Protein 8GXK (pdb70)

B-factor: mean 24.28, std 9.9, range [8.52, 76.62]

Solvent-accessible surface area: 32774 Å² total; per-residue (Å²): 160,79,51,73,17,113,98,68,61,4,66,0,36,42,2,78,94,80,7,0,74,90,0,18,125,21,1,66,85,21,183,149,33,4,97,61,37,58,14,5,79,118,63,55,42,0,97,115,0,19,40,41,41,180,106,57,70,4,15,1,2,0,0,43,51,54,114,121,8,0,0,0,0,21,0,48,60,58,49,120,77,12,38,1,2,8,3,10,23,39,9,13,11,83,76,22,42,77,125,41,15,40,32,17,0,12,15,2,0,0,86,23,0,8,69,69,48,128,12,15,1,0,11,5,59,9,1,35,37,25,117,132,32,11,144,30,13,63,167,8,46,10,52,128,15,11,45,8,45,25,13,46,76,16,35,83,36,139,47,14,40,0,2,4,0,0,0,10,47,47,31,4,14,55,3,60,10,37,11,63,41,48,65,108,94,64,160,32,83,66,37,60,16,107,76,75,68,4,103,0,23,40,3,72,99,91,13,1,72,90,0,28,116,32,0,70,85,17,152,129,43,4,81,54,30,53,24,1,66,149,61,95,49,0,109,94,3,17,53,31,45,221,80,21,101,5,3,1,3,0,0,36,46,60,120,120,10,0,0,0,0,15,0,51,73,26,52,97,75,6,24,0,3,6,4,9,20,40,9,13,17,115,75,24,48,67,131,48,16,40,35,8,0,12,19,0,0,0,87,27,0,14,75,66,12,130,3,13,1,0,18,4,60,12,1,7,2,16,41,152,36,3,120,28,15,65,180,10,41,10,59,120,17,11,46,9,43,10,15,38,72,23,34,84,32,102,29,0,8,0,2,4,0,0,0,11,43,151,44,13,68,117,7,58,56,63,16,69,92,69,38,111,128,203,24,108,87,52,58,15,91,92,66,65,3,94,0,31,40,3,81,66,91,11,0,77,90,0,18,125,24,2,70,84,20,188,149,50,6,96,54,32,52,22,6,82,126,58,60,42,0,103,111,0,10,32,34,36,170,100,17,77,3,5,0,2,0,0,53,56,53,141,120,8,0,0,0,0,24,0,50,70,36,52,109,81,9,38,1,4,12,3,10,23,37,8,14,11,88,80,21,44,64,126,44,16,42,33,5,0,12,22,2,0,0,92,24,0,11,68,67,40,121,12,16,1,0,17,5,48,9,1,32,52,22,110,164,31,10,148,29,14,79,128,7,44,10,53,125,15,12,47,6,45,23,16,43,73,25,42,74,33,176,55,19,40,0,3,4,0,0,0,8,44,46,31,3,15,49,5,59,9,35,10,60,42,54,64,101,102,64,170,33,90,66,37,53,17,100,78,82,67,4,89,0,36,40,4,82,84,87,10,0,82,100,0,22,108,36,0,41,79,16,146,136,43,5,91,52,32,51,23,0,49,133,66,75,48,0,87,101,2,26,28,24,43,191,109,25,121,4,3,1,3,0,0,37,47,57,120,119,12,0,0,0,0,19,0,50,66,26,48,97,79,8,25,0,2,5,4,8,21,38,8,14,15,107,76,26,55,72,136,45,15,41,34,11,0,12,17,1,0,0,89,28,0,13,75,71,14,139,2,14,1,0,17,5,64,11,1,5,2,21,41,153,33,3,121,30,14,60,178,10,43,10,60,121,18,12,43,10,43,11,12,40,69,22,46,85,31,107,29,0,8,0,3,6,0,0,0,10,44,153,48,13,69,120,10,56,57,64,16,73,90,67,42,164

Radius of gyration: 29.86 Å; Cα contacts (8 Å, |Δi|>4): 1466; chains: 4; bounding box: 45×84×91 Å

Secondary structure (DSSP, 8-state):
----EEETTEEEEE--GGGHHHHHHHHHHTTGGGTTSS-TT-HHHHHHHHHHHHTTSEEEEEEEETTEEEEEEEEEEEETTTTEEEEEEEEE-GGGTTTTHHHHHHHHHHHIIIIIS--SEEEEEEETT-HHHHHHHHHHT-EEEEEEEEEEE-TTS-EEEEEEEEEEGGGHHHHHHHHHHHHT-/-------EEETTEEEEE--GGGHHHHHHHHHHTGGGGTTSSSTT-HHHHHHHHHHHHTTSEEEEEEEESS-EEEEEEEEEEETTTTEEEEEEEEE-GGGTTTTHHHHHHHHHHHIIIIIS--SEEEEEEETT-HHHHHHHHHHT-EEEEEEEEEEE-TTS-EEEEEEEEEETTTHHHHHHHHHHTS--/------EEETTEEEEE--GGGHHHHHHHHHHTTGGGTTSS-TT-HHHHHHHHHHHHTTSEEEEEEEETTEEEEEEEEEEEETTTTEEEEEEEEE-GGGTTTTHHHHHHHHHHHIIIIIS--SEEEEEEETT-HHHHHHHHHHTPEEEEEEEEEEE-TTS-EEEEEEEEEEGGGHHHHHHHHHHHTT-/-------EEETTEEEEE--GGGHHHHHHHHHHTTTTTTTSSSTT-HHHHHHHHHHHHTTSEEEEEEEETTEEEEEEEEEEEETTTTEEEEEEEEE-GGGTTTTHHHHHHHHHHHIIIIIS--SEEEEEEETT-HHHHHHHHHHT-EEEEEEEEEEE-TTS-EEEEEEEEEETTTHHHHHHHHHHT--

Sequence (747 aa):
LPITLQRGALRLEPMVEADVPELVELADANREVLQYMSAPQRPDWYRQAIADQREGRALPLVVRLGNRIVGTTRFLDFMPALPACEIGGTWLEQSQHGMGLNASMKYLMLRHAFDSWQMVRVQLKTAASNLRSQRAIEKLGAVREGVLRNHRRLAGGRLDDSVLYSITDHEWPQVKAALEAGFSGFRPLPITLQRGALRLEPMVEADVPELVELADANREVLQYMSAPQRPDWYRQAIADQREGRALPLVVRLGNRIVGTTRFLDFMPALPACEIGGTWLEQSQHGMGLNASMKYLMLRHAFDSWQMVRVQLKTAASNLRSQRAIEKLGAVREGVLRNHRRLAGGRLDDSVLYSITDHEWPQVKAALEAGFSGRPLPITLQRGALRLEPMVEADVPELVELADANREVLQYMSAPQRPDWYRQAIADQREGRALPLVVRLGNRIVGTTRFLDFMPALPACEIGGTWLEQSQHGMGLNASMKYLMLRHAFDSWQMVRVQLKTAASNLRSQRAIEKLGAVREGVLRNHRRLAGGRLDDSVLYSITDHEWPQVKAALEAGFSGFRPLPITLQRGALRLEPMVEADVPELVELADANREVLQYMSAPQRPDWYRQAIADQREGRALPLVVRLGNRIVGTTRFLDFMPALPACEIGGTWLEQSQHGMGLNASMKYLMLRHAFDSWQMVRVQLKTAASNLRSQRAIEKLGAVREGVLRNHRRLAGGRLDDSVLYSITDHEWPQVKAALEAGFS

Structure (mmCIF, N/CA/C/O backbone):
data_8GXK
#
_entry.id   8GXK
#
_cell.length_a   42.876
_cell.length_b   100.687
_cell.length_c   94.618
_cell.angle_alpha   90.000
_cell.angle_beta   96.199
_cell.angle_gamma   90.000
#
_symmetry.space_group_name_H-M   'P 1 21 1'
#
loop_
_entity.id
_entity.type
_entity.pdbx_description
1 polymer 'Protein N-acetyltransferase, RimJ/RimL family'
2 non-polymer 'COENZYME A'
3 water water
#
loop_
_atom_site.group_PDB
_atom_site.id
_atom_site.type_symbol
_atom_site.label_atom_id
_atom_site.label_alt_id
_atom_site.label_comp_id
_atom_site.label_asym_id
_atom_site.label_entity_id
_atom_site.label_seq_id
_atom_site.pdbx_PDB_ins_code
_atom_site.Cartn_x
_atom_site.Cartn_y
_atom_site.Cartn_z
_atom_site.occupancy
_atom_site.B_iso_or_equiv
_atom_site.auth_seq_id
_atom_site.auth_comp_id
_atom_site.auth_asym_id
_atom_site.auth_atom_id
_atom_site.pdbx_PDB_model_num
ATOM 1 N N . LEU A 1 5 ? 20.65409 -9.42144 19.50764 1.000 35.53863 5 LEU A N 1
ATOM 2 C CA . LEU A 1 5 ? 21.12053 -10.79835 19.70755 1.000 39.17460 5 LEU A CA 1
ATOM 3 C C . LEU A 1 5 ? 20.23593 -11.61739 20.64088 1.000 40.06573 5 LEU A C 1
ATOM 4 O O . LEU A 1 5 ? 19.56966 -11.06451 21.52637 1.000 41.29601 5 LEU A O 1
ATOM 19 N N . PRO A 1 6 ? 20.23299 -12.93655 20.45300 1.000 47.36482 6 PRO A N 1
ATOM 20 C CA . PRO A 1 6 ? 19.25371 -13.76876 21.17520 1.000 46.87768 6 PRO A CA 1
ATOM 21 C C . PRO A 1 6 ? 19.36839 -13.64348 22.68927 1.000 41.87384 6 PRO A C 1
ATOM 22 O O . PRO A 1 6 ? 20.44059 -13.37421 23.23571 1.000 42.81113 6 PRO A O 1
ATOM 33 N N . ILE A 1 7 ? 18.24628 -13.88668 23.37574 1.000 31.52190 7 ILE A N 1
ATOM 34 C CA . ILE A 1 7 ? 18.19705 -13.76043 24.83056 1.000 37.80684 7 ILE A CA 1
ATOM 35 C C . ILE A 1 7 ? 17.17099 -14.74076 25.39581 1.000 32.89922 7 ILE A C 1
ATOM 36 O O . ILE A 1 7 ? 16.24098 -15.16618 24.70673 1.000 35.66000 7 ILE A O 1
ATOM 52 N N . THR A 1 8 ? 17.38597 -15.12372 26.65448 1.000 26.19759 8 THR A N 1
ATOM 53 C CA . THR A 1 8 ? 16.46760 -15.92187 27.44574 1.000 26.23157 8 THR A CA 1
ATOM 54 C C . THR A 1 8 ? 16.09678 -15.15372 28.70951 1.000 33.34034 8 THR A C 1
ATOM 55 O O . THR A 1 8 ? 16.97174 -14.66826 29.43445 1.000 36.44800 8 THR A O 1
ATOM 66 N N . LEU A 1 9 ? 14.79641 -15.03927 28.95939 1.000 22.13420 9 LEU A N 1
ATOM 67 C CA . LEU A 1 9 ? 14.24990 -14.22025 30.02784 1.000 23.74519 9 LEU A CA 1
ATOM 68 C C . LEU A 1 9 ? 13.48228 -15.13431 30.96444 1.000 25.26190 9 LEU A C 1
ATOM 69 O O . LEU A 1 9 ? 12.89176 -16.12957 30.53738 1.000 30.01310 9 LEU A O 1
ATOM 85 N N . GLN A 1 10 ? 13.48036 -14.81621 32.24217 1.000 24.45641 10 GLN A N 1
ATOM 86 C CA . GLN A 1 10 ? 12.76179 -15.69431 33.14781 1.000 26.34424 10 GLN A CA 1
ATOM 87 C C . GLN A 1 10 ? 12.23208 -14.93219 34.33933 1.000 25.26065 10 GLN A C 1
ATOM 88 O O . GLN A 1 10 ? 12.81555 -13.94490 34.79839 1.000 25.96122 10 GLN A O 1
ATOM 102 N N . ARG A 1 11 ? 11.15214 -15.47452 34.88413 1.000 29.50141 11 ARG A N 1
ATOM 103 C CA . ARG A 1 11 ? 10.55137 -14.92638 36.08873 1.000 27.29999 11 ARG A CA 1
ATOM 104 C C . ARG A 1 11 ? 9.74716 -16.05768 36.73545 1.000 28.31061 11 ARG A C 1
ATOM 105 O O . ARG A 1 11 ? 8.58267 -16.28477 36.38084 1.000 23.21260 11 ARG A O 1
ATOM 126 N N . GLY A 1 12 ? 10.38657 -16.73299 37.68102 1.000 32.35861 12 GLY A N 1
ATOM 127 C CA . GLY A 1 12 ? 9.73726 -17.81025 38.40194 1.000 32.89441 12 GLY A CA 1
ATOM 128 C C . GLY A 1 12 ? 9.51248 -18.97400 37.47659 1.000 23.48198 12 GLY A C 1
ATOM 129 O O . GLY A 1 12 ? 10.43940 -19.47673 36.82845 1.000 35.72723 12 GLY A O 1
ATOM 133 N N . ALA A 1 13 ? 8.25950 -19.40983 37.41202 1.000 24.96767 13 ALA A N 1
ATOM 134 C CA . ALA A 1 13 ? 7.87358 -20.53947 36.58239 1.000 25.36921 13 ALA A CA 1
ATOM 135 C C . ALA A 1 13 ? 7.88494 -20.21374 35.10112 1.000 25.94494 13 ALA A C 1
ATOM 136 O O . ALA A 1 13 ? 7.86603 -21.13844 34.28589 1.000 23.85375 13 ALA A O 1
ATOM 143 N N . LEU A 1 14 ? 7.91474 -18.93106 34.73207 1.000 22.18127 14 LEU A N 1
ATOM 144 C CA . LEU A 1 14 ? 7.81097 -18.51723 33.34255 1.000 19.51795 14 LEU A CA 1
ATOM 145 C C . LEU A 1 14 ? 9.22084 -18.36595 32.80461 1.000 21.79434 14 LEU A C 1
ATOM 146 O O . LEU A 1 14 ? 10.07095 -17.75355 33.45040 1.000 25.59484 14 LEU A O 1
ATOM 162 N N . ARG A 1 15 ? 9.45659 -18.91302 31.61244 1.000 17.60673 15 ARG A N 1
ATOM 163 C CA . ARG A 1 15 ? 10.72371 -18.75386 30.90527 1.000 22.47929 15 ARG A CA 1
ATOM 164 C C . ARG A 1 15 ? 10.44004 -18.47606 29.43759 1.000 25.15513 15 ARG A C 1
ATOM 165 O O . ARG A 1 15 ? 9.63788 -19.17845 28.80994 1.000 19.82134 15 ARG A O 1
ATOM 186 N N . LEU A 1 16 ? 11.06304 -17.41562 28.91664 1.000 20.05136 16 LEU A N 1
ATOM 187 C CA . LEU A 1 16 ? 11.02130 -17.08283 27.50029 1.000 18.43891 16 LEU A CA 1
ATOM 188 C C . LEU A 1 16 ? 12.35018 -17.49860 26.88271 1.000 20.48910 16 LEU A C 1
ATOM 189 O O . LEU A 1 16 ? 13.39772 -16.95649 27.23987 1.000 23.90999 16 LEU A O 1
ATOM 205 N N . GLU A 1 17 ? 12.31143 -18.46138 25.96447 1.000 21.54120 17 GLU A N 1
ATOM 206 C CA . GLU A 1 17 ? 13.52922 -18.99510 25.38981 1.000 22.64939 17 GLU A CA 1
ATOM 207 C C . GLU A 1 17 ? 13.49158 -18.91339 23.87768 1.000 18.32908 17 GLU A C 1
ATOM 208 O O . GLU A 1 17 ? 12.41351 -18.95571 23.27205 1.000 21.30656 17 GLU A O 1
ATOM 220 N N . PRO A 1 18 ? 14.64959 -18.79914 23.24038 1.000 18.23997 18 PRO A N 1
ATOM 221 C CA . PRO A 1 18 ? 14.67586 -18.77140 21.77739 1.000 19.09530 18 PRO A CA 1
ATOM 222 C C . PRO A 1 18 ? 13.93953 -19.96675 21.20928 1.000 23.71730 18 PRO A C 1
ATOM 223 O O . PRO A 1 18 ? 14.14464 -21.10542 21.64657 1.000 21.04255 18 PRO A O 1
ATOM 234 N N . MET A 1 19 ? 13.15118 -19.71450 20.17084 1.000 21.16984 19 MET A N 1
ATOM 235 C CA . MET A 1 19 ? 12.43707 -20.77597 19.47564 1.000 16.98434 19 MET A CA 1
ATOM 236 C C . MET A 1 19 ? 13.38638 -21.51794 18.54474 1.000 24.23556 19 MET A C 1
ATOM 237 O O . MET A 1 19 ? 14.16462 -20.88670 17.81941 1.000 21.08382 19 MET A O 1
ATOM 251 N N . VAL A 1 20 ? 13.29613 -22.85092 18.54875 1.000 19.17383 20 VAL A N 1
ATOM 252 C CA . VAL A 1 20 ? 14.10029 -23.71180 17.69773 1.000 22.46528 20 VAL A CA 1
ATOM 253 C C . VAL A 1 20 ? 13.17032 -24.64029 16.92508 1.000 28.56573 20 VAL A C 1
ATOM 254 O O . VAL A 1 20 ? 12.00773 -24.84277 17.28146 1.000 24.23941 20 VAL A O 1
ATOM 267 N N . GLU A 1 21 ? 13.72885 -25.23630 15.86746 1.000 24.29729 21 GLU A N 1
ATOM 268 C CA . GLU A 1 21 ? 12.94998 -26.14287 15.03203 1.000 25.87715 21 GLU A CA 1
ATOM 269 C C . GLU A 1 21 ? 12.24753 -27.22705 15.83887 1.000 24.94894 21 GLU A C 1
ATOM 270 O O . GLU A 1 21 ? 11.12299 -27.61414 15.49846 1.000 28.80127 21 GLU A O 1
ATOM 282 N N . ALA A 1 22 ? 12.90583 -27.75028 16.87434 1.000 25.49702 22 ALA A N 1
ATOM 283 C CA . ALA A 1 22 ? 12.32932 -28.77545 17.72733 1.000 24.84122 22 ALA A CA 1
ATOM 284 C C . ALA A 1 22 ? 11.04033 -28.33962 18.41596 1.000 30.97339 22 ALA A C 1
ATOM 285 O O . ALA A 1 22 ? 10.24555 -29.19713 18.81946 1.000 24.92854 22 ALA A O 1
ATOM 292 N N . ASP A 1 23 ? 10.81431 -27.03844 18.58049 1.000 20.36851 23 ASP A N 1
ATOM 293 C CA . ASP A 1 23 ? 9.59637 -26.58165 19.24321 1.000 21.52902 23 ASP A CA 1
ATOM 294 C C . ASP A 1 23 ? 8.39181 -26.58122 18.31234 1.000 23.72242 23 ASP A C 1
ATOM 295 O O . ASP A 1 23 ? 7.24809 -26.51261 18.78251 1.000 22.91569 23 ASP A O 1
ATOM 304 N N . VAL A 1 24 ? 8.60285 -26.57639 16.99866 1.000 25.01981 24 VAL A N 1
ATOM 305 C CA . VAL A 1 24 ? 7.51133 -26.26898 16.07471 1.000 25.80470 24 VAL A CA 1
ATOM 306 C C . VAL A 1 24 ? 6.38593 -27.29866 16.21384 1.000 27.56509 24 VAL A C 1
ATOM 307 O O . VAL A 1 24 ? 5.21892 -26.89440 16.26769 1.000 19.34779 24 VAL A O 1
ATOM 320 N N . PRO A 1 25 ? 6.65262 -28.60066 16.26237 1.000 22.41489 25 PRO A N 1
ATOM 321 C CA . PRO A 1 25 ? 5.51342 -29.53744 16.27941 1.000 28.78193 25 PRO A CA 1
ATOM 322 C C . PRO A 1 25 ? 4.63555 -29.36923 17.50691 1.000 21.52726 25 PRO A C 1
ATOM 323 O O . PRO A 1 25 ? 3.40769 -29.44009 17.40407 1.000 27.12161 25 PRO A O 1
ATOM 334 N N . GLU A 1 26 ? 5.23380 -29.08534 18.66459 1.000 20.56982 26 GLU A N 1
ATOM 335 C CA . GLU A 1 26 ? 4.44994 -28.93315 19.88625 1.000 23.19592 26 GLU A CA 1
ATOM 336 C C . GLU A 1 26 ? 3.63921 -27.63902 19.86388 1.000 23.89776 26 GLU A C 1
ATOM 337 O O . GLU A 1 26 ? 2.49549 -27.59942 20.32808 1.000 21.11656 26 GLU A O 1
ATOM 349 N N . LEU A 1 27 ? 4.21428 -26.57262 19.29486 1.000 20.08368 27 LEU A N 1
ATOM 350 C CA . LEU A 1 27 ? 3.48476 -25.31362 19.13365 1.000 16.70953 27 LEU A CA 1
ATOM 351 C C . LEU A 1 27 ? 2.28315 -25.46618 18.21892 1.000 18.15989 27 LEU A C 1
ATOM 352 O O . LEU A 1 27 ? 1.20582 -24.93576 18.48979 1.000 18.22032 27 LEU A O 1
ATOM 368 N N . VAL A 1 28 ? 2.44170 -26.20715 17.12880 1.000 17.33472 28 VAL A N 1
ATOM 369 C CA . VAL A 1 28 ? 1.33813 -26.36975 16.18822 1.000 17.29651 28 VAL A CA 1
ATOM 370 C C . VAL A 1 28 ? 0.25003 -27.23103 16.79928 1.000 18.09166 28 VAL A C 1
ATOM 371 O O . VAL A 1 28 ? -0.94369 -26.93794 16.64717 1.000 20.91179 28 VAL A O 1
ATOM 384 N N . GLU A 1 29 ? 0.63081 -28.33754 17.45682 1.000 19.21153 29 GLU A N 1
ATOM 385 C CA . GLU A 1 29 ? -0.34946 -29.14674 18.17799 1.000 20.28978 29 GLU A CA 1
ATOM 386 C C . GLU A 1 29 ? -1.09496 -28.33269 19.24014 1.000 21.39316 29 GLU A C 1
ATOM 387 O O . GLU A 1 29 ? -2.31624 -28.47233 19.40237 1.000 20.74285 29 GLU A O 1
ATOM 399 N N . LEU A 1 30 ? -0.38494 -27.47219 19.97450 1.000 21.49865 30 LEU A N 1
ATOM 400 C CA . LEU A 1 30 ? -1.05635 -26.65021 20.98176 1.000 18.02016 30 LEU A CA 1
ATOM 401 C C . LEU A 1 30 ? -1.95315 -25.61260 20.32748 1.000 14.58141 30 LEU A C 1
ATOM 402 O O . LEU A 1 30 ? -3.09278 -25.41203 20.75454 1.000 16.17051 30 LEU A O 1
ATOM 418 N N . ALA A 1 31 ? -1.48738 -24.97260 19.26265 1.000 14.90813 31 ALA A N 1
ATOM 419 C CA . ALA A 1 31 ? -2.36416 -24.02702 18.58048 1.000 16.27001 31 ALA A CA 1
ATOM 420 C C . ALA A 1 31 ? -3.63352 -24.70521 18.08909 1.000 18.18144 31 ALA A C 1
ATOM 421 O O . ALA A 1 31 ? -4.71652 -24.11996 18.15491 1.000 18.74752 31 ALA A O 1
ATOM 428 N N . ASP A 1 32 ? -3.51582 -25.89674 17.49630 1.000 20.54977 32 ASP A N 1
ATOM 429 C CA . ASP A 1 32 ? -4.71112 -26.55097 16.97200 1.000 26.17162 32 ASP A CA 1
ATOM 430 C C . ASP A 1 32 ? -5.65993 -26.97084 18.08689 1.000 24.00934 32 ASP A C 1
ATOM 431 O O . ASP A 1 32 ? -6.88162 -26.98279 17.88601 1.000 24.45489 32 ASP A O 1
ATOM 440 N N . ALA A 1 33 ? -5.12381 -27.31294 19.26102 1.000 21.60205 33 ALA A N 1
ATOM 441 C CA . ALA A 1 33 ? -5.97464 -27.62080 20.40097 1.000 23.44327 33 ALA A CA 1
ATOM 442 C C . ALA A 1 33 ? -6.69217 -26.37525 20.89279 1.000 23.69238 33 ALA A C 1
ATOM 443 O O . ALA A 1 33 ? -7.75415 -26.47753 21.51123 1.000 24.93000 33 ALA A O 1
ATOM 450 N N . ASN A 1 34 ? -6.13153 -25.19859 20.61465 1.000 20.68291 34 ASN A N 1
ATOM 451 C CA . ASN A 1 34 ? -6.68300 -23.93310 21.06671 1.000 17.95145 34 ASN A CA 1
ATOM 452 C C . ASN A 1 34 ? -7.25306 -23.11998 19.91413 1.000 23.89071 34 ASN A C 1
ATOM 453 O O . ASN A 1 34 ? -7.18886 -21.89498 19.92817 1.000 20.30884 34 ASN A O 1
ATOM 464 N N . ARG A 1 35 ? -7.76057 -23.76478 18.87189 1.000 22.83156 35 ARG A N 1
ATOM 465 C CA . ARG A 1 35 ? -7.97354 -22.98779 17.65389 1.000 23.45962 35 ARG A CA 1
ATOM 466 C C . ARG A 1 35 ? -9.03864 -21.91643 17.84532 1.000 21.79973 35 ARG A C 1
ATOM 467 O O . ARG A 1 35 ? -8.96746 -20.85899 17.20953 1.000 19.37053 35 ARG A O 1
ATOM 488 N N . GLU A 1 36 ? -10.02502 -22.15851 18.70400 1.000 22.73675 36 GLU A N 1
ATOM 489 C CA . GLU A 1 36 ? -11.07215 -21.16415 18.90753 1.000 32.23290 36 GLU A CA 1
ATOM 490 C C . GLU A 1 36 ? -10.48463 -19.83985 19.37330 1.000 26.95739 36 GLU A C 1
ATOM 491 O O . GLU A 1 36 ? -10.82362 -18.77924 18.84587 1.000 34.05918 36 GLU A O 1
ATOM 503 N N . VAL A 1 37 ? -9.55713 -19.89720 20.33379 1.000 21.54323 37 VAL A N 1
ATOM 504 C CA . VAL A 1 37 ? -8.95080 -18.70482 20.90771 1.000 24.48093 37 VAL A CA 1
ATOM 505 C C . VAL A 1 37 ? -8.03618 -17.97081 19.94850 1.000 22.11828 37 VAL A C 1
ATOM 506 O O . VAL A 1 37 ? -7.74832 -16.78567 20.17593 1.000 18.73012 37 VAL A O 1
ATOM 519 N N . LEU A 1 38 ? -7.59963 -18.62181 18.86973 1.000 22.74265 38 LEU A N 1
ATOM 520 C CA . LEU A 1 38 ? -6.56818 -18.07575 17.99986 1.000 20.57309 38 LEU A CA 1
ATOM 521 C C . LEU A 1 38 ? -7.15305 -17.56576 16.68951 1.000 19.28174 38 LEU A C 1
ATOM 522 O O . LEU A 1 38 ? -6.44148 -17.46575 15.68553 1.000 18.92191 38 LEU A O 1
ATOM 538 N N . GLN A 1 39 ? -8.44397 -17.26355 16.66625 1.000 14.71247 39 GLN A N 1
ATOM 539 C CA . GLN A 1 39 ? -9.08296 -16.89850 15.41495 1.000 17.95406 39 GLN A CA 1
ATOM 540 C C . GLN A 1 39 ? -8.59989 -15.55704 14.88555 1.000 21.51920 39 GLN A C 1
ATOM 541 O O . GLN A 1 39 ? -8.68497 -15.32907 13.66922 1.000 17.99379 39 GLN A O 1
ATOM 555 N N . TYR A 1 40 ? -8.07308 -14.67240 15.75461 1.000 17.68806 40 TYR A N 1
ATOM 556 C CA . TYR A 1 40 ? -7.62218 -13.33884 15.32816 1.000 14.78186 40 TYR A CA 1
ATOM 557 C C . TYR A 1 40 ? -6.19735 -13.35156 14.79538 1.000 19.26863 40 TYR A C 1
ATOM 558 O O . TYR A 1 40 ? -5.69846 -12.31004 14.34526 1.000 25.54022 40 TYR A O 1
ATOM 576 N N . MET A 1 41 ? -5.50365 -14.48364 14.85643 1.000 21.80510 41 MET A N 1
ATOM 577 C CA . MET A 1 41 ? -4.14386 -14.52733 14.34257 1.000 17.65526 41 MET A CA 1
ATOM 578 C C . MET A 1 41 ? -4.18578 -15.08652 12.93698 1.000 20.05494 41 MET A C 1
ATOM 579 O O . MET A 1 41 ? -5.10628 -15.77570 12.53315 1.000 23.15447 41 MET A O 1
ATOM 593 N N . SER A 1 42 ? -3.07166 -14.86532 12.24252 1.000 19.60358 42 SER A N 1
ATOM 594 C CA . SER A 1 42 ? -2.90850 -15.12258 10.81399 1.000 24.58688 42 SER A CA 1
ATOM 595 C C . SER A 1 42 ? -2.96822 -16.59887 10.46116 1.000 37.53388 42 SER A C 1
ATOM 596 O O . SER A 1 42 ? -3.88419 -17.02531 9.74711 1.000 48.74722 42 SER A O 1
ATOM 604 N N . ALA A 1 43 ? -2.07824 -17.37954 11.03121 1.000 32.61989 43 ALA A N 1
ATOM 605 C CA . ALA A 1 43 ? -1.89590 -18.76490 10.64868 1.000 28.13408 43 ALA A CA 1
ATOM 606 C C . ALA A 1 43 ? -1.14779 -19.45107 11.78543 1.000 27.64872 43 ALA A C 1
ATOM 607 O O . ALA A 1 43 ? -0.04560 -20.00243 11.59861 1.000 21.54419 43 ALA A O 1
ATOM 614 N N . PRO A 1 44 ? -1.72265 -19.44593 12.98454 1.000 23.40294 44 PRO A N 1
ATOM 615 C CA . PRO A 1 44 ? -1.06052 -20.11809 14.11414 1.000 28.88131 44 PRO A CA 1
ATOM 616 C C . PRO A 1 44 ? -1.02854 -21.61123 13.95547 1.000 25.27502 44 PRO A C 1
ATOM 617 O O . PRO A 1 44 ? -0.25576 -22.27577 14.66224 1.000 19.72896 44 PRO A O 1
ATOM 628 N N . GLN A 1 45 ? -1.84623 -22.15686 13.04467 1.000 20.61151 45 GLN A N 1
ATOM 629 C CA . GLN A 1 45 ? -1.91007 -23.58808 12.77280 1.000 26.38528 45 GLN A CA 1
ATOM 630 C C . GLN A 1 45 ? -0.86961 -24.07413 11.77183 1.000 24.77513 45 GLN A C 1
ATOM 631 O O . GLN A 1 45 ? -0.80341 -25.28138 11.50096 1.000 22.27604 45 GLN A O 1
ATOM 645 N N . ARG A 1 46 ? -0.10949 -23.16880 11.15923 1.000 22.37998 46 ARG A N 1
ATOM 646 C CA . ARG A 1 46 ? 0.77912 -23.53889 10.07692 1.000 21.62383 46 ARG A CA 1
ATOM 647 C C . ARG A 1 46 ? 2.20028 -23.70470 10.59927 1.000 21.81745 46 ARG A C 1
ATOM 648 O O . ARG A 1 46 ? 2.76261 -22.74533 11.14832 1.000 20.53446 46 ARG A O 1
ATOM 669 N N . PRO A 1 47 ? 2.84041 -24.84900 10.38224 1.000 23.67687 47 PRO A N 1
ATOM 670 C CA . PRO A 1 47 ? 4.26383 -24.94595 10.74653 1.000 20.34571 47 PRO A CA 1
ATOM 671 C C . PRO A 1 47 ? 5.11798 -23.86264 10.12992 1.000 23.72131 47 PRO A C 1
ATOM 672 O O . PRO A 1 47 ? 6.07005 -23.41925 10.78502 1.000 24.65935 47 PRO A O 1
ATOM 683 N N . ASP A 1 48 ? 4.81896 -23.39663 8.90906 1.000 23.29532 48 ASP A N 1
ATOM 684 C CA . ASP A 1 48 ? 5.74509 -22.46033 8.28869 1.000 24.82419 48 ASP A CA 1
ATOM 685 C C . ASP A 1 48 ? 5.64640 -21.07078 8.90135 1.000 22.15908 48 ASP A C 1
ATOM 686 O O . ASP A 1 48 ? 6.58973 -20.29006 8.78114 1.000 26.19953 48 ASP A O 1
ATOM 695 N N . TRP A 1 49 ? 4.58231 -20.76896 9.63744 1.000 21.47274 49 TRP A N 1
ATOM 696 C CA . TRP A 1 49 ? 4.60131 -19.53129 10.42541 1.000 22.59957 49 TRP A CA 1
ATOM 697 C C . TRP A 1 49 ? 5.73674 -19.52762 11.44217 1.000 23.47756 49 TRP A C 1
ATOM 698 O O . TRP A 1 49 ? 6.41765 -18.51059 11.62035 1.000 26.19426 49 TRP A O 1
ATOM 719 N N . TYR A 1 50 ? 5.95948 -20.66608 12.11949 1.000 21.52805 50 TYR A N 1
ATOM 720 C CA . TYR A 1 50 ? 7.02191 -20.78042 13.12224 1.000 24.95541 50 TYR A CA 1
ATOM 721 C C . TYR A 1 50 ? 8.39192 -20.88824 12.45545 1.000 22.51214 50 TYR A C 1
ATOM 722 O O . TYR A 1 50 ? 9.36429 -20.30001 12.93346 1.000 24.96478 50 TYR A O 1
ATOM 740 N N . ARG A 1 51 ? 8.48757 -21.57024 11.31618 1.000 27.79855 51 ARG A N 1
ATOM 741 C CA . ARG A 1 51 ? 9.78955 -21.69503 10.67131 1.000 23.44751 51 ARG A CA 1
ATOM 742 C C . ARG A 1 51 ? 10.23676 -20.38464 10.04488 1.000 25.00548 51 ARG A C 1
ATOM 743 O O . ARG A 1 51 ? 11.44487 -20.08990 10.00650 1.000 26.01555 51 ARG A O 1
ATOM 764 N N . GLN A 1 52 ? 9.29073 -19.60193 9.50574 1.000 21.99093 52 GLN A N 1
ATOM 765 C CA . GLN A 1 52 ? 9.68384 -18.31149 8.94524 1.000 24.94782 52 GLN A CA 1
ATOM 766 C C . GLN A 1 52 ? 10.20827 -17.42563 10.06030 1.000 24.56137 52 GLN A C 1
ATOM 767 O O . GLN A 1 52 ? 11.14574 -16.64498 9.85108 1.000 22.14040 52 GLN A O 1
ATOM 781 N N . ALA A 1 53 ? 9.67136 -17.58749 11.27460 1.000 24.53935 53 ALA A N 1
ATOM 782 C CA . ALA A 1 53 ? 10.18676 -16.81562 12.39674 1.000 25.08939 53 ALA A CA 1
ATOM 783 C C . ALA A 1 53 ? 11.60216 -17.24959 12.73331 1.000 18.82228 53 ALA A C 1
ATOM 784 O O . ALA A 1 53 ? 12.45585 -16.41149 13.03192 1.000 19.83753 53 ALA A O 1
ATOM 791 N N . ILE A 1 54 ? 11.86499 -18.55968 12.68884 1.000 21.99410 54 ILE A N 1
ATOM 792 C CA . ILE A 1 54 ? 13.21149 -19.06270 12.95036 1.000 27.68173 54 ILE A CA 1
ATOM 793 C C . ILE A 1 54 ? 14.16628 -18.60381 11.85544 1.000 23.03916 54 ILE A C 1
ATOM 794 O O . ILE A 1 54 ? 15.29291 -18.18177 12.13983 1.000 22.98405 54 ILE A O 1
ATOM 810 N N . ALA A 1 55 ? 13.71323 -18.62281 10.59476 1.000 23.21886 55 ALA A N 1
ATOM 811 C CA . ALA A 1 55 ? 14.51904 -18.11191 9.48457 1.000 28.70620 55 ALA A CA 1
ATOM 812 C C . ALA A 1 55 ? 14.74813 -16.60585 9.60563 1.000 28.83117 55 ALA A C 1
ATOM 813 O O . ALA A 1 55 ? 15.84965 -16.10828 9.32991 1.000 28.18649 55 ALA A O 1
ATOM 820 N N . ASP A 1 56 ? 13.71363 -15.86131 10.01539 1.000 26.77565 56 ASP A N 1
ATOM 821 C CA . ASP A 1 56 ? 13.87559 -14.42417 10.21041 1.000 24.55951 56 ASP A CA 1
ATOM 822 C C . ASP A 1 56 ? 14.97607 -14.14950 11.22088 1.000 21.56413 56 ASP A C 1
ATOM 823 O O . ASP A 1 56 ? 15.74048 -13.19277 11.07225 1.000 29.05644 56 ASP A O 1
ATOM 832 N N . GLN A 1 57 ? 15.05229 -14.95561 12.27469 1.000 21.06294 57 GLN A N 1
ATOM 833 C CA . GLN A 1 57 ? 16.10981 -14.76397 13.25417 1.000 24.52257 57 GLN A CA 1
ATOM 834 C C . GLN A 1 57 ? 17.47879 -14.88677 12.60639 1.000 25.10076 57 GLN A C 1
ATOM 835 O O . GLN A 1 57 ? 18.40341 -14.14066 12.94019 1.000 26.88946 57 GLN A O 1
ATOM 849 N N . ARG A 1 58 ? 17.63901 -15.85357 11.70647 1.000 31.39659 58 ARG A N 1
ATOM 850 C CA . ARG A 1 58 ? 18.91705 -16.01140 11.01759 1.000 27.92573 58 ARG A CA 1
ATOM 851 C C . ARG A 1 58 ? 19.32337 -14.71907 10.32211 1.000 30.63427 58 ARG A C 1
ATOM 852 O O . ARG A 1 58 ? 20.50647 -14.35531 10.29963 1.000 37.89518 58 ARG A O 1
ATOM 873 N N . GLU A 1 59 ? 18.35037 -14.01038 9.75699 1.000 36.11527 59 GLU A N 1
ATOM 874 C CA . GLU A 1 59 ? 18.58577 -12.79307 8.99931 1.000 35.08153 59 GLU A CA 1
ATOM 875 C C . GLU A 1 59 ? 18.51568 -11.52933 9.84812 1.000 38.15984 59 GLU A C 1
ATOM 876 O O . GLU A 1 59 ? 18.44475 -10.42679 9.28706 1.000 44.39724 59 GLU A O 1
ATOM 888 N N . GLY A 1 60 ? 18.52060 -11.66419 11.17224 1.000 29.69237 60 GLY A N 1
ATOM 889 C CA . GLY A 1 60 ? 18.50447 -10.51444 12.04124 1.000 28.24611 60 GLY A CA 1
ATOM 890 C C . GLY A 1 60 ? 17.19854 -9.77317 12.08158 1.000 24.80684 60 GLY A C 1
ATOM 891 O O . GLY A 1 60 ? 17.17902 -8.62976 12.55157 1.000 34.97772 60 GLY A O 1
ATOM 895 N N . ARG A 1 61 ? 16.10212 -10.39636 11.63141 1.000 21.87681 61 ARG A N 1
ATOM 896 C CA . ARG A 1 61 ? 14.84746 -9.68324 11.49685 1.000 19.61833 61 ARG A CA 1
ATOM 897 C C . ARG A 1 61 ? 13.88862 -9.90207 12.65556 1.000 22.91756 61 ARG A C 1
ATOM 898 O O . ARG A 1 61 ? 12.95953 -9.09577 12.80442 1.000 22.53125 61 ARG A O 1
ATOM 919 N N . ALA A 1 62 ? 14.08616 -10.94041 13.47575 1.000 20.17444 62 ALA A N 1
ATOM 920 C CA . ALA A 1 62 ? 13.15045 -11.29133 14.53261 1.000 16.27016 62 ALA A CA 1
ATOM 921 C C . ALA A 1 62 ? 13.87964 -12.08254 15.60942 1.000 21.74744 62 ALA A C 1
ATOM 922 O O . ALA A 1 62 ? 14.91591 -12.70294 15.36255 1.000 21.62021 62 ALA A O 1
ATOM 929 N N . LEU A 1 63 ? 13.33376 -12.02040 16.82852 1.000 18.50293 63 LEU A N 1
ATOM 930 C CA . LEU A 1 63 ? 13.75889 -12.87753 17.93391 1.000 18.32666 63 LEU A CA 1
ATOM 931 C C . LEU A 1 63 ? 12.51601 -13.61689 18.41362 1.000 21.53414 63 LEU A C 1
ATOM 932 O O . LEU A 1 63 ? 11.82068 -13.13697 19.33313 1.000 18.76845 63 LEU A O 1
ATOM 948 N N . PRO A 1 64 ? 12.19374 -14.77935 17.80812 1.000 18.72486 64 PRO A N 1
ATOM 949 C CA . PRO A 1 64 ? 10.99996 -15.54777 18.22293 1.000 14.85775 64 PRO A CA 1
ATOM 950 C C . PRO A 1 64 ? 11.29885 -16.31974 19.49205 1.000 20.76860 64 PRO A C 1
ATOM 951 O O . PRO A 1 64 ? 12.37650 -16.89580 19.64922 1.000 16.07041 64 PRO A O 1
ATOM 962 N N . LEU A 1 65 ? 10.34142 -16.30878 20.41156 1.000 17.23621 65 LEU A N 1
ATOM 963 C CA . LEU A 1 65 ? 10.46628 -16.93168 21.72329 1.000 16.99407 65 LEU A CA 1
ATOM 964 C C . LEU A 1 65 ? 9.35176 -17.94829 21.93844 1.000 19.89360 65 LEU A C 1
ATOM 965 O O . LEU A 1 65 ? 8.22152 -17.76549 21.46653 1.000 18.09613 65 LEU A O 1
ATOM 981 N N . VAL A 1 66 ? 9.68141 -19.00271 22.68585 1.000 17.97746 66 VAL A N 1
ATOM 982 C CA . VAL A 1 66 ? 8.69642 -19.94108 23.21513 1.000 14.20512 66 VAL A CA 1
ATOM 983 C C . VAL A 1 66 ? 8.46921 -19.60178 24.67949 1.000 19.37899 66 VAL A C 1
ATOM 984 O O . VAL A 1 66 ? 9.41812 -19.30632 25.41571 1.000 16.08712 66 VAL A O 1
ATOM 997 N N . VAL A 1 67 ? 7.20358 -19.61120 25.08154 1.000 18.40191 67 VAL A N 1
ATOM 998 C CA . VAL A 1 67 ? 6.78549 -19.37194 26.45968 1.000 13.68069 67 VAL A CA 1
ATOM 999 C C . VAL A 1 67 ? 6.68416 -20.71233 27.15768 1.000 19.49022 67 VAL A C 1
ATOM 1000 O O . VAL A 1 67 ? 5.85961 -21.54451 26.76811 1.000 17.56664 67 VAL A O 1
ATOM 1013 N N . ARG A 1 68 ? 7.47651 -20.92258 28.20109 1.000 21.20725 68 ARG A N 1
ATOM 1014 C CA . ARG A 1 68 ? 7.33899 -22.09683 29.04288 1.000 17.19565 68 ARG A CA 1
ATOM 1015 C C . ARG A 1 68 ? 6.87589 -21.70355 30.43883 1.000 21.49773 68 ARG A C 1
ATOM 1016 O O . ARG A 1 68 ? 7.32320 -20.69615 31.00766 1.000 19.43553 68 ARG A O 1
ATOM 1037 N N . LEU A 1 69 ? 5.91598 -22.49795 30.93402 1.000 18.03768 69 LEU A N 1
ATOM 1038 C CA . LEU A 1 69 ? 5.34794 -22.40171 32.26406 1.000 17.43946 69 LEU A CA 1
ATOM 1039 C C . LEU A 1 69 ? 5.65464 -23.72818 32.94568 1.000 24.39132 69 LEU A C 1
ATOM 1040 O O . LEU A 1 69 ? 5.23520 -24.78852 32.45893 1.000 20.54619 69 LEU A O 1
ATOM 1056 N N . GLY A 1 70 ? 6.47702 -23.68443 33.99392 1.000 22.78597 70 GLY A N 1
ATOM 1057 C CA . GLY A 1 70 ? 6.92086 -24.92300 34.59767 1.000 23.25380 70 GLY A CA 1
ATOM 1058 C C . GLY A 1 70 ? 7.36625 -25.95395 33.58024 1.000 27.66895 70 GLY A C 1
ATOM 1059 O O . GLY A 1 70 ? 6.95492 -27.11381 33.65660 1.000 25.73193 70 GLY A O 1
ATOM 1063 N N . ASN A 1 71 ? 8.20880 -25.53692 32.63119 1.000 24.17643 71 ASN A N 1
ATOM 1064 C CA . ASN A 1 71 ? 8.85825 -26.35092 31.60189 1.000 27.84440 71 ASN A CA 1
ATOM 1065 C C . ASN A 1 71 ? 7.92589 -26.80770 30.49083 1.000 24.88821 71 ASN A C 1
ATOM 1066 O O . ASN A 1 71 ? 8.38221 -27.49459 29.55413 1.000 28.81060 71 ASN A O 1
ATOM 1077 N N . ARG A 1 72 ? 6.65690 -26.42844 30.52254 1.000 20.84556 72 ARG A N 1
ATOM 1078 C CA . ARG A 1 72 ? 5.69140 -26.83513 29.51139 1.000 17.47132 72 ARG A CA 1
ATOM 1079 C C . ARG A 1 72 ? 5.44110 -25.68791 28.54702 1.000 19.03006 72 ARG A C 1
ATOM 1080 O O . ARG A 1 72 ? 5.16861 -24.57048 28.99264 1.000 15.59303 72 ARG A O 1
ATOM 1101 N N . ILE A 1 73 ? 5.45808 -25.96504 27.23928 1.000 18.16417 73 ILE A N 1
ATOM 1102 C CA . ILE A 1 73 ? 5.15680 -24.94183 26.24693 1.000 16.37605 73 ILE A CA 1
ATOM 1103 C C . ILE A 1 73 ? 3.69667 -24.55845 26.37634 1.000 16.77126 73 ILE A C 1
ATOM 1104 O O . ILE A 1 73 ? 2.81173 -25.40941 26.23570 1.000 18.05430 73 ILE A O 1
ATOM 1120 N N . VAL A 1 74 ? 3.43962 -23.26125 26.55783 1.000 13.71768 74 VAL A N 1
ATOM 1121 C CA . VAL A 1 74 ? 2.07859 -22.74993 26.63728 1.000 11.96385 74 VAL A CA 1
ATOM 1122 C C . VAL A 1 74 ? 1.77839 -21.67776 25.60290 1.000 12.96988 74 VAL A C 1
ATOM 1123 O O . VAL A 1 74 ? 0.65649 -21.14756 25.59970 1.000 14.49353 74 VAL A O 1
ATOM 1136 N N . GLY A 1 75 ? 2.72979 -21.32967 24.74407 1.000 14.09112 75 GLY A N 1
ATOM 1137 C CA . GLY A 1 75 ? 2.50651 -20.28548 23.75283 1.000 15.65491 75 GLY A CA 1
ATOM 1138 C C . GLY A 1 75 ? 3.81749 -19.73821 23.18739 1.000 14.83161 75 GLY A C 1
ATOM 1139 O O . GLY A 1 75 ? 4.87221 -20.37031 23.29257 1.000 16.80645 75 GLY A O 1
ATOM 1143 N N . THR A 1 76 ? 3.70968 -18.57073 22.55722 1.000 16.80053 76 THR A N 1
ATOM 1144 C CA . THR A 1 76 ? 4.83589 -17.98254 21.84846 1.000 11.66735 76 THR A CA 1
ATOM 1145 C C . THR A 1 76 ? 4.66215 -16.46950 21.85490 1.000 12.26608 76 THR A C 1
ATOM 1146 O O . THR A 1 76 ? 3.54995 -15.96314 22.04074 1.000 13.66787 76 THR A O 1
ATOM 1157 N N . THR A 1 77 ? 5.77763 -15.76090 21.62702 1.000 16.89065 77 THR A N 1
ATOM 1158 C CA . THR A 1 77 ? 5.82721 -14.30608 21.42885 1.000 15.90430 77 THR A CA 1
ATOM 1159 C C . THR A 1 77 ? 7.15036 -13.99993 20.72264 1.000 20.67390 77 THR A C 1
ATOM 1160 O O . THR A 1 77 ? 8.00744 -14.89122 20.56873 1.000 16.01212 77 THR A O 1
ATOM 1171 N N . ARG A 1 78 ? 7.29231 -12.74835 20.25478 1.000 15.10818 78 ARG A N 1
ATOM 1172 C CA . ARG A 1 78 ? 8.49356 -12.41423 19.48836 1.000 15.43934 78 ARG A CA 1
ATOM 1173 C C . ARG A 1 78 ? 8.73891 -10.90031 19.44344 1.000 14.95521 78 ARG A C 1
ATOM 1174 O O . ARG A 1 78 ? 7.82178 -10.09099 19.62132 1.000 12.96602 78 ARG A O 1
ATOM 1195 N N . PHE A 1 79 ? 10.02605 -10.55059 19.39213 1.000 15.33078 79 PHE A N 1
ATOM 1196 C CA . PHE A 1 79 ? 10.48491 -9.22902 18.99271 1.000 15.93501 79 PHE A CA 1
ATOM 1197 C C . PHE A 1 79 ? 10.59227 -9.25034 17.47089 1.000 14.16405 79 PHE A C 1
ATOM 1198 O O . PHE A 1 79 ? 11.04698 -10.24792 16.89445 1.000 14.54266 79 PHE A O 1
ATOM 1215 N N . LEU A 1 80 ? 10.19550 -8.18284 16.79936 1.000 13.52753 80 LEU A N 1
ATOM 1216 C CA . LEU A 1 80 ? 10.40075 -8.12212 15.35463 1.000 16.38743 80 LEU A CA 1
ATOM 1217 C C . LEU A 1 80 ? 10.47869 -6.66350 14.92250 1.000 14.76699 80 LEU A C 1
ATOM 1218 O O . LEU A 1 80 ? 10.47856 -5.76479 15.75873 1.000 14.13020 80 LEU A O 1
ATOM 1234 N N . ASP A 1 81 ? 10.61475 -6.42064 13.62150 1.000 16.06588 81 ASP A N 1
ATOM 1235 C CA . ASP A 1 81 ? 10.54485 -5.05810 13.07122 1.000 14.71331 81 ASP A CA 1
ATOM 1236 C C . ASP A 1 81 ? 11.51895 -4.10368 13.76591 1.000 15.95812 81 ASP A C 1
ATOM 1237 O O . ASP A 1 81 ? 11.14738 -3.03219 14.25942 1.000 15.25661 81 ASP A O 1
ATOM 1246 N N . PHE A 1 82 ? 12.79085 -4.51690 13.78124 1.000 18.06212 82 PHE A N 1
ATOM 1247 C CA . PHE A 1 82 ? 13.84903 -3.74256 14.40522 1.000 17.63401 82 PHE A CA 1
ATOM 1248 C C . PHE A 1 82 ? 14.17963 -2.56939 13.50772 1.000 21.10143 82 PHE A C 1
ATOM 1249 O O . PHE A 1 82 ? 14.32148 -2.72246 12.29507 1.000 17.68458 82 PHE A O 1
ATOM 1266 N N . MET A 1 83 ? 14.28888 -1.39088 14.12988 1.000 16.26442 83 MET A N 1
ATOM 1267 C CA . MET A 1 83 ? 14.65810 -0.12549 13.49237 1.000 14.53942 83 MET A CA 1
ATOM 1268 C C . MET A 1 83 ? 15.95617 0.33983 14.14498 1.000 19.31569 83 MET A C 1
ATOM 1269 O O . MET A 1 83 ? 15.95076 1.08969 15.14333 1.000 17.83260 83 MET A O 1
ATOM 1283 N N . PRO A 1 84 ? 17.10485 -0.13280 13.65217 1.000 18.79726 84 PRO A N 1
ATOM 1284 C CA . PRO A 1 84 ? 18.35369 0.03163 14.42096 1.000 17.85137 84 PRO A CA 1
ATOM 1285 C C . PRO A 1 84 ? 18.81167 1.47070 14.60444 1.000 19.15725 84 PRO A C 1
ATOM 1286 O O . PRO A 1 84 ? 19.56526 1.74237 15.54638 1.000 24.31907 84 PRO A O 1
ATOM 1297 N N . ALA A 1 85 ? 18.45123 2.38200 13.70810 1.000 18.31670 85 ALA A N 1
ATOM 1298 C CA . ALA A 1 85 ? 18.90931 3.76101 13.81663 1.000 20.85923 85 ALA A CA 1
ATOM 1299 C C . ALA A 1 85 ? 18.25964 4.48512 14.97800 1.000 22.39463 85 ALA A C 1
ATOM 1300 O O . ALA A 1 85 ? 18.69932 5.59033 15.31674 1.000 19.86411 85 ALA A O 1
ATOM 1307 N N . LEU A 1 86 ? 17.21758 3.90984 15.59088 1.000 18.92342 86 LEU A N 1
ATOM 1308 C CA . LEU A 1 86 ? 16.46422 4.69981 16.56004 1.000 16.54605 86 LEU A CA 1
ATOM 1309 C C . LEU A 1 86 ? 17.00999 4.49292 17.98006 1.000 18.00324 86 LEU A C 1
ATOM 1310 O O . LEU A 1 86 ? 17.42116 5.46741 18.62887 1.000 16.46370 86 LEU A O 1
ATOM 1326 N N . PRO A 1 87 ? 17.04894 3.26137 18.51018 1.000 17.60120 87 PRO A N 1
ATOM 1327 C CA . PRO A 1 87 ? 16.56651 1.97302 17.99354 1.000 17.05917 87 PRO A CA 1
ATOM 1328 C C . PRO A 1 87 ? 15.14772 1.74769 18.47053 1.000 20.06512 87 PRO A C 1
ATOM 1329 O O . PRO A 1 87 ? 14.75716 2.27568 19.54347 1.000 14.94382 87 PRO A O 1
ATOM 1340 N N . ALA A 1 88 ? 14.40276 0.95417 17.71005 1.000 16.93542 88 ALA A N 1
ATOM 1341 C CA . ALA A 1 88 ? 13.00124 0.70768 18.01109 1.000 15.45337 88 ALA A CA 1
ATOM 1342 C C . ALA A 1 88 ? 12.71758 -0.72460 17.62388 1.000 14.94506 88 ALA A C 1
ATOM 1343 O O . ALA A 1 88 ? 13.45370 -1.32741 16.83154 1.000 17.16346 88 ALA A O 1
ATOM 1350 N N . CYS A 1 89 ? 11.64761 -1.28192 18.18770 1.000 13.92701 89 CYS A N 1
ATOM 1351 C CA . CYS A 1 89 ? 11.21606 -2.59822 17.73916 1.000 11.75061 89 CYS A CA 1
ATOM 1352 C C . CYS A 1 89 ? 9.72958 -2.78770 18.02902 1.000 16.19355 89 CYS A C 1
ATOM 1353 O O . CYS A 1 89 ? 9.03513 -1.84923 18.42814 1.000 13.31309 89 CYS A O 1
ATOM 1361 N N . GLU A 1 90 ? 9.24080 -4.00486 17.74430 1.000 14.86092 90 GLU A N 1
ATOM 1362 C CA . GLU A 1 90 ? 7.86935 -4.44641 17.97656 1.000 11.76374 90 GLU A CA 1
ATOM 1363 C C . GLU A 1 90 ? 7.86579 -5.70267 18.83663 1.000 14.89095 90 GLU A C 1
ATOM 1364 O O . GLU A 1 90 ? 8.77680 -6.52192 18.73774 1.000 14.38638 90 GLU A O 1
ATOM 1376 N N . ILE A 1 91 ? 6.88939 -5.81873 19.72522 1.000 16.54510 91 ILE A N 1
ATOM 1377 C CA . ILE A 1 91 ? 6.56216 -7.08712 20.37280 1.000 12.92589 91 ILE A CA 1
ATOM 1378 C C . ILE A 1 91 ? 5.32316 -7.59849 19.66631 1.000 10.77566 91 ILE A C 1
ATOM 1379 O O . ILE A 1 91 ? 4.32548 -6.87842 19.54515 1.000 13.70048 91 ILE A O 1
ATOM 1395 N N . GLY A 1 92 ? 5.37875 -8.80395 19.14343 1.000 18.09273 92 GLY A N 1
ATOM 1396 C CA . GLY A 1 92 ? 4.25291 -9.24743 18.34307 1.000 17.81153 92 GLY A CA 1
ATOM 1397 C C . GLY A 1 92 ? 4.14473 -10.75347 18.28019 1.000 14.10057 92 GLY A C 1
ATOM 1398 O O . GLY A 1 92 ? 4.91256 -11.43003 18.95896 1.000 15.60600 92 GLY A O 1
ATOM 1402 N N . GLY A 1 93 ? 3.20382 -11.30696 17.51020 1.000 17.84644 93 GLY A N 1
ATOM 1403 C CA . GLY A 1 93 ? 3.17279 -12.76208 17.36140 1.000 14.31702 93 GLY A CA 1
ATOM 1404 C C . GLY A 1 93 ? 2.89165 -13.49992 18.65560 1.000 15.57133 93 GLY A C 1
ATOM 1405 O O . GLY A 1 93 ? 3.35615 -14.63584 18.84430 1.000 15.14580 93 GLY A O 1
ATOM 1409 N N . THR A 1 94 ? 2.16035 -12.86900 19.56593 1.000 16.73007 94 THR A N 1
ATOM 1410 C CA . THR A 1 94 ? 1.94821 -13.42483 20.88408 1.000 13.26825 94 THR A CA 1
ATOM 1411 C C . THR A 1 94 ? 0.70900 -14.29258 20.91290 1.000 15.15828 94 THR A C 1
ATOM 1412 O O . THR A 1 94 ? -0.36635 -13.83170 20.54584 1.000 15.19670 94 THR A O 1
ATOM 1423 N N . TRP A 1 95 ? 0.82200 -15.51517 21.41913 1.000 11.82857 95 TRP A N 1
ATOM 1424 C CA . TRP A 1 95 ? -0.42269 -16.20163 21.77879 1.000 12.74020 95 TRP A CA 1
ATOM 1425 C C . TRP A 1 95 ? -0.13759 -17.19674 22.88608 1.000 17.66349 95 TRP A C 1
ATOM 1426 O O . TRP A 1 95 ? 0.99110 -17.67982 23.03425 1.000 14.56569 95 TRP A O 1
ATOM 1447 N N . LEU A 1 96 ? -1.15394 -17.38882 23.73767 1.000 15.38868 96 LEU A N 1
ATOM 1448 C CA . LEU A 1 96 ? -1.14685 -18.32286 24.85949 1.000 15.85579 96 LEU A CA 1
ATOM 1449 C C . LEU A 1 96 ? -2.33987 -19.27073 24.76045 1.000 15.23168 96 LEU A C 1
ATOM 1450 O O . LEU A 1 96 ? -3.42610 -18.89892 24.30745 1.000 16.63991 96 LEU A O 1
ATOM 1466 N N . GLU A 1 97 ? -2.16284 -20.49335 25.24377 1.000 14.22734 97 GLU A N 1
ATOM 1467 C CA . GLU A 1 97 ? -3.32317 -21.37604 25.35273 1.000 14.02873 97 GLU A CA 1
ATOM 1468 C C . GLU A 1 97 ? -4.38346 -20.74107 26.25754 1.000 16.83787 97 GLU A C 1
ATOM 1469 O O . GLU A 1 97 ? -4.07667 -19.92638 27.13432 1.000 16.26062 97 GLU A O 1
ATOM 1481 N N . GLN A 1 98 ? -5.64717 -21.09904 26.02589 1.000 15.69074 98 GLN A N 1
ATOM 1482 C CA . GLN A 1 98 ? -6.75216 -20.45522 26.74063 1.000 17.41650 98 GLN A CA 1
ATOM 1483 C C . GLN A 1 98 ? -6.55752 -20.50696 28.25298 1.000 18.00080 98 GLN A C 1
ATOM 1484 O O . GLN A 1 98 ? -6.82744 -19.53331 28.96072 1.000 18.02469 98 GLN A O 1
ATOM 1498 N N . SER A 1 99 ? -6.15054 -21.65559 28.78159 1.000 17.94670 99 SER A N 1
ATOM 1499 C CA . SER A 1 99 ? -6.10482 -21.79435 30.23579 1.000 17.00036 99 SER A CA 1
ATOM 1500 C C . SER A 1 99 ? -5.09968 -20.84297 30.89753 1.000 20.46894 99 SER A C 1
ATOM 1501 O O . SER A 1 99 ? -5.17952 -20.64391 32.11324 1.000 18.26550 99 SER A O 1
ATOM 1509 N N . GLN A 1 100 ? -4.24036 -20.17578 30.12929 1.000 17.20668 100 GLN A N 1
ATOM 1510 C CA . GLN A 1 100 ? -3.35708 -19.18045 30.70880 1.000 15.35620 100 GLN A CA 1
ATOM 1511 C C . GLN A 1 100 ? -3.92563 -17.76845 30.58471 1.000 21.77768 100 GLN A C 1
ATOM 1512 O O . GLN A 1 100 ? -3.32428 -16.84010 31.11585 1.000 20.00681 100 GLN A O 1
ATOM 1526 N N . HIS A 1 101 ? -5.05855 -17.58382 29.90780 1.000 19.03146 101 HIS A N 1
ATOM 1527 C CA . HIS A 1 101 ? -5.65111 -16.25682 29.77774 1.000 17.32276 101 HIS A CA 1
ATOM 1528 C C . HIS A 1 101 ? -6.17211 -15.79157 31.12254 1.000 21.96772 101 HIS A C 1
ATOM 1529 O O . HIS A 1 101 ? -6.84835 -16.54084 31.83913 1.000 19.63562 101 HIS A O 1
ATOM 1543 N N . GLY A 1 102 ? -5.82946 -14.56832 31.49102 1.000 15.02960 102 GLY A N 1
ATOM 1544 C CA . GLY A 1 102 ? -6.25035 -14.04715 32.77092 1.000 22.21936 102 GLY A CA 1
ATOM 1545 C C . GLY A 1 102 ? -5.35521 -14.38531 33.93760 1.000 20.20665 102 GLY A C 1
ATOM 1546 O O . GLY A 1 102 ? -5.61986 -13.93431 35.05281 1.000 27.09636 102 GLY A O 1
ATOM 1550 N N . MET A 1 103 ? -4.29902 -15.13869 33.72388 1.000 20.56881 103 MET A N 1
ATOM 1551 C CA . MET A 1 103 ? -3.49181 -15.65690 34.81958 1.000 23.78947 103 MET A CA 1
ATOM 1552 C C . MET A 1 103 ? -2.30418 -14.77082 35.16566 1.000 25.82626 103 MET A C 1
ATOM 1553 O O . MET A 1 103 ? -1.42848 -15.18330 35.95238 1.000 25.39482 103 MET A O 1
ATOM 1567 N N . GLY A 1 104 ? -2.18096 -13.62740 34.50687 1.000 26.68372 104 GLY A N 1
ATOM 1568 C CA . GLY A 1 104 ? -1.05309 -12.75645 34.69688 1.000 23.05323 104 GLY A CA 1
ATOM 1569 C C . GLY A 1 104 ? 0.17904 -13.13133 33.92611 1.000 21.06195 104 GLY A C 1
ATOM 1570 O O . GLY A 1 104 ? 1.19790 -12.46138 34.09211 1.000 21.95555 104 GLY A O 1
ATOM 1574 N N . LEU A 1 105 ? 0.11720 -14.14206 33.05987 1.000 22.76963 105 LEU A N 1
ATOM 1575 C CA . LEU A 1 105 ? 1.31023 -14.56890 32.34609 1.000 18.95300 105 LEU A CA 1
ATOM 1576 C C . LEU A 1 105 ? 1.70706 -13.55688 31.28283 1.000 20.85225 105 LEU A C 1
ATOM 1577 O O . LEU A 1 105 ? 2.89642 -13.28227 31.08544 1.000 19.67969 105 LEU A O 1
ATOM 1593 N N . ASN A 1 106 ? 0.71829 -13.03133 30.54985 1.000 17.75248 106 ASN A N 1
ATOM 1594 C CA . ASN A 1 106 ? 0.99204 -12.01824 29.54340 1.000 17.54875 106 ASN A CA 1
ATOM 1595 C C . ASN A 1 106 ? 1.70530 -10.82884 30.16149 1.000 19.21937 106 ASN A C 1
ATOM 1596 O O . ASN A 1 106 ? 2.65030 -10.27751 29.58148 1.000 17.26961 106 ASN A O 1
ATOM 1607 N N . ALA A 1 107 ? 1.19459 -10.36275 31.31730 1.000 16.37052 107 ALA A N 1
ATOM 1608 C CA . ALA A 1 107 ? 1.80374 -9.22628 31.99827 1.000 20.30805 107 ALA A CA 1
ATOM 1609 C C . ALA A 1 107 ? 3.25915 -9.51925 32.34278 1.000 18.33642 107 ALA A C 1
ATOM 1610 O O . ALA A 1 107 ? 4.12663 -8.66759 32.13440 1.000 16.78257 107 ALA A O 1
ATOM 1617 N N . SER A 1 108 ? 3.55008 -10.70383 32.89925 1.000 22.32456 108 SER A N 1
ATOM 1618 C CA . SER A 1 108 ? 4.94656 -11.05884 33.18972 1.000 16.77747 108 SER A CA 1
ATOM 1619 C C . SER A 1 108 ? 5.80952 -11.05608 31.92805 1.000 19.42055 108 SER A C 1
ATOM 1620 O O . SER A 1 108 ? 6.97656 -10.61627 31.95348 1.000 18.03062 108 SER A O 1
ATOM 1628 N N . MET A 1 109 ? 5.26111 -11.60091 30.83767 1.000 17.82461 109 MET A N 1
ATOM 1629 C CA . MET A 1 109 ? 5.95609 -11.65514 29.55479 1.000 18.43065 109 MET A CA 1
ATOM 1630 C C . MET A 1 109 ? 6.27014 -10.26263 29.04408 1.000 16.08509 109 MET A C 1
ATOM 1631 O O . MET A 1 109 ? 7.38787 -9.99222 28.60058 1.000 15.82501 109 MET A O 1
ATOM 1645 N N . LYS A 1 110 ? 5.25636 -9.40048 28.99877 1.000 17.12555 110 LYS A N 1
ATOM 1646 C CA . LYS A 1 110 ? 5.44631 -8.02890 28.55089 1.000 15.87859 110 LYS A CA 1
ATOM 1647 C C . LYS A 1 110 ? 6.43106 -7.26332 29.44276 1.000 13.47374 110 LYS A C 1
ATOM 1648 O O . LYS A 1 110 ? 7.19697 -6.43287 28.95823 1.000 16.80381 110 LYS A O 1
ATOM 1667 N N . TYR A 1 111 ? 6.37399 -7.46418 30.75585 1.000 20.59571 111 TYR A N 1
ATOM 1668 C CA . TYR A 1 111 ? 7.35175 -6.81961 31.63581 1.000 18.91755 111 TYR A CA 1
ATOM 1669 C C . TYR A 1 111 ? 8.77916 -7.25414 31.31639 1.000 18.92321 111 TYR A C 1
ATOM 1670 O O . TYR A 1 111 ? 9.68247 -6.41939 31.21708 1.000 18.95139 111 TYR A O 1
ATOM 1688 N N . LEU A 1 112 ? 9.00015 -8.56531 31.16986 1.000 13.64585 112 LEU A N 1
ATOM 1689 C CA . LEU A 1 112 ? 10.34450 -9.06780 30.89038 1.000 15.55629 112 LEU A CA 1
ATOM 1690 C C . LEU A 1 112 ? 10.85965 -8.53103 29.56171 1.000 13.09916 112 LEU A C 1
ATOM 1691 O O . LEU A 1 112 ? 12.04193 -8.18936 29.42625 1.000 15.39768 112 LEU A O 1
ATOM 1707 N N . MET A 1 113 ? 10.00723 -8.53074 28.54439 1.000 13.24675 113 MET A N 1
ATOM 1708 C CA . MET A 1 113 ? 10.44438 -8.14797 27.20574 1.000 14.06814 113 MET A CA 1
ATOM 1709 C C . MET A 1 113 ? 10.61185 -6.64211 27.07470 1.000 13.42917 113 MET A C 1
ATOM 1710 O O . MET A 1 113 ? 11.57090 -6.16982 26.45678 1.000 14.88576 113 MET A O 1
ATOM 1724 N N . LEU A 1 114 ? 9.69307 -5.88843 27.67063 1.000 15.93856 114 LEU A N 1
ATOM 1725 C CA . LEU A 1 114 ? 9.78030 -4.43143 27.69152 1.000 14.16884 114 LEU A CA 1
ATOM 1726 C C . LEU A 1 114 ? 10.95308 -3.93292 28.53391 1.000 13.52142 114 LEU A C 1
ATOM 1727 O O . LEU A 1 114 ? 11.64686 -2.99139 28.14318 1.000 16.19936 114 LEU A O 1
ATOM 1743 N N . ARG A 1 115 ? 11.19219 -4.53698 29.68680 1.000 13.45216 115 ARG A N 1
ATOM 1744 C CA . ARG A 1 115 ? 12.38707 -4.19755 30.44837 1.000 17.76096 115 ARG A CA 1
ATOM 1745 C C . ARG A 1 115 ? 13.64328 -4.48347 29.63756 1.000 18.00463 115 ARG A C 1
ATOM 1746 O O . ARG A 1 115 ? 14.57947 -3.67067 29.61031 1.000 17.83475 115 ARG A O 1
ATOM 1767 N N . HIS A 1 116 ? 13.69611 -5.62506 28.96362 1.000 15.88192 116 HIS A N 1
ATOM 1768 C CA . HIS A 1 116 ? 14.88730 -5.89196 28.16769 1.000 16.61500 116 HIS A CA 1
ATOM 1769 C C . HIS A 1 116 ? 15.07715 -4.81391 27.09906 1.000 16.67181 116 HIS A C 1
ATOM 1770 O O . HIS A 1 116 ? 16.16248 -4.24223 26.95425 1.000 18.18996 116 HIS A O 1
ATOM 1784 N N . ALA A 1 117 ? 14.01134 -4.49534 26.36813 1.000 17.45218 117 ALA A N 1
ATOM 1785 C CA . ALA A 1 117 ? 14.09324 -3.55531 25.25545 1.000 17.89695 117 ALA A CA 1
ATOM 1786 C C . ALA A 1 117 ? 14.51177 -2.16299 25.71991 1.000 15.26812 117 ALA A C 1
ATOM 1787 O O . ALA A 1 117 ? 15.33689 -1.50269 25.07962 1.000 18.90840 117 ALA A O 1
ATOM 1794 N N . PHE A 1 118 ? 13.94815 -1.69294 26.82363 1.000 14.62759 118 PHE A N 1
ATOM 1795 C CA . PHE A 1 118 ? 14.32365 -0.36860 27.29708 1.000 16.06366 118 PHE A CA 1
ATOM 1796 C C . PHE A 1 118 ? 15.63645 -0.38317 28.07513 1.000 16.68692 118 PHE A C 1
ATOM 1797 O O . PHE A 1 118 ? 16.48496 0.47948 27.84870 1.000 20.62152 118 PHE A O 1
ATOM 1814 N N . ASP A 1 119 ? 15.78977 -1.27237 29.04913 1.000 17.24609 119 ASP A N 1
ATOM 1815 C CA . ASP A 1 119 ? 16.95442 -1.19483 29.93087 1.000 20.57977 119 ASP A CA 1
ATOM 1816 C C . ASP A 1 119 ? 18.22037 -1.69663 29.25926 1.000 22.63532 119 ASP A C 1
ATOM 1817 O O . ASP A 1 119 ? 19.30513 -1.15064 29.48148 1.000 32.54705 119 ASP A O 1
ATOM 1826 N N . SER A 1 120 ? 18.11441 -2.76129 28.46701 1.000 18.92005 120 SER A N 1
ATOM 1827 C CA . SER A 1 120 ? 19.26620 -3.42301 27.88036 1.000 23.47091 120 SER A CA 1
ATOM 1828 C C . SER A 1 120 ? 19.52752 -3.02130 26.43042 1.000 22.76807 120 SER A C 1
ATOM 1829 O O . SER A 1 120 ? 20.68216 -2.79684 26.04502 1.000 21.86867 120 SER A O 1
ATOM 1837 N N . TRP A 1 121 ? 18.48379 -2.87579 25.62768 1.000 17.39044 121 TRP A N 1
ATOM 1838 C CA . TRP A 1 121 ? 18.66899 -2.41300 24.26056 1.000 15.78939 121 TRP A CA 1
ATOM 1839 C C . TRP A 1 121 ? 18.56254 -0.90813 24.08811 1.000 16.21032 121 TRP A C 1
ATOM 1840 O O . TRP A 1 121 ? 18.76736 -0.41812 22.97100 1.000 16.89683 121 TRP A O 1
ATOM 1861 N N . GLN A 1 122 ? 18.16705 -0.18416 25.12788 1.000 16.99480 122 GLN A N 1
ATOM 1862 C CA . GLN A 1 122 ? 18.02139 1.26283 25.08341 1.000 18.09318 122 GLN A CA 1
ATOM 1863 C C . GLN A 1 122 ? 17.14024 1.71401 23.93966 1.000 14.77125 122 GLN A C 1
ATOM 1864 O O . GLN A 1 122 ? 17.41944 2.72139 23.28222 1.000 16.76960 122 GLN A O 1
ATOM 1878 N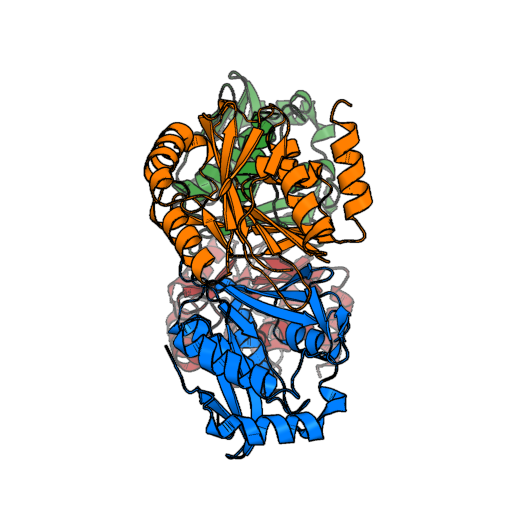 N . MET A 1 123 ? 16.03740 0.98505 23.75057 1.000 17.08193 123 MET A N 1
ATOM 1879 C CA . MET A 1 123 ? 15.04301 1.34938 22.75572 1.000 17.55462 123 MET A CA 1
ATOM 1880 C C . MET A 1 123 ? 14.36870 2.68280 23.10953 1.000 13.41945 123 MET A C 1
ATOM 1881 O O . MET A 1 123 ? 14.11395 3.00985 24.27685 1.000 14.03437 123 MET A O 1
ATOM 1895 N N . VAL A 1 124 ? 14.04347 3.42296 22.05439 1.000 15.27454 124 VAL A N 1
ATOM 1896 C CA . VAL A 1 124 ? 13.29059 4.66416 22.12216 1.000 13.67194 124 VAL A CA 1
ATOM 1897 C C . VAL A 1 124 ? 11.79194 4.42221 21.87004 1.000 14.10161 124 VAL A C 1
ATOM 1898 O O . VAL A 1 124 ? 10.96347 5.26271 22.26804 1.000 12.12825 124 VAL A O 1
ATOM 1911 N N . ARG A 1 125 ? 11.42654 3.25383 21.34447 1.000 13.02153 125 ARG A N 1
ATOM 1912 C CA . ARG A 1 125 ? 10.04605 2.96577 20.97958 1.000 11.39496 125 ARG A CA 1
ATOM 1913 C C . ARG A 1 125 ? 9.90592 1.44972 20.88766 1.000 13.46997 125 ARG A C 1
ATOM 1914 O O . ARG A 1 125 ? 10.74077 0.79002 20.25652 1.000 14.14056 125 ARG A O 1
ATOM 1935 N N . VAL A 1 126 ? 8.87580 0.91547 21.54153 1.000 14.31233 126 VAL A N 1
ATOM 1936 C CA . VAL A 1 126 ? 8.41388 -0.44863 21.33198 1.000 12.12821 126 VAL A CA 1
ATOM 1937 C C . VAL A 1 126 ? 6.95357 -0.35974 20.89364 1.000 13.62791 126 VAL A C 1
ATOM 1938 O O . VAL A 1 126 ? 6.12159 0.23402 21.59984 1.000 12.34962 126 VAL A O 1
ATOM 1951 N N . GLN A 1 127 ? 6.63727 -0.92467 19.73463 1.000 12.17922 127 GLN A N 1
ATOM 1952 C CA . GLN A 1 127 ? 5.26701 -0.92584 19.25251 1.000 11.27341 127 GLN A CA 1
ATOM 1953 C C . GLN A 1 127 ? 4.60755 -2.29960 19.38966 1.000 14.40891 127 GLN A C 1
ATOM 1954 O O . GLN A 1 127 ? 5.26625 -3.33666 19.46157 1.000 12.91760 127 GLN A O 1
ATOM 1968 N N . LEU A 1 128 ? 3.27245 -2.27230 19.45357 1.000 12.14985 128 LEU A N 1
ATOM 1969 C CA . LEU A 1 128 ? 2.43116 -3.46011 19.50028 1.000 13.93487 128 LEU A CA 1
ATOM 1970 C C . LEU A 1 128 ? 1.18850 -3.19259 18.66913 1.000 15.90234 128 LEU A C 1
ATOM 1971 O O . LEU A 1 128 ? 0.66368 -2.07748 18.68636 1.000 16.09330 128 LEU A O 1
ATOM 1987 N N . LYS A 1 129 ? 0.75852 -4.19317 17.89632 1.000 11.90587 129 LYS A N 1
ATOM 1988 C CA . LYS A 1 129 ? -0.47226 -4.06061 17.12329 1.000 14.70015 129 LYS A CA 1
ATOM 1989 C C . LYS A 1 129 ? -1.32674 -5.31332 17.28004 1.000 19.77483 129 LYS A C 1
ATOM 1990 O O . LYS A 1 129 ? -0.82740 -6.39315 17.58374 1.000 21.46092 129 LYS A O 1
ATOM 2009 N N . THR A 1 130 ? -2.62740 -5.14625 17.08288 1.000 12.17555 130 THR A N 1
ATOM 2010 C CA . THR A 1 130 ? -3.55381 -6.24796 17.21939 1.000 14.35012 130 THR A CA 1
ATOM 2011 C C . THR A 1 130 ? -4.73836 -5.96353 16.31131 1.000 18.72151 130 THR A C 1
ATOM 2012 O O . THR A 1 130 ? -4.90236 -4.84793 15.80210 1.000 16.13209 130 THR A O 1
ATOM 2023 N N . ALA A 1 131 ? -5.49109 -7.01064 16.01704 1.000 16.01208 131 ALA A N 1
ATOM 2024 C CA . ALA A 1 131 ? -6.65973 -6.87117 15.15411 1.000 14.56100 131 ALA A CA 1
ATOM 2025 C C . ALA A 1 131 ? -7.71549 -5.93746 15.75567 1.000 20.70396 131 ALA A C 1
ATOM 2026 O O . ALA A 1 131 ? -8.01236 -5.98937 16.95526 1.000 16.09850 131 ALA A O 1
ATOM 2033 N N . ALA A 1 132 ? -8.29104 -5.06707 14.91803 1.000 15.85474 132 ALA A N 1
ATOM 2034 C CA . ALA A 1 132 ? -9.35766 -4.19344 15.42263 1.000 20.11152 132 ALA A CA 1
ATOM 2035 C C . ALA A 1 132 ? -10.55566 -4.97875 15.97545 1.000 21.27462 132 ALA A C 1
ATOM 2036 O O . ALA A 1 132 ? -11.28991 -4.46487 16.83887 1.000 19.56199 132 ALA A O 1
ATOM 2043 N N . SER A 1 133 ? -10.76518 -6.21410 15.52018 1.000 18.68699 133 SER A N 1
ATOM 2044 C CA . SER A 1 133 ? -11.87311 -7.02146 16.02516 1.000 17.10493 133 SER A CA 1
ATOM 2045 C C . SER A 1 133 ? -11.48420 -7.79746 17.27943 1.000 23.47027 133 SER A C 1
ATOM 2046 O O . SER A 1 133 ? -12.34321 -8.46781 17.85267 1.000 18.95442 133 SER A O 1
ATOM 2054 N N . ASN A 1 134 ? -10.22388 -7.70130 17.73430 1.000 18.23451 134 ASN A N 1
ATOM 2055 C CA . ASN A 1 134 ? -9.71576 -8.51244 18.85178 1.000 15.80216 134 ASN A CA 1
ATOM 2056 C C . ASN A 1 134 ? -9.74359 -7.68034 20.12703 1.000 20.34152 134 ASN A C 1
ATOM 2057 O O . ASN A 1 134 ? -8.72219 -7.15414 20.57916 1.000 15.91386 134 ASN A O 1
ATOM 2068 N N . LEU A 1 135 ? -10.92651 -7.59961 20.72813 1.000 16.48844 135 LEU A N 1
ATOM 2069 C CA . LEU A 1 135 ? -11.14808 -6.69461 21.84701 1.000 18.76579 135 LEU A CA 1
ATOM 2070 C C . LEU A 1 135 ? -10.37708 -7.11868 23.08957 1.000 18.31794 135 LEU A C 1
ATOM 2071 O O . LEU A 1 135 ? -9.91508 -6.25713 23.83355 1.000 16.84609 135 LEU A O 1
ATOM 2087 N N . ARG A 1 136 ? -10.26374 -8.42547 23.36387 1.000 18.27594 136 ARG A N 1
ATOM 2088 C CA . ARG A 1 136 ? -9.51466 -8.87360 24.54541 1.000 17.34278 136 ARG A CA 1
ATOM 2089 C C . ARG A 1 136 ? -8.03544 -8.50195 24.44939 1.000 20.27966 136 ARG A C 1
ATOM 2090 O O . ARG A 1 136 ? -7.41490 -8.09621 25.44200 1.000 18.73939 136 ARG A O 1
ATOM 2111 N N . SER A 1 137 ? -7.46360 -8.59008 23.25535 1.000 15.24234 137 SER A N 1
ATOM 2112 C CA . SER A 1 137 ? -6.05827 -8.22648 23.08521 1.000 13.45176 137 SER A CA 1
ATOM 2113 C C . SER A 1 137 ? -5.86920 -6.72140 23.21922 1.000 15.68023 137 SER A C 1
ATOM 2114 O O . SER A 1 137 ? -4.89505 -6.25406 23.82133 1.000 16.07193 137 SER A O 1
ATOM 2122 N N . GLN A 1 138 ? -6.78718 -5.93972 22.65212 1.000 17.12075 138 GLN A N 1
ATOM 2123 C CA . GLN A 1 138 ? -6.74224 -4.49855 22.85696 1.000 13.98935 138 GLN A CA 1
ATOM 2124 C C . GLN A 1 138 ? -6.75447 -4.14328 24.33464 1.000 15.01261 138 GLN A C 1
ATOM 2125 O O . GLN A 1 138 ? -6.03199 -3.25303 24.77999 1.000 20.62101 138 GLN A O 1
ATOM 2139 N N . ARG A 1 139 ? -7.62478 -4.77846 25.10483 1.000 19.94156 139 ARG A N 1
ATOM 2140 C CA . ARG A 1 139 ? -7.69891 -4.44523 26.52044 1.000 18.97623 139 ARG A CA 1
ATOM 2141 C C . ARG A 1 139 ? -6.40411 -4.80184 27.25175 1.000 18.02940 139 ARG A C 1
ATOM 2142 O O . ARG A 1 139 ? -5.93127 -4.02921 28.09382 1.000 18.75762 139 ARG A O 1
ATOM 2163 N N . ALA A 1 140 ? -5.85890 -5.99218 26.98161 1.000 21.09914 140 ALA A N 1
ATOM 2164 C CA . ALA A 1 140 ? -4.55982 -6.39095 27.52697 1.000 16.24440 140 ALA A CA 1
ATOM 2165 C C . ALA A 1 140 ? -3.50013 -5.34142 27.20471 1.000 17.90199 140 ALA A C 1
ATOM 2166 O O . ALA A 1 140 ? -2.66437 -4.99385 28.04671 1.000 23.45628 140 ALA A O 1
ATOM 2173 N N . ILE A 1 141 ? -3.50514 -4.82046 25.98226 1.000 15.62608 141 ILE A N 1
ATOM 2174 C CA . ILE A 1 141 ? -2.50243 -3.81493 25.64595 1.000 17.47089 141 ILE A CA 1
ATOM 2175 C C . ILE A 1 141 ? -2.78831 -2.49027 26.36337 1.000 19.54586 141 ILE A C 1
ATOM 2176 O O . ILE A 1 141 ? -1.86792 -1.80803 26.83821 1.000 19.22614 141 ILE A O 1
ATOM 2192 N N . GLU A 1 142 ? -4.04522 -2.05504 26.36105 1.000 15.16706 142 GLU A N 1
ATOM 2193 C CA . GLU A 1 142 ? -4.41410 -0.83737 27.06744 1.000 20.85795 142 GLU A CA 1
ATOM 2194 C C . GLU A 1 142 ? -4.05640 -0.93017 28.54007 1.000 24.49595 142 GLU A C 1
ATOM 2195 O O . GLU A 1 142 ? -3.61513 0.06726 29.12890 1.000 19.47025 142 GLU A O 1
ATOM 2207 N N . LYS A 1 143 ? -4.20954 -2.11563 29.13785 1.000 21.04301 143 LYS A N 1
ATOM 2208 C CA . LYS A 1 143 ? -3.83274 -2.28750 30.53559 1.000 22.17567 143 LYS A CA 1
ATOM 2209 C C . LYS A 1 143 ? -2.35604 -1.99057 30.76662 1.000 25.85362 143 LYS A C 1
ATOM 2210 O O . LYS A 1 143 ? -1.99466 -1.54770 31.86480 1.000 21.98275 143 LYS A O 1
ATOM 2229 N N . LEU A 1 144 ? -1.48953 -2.23659 29.76717 1.000 19.10624 144 LEU A N 1
ATOM 2230 C CA . LEU A 1 144 ? -0.07269 -1.89473 29.90708 1.000 18.14403 144 LEU A CA 1
ATOM 2231 C C . LEU A 1 144 ? 0.13840 -0.39867 30.02312 1.000 19.31788 144 LEU A C 1
ATOM 2232 O O . LEU A 1 144 ? 1.18972 0.03056 30.51338 1.000 24.99112 144 LEU A O 1
ATOM 2248 N N . GLY A 1 145 ? -0.81571 0.39610 29.54496 1.000 19.91921 145 GLY A N 1
ATOM 2249 C CA . GLY A 1 145 ? -0.62018 1.82392 29.37204 1.000 18.47755 145 GLY A CA 1
ATOM 2250 C C . GLY A 1 145 ? -0.02804 2.23367 28.04060 1.000 19.62247 145 GLY A C 1
ATOM 2251 O O . GLY A 1 145 ? 0.34243 3.41246 27.87417 1.000 21.54311 145 GLY A O 1
ATOM 2255 N N . ALA A 1 146 ? 0.11524 1.28784 27.10363 1.000 14.79640 146 ALA A N 1
ATOM 2256 C CA . ALA A 1 146 ? 0.56438 1.63960 25.76103 1.000 16.75369 146 ALA A CA 1
ATOM 2257 C C . ALA A 1 146 ? -0.39448 2.65525 25.14467 1.000 16.07519 146 ALA A C 1
ATOM 2258 O O . ALA A 1 146 ? -1.60683 2.61567 25.36882 1.000 19.37977 146 ALA A O 1
ATOM 2265 N N . VAL A 1 147 ? 0.17788 3.58149 24.37676 1.000 12.36873 147 VAL A N 1
ATOM 2266 C CA . VAL A 1 147 ? -0.55696 4.68409 23.75768 1.000 15.82372 147 VAL A CA 1
ATOM 2267 C C . VAL A 1 147 ? -1.10596 4.24305 22.41920 1.000 16.86349 147 VAL A C 1
ATOM 2268 O O . VAL A 1 147 ? -0.35773 3.76618 21.56777 1.000 13.46565 147 VAL A O 1
ATOM 2281 N N . ARG A 1 148 ? -2.41366 4.38513 22.24005 1.000 13.28243 148 ARG A N 1
ATOM 2282 C CA . ARG A 1 148 ? -3.07977 4.07218 20.98229 1.000 14.23289 148 ARG A CA 1
ATOM 2283 C C . ARG A 1 148 ? -2.73498 5.13723 19.95591 1.000 18.29882 148 ARG A C 1
ATOM 2284 O O . ARG A 1 148 ? -3.11001 6.30343 20.10732 1.000 16.69335 148 ARG A O 1
ATOM 2305 N N . GLU A 1 149 ? -2.04642 4.73220 18.90032 1.000 15.51869 149 GLU A N 1
ATOM 2306 C CA . GLU A 1 149 ? -1.61466 5.67625 17.87818 1.000 12.27025 149 GLU A CA 1
ATOM 2307 C C . GLU A 1 149 ? -2.58482 5.75541 16.69460 1.000 17.18852 149 GLU A C 1
ATOM 2308 O O . GLU A 1 149 ? -2.74672 6.83294 16.11143 1.000 14.76548 149 GLU A O 1
ATOM 2320 N N . GLY A 1 150 ? -3.28147 4.68924 16.34844 1.000 15.01459 150 GLY A N 1
ATOM 2321 C CA . GLY A 1 150 ? -4.27684 4.83654 15.31177 1.000 16.36446 150 GLY A CA 1
ATOM 2322 C C . GLY A 1 150 ? -4.72030 3.49218 14.80623 1.000 16.45595 150 GLY A C 1
ATOM 2323 O O . GLY A 1 150 ? -4.27721 2.44250 15.26982 1.000 18.46285 150 GLY A O 1
ATOM 2327 N N . VAL A 1 151 ? -5.65685 3.55656 13.87772 1.000 12.98863 151 VAL A N 1
ATOM 2328 C CA . VAL A 1 151 ? -6.24514 2.37415 13.27882 1.000 15.13142 151 VAL A CA 1
ATOM 2329 C C . VAL A 1 151 ? -5.67000 2.26785 11.88380 1.000 13.69650 151 VAL A C 1
ATOM 2330 O O . VAL A 1 151 ? -5.73762 3.23220 11.11187 1.000 16.25076 151 VAL A O 1
ATOM 2343 N N . LEU A 1 152 ? -5.01974 1.14148 11.58978 1.000 13.37130 152 LEU A N 1
ATOM 2344 C CA . LEU A 1 152 ? -4.45973 0.88624 10.26086 1.000 14.59925 152 LEU A CA 1
ATOM 2345 C C . LEU A 1 152 ? -5.43269 0.00775 9.48510 1.000 14.07194 152 LEU A C 1
ATOM 2346 O O . LEU A 1 152 ? -5.65146 -1.15290 9.84876 1.000 15.79868 152 LEU A O 1
ATOM 2362 N N . ARG A 1 153 ? -5.98991 0.55893 8.40477 1.000 13.85483 153 ARG A N 1
ATOM 2363 C CA . ARG A 1 153 ? -7.03187 -0.11152 7.65272 1.000 14.14638 153 ARG A CA 1
ATOM 2364 C C . ARG A 1 153 ? -6.42962 -1.14643 6.72654 1.000 12.52022 153 ARG A C 1
ATOM 2365 O O . ARG A 1 153 ? -5.35072 -0.95110 6.16905 1.000 16.97562 153 ARG A O 1
ATOM 2386 N N . ASN A 1 154 ? -7.13462 -2.26141 6.59541 1.000 17.02117 154 ASN A N 1
ATOM 2387 C CA . ASN A 1 154 ? -6.78447 -3.38023 5.71991 1.000 14.38198 154 ASN A CA 1
ATOM 2388 C C . ASN A 1 154 ? -5.35184 -3.85033 5.90353 1.000 13.55862 154 ASN A C 1
ATOM 2389 O O . ASN A 1 154 ? -4.58637 -3.94329 4.94480 1.000 14.32113 154 ASN A O 1
ATOM 2400 N N . HIS A 1 155 ? -5.03181 -4.23734 7.13236 1.000 15.69851 155 HIS A N 1
ATOM 2401 C CA . HIS A 1 155 ? -3.65251 -4.34422 7.56959 1.000 15.97998 155 HIS A CA 1
ATOM 2402 C C . HIS A 1 155 ? -3.33851 -5.74486 8.05428 1.000 14.88713 155 HIS A C 1
ATOM 2403 O O . HIS A 1 155 ? -2.19715 -6.02774 8.43329 1.000 14.99739 155 HIS A O 1
ATOM 2417 N N . ARG A 1 156 ? -4.30460 -6.65072 8.00556 1.000 15.97251 156 ARG A N 1
ATOM 2418 C CA . ARG A 1 156 ? -4.07660 -8.00335 8.49307 1.000 14.53571 156 ARG A CA 1
ATOM 2419 C C . ARG A 1 156 ? -5.16697 -8.92759 7.97317 1.000 19.06518 156 ARG A C 1
ATOM 2420 O O . ARG A 1 156 ? -6.28946 -8.50063 7.69407 1.000 19.58176 156 ARG A O 1
ATOM 2441 N N . ARG A 1 157 ? -4.87116 -10.21467 7.94674 1.000 16.91758 157 ARG A N 1
ATOM 2442 C CA . ARG A 1 157 ? -5.92803 -11.19265 7.74594 1.000 21.73558 157 ARG A CA 1
ATOM 2443 C C . ARG A 1 157 ? -6.05712 -12.03956 8.99246 1.000 18.59071 157 ARG A C 1
ATOM 2444 O O . ARG A 1 157 ? -5.05717 -12.36819 9.63430 1.000 20.87772 157 ARG A O 1
ATOM 2465 N N . LEU A 1 158 ? -7.28968 -12.41506 9.30988 1.000 17.79494 158 LEU A N 1
ATOM 2466 C CA . LEU A 1 158 ? -7.57662 -13.25302 10.46215 1.000 21.11548 158 LEU A CA 1
ATOM 2467 C C . LEU A 1 158 ? -7.34029 -14.70539 10.07876 1.000 21.51470 158 LEU A C 1
ATOM 2468 O O . LEU A 1 158 ? -7.01156 -15.01344 8.93153 1.000 20.89297 158 LEU A O 1
ATOM 2484 N N . ALA A 1 159 ? -7.50893 -15.62055 11.02929 1.000 19.10100 159 ALA A N 1
ATOM 2485 C CA . ALA A 1 159 ? -7.12880 -17.01483 10.78207 1.000 22.64258 159 ALA A CA 1
ATOM 2486 C C . ALA A 1 159 ? -7.87908 -17.63670 9.60444 1.000 23.54200 159 ALA A C 1
ATOM 2487 O O . ALA A 1 159 ? -7.31308 -18.44544 8.86001 1.000 23.23696 159 ALA A O 1
ATOM 2494 N N . GLY A 1 160 ? -9.15178 -17.31460 9.44719 1.000 20.46356 160 GLY A N 1
ATOM 2495 C CA . GLY A 1 160 ? -9.91716 -17.83742 8.33745 1.000 25.48132 160 GLY A CA 1
ATOM 2496 C C . GLY A 1 160 ? -9.87206 -16.99850 7.08480 1.000 27.57508 160 GLY A C 1
ATOM 2497 O O . GLY A 1 160 ? -10.67769 -17.20613 6.17573 1.000 29.07092 160 GLY A O 1
ATOM 2501 N N . GLY A 1 161 ? -8.92876 -16.05975 6.99646 1.000 23.86280 161 GLY A N 1
ATOM 2502 C CA . GLY A 1 161 ? -8.67472 -15.32384 5.77022 1.000 22.83361 161 GLY A CA 1
ATOM 2503 C C . GLY A 1 161 ? -9.31832 -13.95281 5.67404 1.000 23.85189 161 GLY A C 1
ATOM 2504 O O . GLY A 1 161 ? -9.00473 -13.19967 4.73288 1.000 22.79849 161 GLY A O 1
ATOM 2508 N N . ARG A 1 162 ? -10.20670 -13.61485 6.60338 1.000 19.92821 162 ARG A N 1
ATOM 2509 C CA . ARG A 1 162 ? -10.91337 -12.34677 6.53819 1.000 26.52516 162 ARG A CA 1
ATOM 2510 C C . ARG A 1 162 ? -9.95951 -11.17875 6.76567 1.000 20.21423 162 ARG A C 1
ATOM 2511 O O . ARG A 1 162 ? -9.06784 -11.23319 7.61410 1.000 20.59850 162 ARG A O 1
ATOM 2532 N N . LEU A 1 163 ? -10.16513 -10.11337 5.99744 1.000 16.10238 163 LEU A N 1
ATOM 2533 C CA . LEU A 1 163 ? -9.43015 -8.87237 6.16151 1.000 16.51774 163 LEU A CA 1
ATOM 2534 C C . LEU A 1 163 ? -9.93492 -8.11022 7.39008 1.000 21.21426 163 LEU A C 1
ATOM 2535 O O . LEU A 1 163 ? -11.13535 -8.06376 7.66818 1.000 20.95139 163 LEU A O 1
ATOM 2551 N N . ASP A 1 164 ? -8.99898 -7.52975 8.14004 1.000 15.43533 164 ASP A N 1
ATOM 2552 C CA . ASP A 1 164 ? -9.32362 -6.70770 9.29583 1.000 17.35802 164 ASP A CA 1
ATOM 2553 C C . ASP A 1 164 ? -8.35247 -5.53384 9.33833 1.000 17.74917 164 ASP A C 1
ATOM 2554 O O . ASP A 1 164 ? -7.29148 -5.55258 8.69899 1.000 18.10460 164 ASP A O 1
ATOM 2563 N N . ASP A 1 165 ? -8.76138 -4.49316 10.04580 1.000 15.61615 165 ASP A N 1
ATOM 2564 C CA . ASP A 1 165 ? -7.88082 -3.41797 10.45725 1.000 15.52774 165 ASP A CA 1
ATOM 2565 C C . ASP A 1 165 ? -6.99571 -3.85913 11.62700 1.000 18.00564 165 ASP A C 1
ATOM 2566 O O . ASP A 1 165 ? -7.25393 -4.86451 12.29146 1.000 15.89120 165 ASP A O 1
ATOM 2575 N N . SER A 1 166 ? -5.92393 -3.09812 11.85801 1.000 15.15558 166 SER A N 1
ATOM 2576 C CA . SER A 1 166 ? -5.09080 -3.26026 13.04444 1.000 14.56865 166 SER A CA 1
ATOM 2577 C C . SER A 1 166 ? -5.18886 -1.99753 13.87821 1.000 15.64039 166 SER A C 1
ATOM 2578 O O . SER A 1 166 ? -5.24783 -0.88497 13.34516 1.000 16.78116 166 SER A O 1
ATOM 2586 N N . VAL A 1 167 ? -5.10193 -2.16442 15.18949 1.000 12.77123 167 VAL A N 1
ATOM 2587 C CA . VAL A 1 167 ? -4.88412 -1.03769 16.08986 1.000 13.34568 167 VAL A CA 1
ATOM 2588 C C . VAL A 1 167 ? -3.41274 -1.03461 16.49414 1.000 12.61854 167 VAL A C 1
ATOM 2589 O O . VAL A 1 167 ? -2.88563 -2.05332 16.94883 1.000 11.41476 167 VAL A O 1
ATOM 2602 N N . LEU A 1 168 ? -2.75833 0.11516 16.36517 1.000 12.31696 168 LEU A N 1
ATOM 2603 C CA . LEU A 1 168 ? -1.32570 0.25612 16.62027 1.000 13.06870 168 LEU A CA 1
ATOM 2604 C C . LEU A 1 168 ? -1.13454 1.05018 17.90089 1.000 11.94843 168 LEU A C 1
ATOM 2605 O O . LEU A 1 168 ? -1.75563 2.10745 18.08002 1.000 14.69000 168 LEU A O 1
ATOM 2621 N N . TYR A 1 169 ? -0.29500 0.52978 18.78464 1.000 15.74285 169 TYR A N 1
ATOM 2622 C CA . TYR A 1 169 ? 0.07618 1.16978 20.03266 1.000 14.04656 169 TYR A CA 1
ATOM 2623 C C . TYR A 1 169 ? 1.58504 1.29060 20.13990 1.000 17.48224 169 TYR A C 1
ATOM 2624 O O . TYR A 1 169 ? 2.32779 0.49096 19.55774 1.000 11.94435 169 TYR A O 1
ATOM 2642 N N . SER A 1 170 ? 2.04986 2.18525 21.00285 1.000 12.92989 170 SER A N 1
ATOM 2643 C CA . SER A 1 170 ? 3.46432 2.13529 21.34609 1.000 9.72372 170 SER A CA 1
ATOM 2644 C C . SER A 1 170 ? 3.72721 2.62346 22.76408 1.000 12.86587 170 SER A C 1
ATOM 2645 O O . SER A 1 170 ? 2.85526 3.17620 23.44326 1.000 12.93974 170 SER A O 1
ATOM 2653 N N . ILE A 1 171 ? 4.97253 2.39658 23.17921 1.000 10.69603 171 ILE A N 1
ATOM 2654 C CA . ILE A 1 171 ? 5.51267 2.88256 24.43463 1.000 9.19922 171 ILE A CA 1
ATOM 2655 C C . ILE A 1 171 ? 6.86029 3.49003 24.10520 1.000 15.57923 171 ILE A C 1
ATOM 2656 O O . ILE A 1 171 ? 7.71909 2.82137 23.51210 1.000 13.71937 171 ILE A O 1
ATOM 2672 N N . THR A 1 172 ? 7.07282 4.72338 24.55547 1.000 12.40317 172 THR A N 1
ATOM 2673 C CA . THR A 1 172 ? 8.36324 5.35698 24.35893 1.000 17.17829 172 THR A CA 1
ATOM 2674 C C . THR A 1 172 ? 9.27134 5.13284 25.55853 1.000 14.67760 172 THR A C 1
ATOM 2675 O O . THR A 1 172 ? 8.81657 4.80887 26.66210 1.000 15.28059 172 THR A O 1
ATOM 2686 N N . ASP A 1 173 ? 10.55569 5.45044 25.37025 1.000 11.62982 173 ASP A N 1
ATOM 2687 C CA . ASP A 1 173 ? 11.45192 5.24124 26.49182 1.000 12.28052 173 ASP A CA 1
ATOM 2688 C C . ASP A 1 173 ? 11.07433 6.16228 27.62245 1.000 16.71567 173 ASP A C 1
ATOM 2689 O O . ASP A 1 173 ? 11.23946 5.80425 28.79101 1.000 15.92451 173 ASP A O 1
ATOM 2698 N N . HIS A 1 174 ? 10.57006 7.35509 27.29164 1.000 14.74303 174 HIS A N 1
ATOM 2699 C CA . HIS A 1 174 ? 10.13761 8.27606 28.33318 1.000 15.60850 174 HIS A CA 1
ATOM 2700 C C . HIS A 1 174 ? 9.00120 7.70399 29.17891 1.000 12.92407 174 HIS A C 1
ATOM 2701 O O . HIS A 1 174 ? 8.92236 7.95005 30.39458 1.000 19.87215 174 HIS A O 1
ATOM 2715 N N . GLU A 1 175 ? 8.12604 6.94160 28.54221 1.000 10.79199 175 GLU A N 1
ATOM 2716 C CA . GLU A 1 175 ? 6.93501 6.38334 29.14384 1.000 11.16874 175 GLU A CA 1
ATOM 2717 C C . GLU A 1 175 ? 7.22162 5.10593 29.89138 1.000 15.44993 175 GLU A C 1
ATOM 2718 O O . GLU A 1 175 ? 6.36534 4.68575 30.66742 1.000 13.38202 175 GLU A O 1
ATOM 2730 N N . TRP A 1 176 ? 8.40679 4.51655 29.71172 1.000 13.68598 176 TRP A N 1
ATOM 2731 C CA . TRP A 1 176 ? 8.68561 3.22503 30.32426 1.000 15.34119 176 TRP A CA 1
ATOM 2732 C C . TRP A 1 176 ? 8.49426 3.26036 31.83994 1.000 13.73881 176 TRP A C 1
ATOM 2733 O O . TRP A 1 176 ? 7.90326 2.30693 32.37684 1.000 15.37487 176 TRP A O 1
ATOM 2754 N N . PRO A 1 177 ? 8.94230 4.28091 32.57976 1.000 16.34956 177 PRO A N 1
ATOM 2755 C CA . PRO A 1 177 ? 8.77301 4.20520 34.04757 1.000 11.89973 177 PRO A CA 1
ATOM 2756 C C . PRO A 1 177 ? 7.32237 3.99880 34.43549 1.000 17.14986 177 PRO A C 1
ATOM 2757 O O . PRO A 1 177 ? 6.99981 3.23065 35.35165 1.000 17.46927 177 PRO A O 1
ATOM 2768 N N . GLN A 1 178 ? 6.45155 4.74538 33.76250 1.000 14.75902 178 GLN A N 1
ATOM 2769 C CA . GLN A 1 178 ? 4.99931 4.68577 33.90730 1.000 17.07441 178 GLN A CA 1
ATOM 2770 C C . GLN A 1 178 ? 4.45535 3.26671 33.71368 1.000 18.36261 178 GLN A C 1
ATOM 2771 O O . GLN A 1 178 ? 3.67401 2.76154 34.52090 1.000 19.53353 178 GLN A O 1
ATOM 2785 N N . VAL A 1 179 ? 4.84893 2.62870 32.62083 1.000 16.50546 179 VAL A N 1
ATOM 2786 C CA . VAL A 1 179 ? 4.42821 1.27449 32.28534 1.000 16.49494 179 VAL A CA 1
ATOM 2787 C C . VAL A 1 179 ? 5.00152 0.25421 33.25710 1.000 17.36989 179 VAL A C 1
ATOM 2788 O O . VAL A 1 179 ? 4.30266 -0.65927 33.70381 1.000 16.94259 179 VAL A O 1
ATOM 2801 N N . LYS A 1 180 ? 6.29106 0.37225 33.56800 1.000 16.31611 180 LYS A N 1
ATOM 2802 C CA . LYS A 1 180 ? 6.90439 -0.51903 34.54072 1.000 18.08117 180 LYS A CA 1
ATOM 2803 C C . LYS A 1 180 ? 6.13335 -0.49377 35.85650 1.000 18.53878 180 LYS A C 1
ATOM 2804 O O . LYS A 1 180 ? 5.87021 -1.53919 36.46899 1.000 17.20301 180 LYS A O 1
ATOM 2823 N N . ALA A 1 181 ? 5.79285 0.71369 36.31894 1.000 18.98726 181 ALA A N 1
ATOM 2824 C CA . ALA A 1 181 ? 5.05894 0.85790 37.56968 1.000 17.36018 181 ALA A CA 1
ATOM 2825 C C . ALA A 1 181 ? 3.70892 0.15209 37.50120 1.000 23.32625 181 ALA A C 1
ATOM 2826 O O . ALA A 1 181 ? 3.30031 -0.52702 38.45715 1.000 22.49421 181 ALA A O 1
ATOM 2833 N N . ALA A 1 182 ? 3.03171 0.25823 36.35605 1.000 18.37196 182 ALA A N 1
ATOM 2834 C CA . ALA A 1 182 ? 1.67975 -0.27460 36.26341 1.000 24.49500 182 ALA A CA 1
ATOM 2835 C C . ALA A 1 182 ? 1.71352 -1.79063 36.23777 1.000 26.46713 182 ALA A C 1
ATOM 2836 O O . ALA A 1 182 ? 0.81057 -2.45001 36.76893 1.000 23.70986 182 ALA A O 1
ATOM 2843 N N . LEU A 1 183 ? 2.74539 -2.36035 35.61185 1.000 22.58841 183 LEU A N 1
ATOM 2844 C CA . LEU A 1 183 ? 2.89211 -3.81037 35.62332 1.000 20.03331 183 LEU A CA 1
ATOM 2845 C C . LEU A 1 183 ? 3.24685 -4.31024 37.01930 1.000 23.86952 183 LEU A C 1
ATOM 2846 O O . LEU A 1 183 ? 2.63892 -5.26671 37.50918 1.000 24.82801 183 LEU A O 1
ATOM 2862 N N . GLU A 1 184 ? 4.27198 -3.70888 37.65538 1.000 20.22976 184 GLU A N 1
ATOM 2863 C CA . GLU A 1 184 ? 4.62879 -4.07278 39.02525 1.000 25.20229 184 GLU A CA 1
ATOM 2864 C C . GLU A 1 184 ? 3.44632 -3.90273 39.99027 1.000 28.16171 184 GLU A C 1
ATOM 2865 O O . GLU A 1 184 ? 3.30369 -4.67989 40.94671 1.000 28.94412 184 GLU A O 1
ATOM 2877 N N . ALA A 1 185 ? 2.57787 -2.91378 39.75007 1.000 25.08492 185 ALA A N 1
ATOM 2878 C CA . ALA A 1 185 ? 1.36863 -2.77386 40.56508 1.000 25.43310 185 ALA A CA 1
ATOM 2879 C C . ALA A 1 185 ? 0.47062 -4.00081 40.42774 1.000 27.06049 185 ALA A C 1
ATOM 2880 O O . ALA A 1 185 ? -0.20594 -4.40587 41.38304 1.000 32.22729 185 ALA A O 1
ATOM 2887 N N . GLY A 1 186 ? 0.40337 -4.56682 39.23212 1.000 30.07102 186 GLY A N 1
ATOM 2888 C CA . GLY A 1 186 ? -0.38356 -5.77484 39.04493 1.000 26.12107 186 GLY A CA 1
ATOM 2889 C C . GLY A 1 186 ? 0.22917 -6.98037 39.72592 1.000 23.22074 186 GLY A C 1
ATOM 2890 O O . GLY A 1 186 ? -0.47788 -7.80475 40.30353 1.000 29.14416 186 GLY A O 1
ATOM 2894 N N . PHE A 1 187 ? 1.54926 -7.11868 39.65108 1.000 23.87522 187 PHE A N 1
ATOM 2895 C CA . PHE A 1 187 ? 2.16714 -8.29829 40.23405 1.000 27.81556 187 PHE A CA 1
ATOM 2896 C C . PHE A 1 187 ? 1.65990 -8.53598 41.65147 1.000 37.88014 187 PHE A C 1
ATOM 2897 O O . PHE A 1 187 ? 0.91034 -9.47763 41.90112 1.000 43.45541 187 PHE A O 1
ATOM 2914 N N . SER A 1 188 ? 1.69986 -7.43531 42.44759 1.000 41.85323 188 SER A N 1
ATOM 2915 C CA . SER A 1 188 ? 1.28670 -7.30402 43.85684 1.000 31.28942 188 SER A CA 1
ATOM 2916 C C . SER A 1 188 ? -0.17854 -6.91958 44.05924 1.000 29.01454 188 SER A C 1
ATOM 2917 O O . SER A 1 188 ? -0.53920 -6.50256 45.17533 1.000 38.13974 188 SER A O 1
ATOM 2924 N N . GLY A 1 189 ? 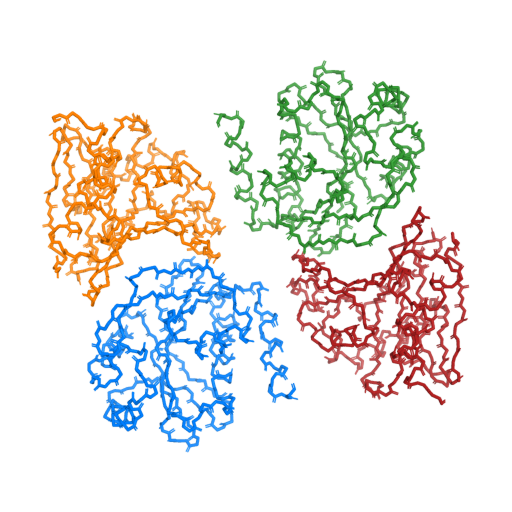-1.03503 -7.10128 43.06307 1.000 29.69129 189 GLY A N 1
ATOM 2925 C CA . GLY A 1 189 ? -2.40607 -6.59996 43.14651 1.000 33.37001 189 GLY A CA 1
ATOM 2926 C C . GLY A 1 189 ? -2.54105 -5.08479 43.30901 1.000 34.52026 189 GLY A C 1
ATOM 2927 O O . GLY A 1 189 ? -3.00252 -4.36848 42.40867 1.000 39.33886 189 GLY A O 1
ATOM 2931 N N . PHE B 1 2 ? 0.12214 -10.23028 -6.50635 1.000 23.95358 2 PHE B N 1
ATOM 2932 C CA . PHE B 1 2 ? 1.33503 -9.47098 -6.27276 1.000 24.58155 2 PHE B CA 1
ATOM 2933 C C . PHE B 1 2 ? 2.62422 -10.28868 -6.29905 1.000 28.58052 2 PHE B C 1
ATOM 2934 O O . PHE B 1 2 ? 2.75364 -11.29558 -5.62199 1.000 28.05849 2 PHE B O 1
ATOM 2950 N N . ARG B 1 3 ? 3.56087 -9.81553 -7.11835 1.000 27.40893 3 ARG B N 1
ATOM 2951 C CA . ARG B 1 3 ? 4.93397 -10.29022 -7.17270 1.000 26.42956 3 ARG B CA 1
ATOM 2952 C C . ARG B 1 3 ? 5.80668 -9.04201 -7.18006 1.000 26.70336 3 ARG B C 1
ATOM 2953 O O . ARG B 1 3 ? 5.55423 -8.12615 -7.98508 1.000 26.86463 3 ARG B O 1
ATOM 2974 N N . PRO B 1 4 ? 6.82489 -8.95070 -6.35035 1.000 27.48610 4 PRO B N 1
ATOM 2975 C CA . PRO B 1 4 ? 7.54959 -7.64853 -6.32868 1.000 26.37430 4 PRO B CA 1
ATOM 2976 C C . PRO B 1 4 ? 8.52524 -7.56841 -7.49496 1.000 24.25694 4 PRO B C 1
ATOM 2977 O O . PRO B 1 4 ? 9.76429 -7.61010 -7.34731 1.000 22.46274 4 PRO B O 1
ATOM 2988 N N . LEU B 1 5 ? 7.97689 -7.49365 -8.70082 1.000 20.75771 5 LEU B N 1
ATOM 2989 C CA . LEU B 1 5 ? 8.90157 -7.48654 -9.83308 1.000 18.15318 5 LEU B CA 1
ATOM 2990 C C . LEU B 1 5 ? 9.18009 -6.06952 -10.35429 1.000 16.47975 5 LEU B C 1
ATOM 2991 O O . LEU B 1 5 ? 8.25486 -5.23375 -10.44711 1.000 17.67238 5 LEU B O 1
ATOM 3007 N N . PRO B 1 6 ? 10.42590 -5.79227 -10.77567 1.000 15.10175 6 PRO B N 1
ATOM 3008 C CA . PRO B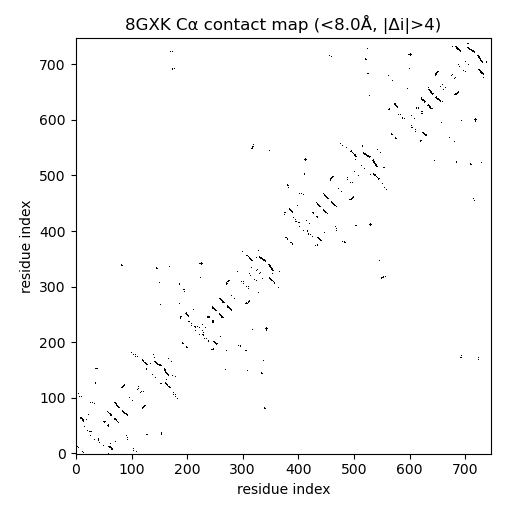 1 6 ? 10.75145 -4.43424 -11.24189 1.000 20.08536 6 PRO B CA 1
ATOM 3009 C C . PRO B 1 6 ? 9.97902 -4.07554 -12.49770 1.000 19.17780 6 PRO B C 1
ATOM 3010 O O . PRO B 1 6 ? 9.78796 -4.91067 -13.38357 1.000 19.93981 6 PRO B O 1
ATOM 3021 N N . ILE B 1 7 ? 9.59069 -2.80164 -12.59271 1.000 17.16883 7 ILE B N 1
ATOM 3022 C CA . ILE B 1 7 ? 8.76826 -2.28393 -13.68153 1.000 18.56352 7 ILE B CA 1
ATOM 3023 C C . ILE B 1 7 ? 9.23584 -0.87286 -14.00580 1.000 22.11725 7 ILE B C 1
ATOM 3024 O O . ILE B 1 7 ? 9.83192 -0.19464 -13.16903 1.000 18.11871 7 ILE B O 1
ATOM 3040 N N . THR B 1 8 ? 8.94739 -0.42804 -15.22876 1.000 17.30511 8 THR B N 1
ATOM 3041 C CA . THR B 1 8 ? 9.06495 0.96595 -15.62992 1.000 16.10724 8 THR B CA 1
ATOM 3042 C C . THR B 1 8 ? 7.65378 1.50261 -15.79058 1.000 21.27429 8 THR B C 1
ATOM 3043 O O . THR B 1 8 ? 6.81376 0.84135 -16.40628 1.000 21.43254 8 THR B O 1
ATOM 3054 N N . LEU B 1 9 ? 7.40366 2.69360 -15.22262 1.000 17.17324 9 LEU B N 1
ATOM 3055 C CA . LEU B 1 9 ? 6.11148 3.37529 -15.30732 1.000 11.96177 9 LEU B CA 1
ATOM 3056 C C . LEU B 1 9 ? 6.31196 4.71927 -16.02850 1.000 19.64599 9 LEU B C 1
ATOM 3057 O O . LEU B 1 9 ? 7.33985 5.39152 -15.87385 1.000 15.53605 9 LEU B O 1
ATOM 3073 N N . GLN B 1 10 ? 5.35764 5.06597 -16.88127 1.000 14.36220 10 GLN B N 1
ATOM 3074 C CA . GLN B 1 10 ? 5.60512 6.14193 -17.82444 1.000 18.54241 10 GLN B CA 1
ATOM 3075 C C . GLN B 1 10 ? 4.37887 7.00063 -18.01917 1.000 18.43010 10 GLN B C 1
ATOM 3076 O O . GLN B 1 10 ? 3.24396 6.51536 -18.09181 1.000 17.05172 10 GLN B O 1
ATOM 3090 N N . ARG B 1 11 ? 4.65352 8.28068 -18.17437 1.000 18.87759 11 ARG B N 1
ATOM 3091 C CA . ARG B 1 11 ? 3.60125 9.26642 -18.31117 1.000 24.42910 11 ARG B CA 1
ATOM 3092 C C . ARG B 1 11 ? 4.20678 10.47350 -19.00945 1.000 27.13785 11 ARG B C 1
ATOM 3093 O O . ARG B 1 11 ? 4.98377 11.21273 -18.39874 1.000 25.34936 11 ARG B O 1
ATOM 3114 N N . GLY B 1 12 ? 3.83537 10.69829 -20.26137 1.000 29.24417 12 GLY B N 1
ATOM 3115 C CA . GLY B 1 12 ? 4.39291 11.83835 -20.95863 1.000 27.43745 12 GLY B CA 1
ATOM 3116 C C . GLY B 1 12 ? 5.90592 11.73270 -21.01205 1.000 27.45081 12 GLY B C 1
ATOM 3117 O O . GLY B 1 12 ? 6.46503 10.72079 -21.44411 1.000 28.29456 12 GLY B O 1
ATOM 3121 N N . ALA B 1 13 ? 6.58379 12.79990 -20.58934 1.000 23.87660 13 ALA B N 1
ATOM 3122 C CA . ALA B 1 13 ? 8.04179 12.82125 -20.54975 1.000 25.90408 13 ALA B CA 1
ATOM 3123 C C . ALA B 1 13 ? 8.59729 12.24750 -19.25086 1.000 23.68810 13 ALA B C 1
ATOM 3124 O O . ALA B 1 13 ? 9.82136 12.20381 -19.06320 1.000 27.19377 13 ALA B O 1
ATOM 3131 N N . LEU B 1 14 ? 7.72665 11.75838 -18.39257 1.000 21.87434 14 LEU B N 1
ATOM 3132 C CA . LEU B 1 14 ? 8.09413 11.29959 -17.06163 1.000 20.83418 14 LEU B CA 1
ATOM 3133 C C . LEU B 1 14 ? 8.22849 9.78662 -17.05752 1.000 18.18572 14 LEU B C 1
ATOM 3134 O O . LEU B 1 14 ? 7.28455 9.07737 -17.41719 1.000 22.00048 14 LEU B O 1
ATOM 3150 N N . ARG B 1 15 ? 9.38872 9.29593 -16.63980 1.000 20.57072 15 ARG B N 1
ATOM 3151 C CA . ARG B 1 15 ? 9.60410 7.86500 -16.46173 1.000 21.12644 15 ARG B CA 1
ATOM 3152 C C . ARG B 1 15 ? 10.07158 7.55224 -15.04483 1.000 22.00540 15 ARG B C 1
ATOM 3153 O O . ARG B 1 15 ? 10.97957 8.20650 -14.52515 1.000 19.28843 15 ARG B O 1
ATOM 3174 N N . LEU B 1 16 ? 9.46699 6.53316 -14.43256 1.000 15.91732 16 LEU B N 1
ATOM 3175 C CA . LEU B 1 16 ? 9.94948 5.91639 -13.20064 1.000 18.04879 16 LEU B CA 1
ATOM 3176 C C . LEU B 1 16 ? 10.62967 4.60951 -13.60471 1.000 19.62188 16 LEU B C 1
ATOM 3177 O O . LEU B 1 16 ? 9.96776 3.68231 -14.07543 1.000 19.03097 16 LEU B O 1
ATOM 3193 N N . GLU B 1 17 ? 11.94174 4.52483 -13.43607 1.000 19.19967 17 GLU B N 1
ATOM 3194 C CA . GLU B 1 17 ? 12.67088 3.36096 -13.91716 1.000 19.61653 17 GLU B CA 1
ATOM 3195 C C . GLU B 1 17 ? 13.32837 2.63622 -12.75028 1.000 17.12516 17 GLU B C 1
ATOM 3196 O O . GLU B 1 17 ? 13.70551 3.26640 -11.75445 1.000 17.43154 17 GLU B O 1
ATOM 3208 N N . PRO B 1 18 ? 13.51165 1.32125 -12.85821 1.000 15.72257 18 PRO B N 1
ATOM 3209 C CA . PRO B 1 18 ? 14.22812 0.60552 -11.79434 1.000 15.78688 18 PRO B CA 1
ATOM 3210 C C . PRO B 1 18 ? 15.58505 1.23787 -11.51278 1.000 22.62788 18 PRO B C 1
ATOM 3211 O O . PRO B 1 18 ? 16.39474 1.46997 -12.42503 1.000 17.80478 18 PRO B O 1
ATOM 3222 N N . MET B 1 19 ? 15.83936 1.48305 -10.22288 1.000 17.65282 19 MET B N 1
ATOM 3223 C CA . MET B 1 19 ? 17.11434 2.03939 -9.80029 1.000 19.45587 19 MET B CA 1
ATOM 3224 C C . MET B 1 19 ? 18.17458 0.94963 -9.85549 1.000 17.57879 19 MET B C 1
ATOM 3225 O O . MET B 1 19 ? 17.94496 -0.20139 -9.47131 1.000 23.05752 19 MET B O 1
ATOM 3239 N N . VAL B 1 20 ? 19.33735 1.31485 -10.37185 1.000 21.54620 20 VAL B N 1
ATOM 3240 C CA . VAL B 1 20 ? 20.45555 0.39111 -10.43307 1.000 21.10100 20 VAL B CA 1
ATOM 3241 C C . VAL B 1 20 ? 21.69258 1.03246 -9.81048 1.000 22.63723 20 VAL B C 1
ATOM 3242 O O . VAL B 1 20 ? 21.78733 2.25349 -9.66363 1.000 16.88080 20 VAL B O 1
ATOM 3255 N N . GLU B 1 21 ? 22.67486 0.18372 -9.50168 1.000 17.69221 21 GLU B N 1
ATOM 3256 C CA . GLU B 1 21 ? 23.91293 0.64207 -8.87507 1.000 21.56065 21 GLU B CA 1
ATOM 3257 C C . GLU B 1 21 ? 24.54045 1.83014 -9.60736 1.000 22.07041 21 GLU B C 1
ATOM 3258 O O . GLU B 1 21 ? 25.01240 2.79031 -8.97858 1.000 27.50746 21 GLU B O 1
ATOM 3270 N N . ALA B 1 22 ? 24.51908 1.80601 -10.93435 1.000 22.18393 22 ALA B N 1
ATOM 3271 C CA . ALA B 1 22 ? 25.13361 2.88809 -11.70663 1.000 20.76841 22 ALA B CA 1
ATOM 3272 C C . ALA B 1 22 ? 24.47936 4.24696 -11.45457 1.000 23.16258 22 ALA B C 1
ATOM 3273 O O . ALA B 1 22 ? 25.06803 5.28506 -11.78584 1.000 25.36052 22 ALA B O 1
ATOM 3280 N N . ASP B 1 23 ? 23.24950 4.26672 -10.94323 1.000 24.49967 23 ASP B N 1
ATOM 3281 C CA . ASP B 1 23 ? 22.54627 5.52357 -10.73215 1.000 22.68479 23 ASP B CA 1
ATOM 3282 C C . ASP B 1 23 ? 22.95547 6.22179 -9.43933 1.000 23.46882 23 ASP B C 1
ATOM 3283 O O . ASP B 1 23 ? 22.68023 7.41974 -9.27137 1.000 18.50990 23 ASP B O 1
ATOM 3292 N N . VAL B 1 24 ? 23.50491 5.48901 -8.48041 1.000 21.46168 24 VAL B N 1
ATOM 3293 C CA . VAL B 1 24 ? 23.60217 6.01816 -7.11949 1.000 24.89202 24 VAL B CA 1
ATOM 3294 C C . VAL B 1 24 ? 24.45889 7.27437 -7.06385 1.000 19.38426 24 VAL B C 1
ATOM 3295 O O . VAL B 1 24 ? 24.09687 8.21635 -6.34184 1.000 15.74895 24 VAL B O 1
ATOM 3308 N N . PRO B 1 25 ? 25.60068 7.35957 -7.74718 1.000 19.78110 25 PRO B N 1
ATOM 3309 C CA . PRO B 1 25 ? 26.42243 8.57477 -7.62453 1.000 21.59751 25 PRO B CA 1
ATOM 3310 C C . PRO B 1 25 ? 25.69901 9.81056 -8.07844 1.000 19.04158 25 PRO B C 1
ATOM 3311 O O . PRO B 1 25 ? 25.74297 10.83164 -7.37855 1.000 18.12642 25 PRO B O 1
ATOM 3322 N N . GLU B 1 26 ? 25.00870 9.75029 -9.21624 1.000 18.80976 26 GLU B N 1
ATOM 3323 C CA . GLU B 1 26 ? 24.26330 10.91307 -9.67114 1.000 18.27673 26 GLU B CA 1
ATOM 3324 C C . GLU B 1 26 ? 23.14849 11.28390 -8.70086 1.000 19.97422 26 GLU B C 1
ATOM 3325 O O . GLU B 1 26 ? 22.87827 12.47286 -8.49090 1.000 15.75426 26 GLU B O 1
ATOM 3337 N N . LEU B 1 27 ? 22.45288 10.29080 -8.13557 1.000 21.50419 27 LEU B N 1
ATOM 3338 C CA . LEU B 1 27 ? 21.42509 10.58965 -7.14031 1.000 22.28212 27 LEU B CA 1
ATOM 3339 C C . LEU B 1 27 ? 22.02027 11.29290 -5.92955 1.000 21.62216 27 LEU B C 1
ATOM 3340 O O . LEU B 1 27 ? 21.46118 12.26882 -5.41848 1.000 19.64076 27 LEU B O 1
ATOM 3356 N N . VAL B 1 28 ? 23.12954 10.77221 -5.41181 1.000 19.97191 28 VAL B N 1
ATOM 3357 C CA . VAL B 1 28 ? 23.72273 11.37346 -4.22203 1.000 16.95231 28 VAL B CA 1
ATOM 3358 C C . VAL B 1 28 ? 24.19231 12.78754 -4.52030 1.000 20.88681 28 VAL B C 1
ATOM 3359 O O . VAL B 1 28 ? 24.04633 13.69459 -3.69634 1.000 19.17851 28 VAL B O 1
ATOM 3372 N N . GLU B 1 29 ? 24.79094 12.98557 -5.70148 1.000 19.06669 29 GLU B N 1
ATOM 3373 C CA . GLU B 1 29 ? 25.21551 14.31263 -6.12173 1.000 17.28601 29 GLU B CA 1
ATOM 3374 C C . GLU B 1 29 ? 24.02927 15.25735 -6.18349 1.000 17.80434 29 GLU B C 1
ATOM 3375 O O . GLU B 1 29 ? 24.13212 16.40841 -5.75162 1.000 19.29250 29 GLU B O 1
ATOM 3387 N N . LEU B 1 30 ? 22.90521 14.81403 -6.74013 1.000 19.51389 30 LEU B N 1
ATOM 3388 C CA . LEU B 1 30 ? 21.74398 15.70075 -6.81788 1.000 18.38351 30 LEU B CA 1
ATOM 3389 C C . LEU B 1 30 ? 21.17931 15.98875 -5.43275 1.000 15.24121 30 LEU B C 1
ATOM 3390 O O . LEU B 1 30 ? 20.77912 17.11769 -5.14975 1.000 17.53383 30 LEU B O 1
ATOM 3406 N N . ALA B 1 31 ? 21.14479 14.98383 -4.55365 1.000 16.69834 31 ALA B N 1
ATOM 3407 C CA . ALA B 1 31 ? 20.66512 15.22584 -3.19753 1.000 19.11741 31 ALA B CA 1
ATOM 3408 C C . ALA B 1 31 ? 21.54708 16.23912 -2.48488 1.000 19.57630 31 ALA B C 1
ATOM 3409 O O . ALA B 1 31 ? 21.05208 17.10707 -1.75082 1.000 21.37589 31 ALA B O 1
ATOM 3416 N N . ASP B 1 32 ? 22.86706 16.11341 -2.64724 1.000 17.54145 32 ASP B N 1
ATOM 3417 C CA . ASP B 1 32 ? 23.77000 17.08968 -2.06859 1.000 20.73445 32 ASP B CA 1
ATOM 3418 C C . ASP B 1 32 ? 23.47252 18.49256 -2.58463 1.000 22.72367 32 ASP B C 1
ATOM 3419 O O . ASP B 1 32 ? 23.52051 19.46264 -1.82774 1.000 22.75650 32 ASP B O 1
ATOM 3428 N N . ALA B 1 33 ? 23.14913 18.62736 -3.87156 1.000 21.56514 33 ALA B N 1
ATOM 3429 C CA . ALA B 1 33 ? 22.78167 19.94423 -4.39558 1.000 23.32673 33 ALA B CA 1
ATOM 3430 C C . ALA B 1 33 ? 21.42971 20.41696 -3.87424 1.000 27.41793 33 ALA B C 1
ATOM 3431 O O . ALA B 1 33 ? 21.11039 21.61287 -3.99626 1.000 21.01551 33 ALA B O 1
ATOM 3438 N N . ASN B 1 34 ? 20.63908 19.52983 -3.28093 1.000 23.50307 34 ASN B N 1
ATOM 3439 C CA . ASN B 1 34 ? 19.34815 19.90358 -2.73261 1.000 23.28272 34 ASN B CA 1
ATOM 3440 C C . ASN B 1 34 ? 19.25963 19.65970 -1.24056 1.000 27.82903 34 ASN B C 1
ATOM 3441 O O . ASN B 1 34 ? 18.17384 19.36549 -0.72522 1.000 25.44269 34 ASN B O 1
ATOM 3452 N N . ARG B 1 35 ? 20.37780 19.79403 -0.53289 1.000 25.37036 35 ARG B N 1
ATOM 3453 C CA . ARG B 1 35 ? 20.35425 19.55916 0.90214 1.000 23.65042 35 ARG B CA 1
ATOM 3454 C C . ARG B 1 35 ? 19.15728 20.23294 1.56342 1.000 25.97812 35 ARG B C 1
ATOM 3455 O O . ARG B 1 35 ? 18.47266 19.62686 2.39667 1.000 28.97553 35 ARG B O 1
ATOM 3476 N N . GLU B 1 36 ? 18.94590 21.52086 1.26935 1.000 28.11655 36 GLU B N 1
ATOM 3477 C CA . GLU B 1 36 ? 18.03194 22.33172 2.07454 1.000 35.98217 36 GLU B CA 1
ATOM 3478 C C . GLU B 1 36 ? 16.62408 21.73240 2.09399 1.000 29.13608 36 GLU B C 1
ATOM 3479 O O . GLU B 1 36 ? 15.98640 21.65735 3.15018 1.000 30.23614 36 GLU B O 1
ATOM 3491 N N . VAL B 1 37 ? 16.14687 21.23818 0.94517 1.000 19.76744 37 VAL B N 1
ATOM 3492 C CA . VAL B 1 37 ? 14.81298 20.64585 0.84260 1.000 20.74722 37 VAL B CA 1
ATOM 3493 C C . VAL B 1 37 ? 14.74047 19.22089 1.37276 1.000 21.07285 37 VAL B C 1
ATOM 3494 O O . VAL B 1 37 ? 13.63966 18.71765 1.64711 1.000 16.62775 37 VAL B O 1
ATOM 3507 N N . LEU B 1 38 ? 15.88169 18.60318 1.64349 1.000 16.70620 38 LEU B N 1
ATOM 3508 C CA . LEU B 1 38 ? 15.85513 17.21121 2.04763 1.000 16.54024 38 LEU B CA 1
ATOM 3509 C C . LEU B 1 38 ? 16.09759 17.02541 3.54858 1.000 17.11805 38 LEU B C 1
ATOM 3510 O O . LEU B 1 38 ? 16.39298 15.91252 4.00560 1.000 18.19625 38 LEU B O 1
ATOM 3526 N N . GLN B 1 39 ? 15.95456 18.08845 4.33152 1.000 16.70413 39 GLN B N 1
ATOM 3527 C CA . GLN B 1 39 ? 16.39597 18.03368 5.71940 1.000 16.16866 39 GLN B CA 1
ATOM 3528 C C . GLN B 1 39 ? 15.49142 17.18556 6.61374 1.000 21.99649 39 GLN B C 1
ATOM 3529 O O . GLN B 1 39 ? 15.91582 16.79976 7.71665 1.000 18.46833 39 GLN B O 1
ATOM 3543 N N . TYR B 1 40 ? 14.27337 16.87223 6.166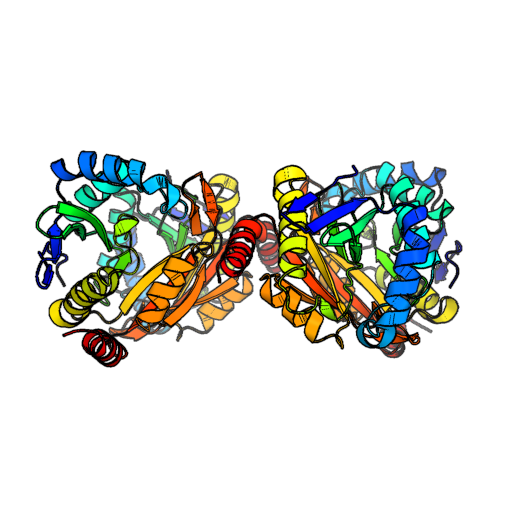11 1.000 16.17094 40 TYR B N 1
ATOM 3544 C CA . TYR B 1 40 ? 13.35778 16.06109 6.95544 1.000 14.57427 40 TYR B CA 1
ATOM 3545 C C . TYR B 1 40 ? 13.49504 14.57409 6.64355 1.000 16.57445 40 TYR B C 1
ATOM 3546 O O . TYR B 1 40 ? 12.76539 13.76898 7.22683 1.000 17.24592 40 TYR B O 1
ATOM 3564 N N . MET B 1 41 ? 14.34086 14.18920 5.69934 1.000 14.07031 41 MET B N 1
ATOM 3565 C CA . MET B 1 41 ? 14.48310 12.77620 5.38044 1.000 15.20463 41 MET B CA 1
ATOM 3566 C C . MET B 1 41 ? 15.69044 12.23356 6.11615 1.000 14.49656 41 MET B C 1
ATOM 3567 O O . MET B 1 41 ? 16.60636 12.97380 6.45682 1.000 26.63266 41 MET B O 1
ATOM 3581 N N . SER B 1 42 ? 15.68781 10.94258 6.37227 1.000 19.93373 42 SER B N 1
ATOM 3582 C CA . SER B 1 42 ? 16.85213 10.25590 6.92401 1.000 23.66811 42 SER B CA 1
ATOM 3583 C C . SER B 1 42 ? 17.59095 9.62097 5.75186 1.000 31.08182 42 SER B C 1
ATOM 3584 O O . SER B 1 42 ? 17.11601 8.64980 5.16009 1.000 43.32225 42 SER B O 1
ATOM 3592 N N . ALA B 1 43 ? 18.69172 10.16919 5.41050 1.000 31.96715 43 ALA B N 1
ATOM 3593 C CA . ALA B 1 43 ? 19.71966 9.51336 4.63627 1.000 21.26343 43 ALA B CA 1
ATOM 3594 C C . ALA B 1 43 ? 19.55221 9.62718 3.13731 1.000 16.77494 43 ALA B C 1
ATOM 3595 O O . ALA B 1 43 ? 20.15721 8.81326 2.44821 1.000 20.01543 43 ALA B O 1
ATOM 3602 N N . PRO B 1 44 ? 18.82582 10.61496 2.58642 1.000 18.27873 44 PRO B N 1
ATOM 3603 C CA . PRO B 1 44 ? 18.84537 10.78082 1.12540 1.000 20.89562 44 PRO B CA 1
ATOM 3604 C C . PRO B 1 44 ? 20.20713 11.16609 0.59098 1.000 22.67631 44 PRO B C 1
ATOM 3605 O O . PRO B 1 44 ? 20.42183 11.02203 -0.61407 1.000 19.40159 44 PRO B O 1
ATOM 3616 N N . GLN B 1 45 ? 21.10824 11.70338 1.42067 1.000 18.02052 45 GLN B N 1
ATOM 3617 C CA . GLN B 1 45 ? 22.47605 12.02666 1.02026 1.000 21.81316 45 GLN B CA 1
ATOM 3618 C C . GLN B 1 45 ? 23.48538 10.89492 1.24308 1.000 23.19887 45 GLN B C 1
ATOM 3619 O O . GLN B 1 45 ? 24.68526 11.07418 0.98073 1.000 25.96797 45 GLN B O 1
ATOM 3633 N N . ARG B 1 46 ? 23.02878 9.72786 1.68732 1.000 16.92777 46 ARG B N 1
ATOM 3634 C CA . ARG B 1 46 ? 23.90612 8.59709 1.95918 1.000 23.92684 46 ARG B CA 1
ATOM 3635 C C . ARG B 1 46 ? 23.80407 7.52396 0.87831 1.000 20.09762 46 ARG B C 1
ATOM 3636 O O . ARG B 1 46 ? 22.71713 6.96669 0.63867 1.000 16.84139 46 ARG B O 1
ATOM 3657 N N . PRO B 1 47 ? 24.89494 7.22415 0.17403 1.000 19.29921 47 PRO B N 1
ATOM 3658 C CA . PRO B 1 47 ? 24.79588 6.20103 -0.87585 1.000 14.79140 47 PRO B CA 1
ATOM 3659 C C . PRO B 1 47 ? 24.21632 4.89594 -0.39156 1.000 23.05754 47 PRO B C 1
ATOM 3660 O O . PRO B 1 47 ? 23.54928 4.18371 -1.15630 1.000 23.12795 47 PRO B O 1
ATOM 3671 N N . ASP B 1 48 ? 24.46976 4.53612 0.85940 1.000 19.02976 48 ASP B N 1
ATOM 3672 C CA . ASP B 1 48 ? 24.00020 3.25205 1.33466 1.000 19.73345 48 ASP B CA 1
ATOM 3673 C C . ASP B 1 48 ? 22.48022 3.17470 1.37409 1.000 20.12786 48 ASP B C 1
ATOM 3674 O O . ASP B 1 48 ? 21.93048 2.07357 1.35435 1.000 22.83453 48 ASP B O 1
ATOM 3683 N N . TRP B 1 49 ? 21.79501 4.30855 1.54818 1.000 20.32159 49 TRP B N 1
ATOM 3684 C CA . TRP B 1 49 ? 20.33502 4.30122 1.57159 1.000 20.73812 49 TRP B CA 1
ATOM 3685 C C . TRP B 1 49 ? 19.75075 3.84195 0.24080 1.000 21.91263 49 TRP B C 1
ATOM 3686 O O . TRP B 1 49 ? 18.71891 3.14971 0.22415 1.000 22.34518 49 TRP B O 1
ATOM 3707 N N . TYR B 1 50 ? 20.39435 4.21400 -0.87142 1.000 20.84855 50 TYR B N 1
ATOM 3708 C CA . TYR B 1 50 ? 20.03411 3.67879 -2.18027 1.000 18.46577 50 TYR B CA 1
ATOM 3709 C C . TYR B 1 50 ? 20.54139 2.25089 -2.35427 1.000 18.62915 50 TYR B C 1
ATOM 3710 O O . TYR B 1 50 ? 19.78748 1.36768 -2.76798 1.000 19.78520 50 TYR B O 1
ATOM 3728 N N . ARG B 1 51 ? 21.82753 2.00822 -2.07761 1.000 17.48958 51 ARG B N 1
ATOM 3729 C CA . ARG B 1 51 ? 22.38680 0.66334 -2.21864 1.000 24.03683 51 ARG B CA 1
ATOM 3730 C C . ARG B 1 51 ? 21.54925 -0.36079 -1.46231 1.000 22.17590 51 ARG B C 1
ATOM 3731 O O . ARG B 1 51 ? 21.27436 -1.44890 -1.97913 1.000 23.29985 51 ARG B O 1
ATOM 3752 N N . GLN B 1 52 ? 21.10751 -0.01278 -0.24922 1.000 22.45319 52 GLN B N 1
ATOM 3753 C CA . GLN B 1 52 ? 20.32496 -0.94888 0.56409 1.000 25.53627 52 GLN B CA 1
ATOM 3754 C C . GLN B 1 52 ? 19.00886 -1.33225 -0.10650 1.000 25.44923 52 GLN B C 1
ATOM 3755 O O . GLN B 1 52 ? 18.58515 -2.49735 -0.04628 1.000 21.97879 52 GLN B O 1
ATOM 3769 N N . ALA B 1 53 ? 18.36245 -0.37547 -0.78141 1.000 21.89644 53 ALA B N 1
ATOM 3770 C CA . ALA B 1 53 ? 17.11533 -0.69683 -1.46503 1.000 22.05150 53 ALA B CA 1
ATOM 3771 C C . ALA B 1 53 ? 17.38420 -1.57688 -2.66502 1.000 18.88808 53 ALA B C 1
ATOM 3772 O O . ALA B 1 53 ? 16.58031 -2.45910 -2.99671 1.000 19.48274 53 ALA B O 1
ATOM 3779 N N . ILE B 1 54 ? 18.48594 -1.31968 -3.36636 1.000 19.23018 54 ILE B N 1
ATOM 3780 C CA . ILE B 1 54 ? 18.84381 -2.14471 -4.52238 1.000 19.54685 54 ILE B CA 1
ATOM 3781 C C . ILE B 1 54 ? 19.06027 -3.58262 -4.07731 1.000 21.72184 54 ILE B C 1
ATOM 3782 O O . ILE B 1 54 ? 18.58032 -4.53979 -4.70508 1.000 20.25942 54 ILE B O 1
ATOM 3798 N N . ALA B 1 55 ? 19.74863 -3.73835 -2.94449 1.000 22.66963 55 ALA B N 1
ATOM 3799 C CA . ALA B 1 55 ? 19.99410 -5.05424 -2.36443 1.000 26.61949 55 ALA B CA 1
ATOM 3800 C C . ALA B 1 55 ? 18.69137 -5.71050 -1.94800 1.000 26.05526 55 ALA B C 1
ATOM 3801 O O . ALA B 1 55 ? 18.44456 -6.88559 -2.25082 1.000 24.05270 55 ALA B O 1
ATOM 3808 N N . ASP B 1 56 ? 17.84039 -4.95764 -1.24383 1.000 23.09336 56 ASP B N 1
ATOM 3809 C CA . ASP B 1 56 ? 16.57065 -5.50789 -0.78042 1.000 22.63997 56 ASP B CA 1
ATOM 3810 C C . ASP B 1 56 ? 15.71943 -5.98520 -1.94514 1.000 22.62133 56 ASP B C 1
ATOM 3811 O O . ASP B 1 56 ? 14.90969 -6.90737 -1.79682 1.000 23.93754 56 ASP B O 1
ATOM 3820 N N . GLN B 1 57 ? 15.86396 -5.35127 -3.10624 1.000 19.02729 57 GLN B N 1
ATOM 3821 C CA . GLN B 1 57 ? 15.07674 -5.77857 -4.25198 1.000 20.31961 57 GLN B CA 1
ATOM 3822 C C . GLN B 1 57 ? 15.45795 -7.18252 -4.66295 1.000 28.49227 57 GLN B C 1
ATOM 3823 O O . GLN B 1 57 ? 14.61997 -7.91776 -5.20965 1.000 22.37382 57 GLN B O 1
ATOM 3837 N N . ARG B 1 58 ? 16.72110 -7.56420 -4.43727 1.000 26.33138 58 ARG B N 1
ATOM 3838 C CA . ARG B 1 58 ? 17.14233 -8.91913 -4.77126 1.000 26.76673 58 ARG B CA 1
ATOM 3839 C C . ARG B 1 58 ? 16.32678 -9.95325 -4.01794 1.000 24.62199 58 ARG B C 1
ATOM 3840 O O . ARG B 1 58 ? 16.03989 -11.03537 -4.54275 1.000 28.02473 58 ARG B O 1
ATOM 3861 N N . GLU B 1 59 ? 15.99307 -9.66121 -2.76187 1.000 26.18194 59 GLU B N 1
ATOM 3862 C CA . GLU B 1 59 ? 15.21751 -10.56331 -1.93357 1.000 28.58861 59 GLU B CA 1
ATOM 3863 C C . GLU B 1 59 ? 13.72842 -10.25467 -1.98217 1.000 31.13103 59 GLU B C 1
ATOM 3864 O O . GLU B 1 59 ? 12.96178 -10.88278 -1.25290 1.000 29.30293 59 GLU B O 1
ATOM 3876 N N . GLY B 1 60 ? 13.28497 -9.35885 -2.86113 1.000 27.01481 60 GLY B N 1
ATOM 3877 C CA . GLY B 1 60 ? 11.86087 -9.11620 -3.00576 1.000 25.31057 60 GLY B CA 1
ATOM 3878 C C . GLY B 1 60 ? 11.26992 -8.14525 -2.00768 1.000 21.49383 60 GLY B C 1
ATOM 3879 O O . GLY B 1 60 ? 10.04695 -8.07452 -1.86334 1.000 23.33555 60 GLY B O 1
ATOM 3883 N N . ARG B 1 61 ? 12.09593 -7.36399 -1.32599 1.000 19.08862 61 ARG B N 1
ATOM 3884 C CA . ARG B 1 61 ? 11.59705 -6.55200 -0.22992 1.000 16.81684 61 ARG B CA 1
ATOM 3885 C C . ARG B 1 61 ? 11.46661 -5.07006 -0.54803 1.000 18.61750 61 ARG B C 1
ATOM 3886 O O . ARG B 1 61 ? 11.00568 -4.31009 0.31603 1.000 16.49728 61 ARG B O 1
ATOM 3907 N N . ALA B 1 62 ? 11.89718 -4.63807 -1.72719 1.000 15.80670 62 ALA B N 1
ATOM 3908 C CA . ALA B 1 62 ? 11.78874 -3.24113 -2.11529 1.000 13.75537 62 ALA B CA 1
ATOM 3909 C C . ALA B 1 62 ? 11.89529 -3.13625 -3.63033 1.000 17.49236 62 ALA B C 1
ATOM 3910 O O . ALA B 1 62 ? 12.44832 -4.01418 -4.28140 1.000 19.04294 62 ALA B O 1
ATOM 3917 N N . LEU B 1 63 ? 11.37588 -2.04043 -4.19329 1.000 13.80006 63 LEU B N 1
ATOM 3918 C CA . LEU B 1 63 ? 11.52641 -1.73153 -5.61236 1.000 14.48808 63 LEU B CA 1
ATOM 3919 C C . LEU B 1 63 ? 11.86904 -0.25945 -5.67360 1.000 12.66728 63 LEU B C 1
ATOM 3920 O O . LEU B 1 63 ? 10.97383 0.58633 -5.71442 1.000 15.76273 63 LEU B O 1
ATOM 3936 N N . PRO B 1 64 ? 13.15698 0.09186 -5.61899 1.000 15.34624 64 PRO B N 1
ATOM 3937 C CA . PRO B 1 64 ? 13.56861 1.49694 -5.74624 1.000 12.52205 64 PRO B CA 1
ATOM 3938 C C . PRO B 1 64 ? 13.54409 1.95680 -7.20128 1.000 14.53587 64 PRO B C 1
ATOM 3939 O O . PRO B 1 64 ? 13.78401 1.18976 -8.13527 1.000 15.82041 64 PRO B O 1
ATOM 3950 N N . LEU B 1 65 ? 13.12975 3.20968 -7.38528 1.000 14.32642 65 LEU B N 1
ATOM 3951 C CA . LEU B 1 65 ? 12.90024 3.80951 -8.68727 1.000 16.69399 65 LEU B CA 1
ATOM 3952 C C . LEU B 1 65 ? 13.60890 5.14466 -8.77660 1.000 15.92217 65 LEU B C 1
ATOM 3953 O O . LEU B 1 65 ? 13.81703 5.82681 -7.76772 1.000 13.65089 65 LEU B O 1
ATOM 3969 N N . VAL B 1 66 ? 14.04249 5.46665 -9.99375 1.000 14.82337 66 VAL B N 1
ATOM 3970 C CA . VAL B 1 66 ? 14.64409 6.74776 -10.33004 1.000 15.46878 66 VAL B CA 1
ATOM 3971 C C . VAL B 1 66 ? 13.60969 7.50344 -11.12482 1.000 16.64020 66 VAL B C 1
ATOM 3972 O O . VAL B 1 66 ? 12.96558 6.91221 -11.99658 1.000 19.84970 66 VAL B O 1
ATOM 3985 N N . VAL B 1 67 ? 13.46247 8.79343 -10.84090 1.000 12.86342 67 VAL B N 1
ATOM 3986 C CA . VAL B 1 67 ? 12.51007 9.64014 -11.54971 1.000 16.40983 67 VAL B CA 1
ATOM 3987 C C . VAL B 1 67 ? 13.29159 10.38823 -12.62100 1.000 20.47577 67 VAL B C 1
ATOM 3988 O O . VAL B 1 67 ? 14.16850 11.19146 -12.29933 1.000 14.94996 67 VAL B O 1
ATOM 4001 N N . ARG B 1 68 ? 13.00130 10.12504 -13.88890 1.000 16.11469 68 ARG B N 1
ATOM 4002 C CA . ARG B 1 68 ? 13.64182 10.84909 -14.98014 1.000 16.81313 68 ARG B CA 1
ATOM 4003 C C . ARG B 1 68 ? 12.58942 11.67977 -15.70393 1.000 23.37657 68 ARG B C 1
ATOM 4004 O O . ARG B 1 68 ? 11.48046 11.19649 -15.96357 1.000 23.88777 68 ARG B O 1
ATOM 4025 N N . LEU B 1 69 ? 12.94904 12.92782 -16.03215 1.000 21.64026 69 LEU B N 1
ATOM 4026 C CA . LEU B 1 69 ? 12.12960 13.83956 -16.83100 1.000 21.61227 69 LEU B CA 1
ATOM 4027 C C . LEU B 1 69 ? 12.96417 14.25964 -18.02528 1.000 26.58446 69 LEU B C 1
ATOM 4028 O O . LEU B 1 69 ? 13.98705 14.93689 -17.85963 1.000 29.36445 69 LEU B O 1
ATOM 4044 N N . GLY B 1 70 ? 12.54592 13.86243 -19.22612 1.000 30.02187 70 GLY B N 1
ATOM 4045 C CA . GLY B 1 70 ? 13.42556 14.01553 -20.37738 1.000 29.40760 70 GLY B CA 1
ATOM 4046 C C . GLY B 1 70 ? 14.71479 13.24484 -20.22367 1.000 28.59772 70 GLY B C 1
ATOM 4047 O O . GLY B 1 70 ? 15.78657 13.76206 -20.56602 1.000 30.30201 70 GLY B O 1
ATOM 4051 N N . ASN B 1 71 ? 14.63522 12.01987 -19.68654 1.000 31.25713 71 ASN B N 1
ATOM 4052 C CA . ASN B 1 71 ? 15.79549 11.15017 -19.45578 1.000 33.93677 71 ASN B CA 1
ATOM 4053 C C . ASN B 1 71 ? 16.83159 11.81150 -18.55013 1.000 26.98425 71 ASN B C 1
ATOM 4054 O O . ASN B 1 71 ? 18.00867 11.45877 -18.56543 1.000 32.57196 71 ASN B O 1
ATOM 4065 N N . ARG B 1 72 ? 16.40459 12.77447 -17.74310 1.000 24.21482 72 ARG B N 1
ATOM 4066 C CA . ARG B 1 72 ? 17.27369 13.47476 -16.80642 1.000 21.89456 72 ARG B CA 1
ATOM 4067 C C . ARG B 1 72 ? 16.85218 13.08580 -15.39926 1.000 22.32280 72 ARG B C 1
ATOM 4068 O O . ARG B 1 72 ? 15.66226 13.14155 -15.08293 1.000 20.52343 72 ARG B O 1
ATOM 4089 N N . ILE B 1 73 ? 17.80151 12.69210 -14.54449 1.000 20.75804 73 ILE B N 1
ATOM 4090 C CA . ILE B 1 73 ? 17.42499 12.31014 -13.18135 1.000 18.02029 73 ILE B CA 1
ATOM 4091 C C . ILE B 1 73 ? 16.94691 13.54510 -12.42733 1.000 19.55694 73 ILE B C 1
ATOM 4092 O O . ILE B 1 73 ? 17.63969 14.56527 -12.36862 1.000 20.69667 73 ILE B O 1
ATOM 4108 N N . VAL B 1 74 ? 15.76811 13.44488 -11.80699 1.000 17.16971 74 VAL B N 1
ATOM 4109 C CA . VAL B 1 74 ? 15.17306 14.54981 -11.07193 1.000 15.14356 74 VAL B CA 1
ATOM 4110 C C . VAL B 1 74 ? 14.75155 14.15885 -9.66077 1.000 14.75489 74 VAL B C 1
ATOM 4111 O O . VAL B 1 74 ? 14.34456 15.01483 -8.88474 1.000 14.62343 74 VAL B O 1
ATOM 4124 N N . GLY B 1 75 ? 14.93194 12.91193 -9.28170 1.000 14.01466 75 GLY B N 1
ATOM 4125 C CA . GLY B 1 75 ? 14.58342 12.49097 -7.94656 1.000 11.16075 75 GLY B CA 1
ATOM 4126 C C . GLY B 1 75 ? 14.41278 10.98793 -7.92437 1.000 11.65331 75 GLY B C 1
ATOM 4127 O O . GLY B 1 75 ? 14.91270 10.26497 -8.79245 1.000 14.48211 75 GLY B O 1
ATOM 4131 N N . THR B 1 76 ? 13.72818 10.52387 -6.88414 1.000 12.26389 76 THR B N 1
ATOM 4132 C CA . THR B 1 76 ? 13.66759 9.10088 -6.59499 1.000 10.43265 76 THR B CA 1
ATOM 4133 C C . THR B 1 76 ? 12.40488 8.84466 -5.80261 1.000 12.90923 76 THR B C 1
ATOM 4134 O O . THR B 1 76 ? 11.83083 9.76558 -5.21553 1.000 12.35315 76 THR B O 1
ATOM 4145 N N . THR B 1 77 ? 12.00318 7.57057 -5.76637 1.000 14.08593 77 THR B N 1
ATOM 4146 C CA . THR B 1 77 ? 10.88653 7.08239 -4.95901 1.000 12.50471 77 THR B CA 1
ATOM 4147 C C . THR B 1 77 ? 10.98689 5.56741 -4.92590 1.000 11.45708 77 THR B C 1
ATOM 4148 O O . THR B 1 77 ? 11.77582 4.97653 -5.66606 1.000 15.15010 77 THR B O 1
ATOM 4159 N N . ARG B 1 78 ? 10.25729 4.94233 -4.00963 1.000 10.74998 78 ARG B N 1
ATOM 4160 C CA . ARG B 1 78 ? 10.37766 3.49337 -3.90753 1.000 12.71893 78 ARG B CA 1
ATOM 4161 C C . ARG B 1 78 ? 9.11097 2.85712 -3.36011 1.000 15.87779 78 ARG B C 1
ATOM 4162 O O . ARG B 1 78 ? 8.35203 3.47401 -2.60896 1.000 13.70406 78 ARG B O 1
ATOM 4183 N N . PHE B 1 79 ? 8.89715 1.60603 -3.75594 1.000 15.41361 79 PHE B N 1
ATOM 4184 C CA . PHE B 1 79 ? 7.96855 0.73288 -3.05259 1.000 15.93810 79 PHE B CA 1
ATOM 4185 C C . PHE B 1 79 ? 8.76902 -0.03983 -2.00774 1.000 18.00161 79 PHE B C 1
ATOM 4186 O O . PHE B 1 79 ? 9.91705 -0.43659 -2.24603 1.000 15.38445 79 PHE B O 1
ATOM 4203 N N . LEU B 1 80 ? 8.18440 -0.22086 -0.82956 1.000 16.37320 80 LEU B N 1
ATOM 4204 C CA . LEU B 1 80 ? 8.86587 -1.00160 0.20132 1.000 19.92108 80 LEU B CA 1
ATOM 4205 C C . LEU B 1 80 ? 7.83527 -1.52575 1.18666 1.000 16.56982 80 LEU B C 1
ATOM 4206 O O . LEU B 1 80 ? 6.63417 -1.32105 1.00298 1.000 16.06912 80 LEU B O 1
ATOM 4222 N N . ASP B 1 81 ? 8.30773 -2.16454 2.26759 1.000 15.00023 81 ASP B N 1
ATOM 4223 C CA . ASP B 1 81 ? 7.43215 -2.72064 3.31889 1.000 16.59310 81 ASP B CA 1
ATOM 4224 C C . ASP B 1 81 ? 6.27818 -3.54797 2.71829 1.000 20.33860 81 ASP B C 1
ATOM 4225 O O . ASP B 1 81 ? 5.09121 -3.33922 2.99360 1.000 16.35928 81 ASP B O 1
ATOM 4234 N N . PHE B 1 82 ? 6.64217 -4.51796 1.88928 1.000 19.20346 82 PHE B N 1
ATOM 4235 C CA . PHE B 1 82 ? 5.63921 -5.39225 1.30564 1.000 16.46301 82 PHE B CA 1
ATOM 4236 C C . PHE B 1 82 ? 5.06873 -6.35029 2.35289 1.000 17.77068 82 PHE B C 1
ATOM 4237 O O . PHE B 1 82 ? 5.80209 -7.03405 3.07675 1.000 16.94735 82 PHE B O 1
ATOM 4254 N N . MET B 1 83 ? 3.74076 -6.47260 2.35028 1.000 16.32030 83 MET B N 1
ATOM 4255 C CA . MET B 1 83 ? 2.99421 -7.40969 3.18658 1.000 20.16204 83 MET B CA 1
ATOM 4256 C C . MET B 1 83 ? 2.28818 -8.38195 2.25087 1.000 18.69887 83 MET B C 1
ATOM 4257 O O . MET B 1 83 ? 1.14100 -8.12426 1.82417 1.000 16.08841 83 MET B O 1
ATOM 4271 N N . PRO B 1 84 ? 2.91535 -9.52083 1.90980 1.000 20.28555 84 PRO B N 1
ATOM 4272 C CA . PRO B 1 84 ? 2.39422 -10.32106 0.78502 1.000 21.17772 84 PRO B CA 1
ATOM 4273 C C . PRO B 1 84 ? 1.05945 -10.99235 1.04046 1.000 21.12142 84 PRO B C 1
ATOM 4274 O O . PRO B 1 84 ? 0.36225 -11.30460 0.07069 1.000 22.34307 84 PRO B O 1
ATOM 4285 N N . ALA B 1 85 ? 0.71287 -11.27331 2.29859 1.000 17.78099 85 ALA B N 1
ATOM 4286 C CA . ALA B 1 85 ? -0.53089 -11.95157 2.61300 1.000 24.36822 85 ALA B CA 1
ATOM 4287 C C . ALA B 1 85 ? -1.75616 -11.10189 2.33226 1.000 23.79962 85 ALA B C 1
ATOM 4288 O O . ALA B 1 85 ? -2.86104 -11.65015 2.31163 1.000 22.71083 85 ALA B O 1
ATOM 4295 N N . LEU B 1 86 ? -1.60352 -9.77387 2.16910 1.000 19.55353 86 LEU B N 1
ATOM 4296 C CA . LEU B 1 86 ? -2.80671 -8.94815 2.18636 1.000 22.61045 86 LEU B CA 1
ATOM 4297 C C . LEU B 1 86 ? -3.40215 -8.72542 0.79950 1.000 15.96541 86 LEU B C 1
ATOM 4298 O O . LEU B 1 86 ? -4.59015 -8.99872 0.58286 1.000 19.65689 86 LEU B O 1
ATOM 4314 N N . PRO B 1 87 ? -2.62754 -8.25333 -0.17676 1.000 16.04058 87 PRO B N 1
ATOM 4315 C CA . PRO B 1 87 ? -1.25365 -7.75601 -0.16719 1.000 13.24295 87 PRO B CA 1
ATOM 4316 C C . PRO B 1 87 ? -1.25896 -6.22799 0.00666 1.000 12.44474 87 PRO B C 1
ATOM 4317 O O . PRO B 1 87 ? -2.25718 -5.57425 -0.24212 1.000 15.43854 87 PRO B O 1
ATOM 4328 N N . ALA B 1 88 ? -0.13897 -5.65969 0.43830 1.000 14.41240 88 ALA B N 1
ATOM 4329 C CA . ALA B 1 88 ? -0.08217 -4.28063 0.88515 1.000 11.29263 88 ALA B CA 1
ATOM 4330 C C . ALA B 1 88 ? 1.36669 -3.84830 0.75870 1.000 16.70350 88 ALA B C 1
ATOM 4331 O O . ALA B 1 88 ? 2.28288 -4.68810 0.70352 1.000 15.50426 88 ALA B O 1
ATOM 4338 N N . CYS B 1 89 ? 1.57038 -2.53726 0.71452 1.000 16.02840 89 CYS B N 1
ATOM 4339 C CA . CYS B 1 89 ? 2.92523 -2.02595 0.60609 1.000 10.32255 89 CYS B CA 1
ATOM 4340 C C . CYS B 1 89 ? 2.93100 -0.56091 1.01295 1.000 13.06154 89 CYS B C 1
ATOM 4341 O O . CYS B 1 89 ? 1.91798 -0.00011 1.42118 1.000 14.55887 89 CYS B O 1
ATOM 4349 N N . GLU B 1 90 ? 4.12187 -0.00163 1.03556 1.000 11.83979 90 GLU B N 1
ATOM 4350 C CA . GLU B 1 90 ? 4.35061 1.40744 1.28336 1.000 10.37399 90 GLU B CA 1
ATOM 4351 C C . GLU B 1 90 ? 4.94411 2.07747 0.04213 1.000 13.98863 90 GLU B C 1
ATOM 4352 O O . GLU B 1 90 ? 5.71304 1.46558 -0.69203 1.000 12.23267 90 GLU B O 1
ATOM 4364 N N . ILE B 1 91 ? 4.56574 3.33736 -0.19188 1.000 11.73240 91 ILE B N 1
ATOM 4365 C CA . ILE B 1 91 ? 5.27128 4.20643 -1.12016 1.000 13.38052 91 ILE B CA 1
ATOM 4366 C C . ILE B 1 91 ? 6.08829 5.15870 -0.27648 1.000 14.95451 91 ILE B C 1
ATOM 4367 O O . ILE B 1 91 ? 5.52838 5.83966 0.59561 1.000 13.82117 91 ILE B O 1
ATOM 4383 N N . GLY B 1 92 ? 7.41526 5.12500 -0.42285 1.000 12.39446 92 GLY B N 1
ATOM 4384 C CA . GLY B 1 92 ? 8.21730 5.97727 0.43984 1.000 18.13182 92 GLY B CA 1
ATOM 4385 C C . GLY B 1 92 ? 9.48300 6.47651 -0.21156 1.000 13.17649 92 GLY B C 1
ATOM 4386 O O . GLY B 1 92 ? 9.69372 6.26344 -1.40460 1.000 12.53097 92 GLY B O 1
ATOM 4390 N N . GLY B 1 93 ? 10.36708 7.07779 0.57013 1.000 17.35728 93 GLY B N 1
ATOM 4391 C CA . GLY B 1 93 ? 11.65785 7.45304 0.04274 1.000 13.12467 93 GLY B CA 1
ATOM 4392 C C . GLY B 1 93 ? 11.58230 8.38491 -1.14233 1.000 16.57461 93 GLY B C 1
ATOM 4393 O O . GLY B 1 93 ? 12.45606 8.34303 -2.01257 1.000 22.07193 93 GLY B O 1
ATOM 4397 N N . THR B 1 94 ? 10.56508 9.23067 -1.18812 1.000 15.81757 94 THR B N 1
ATOM 4398 C CA . THR B 1 94 ? 10.33856 10.10251 -2.31914 1.000 11.64155 94 THR B CA 1
ATOM 4399 C C . THR B 1 94 ? 11.00030 11.45068 -2.11746 1.000 14.15778 94 THR B C 1
ATOM 4400 O O . THR B 1 94 ? 10.70741 12.15870 -1.14444 1.000 14.83876 94 THR B O 1
ATOM 4411 N N . TRP B 1 95 ? 11.82294 11.85278 -3.07573 1.000 17.34373 95 TRP B N 1
ATOM 4412 C CA . TRP B 1 95 ? 12.20360 13.24787 -3.11897 1.000 11.43742 95 TRP B CA 1
ATOM 4413 C C . TRP B 1 95 ? 12.41810 13.64678 -4.56306 1.000 14.15830 95 TRP B C 1
ATOM 4414 O O . TRP B 1 95 ? 12.70705 12.80777 -5.42607 1.000 13.55272 95 TRP B O 1
ATOM 4435 N N . LEU B 1 96 ? 12.18573 14.92370 -4.82712 1.000 13.05458 96 LEU B N 1
ATOM 4436 C CA . LEU B 1 96 ? 12.49022 15.56165 -6.09827 1.000 11.32359 96 LEU B CA 1
ATOM 4437 C C . LEU B 1 96 ? 13.37200 16.78088 -5.85863 1.000 10.19520 96 LEU B C 1
ATOM 4438 O O . LEU B 1 96 ? 13.23813 17.46895 -4.84366 1.000 18.20003 96 LEU B O 1
ATOM 4454 N N . GLU B 1 97 ? 14.22666 17.08999 -6.81590 1.000 18.55016 97 GLU B N 1
ATOM 4455 C CA . GLU B 1 97 ? 14.93937 18.35916 -6.78522 1.000 16.21006 97 GLU B CA 1
ATOM 4456 C C . GLU B 1 97 ? 13.97114 19.52595 -6.63206 1.000 16.11517 97 GLU B C 1
ATOM 4457 O O . GLU B 1 97 ? 12.80804 19.46764 -7.05272 1.000 17.15077 97 GLU B O 1
ATOM 4469 N N . GLN B 1 98 ? 14.47107 20.58613 -5.99130 1.000 19.40376 98 GLN B N 1
ATOM 4470 C CA . GLN B 1 98 ? 13.60593 21.68896 -5.59516 1.000 19.69737 98 GLN B CA 1
ATOM 4471 C C . GLN B 1 98 ? 12.89145 22.28668 -6.79601 1.000 19.13991 98 GLN B C 1
ATOM 4472 O O . GLN B 1 98 ? 11.73038 22.69542 -6.69673 1.000 16.25424 98 GLN B O 1
ATOM 4486 N N . SER B 1 99 ? 13.58611 22.35574 -7.93022 1.000 19.25534 99 SER B N 1
ATOM 4487 C CA . SER B 1 99 ? 13.02863 22.96550 -9.12012 1.000 23.67283 99 SER B CA 1
ATOM 4488 C C . SER B 1 99 ? 11.77166 22.27216 -9.60370 1.000 22.39643 99 SER B C 1
ATOM 4489 O O . SER B 1 99 ? 11.03130 22.86191 -10.39654 1.000 17.86737 99 SER B O 1
ATOM 4497 N N . GLN B 1 100 ? 11.47208 21.07013 -9.11950 1.000 19.20440 100 GLN B N 1
ATOM 4498 C CA . GLN B 1 100 ? 10.28712 20.35181 -9.57810 1.000 19.71148 100 GLN B CA 1
ATOM 4499 C C . GLN B 1 100 ? 9.14739 20.39964 -8.56678 1.000 16.76182 100 GLN B C 1
ATOM 4500 O O . GLN B 1 100 ? 8.06244 19.86436 -8.83743 1.000 19.19530 100 GLN B O 1
ATOM 4514 N N . HIS B 1 101 ? 9.37258 21.00780 -7.39890 1.000 19.05405 101 HIS B N 1
ATOM 4515 C CA . HIS B 1 101 ? 8.30782 21.14264 -6.41461 1.000 14.82831 101 HIS B CA 1
ATOM 4516 C C . HIS B 1 101 ? 7.19147 22.03533 -6.93838 1.000 19.72084 101 HIS B C 1
ATOM 4517 O O . HIS B 1 101 ? 7.41807 23.14434 -7.43755 1.000 23.00802 101 HIS B O 1
ATOM 4531 N N . GLY B 1 102 ? 5.98161 21.51306 -6.85100 1.000 18.16852 102 GLY B N 1
ATOM 4532 C CA . GLY B 1 102 ? 4.81532 22.23674 -7.28774 1.000 22.97620 102 GLY B CA 1
ATOM 4533 C C . GLY B 1 102 ? 4.56590 22.22855 -8.78066 1.000 24.51138 102 GLY B C 1
ATOM 4534 O O . GLY B 1 102 ? 3.61962 22.88528 -9.23546 1.000 22.38071 102 GLY B O 1
ATOM 4538 N N . MET B 1 103 ? 5.37885 21.50966 -9.55383 1.000 21.51253 103 MET B N 1
ATOM 4539 C CA . MET B 1 103 ? 5.25146 21.43650 -11.00278 1.000 21.96579 103 MET B CA 1
ATOM 4540 C C . MET B 1 103 ? 4.43461 20.22926 -11.47844 1.000 18.37413 103 MET B C 1
ATOM 4541 O O . MET B 1 103 ? 4.44935 19.90715 -12.66941 1.000 16.48550 103 MET B O 1
ATOM 4555 N N . GLY B 1 104 ? 3.72702 19.55318 -10.57818 1.000 20.09742 104 GLY B N 1
ATOM 4556 C CA . GLY B 1 104 ? 2.84018 18.46194 -10.94382 1.000 16.97285 104 GLY B CA 1
ATOM 4557 C C . GLY B 1 104 ? 3.47747 17.07907 -11.06487 1.000 20.30750 104 GLY B C 1
ATOM 4558 O O . GLY B 1 104 ? 2.78960 16.12188 -11.39859 1.000 21.09028 104 GLY B O 1
ATOM 4562 N N . LEU B 1 105 ? 4.77955 16.94940 -10.87523 1.000 17.13041 105 LEU B N 1
ATOM 4563 C CA . LEU B 1 105 ? 5.41779 15.65853 -11.07928 1.000 17.69179 105 LEU B CA 1
ATOM 4564 C C . LEU B 1 105 ? 5.03033 14.67254 -9.98708 1.000 16.12425 105 LEU B C 1
ATOM 4565 O O . LEU B 1 105 ? 4.75154 13.48945 -10.24789 1.000 16.56439 105 LEU B O 1
ATOM 4581 N N . ASN B 1 106 ? 4.92356 15.15663 -8.76710 1.000 16.17771 106 ASN B N 1
ATOM 4582 C CA . ASN B 1 106 ? 4.56308 14.25065 -7.69691 1.000 15.19570 106 ASN B CA 1
ATOM 4583 C C . ASN B 1 106 ? 3.23115 13.58231 -7.98147 1.000 13.63868 106 ASN B C 1
ATOM 4584 O O . ASN B 1 106 ? 3.08549 12.37029 -7.80432 1.000 14.43714 106 ASN B O 1
ATOM 4595 N N . ALA B 1 107 ? 2.22186 14.36703 -8.37726 1.000 13.84993 107 ALA B N 1
ATOM 4596 C CA . ALA B 1 107 ? 0.91093 13.77470 -8.61484 1.000 17.27605 107 ALA B CA 1
ATOM 4597 C C . ALA B 1 107 ? 0.99086 12.72462 -9.72276 1.000 17.78312 107 ALA B C 1
ATOM 4598 O O . ALA B 1 107 ? 0.33012 11.68147 -9.66848 1.000 15.54940 107 ALA B O 1
ATOM 4605 N N . SER B 1 108 ? 1.76950 13.00370 -10.76401 1.000 14.88928 108 SER B N 1
ATOM 4606 C CA . SER B 1 108 ? 1.93844 12.02164 -11.81896 1.000 12.69670 108 SER B CA 1
ATOM 4607 C C . SER B 1 108 ? 2.64588 10.77086 -11.29704 1.000 16.47813 108 SER B C 1
ATOM 4608 O O . SER B 1 108 ? 2.23806 9.64373 -11.59482 1.000 18.75871 108 SER B O 1
ATOM 4616 N N . MET B 1 109 ? 3.69506 10.94418 -10.51435 1.000 14.82754 109 MET B N 1
ATOM 4617 C CA . MET B 1 109 ? 4.39148 9.77739 -9.98444 1.000 16.52418 109 MET B CA 1
ATOM 4618 C C . MET B 1 109 ? 3.47893 8.94026 -9.09710 1.000 13.66797 109 MET B C 1
ATOM 4619 O O . MET B 1 109 ? 3.48119 7.71425 -9.18399 1.000 12.25815 109 MET B O 1
ATOM 4633 N N . LYS B 1 110 ? 2.71602 9.58617 -8.20495 1.000 14.34750 110 LYS B N 1
ATOM 4634 C CA . LYS B 1 110 ? 1.87846 8.83106 -7.28864 1.000 17.71426 110 LYS B CA 1
ATOM 4635 C C . LYS B 1 110 ? 0.75641 8.12972 -8.04826 1.000 15.48157 110 LYS B C 1
ATOM 4636 O O . LYS B 1 110 ? 0.39676 6.98567 -7.74105 1.000 13.92393 110 LYS B O 1
ATOM 4655 N N . TYR B 1 111 ? 0.19797 8.78850 -9.05616 1.000 13.54014 111 TYR B N 1
ATOM 4656 C CA . TYR B 1 111 ? -0.82210 8.13318 -9.86882 1.000 14.58996 111 TYR B CA 1
ATOM 4657 C C . TYR B 1 111 ? -0.26198 6.85925 -10.49585 1.000 15.21477 111 TYR B C 1
ATOM 4658 O O . TYR B 1 111 ? -0.89672 5.79211 -10.47157 1.000 14.39393 111 TYR B O 1
ATOM 4676 N N . LEU B 1 112 ? 0.92783 6.95647 -11.08920 1.000 14.55434 112 LEU B N 1
ATOM 4677 C CA . LEU B 1 112 ? 1.49692 5.77955 -11.73525 1.000 17.54091 112 LEU B CA 1
ATOM 4678 C C . LEU B 1 112 ? 1.72947 4.63569 -10.74420 1.000 16.43557 112 LEU B C 1
ATOM 4679 O O . LEU B 1 112 ? 1.50065 3.45861 -11.07103 1.000 13.51810 112 LEU B O 1
ATOM 4695 N N . MET B 1 113 ? 2.30873 4.94794 -9.56840 1.000 17.58269 113 MET B N 1
ATOM 4696 C CA . MET B 1 113 ? 2.64125 3.93011 -8.56239 1.000 13.38139 113 MET B CA 1
ATOM 4697 C C . MET B 1 113 ? 1.40357 3.32488 -7.93199 1.000 17.10409 113 MET B C 1
ATOM 4698 O O . MET B 1 113 ? 1.32690 2.10688 -7.75585 1.000 12.87666 113 MET B O 1
ATOM 4712 N N . LEU B 1 114 ? 0.43447 4.17069 -7.57480 1.000 14.32661 114 LEU B N 1
ATOM 4713 C CA . LEU B 1 114 ? -0.81626 3.67845 -7.01040 1.000 12.09157 114 LEU B CA 1
ATOM 4714 C C . LEU B 1 114 ? -1.58835 2.84517 -8.02710 1.000 13.46726 114 LEU B C 1
ATOM 4715 O O . LEU B 1 114 ? -2.17200 1.82107 -7.66084 1.000 14.94410 114 LEU B O 1
ATOM 4731 N N . ARG B 1 115 ? -1.57480 3.23306 -9.30514 1.000 13.21619 115 ARG B N 1
ATOM 4732 C CA . ARG B 1 115 ? -2.23689 2.41781 -10.31888 1.000 12.86238 115 ARG B CA 1
ATOM 4733 C C . ARG B 1 115 ? -1.59359 1.03795 -10.38693 1.000 13.39253 115 ARG B C 1
ATOM 4734 O O . ARG B 1 115 ? -2.27837 0.01478 -10.45064 1.000 16.69585 115 ARG B O 1
ATOM 4755 N N . HIS B 1 116 ? -0.26357 0.97126 -10.37430 1.000 14.48107 116 HIS B N 1
ATOM 4756 C CA . HIS B 1 116 ? 0.36674 -0.34659 -10.39035 1.000 12.83371 116 HIS B CA 1
ATOM 4757 C C . HIS B 1 116 ? -0.00173 -1.13856 -9.13917 1.000 13.12593 116 HIS B C 1
ATOM 4758 O O . HIS B 1 116 ? -0.32346 -2.33164 -9.19897 1.000 13.63142 116 HIS B O 1
ATOM 4772 N N . ALA B 1 117 ? 0.05845 -0.48944 -7.98625 1.000 12.54352 117 ALA B N 1
ATOM 4773 C CA . ALA B 1 117 ? -0.17704 -1.18737 -6.73312 1.000 13.81636 117 ALA B CA 1
ATOM 4774 C C . ALA B 1 117 ? -1.59389 -1.74970 -6.66966 1.000 16.93505 117 ALA B C 1
ATOM 4775 O O . ALA B 1 117 ? -1.79351 -2.90071 -6.26950 1.000 12.94089 117 ALA B O 1
ATOM 4782 N N . PHE B 1 118 ? -2.59317 -0.93896 -6.99646 1.000 16.70675 118 PHE B N 1
ATOM 4783 C CA . PHE B 1 118 ? -3.98704 -1.35728 -6.88603 1.000 17.52548 118 PHE B CA 1
ATOM 4784 C C . PHE B 1 118 ? -4.46820 -2.15051 -8.09182 1.000 13.97698 118 PHE B C 1
ATOM 4785 O O . PHE B 1 118 ? -5.14891 -3.15965 -7.93453 1.000 18.45861 118 PHE B O 1
ATOM 4802 N N . ASP B 1 119 ? -4.13063 -1.75454 -9.29595 1.000 14.90484 119 ASP B N 1
ATOM 4803 C CA . ASP B 1 119 ? -4.69579 -2.44778 -10.44473 1.000 15.46676 119 ASP B CA 1
ATOM 4804 C C . ASP B 1 119 ? -3.91361 -3.70164 -10.83883 1.000 14.43587 119 ASP B C 1
ATOM 4805 O O . ASP B 1 119 ? -4.53646 -4.70981 -11.17056 1.000 19.73061 119 ASP B O 1
ATOM 4814 N N . SER B 1 120 ? -2.57859 -3.69332 -10.76520 1.000 13.83951 120 SER B N 1
ATOM 4815 C CA . SER B 1 120 ? -1.83041 -4.89518 -11.13030 1.000 14.15019 120 SER B CA 1
ATOM 4816 C C . SER B 1 120 ? -1.56286 -5.78300 -9.92829 1.000 16.21704 120 SER B C 1
ATOM 4817 O O . SER B 1 120 ? -1.84959 -6.97807 -9.96310 1.000 17.76273 120 SER B O 1
ATOM 4825 N N . TRP B 1 121 ? -0.99269 -5.21777 -8.86651 1.000 13.25768 121 TRP B N 1
ATOM 4826 C CA . TRP B 1 121 ? -0.70317 -6.04159 -7.70251 1.000 17.98655 121 TRP B CA 1
ATOM 4827 C C . TRP B 1 121 ? -1.94987 -6.37780 -6.89013 1.000 18.98502 121 TRP B C 1
ATOM 4828 O O . TRP B 1 121 ? -1.88741 -7.24171 -6.00406 1.000 20.06184 121 TRP B O 1
ATOM 4849 N N . GLN B 1 122 ? -3.07910 -5.72709 -7.16687 1.000 14.37542 122 GLN B N 1
ATOM 4850 C CA . GLN B 1 122 ? -4.34484 -5.98232 -6.46349 1.000 16.79426 122 GLN B CA 1
ATOM 4851 C C . GLN B 1 122 ? -4.21546 -5.80215 -4.95354 1.000 17.18613 122 GLN B C 1
ATOM 4852 O O . GLN B 1 122 ? -4.69004 -6.61819 -4.16333 1.000 17.74924 122 GLN B O 1
ATOM 4866 N N . MET B 1 123 ? -3.56960 -4.72096 -4.55083 1.000 14.52600 123 MET B N 1
ATOM 4867 C CA . MET B 1 123 ? -3.34427 -4.42178 -3.15292 1.000 15.11556 123 MET B CA 1
ATOM 4868 C C . MET B 1 123 ? -4.60921 -3.87701 -2.49161 1.000 12.98789 123 MET B C 1
ATOM 4869 O O . MET B 1 123 ? -5.49753 -3.30428 -3.14842 1.000 14.74860 123 MET B O 1
ATOM 4883 N N . VAL B 1 124 ? -4.70378 -4.15091 -1.18356 1.000 13.99294 124 VAL B N 1
ATOM 4884 C CA . VAL B 1 124 ? -5.81765 -3.72409 -0.35729 1.000 12.41611 124 VAL B CA 1
ATOM 4885 C C . VAL B 1 124 ? -5.44372 -2.49093 0.41449 1.000 11.76683 124 VAL B C 1
ATOM 4886 O O . VAL B 1 124 ? -6.33472 -1.83509 0.95468 1.000 13.78376 124 VAL B O 1
ATOM 4899 N N . ARG B 1 125 ? -4.14976 -2.17962 0.52210 1.000 12.26766 125 ARG B N 1
ATOM 4900 C CA . ARG B 1 125 ? -3.65879 -1.08843 1.34685 1.000 10.67350 125 ARG B CA 1
ATOM 4901 C C . ARG B 1 125 ? -2.34406 -0.60717 0.76344 1.000 13.44555 125 ARG B C 1
ATOM 4902 O O . ARG B 1 125 ? -1.47194 -1.43599 0.49427 1.000 12.94156 125 ARG B O 1
ATOM 4923 N N . VAL B 1 126 ? -2.21043 0.70284 0.54228 1.000 11.39728 126 VAL B N 1
ATOM 4924 C CA . VAL B 1 126 ? -0.91765 1.35012 0.29285 1.000 12.66132 126 VAL B CA 1
ATOM 4925 C C . VAL B 1 126 ? -0.70761 2.44327 1.34569 1.000 14.91662 126 VAL B C 1
ATOM 4926 O O . VAL B 1 126 ? -1.54978 3.34108 1.49684 1.000 12.42369 126 VAL B O 1
ATOM 4939 N N . GLN B 1 127 ? 0.39961 2.38559 2.07538 1.000 11.62941 127 GLN B N 1
ATOM 4940 C CA . GLN B 1 127 ? 0.60067 3.37074 3.13023 1.000 12.58781 127 GLN B CA 1
ATOM 4941 C C . GLN B 1 127 ? 1.69133 4.36396 2.73583 1.000 14.55755 127 GLN B C 1
ATOM 4942 O O . GLN B 1 127 ? 2.52215 4.09907 1.86662 1.000 14.15854 127 GLN B O 1
ATOM 4956 N N . LEU B 1 128 ? 1.65322 5.54701 3.35273 1.000 12.90024 128 LEU B N 1
ATOM 4957 C CA . LEU B 1 128 ? 2.67293 6.55523 3.12635 1.000 14.94548 128 LEU B CA 1
ATOM 4958 C C . LEU B 1 128 ? 2.92715 7.21241 4.45522 1.000 14.32969 128 LEU B C 1
ATOM 4959 O O . LEU B 1 128 ? 1.98533 7.37426 5.23247 1.000 14.17861 128 LEU B O 1
ATOM 4975 N N . LYS B 1 129 ? 4.17815 7.55973 4.75083 1.000 16.12734 129 LYS B N 1
ATOM 4976 C CA . LYS B 1 129 ? 4.44435 8.22291 6.01169 1.000 12.86366 129 LYS B CA 1
ATOM 4977 C C . LYS B 1 129 ? 5.54205 9.25715 5.83029 1.000 15.70627 129 LYS B C 1
ATOM 4978 O O . LYS B 1 129 ? 6.33980 9.20225 4.88507 1.000 13.90031 129 LYS B O 1
ATOM 4997 N N . THR B 1 130 ? 5.54808 10.23624 6.72519 1.000 11.56636 130 THR B N 1
ATOM 4998 C CA . THR B 1 130 ? 6.48278 11.34445 6.59883 1.000 9.63416 130 THR B CA 1
ATOM 4999 C C . THR B 1 130 ? 6.71303 11.93663 7.98470 1.000 12.82346 130 THR B C 1
ATOM 5000 O O . THR B 1 130 ? 6.01538 11.60456 8.94393 1.000 15.23641 130 THR B O 1
ATOM 5011 N N . ALA B 1 131 ? 7.76889 12.71689 8.11533 1.000 11.27249 131 ALA B N 1
ATOM 5012 C CA . ALA B 1 131 ? 8.02811 13.31307 9.41420 1.000 13.46403 131 ALA B CA 1
ATOM 5013 C C . ALA B 1 131 ? 6.92801 14.28586 9.84942 1.000 14.44604 131 ALA B C 1
ATOM 5014 O O . ALA B 1 131 ? 6.36860 15.04465 9.04651 1.000 12.71492 131 ALA B O 1
ATOM 5021 N N . ALA B 1 132 ? 6.66638 14.28892 11.16650 1.000 13.41019 132 ALA B N 1
ATOM 5022 C CA . ALA B 1 132 ? 5.70532 15.23575 11.74068 1.000 14.91262 132 ALA B CA 1
ATOM 5023 C C . ALA B 1 132 ? 6.15092 16.67583 11.52942 1.000 17.39161 132 ALA B C 1
ATOM 5024 O O . ALA B 1 132 ? 5.30869 17.57963 11.44857 1.000 18.80990 132 ALA B O 1
ATOM 5031 N N . SER B 1 133 ? 7.45984 16.90013 11.42903 1.000 16.51214 133 SER B N 1
ATOM 5032 C CA . SER B 1 133 ? 8.06945 18.19925 11.13173 1.000 10.54660 133 SER B CA 1
ATOM 5033 C C . SER B 1 133 ? 7.96194 18.62308 9.66372 1.000 16.22150 133 SER B C 1
ATOM 5034 O O . SER B 1 133 ? 8.31958 19.77014 9.35551 1.000 16.22753 133 SER B O 1
ATOM 5042 N N . ASN B 1 134 ? 7.52489 17.73989 8.75393 1.000 14.55945 134 ASN B N 1
ATOM 5043 C CA . ASN B 1 134 ? 7.64043 17.93378 7.28988 1.000 10.74314 134 ASN B CA 1
ATOM 5044 C C . ASN B 1 134 ? 6.25520 18.26340 6.72824 1.000 13.83614 134 ASN B C 1
ATOM 5045 O O . ASN B 1 134 ? 5.48128 17.39818 6.29454 1.000 16.33116 134 ASN B O 1
ATOM 5056 N N . LEU B 1 135 ? 5.89393 19.53433 6.85022 1.000 12.96786 135 LEU B N 1
ATOM 5057 C CA . LEU B 1 135 ? 4.50078 19.87598 6.58258 1.000 16.20111 135 LEU B CA 1
ATOM 5058 C C . LEU B 1 135 ? 4.20635 19.90377 5.08666 1.000 14.28480 135 LEU B C 1
ATOM 5059 O O . LEU B 1 135 ? 3.05728 19.71546 4.68500 1.000 19.62139 135 LEU B O 1
ATOM 5075 N N . ARG B 1 136 ? 5.20705 20.18293 4.25235 1.000 14.86311 136 ARG B N 1
ATOM 5076 C CA . ARG B 1 136 ? 4.97065 20.17773 2.80842 1.000 15.95741 136 ARG B CA 1
ATOM 5077 C C . ARG B 1 136 ? 4.63784 18.77661 2.31664 1.000 17.65037 136 ARG B C 1
ATOM 5078 O O . ARG B 1 136 ? 3.71865 18.58832 1.50992 1.000 17.00279 136 ARG B O 1
ATOM 5099 N N . SER B 1 137 ? 5.34322 17.77582 2.83354 1.000 15.66711 137 SER B N 1
ATOM 5100 C CA . SER B 1 137 ? 5.02444 16.39472 2.47776 1.000 10.94453 137 SER B CA 1
ATOM 5101 C C . SER B 1 137 ? 3.65168 16.00144 2.99318 1.000 13.69092 137 SER B C 1
ATOM 5102 O O . SER B 1 137 ? 2.87263 15.35919 2.28146 1.000 15.09674 137 SER B O 1
ATOM 5110 N N . GLN B 1 138 ? 3.34994 16.34449 4.23423 1.000 12.88509 138 GLN B N 1
ATOM 5111 C CA . GLN B 1 138 ? 2.01114 16.08722 4.72964 1.000 16.63559 138 GLN B CA 1
ATOM 5112 C C . GLN B 1 138 ? 0.94475 16.66789 3.81388 1.000 14.56177 138 GLN B C 1
ATOM 5113 O O . GLN B 1 138 ? -0.05917 16.01062 3.53823 1.000 17.37508 138 GLN B O 1
ATOM 5127 N N . ARG B 1 139 ? 1.10633 17.92088 3.37472 1.000 15.51692 139 ARG B N 1
ATOM 5128 C CA . ARG B 1 139 ? 0.03697 18.52956 2.59296 1.000 16.16638 139 ARG B CA 1
ATOM 5129 C C . ARG B 1 139 ? -0.02826 17.87441 1.21504 1.000 16.94950 139 ARG B C 1
ATOM 5130 O O . ARG B 1 139 ? -1.11536 17.64911 0.66937 1.000 15.17294 139 ARG B O 1
ATOM 5151 N N . ALA B 1 140 ? 1.11868 17.47663 0.67476 1.000 13.51761 140 ALA B N 1
ATOM 5152 C CA . ALA B 1 140 ? 1.11048 16.76551 -0.60717 1.000 16.08900 140 ALA B CA 1
ATOM 5153 C C . ALA B 1 140 ? 0.44484 15.38036 -0.49786 1.000 17.37530 140 ALA B C 1
ATOM 5154 O O . ALA B 1 140 ? -0.25733 14.96611 -1.42762 1.000 18.00043 140 ALA B O 1
ATOM 5161 N N . ILE B 1 141 ? 0.65432 14.63751 0.60615 1.000 16.46303 141 ILE B N 1
ATOM 5162 C CA . ILE B 1 141 ? -0.04733 13.36237 0.78247 1.000 12.46709 141 ILE B CA 1
ATOM 5163 C C . ILE B 1 141 ? -1.53833 13.60904 0.98987 1.000 16.66186 141 ILE B C 1
ATOM 5164 O O . ILE B 1 141 ? -2.37531 12.89079 0.44917 1.000 17.53258 141 ILE B O 1
ATOM 5180 N N . GLU B 1 142 ? -1.89535 14.63803 1.75487 1.000 14.26743 142 GLU B N 1
ATOM 5181 C CA . GLU B 1 142 ? -3.30937 14.96572 1.97424 1.000 15.39389 142 GLU B CA 1
ATOM 5182 C C . GLU B 1 142 ? -4.01782 15.33243 0.67640 1.000 21.29494 142 GLU B C 1
ATOM 5183 O O . GLU B 1 142 ? -5.20380 15.01113 0.49077 1.000 19.78851 142 GLU B O 1
ATOM 5195 N N . LYS B 1 143 ? -3.30123 16.01351 -0.22686 1.000 18.24194 143 LYS B N 1
ATOM 5196 C CA . LYS B 1 143 ? -3.86568 16.33725 -1.52873 1.000 18.92507 143 LYS B CA 1
ATOM 5197 C C . LYS B 1 143 ? -4.21961 15.10010 -2.32552 1.000 21.40752 143 LYS B C 1
ATOM 5198 O O . LYS B 1 143 ? -5.15585 15.14880 -3.13626 1.000 17.80355 143 LYS B O 1
ATOM 5217 N N . LEU B 1 144 ? -3.50329 13.99028 -2.11161 1.000 21.92634 144 LEU B N 1
ATOM 5218 C CA . LEU B 1 144 ? -3.84818 12.72814 -2.76740 1.000 15.02084 144 LEU B CA 1
ATOM 5219 C C . LEU B 1 144 ? -5.18091 12.18488 -2.26597 1.000 23.00822 144 LEU B C 1
ATOM 5220 O O . LEU B 1 144 ? -5.82792 11.39866 -2.96371 1.000 19.37368 144 LEU B O 1
ATOM 5236 N N . GLY B 1 145 ? -5.56464 12.51390 -1.03789 1.000 18.50064 145 GLY B N 1
ATOM 5237 C CA . GLY B 1 145 ? -6.74034 11.90668 -0.45751 1.000 18.80812 145 GLY B CA 1
ATOM 5238 C C . GLY B 1 145 ? -6.43881 10.73884 0.44852 1.000 16.56066 145 GLY B C 1
ATOM 5239 O O . GLY B 1 145 ? -7.37552 10.05866 0.89485 1.000 17.33162 145 GLY B O 1
ATOM 5243 N N . ALA B 1 146 ? -5.16167 10.47916 0.72918 1.000 13.45821 146 ALA B N 1
ATOM 5244 C CA . ALA B 1 146 ? -4.81516 9.45034 1.68518 1.000 11.31534 146 ALA B CA 1
ATOM 5245 C C . ALA B 1 146 ? -5.30387 9.86035 3.06028 1.000 16.95951 146 ALA B C 1
ATOM 5246 O O . ALA B 1 146 ? -5.28304 11.03839 3.42717 1.000 18.60991 146 ALA B O 1
ATOM 5253 N N . VAL B 1 147 ? -5.72342 8.86932 3.82550 1.000 18.30676 147 VAL B N 1
ATOM 5254 C CA . VAL B 1 147 ? -6.36311 9.09330 5.11465 1.000 15.42339 147 VAL B CA 1
ATOM 5255 C C . VAL B 1 147 ? -5.29980 9.06365 6.19736 1.000 14.94078 147 VAL B C 1
ATOM 5256 O O . VAL B 1 147 ? -4.45758 8.16485 6.22121 1.000 15.71767 147 VAL B O 1
ATOM 5269 N N . ARG B 1 148 ? -5.33478 10.04472 7.08327 1.000 12.00566 148 ARG B N 1
ATOM 5270 C CA . ARG B 1 148 ? -4.36850 10.15805 8.16899 1.000 14.65547 148 ARG B CA 1
ATOM 5271 C C . ARG B 1 148 ? -4.73895 9.17607 9.28819 1.000 19.67446 148 ARG B C 1
ATOM 5272 O O . ARG B 1 148 ? -5.73080 9.36991 9.99345 1.000 20.93665 148 ARG B O 1
ATOM 5293 N N . GLU B 1 149 ? -3.93165 8.13928 9.48906 1.000 11.89380 149 GLU B N 1
ATOM 5294 C CA . GLU B 1 149 ? -4.25514 7.13530 10.49225 1.000 13.48916 149 GLU B CA 1
ATOM 5295 C C . GLU B 1 149 ? -3.75183 7.49855 11.89207 1.000 18.41236 149 GLU B C 1
ATOM 5296 O O . GLU B 1 149 ? -4.40947 7.17249 12.89329 1.000 21.13710 149 GLU B O 1
ATOM 5308 N N . GLY B 1 150 ? -2.61595 8.16682 12.00269 1.000 16.98359 150 GLY B N 1
ATOM 5309 C CA . GLY B 1 150 ? -2.21671 8.68904 13.29553 1.000 16.69829 150 GLY B CA 1
ATOM 5310 C C . GLY B 1 150 ? -0.75480 9.06738 13.30208 1.000 16.10334 150 GLY B C 1
ATOM 5311 O O . GLY B 1 150 ? -0.10710 9.12244 12.26289 1.000 15.09310 150 GLY B O 1
ATOM 5315 N N . VAL B 1 151 ? -0.27455 9.42061 14.49291 1.000 14.64071 151 VAL B N 1
ATOM 5316 C CA . VAL B 1 151 ? 1.09440 9.88395 14.69948 1.000 9.99849 151 VAL B CA 1
ATOM 5317 C C . VAL B 1 151 ? 1.84787 8.80720 15.46837 1.000 15.22337 151 VAL B C 1
ATOM 5318 O O . VAL B 1 151 ? 1.41528 8.38620 16.54953 1.000 17.18710 151 VAL B O 1
ATOM 5331 N N . LEU B 1 152 ? 2.97382 8.36741 14.90909 1.000 14.14583 152 LEU B N 1
ATOM 5332 C CA . LEU B 1 152 ? 3.82023 7.35566 15.52195 1.000 14.19408 152 LEU B CA 1
ATOM 5333 C C . LEU B 1 152 ? 4.98626 8.05200 16.21656 1.000 12.78340 152 LEU B C 1
ATOM 5334 O O . LEU B 1 152 ? 5.79192 8.73113 15.57527 1.000 13.65091 152 LEU B O 1
ATOM 5350 N N . ARG B 1 153 ? 5.05866 7.89814 17.52455 1.000 11.67817 153 ARG B N 1
ATOM 5351 C CA . ARG B 1 153 ? 6.03872 8.61445 18.32521 1.000 11.60937 153 ARG B CA 1
ATOM 5352 C C . ARG B 1 153 ? 7.41785 7.96876 18.23688 1.000 12.97867 153 ARG B C 1
ATOM 5353 O O . ARG B 1 153 ? 7.55115 6.73680 18.26996 1.000 15.20868 153 ARG B O 1
ATOM 5374 N N . ASN B 1 154 ? 8.44766 8.82201 18.27751 1.000 11.17919 154 ASN B N 1
ATOM 5375 C CA . ASN B 1 154 ? 9.84979 8.36934 18.35016 1.000 10.92984 154 ASN B CA 1
ATOM 5376 C C . ASN B 1 154 ? 10.14672 7.32931 17.25917 1.000 11.68288 154 ASN B C 1
ATOM 5377 O O . ASN B 1 154 ? 10.68305 6.25046 17.52612 1.000 14.81504 154 ASN B O 1
ATOM 5388 N N . HIS B 1 155 ? 9.80029 7.66511 16.01324 1.000 12.84420 155 HIS B N 1
ATOM 5389 C CA . HIS B 1 155 ? 9.69021 6.70898 14.90836 1.000 12.42511 155 HIS B CA 1
ATOM 5390 C C . HIS B 1 155 ? 10.66382 6.95810 13.74606 1.000 16.44513 155 HIS B C 1
ATOM 5391 O O . HIS B 1 155 ? 10.69474 6.15902 12.79013 1.000 16.30655 155 HIS B O 1
ATOM 5405 N N . ARG B 1 156 ? 11.42558 8.04428 13.77875 1.000 13.95579 156 ARG B N 1
ATOM 5406 C CA . ARG B 1 156 ? 12.32620 8.33739 12.67646 1.000 11.91872 156 ARG B CA 1
ATOM 5407 C C . ARG B 1 156 ? 13.40111 9.29169 13.17407 1.000 17.69736 156 ARG B C 1
ATOM 5408 O O . ARG B 1 156 ? 13.26227 9.91775 14.23105 1.000 15.61882 156 ARG B O 1
ATOM 5429 N N . ARG B 1 157 ? 14.43584 9.46185 12.35876 1.000 16.70465 157 ARG B N 1
ATOM 5430 C CA . ARG B 1 157 ? 15.40566 10.51710 12.58739 1.000 19.60663 157 ARG B CA 1
ATOM 5431 C C . ARG B 1 157 ? 15.42411 11.40499 11.36830 1.000 19.77033 157 ARG B C 1
ATOM 5432 O O . ARG B 1 157 ? 15.28091 10.92385 10.24139 1.000 20.02610 157 ARG B O 1
ATOM 5453 N N . LEU B 1 158 ? 15.56788 12.70405 11.61714 1.000 14.26107 158 LEU B N 1
ATOM 5454 C CA . LEU B 1 158 ? 15.71135 13.69598 10.57200 1.000 18.60298 158 LEU B CA 1
ATOM 5455 C C . LEU B 1 158 ? 17.12221 13.63226 10.00461 1.000 19.28820 158 LEU B C 1
ATOM 5456 O O . LEU B 1 158 ? 17.97451 12.88250 10.47444 1.000 16.41934 158 LEU B O 1
ATOM 5472 N N . ALA B 1 159 ? 17.38073 14.41922 8.96547 1.000 19.79283 159 ALA B N 1
ATOM 5473 C CA . ALA B 1 159 ? 18.63656 14.27845 8.24113 1.000 28.18723 159 ALA B CA 1
ATOM 5474 C C . ALA B 1 159 ? 19.83978 14.42482 9.16177 1.000 24.39242 159 ALA B C 1
ATOM 5475 O O . ALA B 1 159 ? 20.80793 13.66303 9.04657 1.000 24.67500 159 ALA B O 1
ATOM 5482 N N . GLY B 1 160 ? 19.79581 15.39689 10.07169 1.000 18.73447 160 GLY B N 1
ATOM 5483 C CA . GLY B 1 160 ? 20.87000 15.70323 10.97936 1.000 26.46268 160 GLY B CA 1
ATOM 5484 C C . GLY B 1 160 ? 20.89354 14.87635 12.22943 1.000 23.84985 160 GLY B C 1
ATOM 5485 O O . GLY B 1 160 ? 21.77273 15.07264 13.07017 1.000 24.80545 160 GLY B O 1
ATOM 5489 N N . GLY B 1 161 ? 19.98181 13.92015 12.37378 1.000 22.98516 161 GLY B N 1
ATOM 5490 C CA . GLY B 1 161 ? 20.02334 13.01427 13.50186 1.000 22.58710 161 GLY B CA 1
ATOM 5491 C C . GLY B 1 161 ? 18.90659 13.15010 14.50916 1.000 17.30471 161 GLY B C 1
ATOM 5492 O O . GLY B 1 161 ? 18.80004 12.28716 15.39527 1.000 21.03850 161 GLY B O 1
ATOM 5496 N N . ARG B 1 162 ? 18.09332 14.20590 14.43729 1.000 20.69398 162 ARG B N 1
ATOM 5497 C CA . ARG B 1 162 ? 17.14256 14.46678 15.50553 1.000 17.87524 162 ARG B CA 1
ATOM 5498 C C . ARG B 1 162 ? 15.95375 13.52050 15.41395 1.000 19.87278 162 ARG B C 1
ATOM 5499 O O . ARG B 1 162 ? 15.46352 13.21928 14.32312 1.000 20.11424 162 ARG B O 1
ATOM 5520 N N . LEU B 1 163 ? 15.54120 13.01751 16.56712 1.000 18.78626 163 LEU B N 1
ATOM 5521 C CA . LEU B 1 163 ? 14.39343 12.13025 16.64252 1.000 17.16976 163 LEU B CA 1
ATOM 5522 C C . LEU B 1 163 ? 13.13316 12.92692 16.36080 1.000 15.36066 163 LEU B C 1
ATOM 5523 O O . LEU B 1 163 ? 12.98002 14.06093 16.81774 1.000 19.61655 163 LEU B O 1
ATOM 5539 N N . ASP B 1 164 ? 12.22908 12.34764 15.59411 1.000 14.06890 164 ASP B N 1
ATOM 5540 C CA . ASP B 1 164 ? 10.95386 12.99332 15.33641 1.000 14.60142 164 ASP B CA 1
ATOM 5541 C C . ASP B 1 164 ? 9.88111 11.92407 15.34581 1.000 14.25916 164 ASP B C 1
ATOM 5542 O O . ASP B 1 164 ? 10.18537 10.73813 15.30184 1.000 14.64874 164 ASP B O 1
ATOM 5551 N N . ASP B 1 165 ? 8.62699 12.34877 15.26713 1.000 13.23246 165 ASP B N 1
ATOM 5552 C CA . ASP B 1 165 ? 7.50814 11.43648 15.06453 1.000 13.36393 165 ASP B CA 1
ATOM 5553 C C . ASP B 1 165 ? 7.19476 11.28727 13.58163 1.000 16.09213 165 ASP B C 1
ATOM 5554 O O . ASP B 1 165 ? 7.68334 12.07631 12.75842 1.000 14.43740 165 ASP B O 1
ATOM 5563 N N . SER B 1 166 ? 6.41091 10.24906 13.23395 1.000 16.09788 166 SER B N 1
ATOM 5564 C CA . SER B 1 166 ? 5.93356 10.05481 11.85810 1.000 11.83676 166 SER B CA 1
ATOM 5565 C C . SER B 1 166 ? 4.43650 10.27846 11.82750 1.000 15.57327 166 SER B C 1
ATOM 5566 O O . SER B 1 166 ? 3.73985 9.92639 12.78173 1.000 19.22135 166 SER B O 1
ATOM 5574 N N . VAL B 1 167 ? 3.94006 10.90224 10.75958 1.000 13.41483 167 VAL B N 1
ATOM 5575 C CA . VAL B 1 167 ? 2.51797 10.86688 10.43299 1.000 12.38395 167 VAL B CA 1
ATOM 5576 C C . VAL B 1 167 ? 2.28094 9.77273 9.40816 1.000 15.52530 167 VAL B C 1
ATOM 5577 O O . VAL B 1 167 ? 2.86763 9.78976 8.32399 1.000 13.51809 167 VAL B O 1
ATOM 5590 N N . LEU B 1 168 ? 1.34924 8.87454 9.72750 1.000 13.18582 168 LEU B N 1
ATOM 5591 C CA . LEU B 1 168 ? 1.08230 7.68540 8.94169 1.000 10.58074 168 LEU B CA 1
ATOM 5592 C C . LEU B 1 168 ? -0.25694 7.85502 8.23905 1.000 14.02441 168 LEU B C 1
ATOM 5593 O O . LEU B 1 168 ? -1.26384 8.18585 8.88030 1.000 15.44468 168 LEU B O 1
ATOM 5609 N N . TYR B 1 169 ? -0.24426 7.65090 6.92307 1.000 12.18838 169 TYR B N 1
ATOM 5610 C CA . TYR B 1 169 ? -1.45051 7.70054 6.09940 1.000 16.36495 169 TYR B CA 1
ATOM 5611 C C . TYR B 1 169 ? -1.64842 6.40742 5.33158 1.000 15.45304 169 TYR B C 1
ATOM 5612 O O . TYR B 1 169 ? -0.69432 5.67862 5.08638 1.000 12.98323 169 TYR B O 1
ATOM 5630 N N . SER B 1 170 ? -2.84451 6.16809 4.81394 1.000 13.33196 170 SER B N 1
ATOM 5631 C CA . SER B 1 170 ? -2.96352 5.07297 3.85408 1.000 14.29229 170 SER B CA 1
ATOM 5632 C C . SER B 1 170 ? -4.14984 5.30361 2.92639 1.000 18.65213 170 SER B C 1
ATOM 5633 O O . SER B 1 170 ? -5.02196 6.14043 3.17956 1.000 16.64275 170 SER B O 1
ATOM 5641 N N . ILE B 1 171 ? -4.17495 4.50150 1.85647 1.000 13.63188 171 ILE B N 1
ATOM 5642 C CA . ILE B 1 171 ? -5.24822 4.43916 0.86778 1.000 13.44531 171 ILE B CA 1
ATOM 5643 C C . ILE B 1 171 ? -5.67890 2.98405 0.76904 1.000 16.53119 171 ILE B C 1
ATOM 5644 O O . ILE B 1 171 ? -4.84076 2.10122 0.53589 1.000 15.69323 171 ILE B O 1
ATOM 5660 N N . THR B 1 172 ? -6.96980 2.72876 0.91443 1.000 14.13556 172 THR B N 1
ATOM 5661 C CA . THR B 1 172 ? -7.42252 1.35664 0.76468 1.000 15.58669 172 THR B CA 1
ATOM 5662 C C . THR B 1 172 ? -7.88186 1.08939 -0.67116 1.000 15.84072 172 THR B C 1
ATOM 5663 O O . THR B 1 172 ? -8.00531 2.00129 -1.49121 1.000 16.35540 172 THR B O 1
ATOM 5674 N N . ASP B 1 173 ? -8.14565 -0.19170 -0.97997 1.000 13.76253 173 ASP B N 1
ATOM 5675 C CA . ASP B 1 173 ? -8.62795 -0.53094 -2.31880 1.000 17.06874 173 ASP B CA 1
ATOM 5676 C C . ASP B 1 173 ? -9.99217 0.10272 -2.57248 1.000 18.77888 173 ASP B C 1
ATOM 5677 O O . ASP B 1 173 ? -10.32358 0.49754 -3.70442 1.000 17.66421 173 ASP B O 1
ATOM 5686 N N . HIS B 1 174 ? -10.80091 0.22663 -1.53126 1.000 16.49331 174 HIS B N 1
ATOM 5687 C CA . HIS B 1 174 ? -12.09311 0.86831 -1.74096 1.000 17.40377 174 HIS B CA 1
ATOM 5688 C C . HIS B 1 174 ? -11.99751 2.38732 -1.86513 1.000 18.17453 174 HIS B C 1
ATOM 5689 O O . HIS B 1 174 ? -12.93579 3.03005 -2.34292 1.000 18.83460 174 HIS B O 1
ATOM 5703 N N . GLU B 1 175 ? -10.92751 2.99261 -1.38548 1.000 14.56077 175 GLU B N 1
ATOM 5704 C CA . GLU B 1 175 ? -10.70790 4.41465 -1.59668 1.000 13.51749 175 GLU B CA 1
ATOM 5705 C C . GLU B 1 175 ? -10.01735 4.73768 -2.92291 1.000 16.85670 175 GLU B C 1
ATOM 5706 O O . GLU B 1 175 ? -10.19176 5.84159 -3.45296 1.000 14.23841 175 GLU B O 1
ATOM 5718 N N . TRP B 1 176 ? -9.26329 3.79881 -3.47003 1.000 16.95721 176 TRP B N 1
ATOM 5719 C CA . TRP B 1 176 ? -8.54069 4.05186 -4.70526 1.000 15.82643 176 TRP B CA 1
ATOM 5720 C C . TRP B 1 176 ? -9.40214 4.60355 -5.82207 1.000 13.17382 176 TRP B C 1
ATOM 5721 O O . TRP B 1 176 ? -8.93855 5.51960 -6.51728 1.000 13.91212 176 TRP B O 1
ATOM 5742 N N . PRO B 1 177 ? -10.61210 4.12725 -6.06568 1.000 16.17375 177 PRO B N 1
ATOM 5743 C CA . PRO B 1 177 ? -11.35955 4.68296 -7.20752 1.000 14.40254 177 PRO B CA 1
ATOM 5744 C C . PRO B 1 177 ? -11.54288 6.17993 -7.14561 1.000 13.70118 177 PRO B C 1
ATOM 5745 O O . PRO B 1 177 ? -11.51533 6.83383 -8.18868 1.000 16.75258 177 PRO B O 1
ATOM 5756 N N . GLN B 1 178 ? -11.67767 6.73801 -5.93563 1.000 14.17958 178 GLN B N 1
ATOM 5757 C CA . GLN B 1 178 ? -11.89695 8.16597 -5.75170 1.000 14.53124 178 GLN B CA 1
ATOM 5758 C C . GLN B 1 178 ? -10.59115 8.93428 -5.81214 1.000 11.73769 178 GLN B C 1
ATOM 5759 O O . GLN B 1 178 ? -10.53257 10.03223 -6.38326 1.000 13.26906 178 GLN B O 1
ATOM 5773 N N . VAL B 1 179 ? -9.54485 8.35758 -5.21638 1.000 12.88712 179 VAL B N 1
ATOM 5774 C CA . VAL B 1 179 ? -8.18101 8.85688 -5.36781 1.000 16.12567 179 VAL B CA 1
ATOM 5775 C C . VAL B 1 179 ? -7.78343 8.89884 -6.83993 1.000 14.25831 179 VAL B C 1
ATOM 5776 O O . VAL B 1 179 ? -7.27481 9.91791 -7.33017 1.000 14.46527 179 VAL B O 1
ATOM 5789 N N . LYS B 1 180 ? -8.00737 7.79272 -7.56176 1.000 14.84435 180 LYS B N 1
ATOM 5790 C CA . LYS B 1 180 ? -7.68776 7.72266 -8.98884 1.000 17.35714 180 LYS B CA 1
ATOM 5791 C C . LYS B 1 180 ? -8.44923 8.77540 -9.78173 1.000 16.07092 180 LYS B C 1
ATOM 5792 O O . LYS B 1 180 ? -7.88263 9.45345 -10.64595 1.000 17.68103 180 LYS B O 1
ATOM 5811 N N . ALA B 1 181 ? -9.73719 8.92113 -9.51338 1.000 15.41335 181 ALA B N 1
ATOM 5812 C CA . ALA B 1 181 ? -10.50563 9.88187 -10.28425 1.000 18.03998 181 ALA B CA 1
ATOM 5813 C C . ALA B 1 181 ? -10.10389 11.32900 -9.98450 1.000 15.98395 181 ALA B C 1
ATOM 5814 O O . ALA B 1 181 ? -10.10634 12.15891 -10.90158 1.000 18.02750 181 ALA B O 1
ATOM 5821 N N . ALA B 1 182 ? -9.80460 11.65719 -8.71562 1.000 20.72534 182 ALA B N 1
ATOM 5822 C CA . ALA B 1 182 ? -9.35782 13.00732 -8.37387 1.000 20.49105 182 ALA B CA 1
ATOM 5823 C C . ALA B 1 182 ? -8.03809 13.31257 -9.05327 1.000 19.40228 182 ALA B C 1
ATOM 5824 O O . ALA B 1 182 ? -7.81548 14.43458 -9.52144 1.000 18.21456 182 ALA B O 1
ATOM 5831 N N . LEU B 1 183 ? -7.11886 12.34978 -9.05944 1.000 14.90098 183 LEU B N 1
ATOM 5832 C CA . LEU B 1 183 ? -5.86411 12.56501 -9.75981 1.000 16.78299 183 LEU B CA 1
ATOM 5833 C C . LEU B 1 183 ? -6.11458 12.79381 -11.23777 1.000 17.94077 183 LEU B C 1
ATOM 5834 O O . LEU B 1 183 ? -5.59197 13.74888 -11.81200 1.000 22.26078 183 LEU B O 1
ATOM 5850 N N . GLU B 1 184 ? -6.96156 11.96955 -11.86445 1.000 18.25662 184 GLU B N 1
ATOM 5851 C CA . GLU B 1 184 ? -7.23001 12.16236 -13.28439 1.000 16.61468 184 GLU B CA 1
ATOM 5852 C C . GLU B 1 184 ? -7.92040 13.49917 -13.55932 1.000 22.88750 184 GLU B C 1
ATOM 5853 O O . GLU B 1 184 ? -7.70484 14.09212 -14.62344 1.000 21.81486 184 GLU B O 1
ATOM 5865 N N . ALA B 1 185 ? -8.73025 14.00807 -12.61914 1.000 16.57815 185 ALA B N 1
ATOM 5866 C CA . ALA B 1 185 ? -9.36462 15.32590 -12.81709 1.000 18.98236 185 ALA B CA 1
ATOM 5867 C C . ALA B 1 185 ? -8.34291 16.46013 -12.91649 1.000 27.61734 185 ALA B C 1
ATOM 5868 O O . ALA B 1 185 ? -8.67330 17.55801 -13.38750 1.000 26.09464 185 ALA B O 1
ATOM 5875 N N . GLY B 1 186 ? -7.12573 16.22446 -12.46381 1.000 23.99279 186 GLY B N 1
ATOM 5876 C CA . GLY B 1 186 ? -6.04398 17.17570 -12.56920 1.000 26.13733 186 GLY B CA 1
ATOM 5877 C C . GLY B 1 186 ? -5.20329 16.99578 -13.80342 1.000 23.98000 186 GLY B C 1
ATOM 5878 O O . GLY B 1 186 ? -4.27553 17.77898 -14.02175 1.000 26.19739 186 GLY B O 1
ATOM 5882 N N . PHE B 1 187 ? -5.45527 15.95465 -14.60425 1.000 21.96269 187 PHE B N 1
ATOM 5883 C CA . PHE B 1 187 ? -4.64153 15.65973 -15.78445 1.000 23.78189 187 PHE B CA 1
ATOM 5884 C C . PHE B 1 187 ? -5.42798 16.06343 -17.02927 1.000 27.72222 187 PHE B C 1
ATOM 5885 O O . PHE B 1 187 ? -6.65998 16.06714 -17.02392 1.000 27.66311 187 PHE B O 1
ATOM 5902 N N . SER B 1 188 ? -4.73236 16.39049 -18.10950 1.000 28.83665 188 SER B N 1
ATOM 5903 C CA . SER B 1 188 ? -5.38974 16.43321 -19.41931 1.000 41.85084 188 SER B CA 1
ATOM 5904 C C . SER B 1 188 ? -5.98853 15.08603 -19.79802 1.000 50.50045 188 SER B C 1
ATOM 5905 O O . SER B 1 188 ? -6.55713 14.41298 -18.94879 1.000 53.29305 188 SER B O 1
ATOM 5913 N N . GLY B 1 189 ? -6.11485 14.85288 -21.12496 1.000 59.09419 189 GLY B N 1
ATOM 5914 C CA . GLY B 1 189 ? -6.96379 13.83962 -21.78263 1.000 40.86347 189 GLY B CA 1
ATOM 5915 C C . GLY B 1 189 ? -8.28552 13.44237 -21.15422 1.000 39.24668 189 GLY B C 1
ATOM 5916 O O . GLY B 1 189 ? -8.95151 14.22328 -20.46810 1.000 48.44693 189 GLY B O 1
ATOM 5920 N N . ARG C 1 3 ? 20.50896 28.97269 35.23706 1.000 33.94935 3 ARG C N 1
ATOM 5921 C CA . ARG C 1 3 ? 20.17485 30.36680 35.52840 1.000 37.31900 3 ARG C CA 1
ATOM 5922 C C . ARG C 1 3 ? 19.55945 31.05807 34.30218 1.000 37.71305 3 ARG C C 1
ATOM 5923 O O . ARG C 1 3 ? 20.15318 31.07557 33.22402 1.000 44.14676 3 ARG C O 1
ATOM 5943 N N . PRO C 1 4 ? 18.38741 31.66400 34.47215 1.000 39.66461 4 PRO C N 1
ATOM 5944 C CA . PRO C 1 4 ? 17.79004 32.44534 33.39188 1.000 38.88596 4 PRO C CA 1
ATOM 5945 C C . PRO C 1 4 ? 18.50885 33.78641 33.33098 1.000 31.64636 4 PRO C C 1
ATOM 5946 O O . PRO C 1 4 ? 18.59200 34.51095 34.33357 1.000 42.58180 4 PRO C O 1
ATOM 5957 N N . LEU C 1 5 ? 19.04751 34.11684 32.14167 1.000 38.19262 5 LEU C N 1
ATOM 5958 C CA . LEU C 1 5 ? 19.67732 35.42689 32.08380 1.000 29.94606 5 LEU C CA 1
ATOM 5959 C C . LEU C 1 5 ? 18.90197 36.35529 31.16250 1.000 34.89752 5 LEU C C 1
ATOM 5960 O O . LEU C 1 5 ? 18.35877 35.90368 30.14488 1.000 32.58122 5 LEU C O 1
ATOM 5976 N N . PRO C 1 6 ? 18.87587 37.65945 31.45681 1.000 34.78955 6 PRO C N 1
ATOM 5977 C CA . PRO C 1 6 ? 18.15552 38.59288 30.57348 1.000 36.31768 6 PRO C CA 1
ATOM 5978 C C . PRO C 1 6 ? 18.60718 38.44816 29.12345 1.000 33.71058 6 PRO C C 1
ATOM 5979 O O . PRO C 1 6 ? 19.78314 38.22516 28.83428 1.000 32.62027 6 PRO C O 1
ATOM 5990 N N . ILE C 1 7 ? 17.65693 38.59754 28.20861 1.000 24.21155 7 ILE C N 1
ATOM 5991 C CA . ILE C 1 7 ? 17.91260 38.40882 26.79064 1.000 26.06899 7 ILE C CA 1
ATOM 5992 C C . ILE C 1 7 ? 17.00129 39.33528 26.01237 1.000 23.88859 7 ILE C C 1
ATOM 5993 O O . ILE C 1 7 ? 15.89535 39.66937 26.45347 1.000 24.43670 7 ILE C O 1
ATOM 6009 N N . THR C 1 8 ? 17.51494 39.77973 24.87001 1.000 21.40191 8 THR C N 1
ATOM 6010 C CA . THR C 1 8 ? 16.76160 40.50710 23.86680 1.000 24.35183 8 THR C CA 1
ATOM 6011 C C . THR C 1 8 ? 16.62940 39.64241 22.62030 1.000 25.66805 8 THR C C 1
ATOM 6012 O O . THR C 1 8 ? 17.62434 39.11626 22.10033 1.000 25.59836 8 THR C O 1
ATOM 6023 N N . LEU C 1 9 ? 15.39230 39.49900 22.15369 1.000 19.98016 9 LEU C N 1
ATOM 6024 C CA . LEU C 1 9 ? 15.06512 38.69833 20.99220 1.000 21.23666 9 LEU C CA 1
ATOM 6025 C C . LEU C 1 9 ? 14.51572 39.58466 19.87886 1.000 20.92336 9 LEU C C 1
ATOM 6026 O O . LEU C 1 9 ? 13.89965 40.61872 20.13946 1.000 23.20196 9 LEU C O 1
ATOM 6042 N N . GLN C 1 10 ? 14.80046 39.24502 18.62697 1.000 18.61685 10 GLN C N 1
ATOM 6043 C CA . GLN C 1 10 ? 14.36007 40.11639 17.55461 1.000 18.31816 10 GLN C CA 1
ATOM 6044 C C . GLN C 1 10 ? 14.10086 39.32767 16.28310 1.000 21.95895 10 GLN C C 1
ATOM 6045 O O . GLN C 1 10 ? 14.80391 38.35960 15.97344 1.000 18.95564 10 GLN C O 1
ATOM 6059 N N . ARG C 1 11 ? 13.04364 39.71516 15.58215 1.000 21.04057 11 ARG C N 1
ATOM 6060 C CA . ARG C 1 11 ? 12.71138 39.16441 14.27353 1.000 21.43483 11 ARG C CA 1
ATOM 6061 C C . ARG C 1 11 ? 12.11302 40.29388 13.43808 1.000 24.46907 11 ARG C C 1
ATOM 6062 O O . ARG C 1 11 ? 10.99703 40.74688 13.71111 1.000 23.01154 11 ARG C O 1
ATOM 6083 N N . GLY C 1 12 ? 12.83771 40.72943 12.41266 1.000 24.62260 12 GLY C N 1
ATOM 6084 C CA . GLY C 1 12 ? 12.37836 41.86595 11.63017 1.000 24.56442 12 GLY C CA 1
ATOM 6085 C C . GLY C 1 12 ? 12.21642 43.09040 12.50155 1.000 20.09963 12 GLY C C 1
ATOM 6086 O O . GLY C 1 12 ? 13.11157 43.45093 13.27413 1.000 24.70377 12 GLY C O 1
ATOM 6090 N N . ALA C 1 13 ? 11.05331 43.73119 12.40150 1.000 17.15094 13 ALA C N 1
ATOM 6091 C CA . ALA C 1 13 ? 10.78833 44.97454 13.11689 1.000 20.02080 13 ALA C CA 1
ATOM 6092 C C . ALA C 1 13 ? 10.25271 44.73522 14.51316 1.000 22.04029 13 ALA C C 1
ATOM 6093 O O . ALA C 1 13 ? 9.92775 45.69555 15.21572 1.000 20.60190 13 ALA C O 1
ATOM 6100 N N . LEU C 1 14 ? 10.15398 43.48243 14.93285 1.000 21.04476 14 LEU C N 1
ATOM 6101 C CA . LEU C 1 14 ? 9.69535 43.15209 16.27115 1.000 18.79465 14 LEU C CA 1
ATOM 6102 C C . LEU C 1 14 ? 10.89461 42.91172 17.16298 1.000 20.37632 14 LEU C C 1
ATOM 6103 O O . LEU C 1 14 ? 11.76463 42.10765 16.82119 1.000 24.89105 14 LEU C O 1
ATOM 6119 N N . ARG C 1 15 ? 10.89981 43.55435 18.33163 1.000 17.49489 15 ARG C N 1
ATOM 6120 C CA . ARG C 1 15 ? 11.95708 43.37802 19.32146 1.000 19.93861 15 ARG C CA 1
ATOM 6121 C C . ARG C 1 15 ? 11.30446 43.07866 20.66578 1.000 21.15970 15 ARG C C 1
ATOM 6122 O O . ARG C 1 15 ? 10.37347 43.77776 21.07764 1.000 18.93613 15 ARG C O 1
ATOM 6143 N N . LEU C 1 16 ? 11.77077 42.03008 21.33923 1.000 14.60133 16 LEU C N 1
ATOM 6144 C CA . LEU C 1 16 ? 11.39015 41.73677 22.71048 1.000 13.83084 16 LEU C CA 1
ATOM 6145 C C . LEU C 1 16 ? 12.54933 42.10941 23.62699 1.000 14.80102 16 LEU C C 1
ATOM 6146 O O . LEU C 1 16 ? 13.63237 41.53249 23.50703 1.000 17.28346 16 LEU C O 1
ATOM 6162 N N . GLU C 1 17 ? 12.34741 43.09585 24.50352 1.000 17.10907 17 GLU C N 1
ATOM 6163 C CA . GLU C 1 17 ? 13.43555 43.63443 25.31396 1.000 18.77062 17 GLU C CA 1
ATOM 6164 C C . GLU C 1 17 ? 13.06292 43.54717 26.78110 1.000 17.33082 17 GLU C C 1
ATOM 6165 O O . GLU C 1 17 ? 11.87700 43.58619 27.10337 1.000 20.03490 17 GLU C O 1
ATOM 6177 N N . PRO C 1 18 ? 14.03717 43.36578 27.68295 1.000 14.94181 18 PRO C N 1
ATOM 6178 C CA . PRO C 1 18 ? 13.70654 43.28251 29.11508 1.000 18.78539 18 PRO C CA 1
ATOM 6179 C C . PRO C 1 18 ? 12.93149 44.51364 29.54761 1.000 23.37948 18 PRO C C 1
ATOM 6180 O O . PRO C 1 18 ? 13.24624 45.64047 29.14693 1.000 19.37289 18 PRO C O 1
ATOM 6191 N N . MET C 1 19 ? 11.92673 44.28096 30.38899 1.000 20.01679 19 MET C N 1
ATOM 6192 C CA . MET C 1 19 ? 11.08971 45.35112 30.89062 1.000 19.63107 19 MET C CA 1
ATOM 6193 C C . MET C 1 19 ? 11.85089 46.08280 31.97804 1.000 24.14551 19 MET C C 1
ATOM 6194 O O . MET C 1 19 ? 12.52518 45.45934 32.81220 1.000 20.04800 19 MET C O 1
ATOM 6208 N N . VAL C 1 20 ? 11.76370 47.41277 31.94135 1.000 22.78872 20 VAL C N 1
ATOM 6209 C CA . VAL C 1 20 ? 12.29985 48.25241 32.99776 1.000 27.06741 20 VAL C CA 1
ATOM 6210 C C . VAL C 1 20 ? 11.18587 49.14355 33.53656 1.000 27.87823 20 VAL C C 1
ATOM 6211 O O . VAL C 1 20 ? 10.15568 49.37107 32.89070 1.000 24.32668 20 VAL C O 1
ATOM 6224 N N . GLU C 1 21 ? 11.41910 49.66323 34.74522 1.000 31.57043 21 GLU C N 1
ATOM 6225 C CA . GLU C 1 21 ? 10.40916 50.48245 35.40504 1.000 29.73866 21 GLU C CA 1
ATOM 6226 C C . GLU C 1 21 ? 9.88379 51.59490 34.50357 1.000 27.84641 21 GLU C C 1
ATOM 6227 O O . GLU C 1 21 ? 8.68876 51.91177 34.55470 1.000 28.50893 21 GLU C O 1
ATOM 6239 N N . ALA C 1 22 ? 10.73550 52.18056 33.66004 1.000 29.05450 22 ALA C N 1
ATOM 6240 C CA . ALA C 1 22 ? 10.31314 53.29004 32.80755 1.000 23.03968 22 ALA C CA 1
ATOM 6241 C C . ALA C 1 22 ? 9.33992 52.88433 31.70701 1.000 28.84698 22 ALA C C 1
ATOM 6242 O O . ALA C 1 22 ? 8.74164 53.76891 31.07169 1.000 25.35333 22 ALA C O 1
ATOM 6249 N N . ASP C 1 23 ? 9.19302 51.58816 31.43775 1.000 23.03298 23 ASP C N 1
ATOM 6250 C CA . ASP C 1 23 ? 8.19784 51.14351 30.47423 1.000 22.74770 23 ASP C CA 1
ATOM 6251 C C . ASP C 1 23 ? 6.79199 51.11264 31.05560 1.000 23.39857 23 ASP C C 1
ATOM 6252 O O . ASP C 1 23 ? 5.82881 51.05910 30.29187 1.000 22.75813 23 ASP C O 1
ATOM 6261 N N . VAL C 1 24 ? 6.65733 51.08733 32.38265 1.000 20.92486 24 VAL C N 1
ATOM 6262 C CA . VAL C 1 24 ? 5.36252 50.74248 32.97515 1.000 21.74992 24 VAL C CA 1
ATOM 6263 C C . VAL C 1 24 ? 4.29130 51.75116 32.64888 1.000 21.26654 24 VAL C C 1
ATOM 6264 O O . VAL C 1 24 ? 3.15228 51.34485 32.34338 1.000 18.63528 24 VAL C O 1
ATOM 6277 N N . PRO C 1 25 ? 4.53014 53.05922 32.69112 1.000 24.88359 25 PRO C N 1
ATOM 6278 C CA . PRO C 1 25 ? 3.42796 54.00894 32.45088 1.000 27.30879 25 PRO C CA 1
ATOM 6279 C C . PRO C 1 25 ? 2.86262 53.90512 31.04708 1.000 24.39532 25 PRO C C 1
ATOM 6280 O O . PRO C 1 25 ? 1.64356 53.96885 30.85135 1.000 23.17149 25 PRO C O 1
ATOM 6291 N N . GLU C 1 26 ? 3.72440 53.70570 30.05497 1.000 22.29497 26 GLU C N 1
ATOM 6292 C CA . GLU C 1 26 ? 3.22908 53.53390 28.69919 1.000 23.43866 26 GLU C CA 1
ATOM 6293 C C . GLU C 1 26 ? 2.48122 52.20973 28.56209 1.000 21.08045 26 GLU C C 1
ATOM 6294 O O . GLU C 1 26 ? 1.39408 52.16527 27.97638 1.000 15.38022 26 GLU C O 1
ATOM 6306 N N . LEU C 1 27 ? 2.99751 51.13812 29.15753 1.000 15.71042 27 LEU C N 1
ATOM 6307 C CA . LEU C 1 27 ? 2.24467 49.88800 29.12739 1.000 16.80138 27 LEU C CA 1
ATOM 6308 C C . LEU C 1 27 ? 0.86680 50.04315 29.74165 1.000 17.82926 27 LEU C C 1
ATOM 6309 O O . LEU C 1 27 ? -0.10325 49.46975 29.23720 1.000 18.66896 27 LEU C O 1
ATOM 6325 N N . VAL C 1 28 ? 0.76599 50.75274 30.86830 1.000 17.73236 28 VAL C N 1
ATOM 6326 C CA . VAL C 1 28 ? -0.52286 50.89593 31.53254 1.000 19.31062 28 VAL C CA 1
ATOM 6327 C C . VAL C 1 28 ? -1.46919 51.70133 30.65934 1.000 18.74019 28 VAL C C 1
ATOM 6328 O O . VAL C 1 28 ? -2.66317 51.39413 30.57181 1.000 18.96622 28 VAL C O 1
ATOM 6341 N N . GLU C 1 29 ? -0.97948 52.79008 30.06664 1.000 19.85623 29 GLU C N 1
ATOM 6342 C CA . GLU C 1 29 ? -1.83980 53.60351 29.21142 1.000 20.33217 29 GLU C CA 1
ATOM 6343 C C . GLU C 1 29 ? -2.34200 52.81779 28.00596 1.000 21.20673 29 GLU C C 1
ATOM 6344 O O . GLU C 1 29 ? -3.52510 52.91044 27.63121 1.000 19.52435 29 GLU C O 1
ATOM 6356 N N . LEU C 1 30 ? -1.45805 52.02858 27.38117 1.000 15.47985 30 LEU C N 1
ATOM 6357 C CA . LEU C 1 30 ? -1.87621 51.16992 26.27073 1.000 17.64054 30 LEU C CA 1
ATOM 6358 C C . LEU C 1 30 ? -2.88196 50.13204 26.73754 1.000 14.74483 30 LEU C C 1
ATOM 6359 O O . LEU C 1 30 ? -3.88409 49.87855 26.06892 1.000 17.06007 30 LEU C O 1
ATOM 6375 N N . ALA C 1 31 ? -2.64059 49.52569 27.88980 1.000 17.46093 31 ALA C N 1
ATOM 6376 C CA . ALA C 1 31 ? -3.62034 48.56582 28.37156 1.000 19.87539 31 ALA C CA 1
ATOM 6377 C C . ALA C 1 31 ? -4.97837 49.21876 28.59855 1.000 16.08351 31 ALA C C 1
ATOM 6378 O O . ALA C 1 31 ? -6.00238 48.62645 28.26412 1.000 15.40500 31 ALA C O 1
ATOM 6385 N N . ASP C 1 32 ? -5.01738 50.41707 29.18492 1.000 18.19259 32 ASP C N 1
ATOM 6386 C CA . ASP C 1 32 ? -6.29842 51.08802 29.40888 1.000 23.55430 32 ASP C CA 1
ATOM 6387 C C . ASP C 1 32 ? -6.96780 51.50624 28.10982 1.000 17.79696 32 ASP C C 1
ATOM 6388 O O . ASP C 1 32 ? -8.19682 51.51104 28.03312 1.000 20.98674 32 ASP C O 1
ATOM 6397 N N . ALA C 1 33 ? -6.19809 51.76177 27.05549 1.000 17.75129 33 ALA C N 1
ATOM 6398 C CA . ALA C 1 33 ? -6.79246 52.03899 25.74749 1.000 18.98906 33 ALA C CA 1
ATOM 6399 C C . ALA C 1 33 ? -7.34646 50.78756 25.06930 1.000 19.39951 33 ALA C C 1
ATOM 6400 O O . ALA C 1 33 ? -8.15471 50.87795 24.12845 1.000 21.35747 33 ALA C O 1
ATOM 6407 N N . ASN C 1 34 ? -6.89920 49.61885 25.50882 1.000 18.90432 34 ASN C N 1
ATOM 6408 C CA . ASN C 1 34 ? -7.36716 48.34751 24.97961 1.000 18.05641 34 ASN C CA 1
ATOM 6409 C C . ASN C 1 34 ? -8.13879 47.53997 26.02824 1.000 20.85546 34 ASN C C 1
ATOM 6410 O O . ASN C 1 34 ? -8.10063 46.31097 26.02689 1.000 20.27969 34 ASN C O 1
ATOM 6421 N N . ARG C 1 35 ? -8.85766 48.20335 26.92606 1.000 19.54008 35 ARG C N 1
ATOM 6422 C CA . ARG C 1 35 ? -9.35327 47.46591 28.08758 1.000 18.91563 35 ARG C CA 1
ATOM 6423 C C . ARG C 1 35 ? -10.32022 46.34357 27.69843 1.000 24.24726 35 ARG C C 1
ATOM 6424 O O . ARG C 1 35 ? -10.32192 45.27691 28.33000 1.000 18.51343 35 ARG C O 1
ATOM 6445 N N . GLU C 1 36 ? -11.10051 46.53590 26.64152 1.000 24.75104 36 GLU C N 1
ATOM 6446 C CA . GLU C 1 36 ? -12.09047 45.53157 26.26330 1.000 27.94166 36 GLU C CA 1
ATOM 6447 C C . GLU C 1 36 ? -11.42139 44.21346 25.88684 1.000 26.68668 36 GLU C C 1
ATOM 6448 O O . GLU C 1 36 ? -11.83113 43.13364 26.33353 1.000 31.00694 36 GLU C O 1
ATOM 6460 N N . VAL C 1 37 ? -10.34760 44.29718 25.10053 1.000 17.15936 37 VAL C N 1
ATOM 6461 C CA . VAL C 1 37 ? -9.60456 43.13503 24.64197 1.000 21.58499 37 VAL C CA 1
ATOM 6462 C C . VAL C 1 37 ? -8.86218 42.45273 25.77515 1.000 17.95905 37 VAL C C 1
ATOM 6463 O O . VAL C 1 37 ? -8.49506 41.27772 25.65469 1.000 14.99035 37 VAL C O 1
ATOM 6476 N N . LEU C 1 38 ? -8.68999 43.13236 26.90074 1.000 17.64397 38 LEU C N 1
ATOM 6477 C CA . LEU C 1 38 ? -7.85466 42.60204 27.96282 1.000 18.59940 38 LEU C CA 1
ATOM 6478 C C . LEU C 1 38 ? -8.66930 42.08656 29.13830 1.000 17.25482 38 LEU C C 1
ATOM 6479 O O . LEU C 1 38 ? -8.12700 41.92822 30.23325 1.000 20.64703 38 LEU C O 1
ATOM 6495 N N . GLN C 1 39 ? -9.95431 41.79128 28.91478 1.000 13.99776 39 GLN C N 1
ATOM 6496 C CA . GLN C 1 39 ? -10.86399 41.37272 29.97023 1.000 15.34140 39 GLN C CA 1
ATOM 6497 C C . GLN C 1 39 ? -10.47567 40.03510 30.57485 1.000 19.51280 39 GLN C C 1
ATOM 6498 O O . GLN C 1 39 ? -10.87735 39.76766 31.71510 1.000 17.31736 39 GLN C O 1
ATOM 6512 N N . TYR C 1 40 ? -9.70174 39.19881 29.85711 1.000 14.33363 40 TYR C N 1
ATOM 6513 C CA . TYR C 1 40 ? -9.37044 37.85412 30.34875 1.000 13.20124 40 TYR C CA 1
ATOM 6514 C C . TYR C 1 40 ? -8.12322 37.82375 31.21145 1.000 17.38776 40 TYR C C 1
ATOM 6515 O O . TYR C 1 40 ? -7.77194 36.76608 31.74293 1.000 23.91922 40 TYR C O 1
ATOM 6533 N N . MET C 1 41 ? -7.43632 38.92493 31.38069 1.000 18.92947 41 MET C N 1
ATOM 6534 C CA . MET C 1 41 ? -6.27710 38.86154 32.23244 1.000 20.50666 41 MET C CA 1
ATOM 6535 C C . MET C 1 41 ? -6.51887 39.56421 33.53412 1.000 15.74775 41 MET C C 1
ATOM 6536 O O . MET C 1 41 ? -7.52391 40.23117 33.71501 1.000 19.89309 41 MET C O 1
ATOM 6550 N N . SER C 1 42 ? -5.61761 39.35582 34.46001 1.000 18.98888 42 SER C N 1
ATOM 6551 C CA . SER C 1 42 ? -5.79634 39.88452 35.80277 1.000 22.19462 42 SER C CA 1
ATOM 6552 C C . SER C 1 42 ? -4.93048 41.13170 35.91388 1.000 29.57853 42 SER C C 1
ATOM 6553 O O . SER C 1 42 ? -3.69947 41.04286 35.92362 1.000 47.61761 42 SER C O 1
ATOM 6561 N N . ALA C 1 43 ? -5.55662 42.27463 35.94642 1.000 36.39738 43 ALA C N 1
ATOM 6562 C CA . ALA C 1 43 ? -4.90369 43.51592 36.33160 1.000 26.89186 43 ALA C CA 1
ATOM 6563 C C . ALA C 1 43 ? -3.88401 44.03352 35.32706 1.000 23.97637 43 ALA C C 1
ATOM 6564 O O . ALA C 1 43 ? -2.82398 44.53487 35.72253 1.000 19.89718 43 ALA C O 1
ATOM 6571 N N . PRO C 1 44 ? -4.20433 44.02478 34.03415 1.000 24.85699 44 PRO C N 1
ATOM 6572 C CA . PRO C 1 44 ? -3.31366 44.68838 33.06557 1.000 23.30917 44 PRO C CA 1
ATOM 6573 C C . PRO C 1 44 ? -3.33983 46.20545 33.20176 1.000 18.09075 44 PRO C C 1
ATOM 6574 O O . PRO C 1 44 ? -2.43104 46.86329 32.68018 1.000 17.48223 44 PRO C O 1
ATOM 6585 N N . GLN C 1 45 ? -4.37074 46.76867 33.85772 1.000 19.16812 45 GLN C N 1
ATOM 6586 C CA . GLN C 1 45 ? -4.50385 48.19480 34.14098 1.000 22.66587 45 GLN C CA 1
ATOM 6587 C C . GLN C 1 45 ? -3.69462 48.67456 35.35352 1.000 19.24450 45 GLN C C 1
ATOM 6588 O O . GLN C 1 45 ? -3.65171 49.89271 35.62186 1.000 23.45702 45 GLN C O 1
ATOM 6602 N N . ARG C 1 46 ? -3.09131 47.76904 36.10786 1.000 22.54547 46 ARG C N 1
ATOM 6603 C CA . ARG C 1 46 ? -2.40704 48.13480 37.35349 1.000 17.21813 46 ARG C CA 1
ATOM 6604 C C . ARG C 1 46 ? -0.89511 48.24190 37.16006 1.000 20.81786 46 ARG C C 1
ATOM 6605 O O . ARG C 1 46 ? -0.25708 47.26676 36.73842 1.000 19.38233 46 ARG C O 1
ATOM 6626 N N . PRO C 1 47 ? -0.27516 49.35518 37.53831 1.000 20.61176 47 PRO C N 1
ATOM 6627 C CA . PRO C 1 47 ? 1.20082 49.40635 37.48491 1.000 21.94926 47 PRO C CA 1
ATOM 6628 C C . PRO C 1 47 ? 1.87216 48.29286 38.26734 1.000 24.36226 47 PRO C C 1
ATOM 6629 O O . PRO C 1 47 ? 2.92612 47.80077 37.84434 1.000 23.11939 47 PRO C O 1
ATOM 6640 N N . ASP C 1 48 ? 1.27150 47.85637 39.37073 1.000 18.69802 48 ASP C N 1
ATOM 6641 C CA . ASP C 1 48 ? 1.92384 46.86291 40.21510 1.000 25.22159 48 ASP C CA 1
ATOM 6642 C C . ASP C 1 48 ? 2.05584 45.51456 39.53179 1.000 19.39567 48 ASP C C 1
ATOM 6643 O O . ASP C 1 48 ? 2.94004 44.73887 39.89498 1.000 25.16187 48 ASP C O 1
ATOM 6652 N N . TRP C 1 49 ? 1.17465 45.18894 38.58418 1.000 20.83470 49 TRP C N 1
ATOM 6653 C CA . TRP C 1 49 ? 1.34263 43.94655 37.83181 1.000 17.53751 49 TRP C CA 1
ATOM 6654 C C . TRP C 1 49 ? 2.67844 43.94034 37.09448 1.000 17.98458 49 TRP C C 1
ATOM 6655 O O . TRP C 1 49 ? 3.36857 42.91140 37.04086 1.000 23.21024 49 TRP C O 1
ATOM 6676 N N . TYR C 1 50 ? 3.06215 45.08708 36.52376 1.000 17.53958 50 TYR C N 1
ATOM 6677 C CA . TYR C 1 50 ? 4.30995 45.18384 35.77640 1.000 20.68259 50 TYR C CA 1
ATOM 6678 C C . TYR C 1 50 ? 5.48218 45.30952 36.74404 1.000 21.73038 50 TYR C C 1
ATOM 6679 O O . TYR C 1 50 ? 6.55519 44.75054 36.51907 1.000 22.34507 50 TYR C O 1
ATOM 6697 N N . ARG C 1 51 ? 5.29136 46.01809 37.84971 1.000 23.00163 51 ARG C N 1
ATOM 6698 C CA . ARG C 1 51 ? 6.39857 46.16874 38.79235 1.000 25.58188 51 ARG C CA 1
ATOM 6699 C C . ARG C 1 51 ? 6.72692 44.85616 39.49798 1.000 23.27938 51 ARG C C 1
ATOM 6700 O O . ARG C 1 51 ? 7.89204 44.58849 39.82083 1.000 29.09772 51 ARG C O 1
ATOM 6721 N N . GLN C 1 52 ? 5.71610 44.03718 39.79167 1.000 20.60040 52 GLN C N 1
ATOM 6722 C CA . GLN C 1 52 ? 6.00743 42.75856 40.42328 1.000 24.31591 52 GLN C CA 1
ATOM 6723 C C . GLN C 1 52 ? 6.83031 41.89516 39.48154 1.000 26.43032 52 GLN C C 1
ATOM 6724 O O . GLN C 1 52 ? 7.72052 41.14952 39.91872 1.000 24.70424 52 GLN C O 1
ATOM 6738 N N . ALA C 1 53 ? 6.56197 42.00743 38.18055 1.000 27.70793 53 ALA C N 1
ATOM 6739 C CA . ALA C 1 53 ? 7.33282 41.25900 37.19475 1.000 23.93663 53 ALA C CA 1
ATOM 6740 C C . ALA C 1 53 ? 8.78477 41.70420 37.21115 1.000 17.09293 53 ALA C C 1
ATOM 6741 O O . ALA C 1 53 ? 9.69988 40.87433 37.21837 1.000 22.01547 53 ALA C O 1
ATOM 6748 N N . ILE C 1 54 ? 9.00561 43.01826 37.25539 1.000 22.26538 54 ILE C N 1
ATOM 6749 C CA . ILE C 1 54 ? 10.35856 43.56248 37.33776 1.000 22.42781 54 ILE C CA 1
ATOM 6750 C C . ILE C 1 54 ? 11.02994 43.12126 38.62583 1.000 21.28343 54 ILE C C 1
ATOM 6751 O O . ILE C 1 54 ? 12.21998 42.78942 38.63071 1.000 23.41449 54 ILE C O 1
ATOM 6767 N N . ALA C 1 55 ? 10.28521 43.10276 39.73303 1.000 25.10020 55 ALA C N 1
ATOM 6768 C CA . ALA C 1 55 ? 10.82059 42.62251 41.00415 1.000 23.91419 55 ALA C CA 1
ATOM 6769 C C . ALA C 1 55 ? 11.10278 41.13451 40.94288 1.000 29.33799 55 ALA C C 1
ATOM 6770 O O . ALA C 1 55 ? 12.13396 40.66392 41.44688 1.000 23.65986 55 ALA C O 1
ATOM 6777 N N . ASP C 1 56 ? 10.18973 40.36807 40.33752 1.000 24.52024 56 ASP C N 1
ATOM 6778 C CA . ASP C 1 56 ? 10.44987 38.94502 40.17622 1.000 26.42158 56 ASP C CA 1
ATOM 6779 C C . ASP C 1 56 ? 11.75072 38.71078 39.42302 1.000 20.42184 56 ASP C C 1
ATOM 6780 O O . ASP C 1 56 ? 12.50492 37.79807 39.76732 1.000 25.42335 56 ASP C O 1
ATOM 6789 N N . GLN C 1 57 ? 12.05035 39.53228 38.40550 1.000 24.17326 57 GLN C N 1
ATOM 6790 C CA . GLN C 1 57 ? 13.29319 39.33404 37.66130 1.000 26.03490 57 GLN C CA 1
ATOM 6791 C C . GLN C 1 57 ? 14.49941 39.44469 38.57994 1.000 23.61308 57 GLN C C 1
ATOM 6792 O O . GLN C 1 57 ? 15.46447 38.69574 38.43310 1.000 28.12600 57 GLN C O 1
ATOM 6806 N N . ARG C 1 58 ? 14.48651 40.40419 39.50243 1.000 28.11890 58 ARG C N 1
ATOM 6807 C CA . ARG C 1 58 ? 15.60973 40.53683 40.43108 1.000 27.93832 58 ARG C CA 1
ATOM 6808 C C . ARG C 1 58 ? 15.81710 39.26630 41.25471 1.000 34.33068 58 ARG C C 1
ATOM 6809 O O . ARG C 1 58 ? 16.95424 38.93465 41.62560 1.000 38.55536 58 ARG C O 1
ATOM 6830 N N . GLU C 1 59 ? 14.73128 38.56134 41.58536 1.000 31.00778 59 GLU C N 1
ATOM 6831 C CA . GLU C 1 59 ? 14.80563 37.32076 42.35001 1.000 30.29480 59 GLU C CA 1
ATOM 6832 C C . GLU C 1 59 ? 14.91757 36.08230 41.46864 1.000 37.13586 59 GLU C C 1
ATOM 6833 O O . GLU C 1 59 ? 14.71984 34.96454 41.96029 1.000 40.92654 59 GLU C O 1
ATOM 6845 N N . GLY C 1 60 ? 15.21923 36.25165 40.18548 1.000 30.18846 60 GLY C N 1
ATOM 6846 C CA . GLY C 1 60 ? 15.43016 35.11721 39.31103 1.000 30.31597 60 GLY C CA 1
ATOM 6847 C C . GLY C 1 60 ? 14.19119 34.32587 38.99477 1.000 28.21418 60 GLY C C 1
ATOM 6848 O O . GLY C 1 60 ? 14.30024 33.15968 38.59636 1.000 28.60165 60 GLY C O 1
ATOM 6852 N N . ARG C 1 61 ? 13.01714 34.94080 39.13673 1.000 26.46874 61 ARG C N 1
ATOM 6853 C CA . ARG C 1 61 ? 11.74921 34.23858 39.03742 1.000 23.01194 61 ARG C CA 1
ATOM 6854 C C . ARG C 1 61 ? 11.00885 34.50478 37.73546 1.000 23.17707 61 ARG C C 1
ATOM 6855 O O . ARG C 1 61 ? 10.04587 33.78549 37.43709 1.000 21.70817 61 ARG C O 1
ATOM 6876 N N . ALA C 1 62 ? 11.42553 35.51542 36.97182 1.000 20.61872 62 ALA C N 1
ATOM 6877 C CA . ALA C 1 62 ? 10.76817 35.84967 35.72080 1.000 17.97094 62 ALA C CA 1
ATOM 6878 C C . ALA C 1 62 ? 11.72985 36.66133 34.86413 1.000 23.00101 62 ALA C C 1
ATOM 6879 O O . ALA C 1 62 ? 12.69789 37.24772 35.35357 1.000 20.22007 62 ALA C O 1
ATOM 6886 N N . LEU C 1 63 ? 11.46553 36.62360 33.55821 1.000 16.36005 63 LEU C N 1
ATOM 6887 C CA . LEU C 1 63 ? 12.07617 37.52115 32.58158 1.000 20.18099 63 LEU C CA 1
ATOM 6888 C C . LEU C 1 63 ? 10.95189 38.21960 31.82548 1.000 20.49197 63 LEU C C 1
ATOM 6889 O O . LEU C 1 63 ? 10.46470 37.69699 30.80788 1.000 16.92843 63 LEU C O 1
ATOM 6905 N N . PRO C 1 64 ? 10.45886 39.37181 32.33499 1.000 17.98721 64 PRO C N 1
ATOM 6906 C CA . PRO C 1 64 ? 9.39359 40.11829 31.63685 1.000 16.72472 64 PRO C CA 1
ATOM 6907 C C . PRO C 1 64 ? 9.96919 40.90275 30.47629 1.000 19.02025 64 PRO C C 1
ATOM 6908 O O . PRO C 1 64 ? 11.07714 41.44693 30.54372 1.000 14.44628 64 PRO C O 1
ATOM 6919 N N . LEU C 1 65 ? 9.21892 40.92507 29.39346 1.000 18.79737 65 LEU C N 1
ATOM 6920 C CA . LEU C 1 65 ? 9.67153 41.51246 28.14503 1.000 16.86573 65 LEU C CA 1
ATOM 6921 C C . LEU C 1 65 ? 8.64728 42.53908 27.69174 1.000 19.13276 65 LEU C C 1
ATOM 6922 O O . LEU C 1 65 ? 7.44436 42.32501 27.86615 1.000 16.17927 65 LEU C O 1
ATOM 6938 N N . VAL C 1 66 ? 9.11598 43.61979 27.04004 1.000 15.04437 66 VAL C N 1
ATOM 6939 C CA . VAL C 1 66 ? 8.23868 44.54329 26.31776 1.000 15.56705 66 VAL C CA 1
ATOM 6940 C C . VAL C 1 66 ? 8.33335 44.23250 24.83291 1.000 17.85170 66 VAL C C 1
ATOM 6941 O O . VAL C 1 66 ? 9.41026 43.91936 24.30581 1.000 16.27089 66 VAL C O 1
ATOM 6954 N N . VAL C 1 67 ? 7.18219 44.20200 24.18621 1.000 17.13938 67 VAL C N 1
ATOM 6955 C CA . VAL C 1 67 ? 7.09787 43.95222 22.75637 1.000 12.81498 67 VAL C CA 1
ATOM 6956 C C . VAL C 1 67 ? 7.10751 45.28684 22.03565 1.000 17.09149 67 VAL C C 1
ATOM 6957 O O . VAL C 1 67 ? 6.14544 46.04978 22.16148 1.000 16.19828 67 VAL C O 1
ATOM 6970 N N . ARG C 1 68 ? 8.13027 45.54353 21.21725 1.000 19.18679 68 ARG C N 1
ATOM 6971 C CA . ARG C 1 68 ? 8.16291 46.73909 20.38960 1.000 16.04340 68 ARG C CA 1
ATOM 6972 C C . ARG C 1 68 ? 8.10659 46.36830 18.91982 1.000 20.41528 68 ARG C C 1
ATOM 6973 O O . ARG C 1 68 ? 8.85559 45.49615 18.46210 1.000 21.83252 68 ARG C O 1
ATOM 6994 N N . LEU C 1 69 ? 7.21732 47.04879 18.19767 1.000 20.99620 69 LEU C N 1
ATOM 6995 C CA . LEU C 1 69 ? 7.01998 46.89600 16.76480 1.000 13.68053 69 LEU C CA 1
ATOM 6996 C C . LEU C 1 69 ? 7.45165 48.21772 16.13199 1.000 18.78615 69 LEU C C 1
ATOM 6997 O O . LEU C 1 69 ? 6.87159 49.26480 16.43157 1.000 24.39093 69 LEU C O 1
ATOM 7013 N N . GLY C 1 70 ? 8.52546 48.19943 15.34373 1.000 22.91899 70 GLY C N 1
ATOM 7014 C CA . GLY C 1 70 ? 9.02415 49.46521 14.79492 1.000 21.24605 70 GLY C CA 1
ATOM 7015 C C . GLY C 1 70 ? 9.26527 50.53680 15.83929 1.000 24.66388 70 GLY C C 1
ATOM 7016 O O . GLY C 1 70 ? 8.92206 51.70964 15.62674 1.000 24.08722 70 GLY C O 1
ATOM 7020 N N . ASN C 1 71 ? 9.82061 50.15049 16.98736 1.000 22.10276 71 ASN C N 1
ATOM 7021 C CA . ASN C 1 71 ? 10.19476 51.03612 18.07979 1.000 22.26026 71 ASN C CA 1
ATOM 7022 C C . ASN C 1 71 ? 9.03093 51.42645 18.97287 1.000 22.12730 71 ASN C C 1
ATOM 7023 O O . ASN C 1 71 ? 9.23706 52.21197 19.88640 1.000 25.39885 71 ASN C O 1
ATOM 7034 N N . ARG C 1 72 ? 7.82394 50.93716 18.72843 1.000 18.64534 72 ARG C N 1
ATOM 7035 C CA . ARG C 1 72 ? 6.63607 51.36040 19.46550 1.000 17.63863 72 ARG C CA 1
ATOM 7036 C C . ARG C 1 72 ? 6.15244 50.23982 20.37123 1.000 16.87503 72 ARG C C 1
ATOM 7037 O O . ARG C 1 72 ? 5.99848 49.10355 19.91587 1.000 16.60583 72 ARG C O 1
ATOM 7058 N N . ILE C 1 73 ? 5.86971 50.55046 21.62913 1.000 16.22654 73 ILE C N 1
ATOM 7059 C CA . ILE C 1 73 ? 5.37408 49.53388 22.54580 1.000 15.42392 73 ILE C CA 1
ATOM 7060 C C . ILE C 1 73 ? 3.99502 49.10745 22.07937 1.000 16.33290 73 ILE C C 1
ATOM 7061 O O . ILE C 1 73 ? 3.07688 49.93128 21.98616 1.000 16.09348 73 ILE C O 1
ATOM 7077 N N . VAL C 1 74 ? 3.82713 47.80530 21.84911 1.000 15.56310 74 VAL C N 1
ATOM 7078 C CA . VAL C 1 74 ? 2.54511 47.24092 21.44974 1.000 14.78740 74 VAL C CA 1
ATOM 7079 C C . VAL C 1 74 ? 2.05048 46.16236 22.39744 1.000 13.10032 74 VAL C C 1
ATOM 7080 O O . VAL C 1 74 ? 0.92450 45.68312 22.21298 1.000 15.79151 74 VAL C O 1
ATOM 7093 N N . GLY C 1 75 ? 2.83478 45.75100 23.38246 1.000 15.89113 75 GLY C N 1
ATOM 7094 C CA . GLY C 1 75 ? 2.38815 44.72443 24.30913 1.000 16.93349 75 GLY C CA 1
ATOM 7095 C C . GLY C 1 75 ? 3.52044 44.21605 25.18312 1.000 14.31910 75 GLY C C 1
ATOM 7096 O O . GLY C 1 75 ? 4.58038 44.83625 25.28252 1.000 16.53669 75 GLY C O 1
ATOM 7100 N N . THR C 1 76 ? 3.25775 43.10539 25.86878 1.000 15.62828 76 THR C N 1
ATOM 7101 C CA . THR C 1 76 ? 4.21906 42.57703 26.82782 1.000 9.63314 76 THR C CA 1
ATOM 7102 C C . THR C 1 76 ? 4.02824 41.07396 26.75068 1.000 12.42918 76 THR C C 1
ATOM 7103 O O . THR C 1 76 ? 3.01117 40.60554 26.22118 1.000 12.58999 76 THR C O 1
ATOM 7114 N N . THR C 1 77 ? 5.03646 40.33134 27.21382 1.000 15.54418 77 THR C N 1
ATOM 7115 C CA . THR C 1 77 ? 5.00070 38.88044 27.41261 1.000 15.35771 77 THR C CA 1
ATOM 7116 C C . THR C 1 77 ? 6.13098 38.55912 28.39250 1.000 13.72122 77 THR C C 1
ATOM 7117 O O . THR C 1 77 ? 6.97093 39.42737 28.65483 1.000 16.41884 77 THR C O 1
ATOM 7128 N N . ARG C 1 78 ? 6.14529 37.33643 28.96315 1.000 16.15682 78 ARG C N 1
ATOM 7129 C CA . ARG C 1 78 ? 7.24356 36.97806 29.87107 1.000 11.77246 78 ARG C CA 1
ATOM 7130 C C . ARG C 1 78 ? 7.51178 35.46914 29.94582 1.000 13.26991 78 ARG C C 1
ATOM 7131 O O . ARG C 1 78 ? 6.67780 34.64283 29.57747 1.000 13.17082 78 ARG C O 1
ATOM 7152 N N . PHE C 1 79 ? 8.73392 35.13150 30.32469 1.000 14.59471 79 PHE C N 1
ATOM 7153 C CA . PHE C 1 79 ? 9.06022 33.81381 30.82932 1.000 15.61226 79 PHE C CA 1
ATOM 7154 C C . PHE C 1 79 ? 8.81159 33.84259 32.33037 1.000 14.93266 79 PHE C C 1
ATOM 7155 O O . PHE C 1 79 ? 9.10662 34.84098 32.99576 1.000 13.83747 79 PHE C O 1
ATOM 7172 N N . LEU C 1 80 ? 8.31387 32.75582 32.88307 1.000 13.99928 80 LEU C N 1
ATOM 7173 C CA . LEU C 1 80 ? 8.20024 32.69758 34.32913 1.000 14.47162 80 LEU C CA 1
ATOM 7174 C C . LEU C 1 80 ? 8.20554 31.24381 34.76491 1.000 14.53124 80 LEU C C 1
ATOM 7175 O O . LEU C 1 80 ? 8.31145 30.34238 33.93637 1.000 15.54127 80 LEU C O 1
ATOM 7191 N N . ASP C 1 81 ? 7.96489 30.99947 36.05010 1.000 16.85992 81 ASP C N 1
ATOM 7192 C CA . ASP C 1 81 ? 7.79520 29.63173 36.56588 1.000 14.97552 81 ASP C CA 1
ATOM 7193 C C . ASP C 1 81 ? 8.91822 28.69064 36.12711 1.000 16.48233 81 ASP C C 1
ATOM 7194 O O . ASP C 1 81 ? 8.69324 27.57434 35.62976 1.000 14.57638 81 ASP C O 1
ATOM 7203 N N . PHE C 1 82 ? 10.14623 29.11295 36.41357 1.000 14.05093 82 PHE C N 1
ATOM 7204 C CA . PHE C 1 82 ? 11.31324 28.33490 36.02170 1.000 18.29327 82 PHE C CA 1
ATOM 7205 C C . PHE C 1 82 ? 11.45763 27.14742 36.95930 1.000 15.53432 82 PHE C C 1
ATOM 7206 O O . PHE C 1 82 ? 11.28191 27.28805 38.16727 1.000 15.74723 82 PHE C O 1
ATOM 7223 N N . MET C 1 83 ? 11.79164 25.98116 36.38884 1.000 16.55797 83 MET C N 1
ATOM 7224 C CA . MET C 1 83 ? 11.96199 24.71056 37.10248 1.000 14.34389 83 MET C CA 1
ATOM 7225 C C . MET C 1 83 ? 13.37896 24.27857 36.75736 1.000 17.82006 83 MET C C 1
ATOM 7226 O O . MET C 1 83 ? 13.61079 23.60605 35.73166 1.000 19.43032 83 MET C O 1
ATOM 7240 N N . PRO C 1 84 ? 14.38108 24.76310 37.50385 1.000 17.85794 84 PRO C N 1
ATOM 7241 C CA . PRO C 1 84 ? 15.78199 24.61704 37.05258 1.000 16.31944 84 PRO C CA 1
ATOM 7242 C C . PRO C 1 84 ? 16.27715 23.17805 36.95023 1.000 22.95829 84 PRO C C 1
ATOM 7243 O O . PRO C 1 84 ? 17.22899 22.92877 36.19512 1.000 22.96877 84 PRO C O 1
ATOM 7254 N N . ALA C 1 85 ? 15.70746 22.24138 37.69787 1.000 19.42160 85 ALA C N 1
ATOM 7255 C CA . ALA C 1 85 ? 16.21564 20.87845 37.70248 1.000 20.43827 85 ALA C CA 1
ATOM 7256 C C . ALA C 1 85 ? 15.83743 20.12072 36.44198 1.000 21.14652 85 ALA C C 1
ATOM 7257 O O . ALA C 1 85 ? 16.41750 19.06666 36.19440 1.000 22.19782 85 ALA C O 1
ATOM 7264 N N . LEU C 1 86 ? 14.95015 20.64816 35.60792 1.000 18.97994 86 LEU C N 1
ATOM 7265 C CA . LEU C 1 86 ? 14.44797 19.86249 34.49146 1.000 18.92846 86 LEU C CA 1
ATOM 7266 C C . LEU C 1 86 ? 15.33164 20.09895 33.26312 1.000 15.75754 86 LEU C C 1
ATOM 7267 O O . LEU C 1 86 ? 15.90463 19.13174 32.73849 1.000 16.34582 86 LEU C O 1
ATOM 7283 N N . PRO C 1 87 ? 15.49435 21.34770 32.76541 1.000 16.01051 87 PRO C N 1
ATOM 7284 C CA . PRO C 1 87 ? 14.85828 22.61183 33.15889 1.000 18.72727 87 PRO C CA 1
ATOM 7285 C C . PRO C 1 87 ? 13.58704 22.85123 32.34707 1.000 19.87679 87 PRO C C 1
ATOM 7286 O O . PRO C 1 87 ? 13.38586 22.24362 31.26945 1.000 17.25201 87 PRO C O 1
ATOM 7297 N N . ALA C 1 88 ? 12.72007 23.69940 32.88784 1.000 15.63689 88 ALA C N 1
ATOM 7298 C CA . ALA C 1 88 ? 11.42288 23.95991 32.28302 1.000 16.14954 88 ALA C CA 1
ATOM 7299 C C . ALA C 1 88 ? 11.01578 25.38403 32.61436 1.000 15.96732 88 ALA C C 1
ATOM 7300 O O . ALA C 1 88 ? 11.58692 26.01758 33.50487 1.000 17.41874 88 ALA C O 1
ATOM 7307 N N . CYS C 1 89 ? 10.02753 25.89551 31.88933 1.000 14.96128 89 CYS C N 1
ATOM 7308 C CA . CYS C 1 89 ? 9.52643 27.22362 32.21574 1.000 14.22999 89 CYS C CA 1
ATOM 7309 C C . CYS C 1 89 ? 8.16625 27.41009 31.57198 1.000 12.16507 89 CYS C C 1
ATOM 7310 O O . CYS C 1 89 ? 7.61821 26.49669 30.94861 1.000 14.38001 89 CYS C O 1
ATOM 7318 N N . GLU C 1 90 ? 7.60315 28.59614 31.80148 1.000 11.98290 90 GLU C N 1
ATOM 7319 C CA . GLU C 1 90 ? 6.31996 29.01469 31.27558 1.000 13.89660 90 GLU C CA 1
ATOM 7320 C C . GLU C 1 90 ? 6.50959 30.27627 30.43685 1.000 14.97248 90 GLU C C 1
ATOM 7321 O O . GLU C 1 90 ? 7.39854 31.09150 30.66119 1.000 16.74564 90 GLU C O 1
ATOM 7333 N N . ILE C 1 91 ? 5.71232 30.38061 29.40200 1.000 14.10888 91 ILE C N 1
ATOM 7334 C CA . ILE C 1 91 ? 5.52597 31.63120 28.69537 1.000 14.23465 91 ILE C CA 1
ATOM 7335 C C . ILE C 1 91 ? 4.15301 32.12925 29.11645 1.000 12.90028 91 ILE C C 1
ATOM 7336 O O . ILE C 1 91 ? 3.16806 31.40902 28.94008 1.000 15.16940 91 ILE C O 1
ATOM 7352 N N . GLY C 1 92 ? 4.06999 33.33454 29.67582 1.000 14.64259 92 GLY C N 1
ATOM 7353 C CA . GLY C 1 92 ? 2.77904 33.82660 30.11888 1.000 15.52987 92 GLY C CA 1
ATOM 7354 C C . GLY C 1 92 ? 2.69484 35.33059 30.11409 1.000 15.12814 92 GLY C C 1
ATOM 7355 O O . GLY C 1 92 ? 3.59362 36.00343 29.59651 1.000 15.35662 92 GLY C O 1
ATOM 7359 N N . GLY C 1 93 ? 1.58389 35.86371 30.61508 1.000 13.38964 93 GLY C N 1
ATOM 7360 C CA . GLY C 1 93 ? 1.49575 37.29980 30.80633 1.000 12.70824 93 GLY C CA 1
ATOM 7361 C C . GLY C 1 93 ? 1.56033 38.04711 29.49592 1.000 16.18870 93 GLY C C 1
ATOM 7362 O O . GLY C 1 93 ? 2.07317 39.17615 29.45218 1.000 15.18063 93 GLY C O 1
ATOM 7366 N N . THR C 1 94 ? 1.07314 37.42946 28.41437 1.000 18.91928 94 THR C N 1
ATOM 7367 C CA . THR C 1 94 ? 1.14373 38.00976 27.08104 1.000 12.67608 94 THR C CA 1
ATOM 7368 C C . THR C 1 94 ? -0.08746 38.83942 26.76190 1.000 14.06990 94 THR C C 1
ATOM 7369 O O . THR C 1 94 ? -1.20738 38.32830 26.80846 1.000 14.74716 94 THR C O 1
ATOM 7380 N N . TRP C 1 95 ? 0.10927 40.08723 26.35118 1.000 14.50008 95 TRP C N 1
ATOM 7381 C CA . TRP C 1 95 ? -1.00298 40.76073 25.69310 1.000 15.41646 95 TRP C CA 1
ATOM 7382 C C . TRP C 1 95 ? -0.44336 41.72225 24.66644 1.000 15.88092 95 TRP C C 1
ATOM 7383 O O . TRP C 1 95 ? 0.68261 42.21148 24.81190 1.000 13.95522 95 TRP C O 1
ATOM 7404 N N . LEU C 1 96 ? -1.18866 41.87156 23.56055 1.000 15.04615 96 LEU C N 1
ATOM 7405 C CA . LEU C 1 96 ? -0.94605 42.85303 22.50496 1.000 16.34340 96 LEU C CA 1
ATOM 7406 C C . LEU C 1 96 ? -2.16220 43.76580 22.38277 1.000 14.12992 96 LEU C C 1
ATOM 7407 O O . LEU C 1 96 ? -3.29810 43.30573 22.53431 1.000 16.10300 96 LEU C O 1
ATOM 7423 N N . GLU C 1 97 ? -1.93647 45.02061 21.97605 1.000 13.33607 97 GLU C N 1
ATOM 7424 C CA . GLU C 1 97 ? -3.06567 45.88327 21.61686 1.000 10.01884 97 GLU C CA 1
ATOM 7425 C C . GLU C 1 97 ? -3.89386 45.23257 20.51142 1.000 17.18540 97 GLU C C 1
ATOM 7426 O O . GLU C 1 97 ? -3.38696 44.44020 19.71272 1.000 15.88127 97 GLU C O 1
ATOM 7438 N N . GLN C 1 98 ? -5.18792 45.56238 20.47557 1.000 15.09340 98 GLN C N 1
ATOM 7439 C CA . GLN C 1 98 ? -6.09208 44.94174 19.51112 1.000 15.18099 98 GLN C CA 1
ATOM 7440 C C . GLN C 1 98 ? -5.56544 45.02804 18.08895 1.000 17.54756 98 GLN C C 1
ATOM 7441 O O . GLN C 1 98 ? -5.72851 44.08860 17.30949 1.000 18.56023 98 GLN C O 1
ATOM 7455 N N . SER C 1 99 ? -4.98869 46.16692 17.70619 1.000 15.73457 99 SER C N 1
ATOM 7456 C CA . SER C 1 99 ? -4.57206 46.34922 16.31599 1.000 15.04791 99 SER C CA 1
ATOM 7457 C C . SER C 1 99 ? -3.51005 45.36311 15.84725 1.000 17.67837 99 SER C C 1
ATOM 7458 O O . SER C 1 99 ? -3.30433 45.24349 14.64027 1.000 17.89856 99 SER C O 1
ATOM 7466 N N . GLN C 1 100 ? -2.82673 44.67769 16.75445 1.000 18.29621 100 GLN C N 1
ATOM 7467 C CA . GLN C 1 100 ? -1.85370 43.68760 16.34874 1.000 16.42717 100 GLN C CA 1
ATOM 7468 C C . GLN C 1 100 ? -2.41352 42.26851 16.31764 1.000 19.48615 100 GLN C C 1
ATOM 7469 O O . GLN C 1 100 ? -1.70152 41.37835 15.85094 1.000 19.26406 100 GLN C O 1
ATOM 7483 N N . HIS C 1 101 ? -3.66238 42.05458 16.75007 1.000 15.10730 101 HIS C N 1
ATOM 7484 C CA . HIS C 1 101 ? -4.22320 40.70251 16.76393 1.000 16.92491 101 HIS C CA 1
ATOM 7485 C C . HIS C 1 101 ? -4.39050 40.23072 15.32923 1.000 19.37670 101 HIS C C 1
ATOM 7486 O O . HIS C 1 101 ? -4.89681 40.97620 14.48095 1.000 20.38697 101 HIS C O 1
ATOM 7501 N N . GLY C 1 102 ? -3.93941 39.00762 15.04377 1.000 17.56556 102 GLY C N 1
ATOM 7502 C CA . GLY C 1 102 ? -4.08966 38.44690 13.72711 1.000 22.29184 102 GLY C CA 1
ATOM 7503 C C . GLY C 1 102 ? -3.03396 38.87651 12.75162 1.000 21.65615 102 GLY C C 1
ATOM 7504 O O . GLY C 1 102 ? -3.07019 38.43989 11.59286 1.000 25.19642 102 GLY C O 1
ATOM 7508 N N . MET C 1 103 ? -2.07496 39.67887 13.18495 1.000 18.05387 103 MET C N 1
ATOM 7509 C CA . MET C 1 103 ? -1.04725 40.20353 12.29841 1.000 21.39482 103 MET C CA 1
ATOM 7510 C C . MET C 1 103 ? 0.19886 39.33168 12.26556 1.000 23.46054 103 MET C C 1
ATOM 7511 O O . MET C 1 103 ? 1.18464 39.70146 11.60512 1.000 23.16017 103 MET C O 1
ATOM 7525 N N . GLY C 1 104 ? 0.22919 38.24510 13.03414 1.000 24.65320 104 GLY C N 1
ATOM 7526 C CA . GLY C 1 104 ? 1.39331 37.39025 13.03931 1.000 14.08189 104 GLY C CA 1
ATOM 7527 C C . GLY C 1 104 ? 2.44951 37.73693 14.04586 1.000 22.89126 104 GLY C C 1
ATOM 7528 O O . GLY C 1 104 ? 3.45262 37.02909 14.09299 1.000 18.92698 104 GLY C O 1
ATOM 7532 N N . LEU C 1 105 ? 2.21559 38.75336 14.89037 1.000 21.32415 105 LEU C N 1
ATOM 7533 C CA . LEU C 1 105 ? 3.18379 39.14002 15.89792 1.000 18.61674 105 LEU C CA 1
ATOM 7534 C C . LEU C 1 105 ? 3.26420 38.10863 16.99946 1.000 15.48113 105 LEU C C 1
ATOM 7535 O O . LEU C 1 105 ? 4.35536 37.79403 17.47435 1.000 19.06170 105 LEU C O 1
ATOM 7551 N N . ASN C 1 106 ? 2.12037 37.54369 17.39305 1.000 15.79758 106 ASN C N 1
ATOM 7552 C CA . ASN C 1 106 ? 2.13677 36.53025 18.43659 1.000 16.97855 106 ASN C CA 1
ATOM 7553 C C . ASN C 1 106 ? 3.01581 35.36714 18.01199 1.000 16.00398 106 ASN C C 1
ATOM 7554 O O . ASN C 1 106 ? 3.81508 34.83967 18.80107 1.000 15.06088 106 ASN C O 1
ATOM 7565 N N . ALA C 1 107 ? 2.79757 34.90144 16.77129 1.000 17.03890 107 ALA C N 1
ATOM 7566 C CA . ALA C 1 107 ? 3.54259 33.76626 16.24472 1.000 16.63703 107 ALA C CA 1
ATOM 7567 C C . ALA C 1 107 ? 5.03555 34.05946 16.25219 1.000 19.01358 107 ALA C C 1
ATOM 7568 O O . ALA C 1 107 ? 5.81777 33.20479 16.67145 1.000 16.65291 107 ALA C O 1
ATOM 7575 N N . SER C 1 108 ? 5.45328 35.25627 15.79144 1.000 18.47405 108 SER C N 1
ATOM 7576 C CA . SER C 1 108 ? 6.87424 35.60847 15.82090 1.000 14.83552 108 SER C CA 1
ATOM 7577 C C . SER C 1 108 ? 7.40859 35.67832 17.26373 1.000 18.69661 108 SER C C 1
ATOM 7578 O O . SER C 1 108 ? 8.51472 35.18360 17.52972 1.000 15.87652 108 SER C O 1
ATOM 7586 N N . MET C 1 109 ? 6.61175 36.21072 18.20964 1.000 15.70783 109 MET C N 1
ATOM 7587 C CA . MET C 1 109 ? 7.01110 36.25453 19.61952 1.000 17.37770 109 MET C CA 1
ATOM 7588 C C . MET C 1 109 ? 7.18442 34.85084 20.16823 1.000 13.50524 109 MET C C 1
ATOM 7589 O O . MET C 1 109 ? 8.17263 34.54233 20.82715 1.000 15.77922 109 MET C O 1
ATOM 7603 N N . LYS C 1 110 ? 6.19248 33.99360 19.95094 1.000 16.60133 110 LYS C N 1
ATOM 7604 C CA . LYS C 1 110 ? 6.28278 32.63087 20.44264 1.000 19.35670 110 LYS C CA 1
ATOM 7605 C C . LYS C 1 110 ? 7.46473 31.88570 19.82575 1.000 16.61003 110 LYS C C 1
ATOM 7606 O O . LYS C 1 110 ? 8.14400 31.10715 20.50500 1.000 16.73565 110 LYS C O 1
ATOM 7625 N N . TYR C 1 111 ? 7.69638 32.08303 18.52359 1.000 19.31227 111 TYR C N 1
ATOM 7626 C CA . TYR C 1 111 ? 8.82129 31.44381 17.84565 1.000 18.06954 111 TYR C CA 1
ATOM 7627 C C . TYR C 1 111 ? 10.14139 31.85932 18.46910 1.000 18.23617 111 TYR C C 1
ATOM 7628 O O . TYR C 1 111 ? 10.99358 31.01959 18.76533 1.000 17.59501 111 TYR C O 1
ATOM 7646 N N . LEU C 1 112 ? 10.30428 33.16048 18.72536 1.000 15.15543 112 LEU C N 1
ATOM 7647 C CA . LEU C 1 112 ? 11.55536 33.64195 19.29479 1.000 14.70746 112 LEU C CA 1
ATOM 7648 C C . LEU C 1 112 ? 11.77279 33.09173 20.69503 1.000 13.44656 112 LEU C C 1
ATOM 7649 O O . LEU C 1 112 ? 12.89592 32.73808 21.06694 1.000 15.37795 112 LEU C O 1
ATOM 7665 N N . MET C 1 113 ? 10.72299 33.05203 21.49931 1.000 13.24216 113 MET C N 1
ATOM 7666 C CA . MET C 1 113 ? 10.84339 32.64579 22.89250 1.000 12.44806 113 MET C CA 1
ATOM 7667 C C . MET C 1 113 ? 10.99863 31.14489 23.03427 1.000 11.27749 113 MET C C 1
ATOM 7668 O O . MET C 1 113 ? 11.80289 30.66143 23.84833 1.000 13.30897 113 MET C O 1
ATOM 7682 N N . LEU C 1 114 ? 10.24952 30.40136 22.22985 1.000 19.33760 114 LEU C N 1
ATOM 7683 C CA . LEU C 1 114 ? 10.35373 28.95439 22.27360 1.000 13.37413 114 LEU C CA 1
ATOM 7684 C C . LEU C 1 114 ? 11.69865 28.49828 21.73851 1.000 15.79249 114 LEU C C 1
ATOM 7685 O O . LEU C 1 114 ? 12.36592 27.67071 22.37079 1.000 15.15528 114 LEU C O 1
ATOM 7701 N N . ARG C 1 115 ? 12.14630 29.06474 20.61910 1.000 14.52270 115 ARG C N 1
ATOM 7702 C CA . ARG C 1 115 ? 13.49022 28.75966 20.12992 1.000 15.23622 115 ARG C CA 1
ATOM 7703 C C . ARG C 1 115 ? 14.55044 29.04436 21.18251 1.000 19.32590 115 ARG C C 1
ATOM 7704 O O . ARG C 1 115 ? 15.44161 28.22160 21.40773 1.000 15.73395 115 ARG C O 1
ATOM 7725 N N . HIS C 1 116 ? 14.50545 30.20970 21.81589 1.000 16.85944 116 HIS C N 1
ATOM 7726 C CA . HIS C 1 116 ? 15.43969 30.45041 22.91053 1.000 14.77745 116 HIS C CA 1
ATOM 7727 C C . HIS C 1 116 ? 15.32110 29.38798 24.00613 1.000 16.28602 116 HIS C C 1
ATOM 7728 O O . HIS C 1 116 ? 16.32829 28.88838 24.50515 1.000 19.21681 116 HIS C O 1
ATOM 7742 N N . ALA C 1 117 ? 14.11225 29.07506 24.45260 1.000 17.05409 117 ALA C N 1
ATOM 7743 C CA . ALA C 1 117 ? 13.97965 28.10063 25.54316 1.000 13.91033 117 ALA C CA 1
ATOM 7744 C C . ALA C 1 117 ? 14.53674 26.72949 25.15075 1.000 15.59449 117 ALA C C 1
ATOM 7745 O O . ALA C 1 117 ? 15.20103 26.05201 25.95295 1.000 17.83744 117 ALA C O 1
ATOM 7752 N N . PHE C 1 118 ? 14.25649 26.28780 23.93706 1.000 17.01185 118 PHE C N 1
ATOM 7753 C CA . PHE C 1 118 ? 14.64359 24.93267 23.59269 1.000 17.13618 118 PHE C CA 1
ATOM 7754 C C . PHE C 1 118 ? 16.08847 24.88260 23.11436 1.000 17.80903 118 PHE C C 1
ATOM 7755 O O . PHE C 1 118 ? 16.83369 23.99592 23.52365 1.000 17.72058 118 PHE C O 1
ATOM 7772 N N . ASP C 1 119 ? 16.51414 25.84421 22.28274 1.000 17.14182 119 ASP C N 1
ATOM 7773 C CA . ASP C 1 119 ? 17.82399 25.74504 21.64446 1.000 25.10350 119 ASP C CA 1
ATOM 7774 C C . ASP C 1 119 ? 18.93814 26.27467 22.53490 1.000 25.73563 119 ASP C C 1
ATOM 7775 O O . ASP C 1 119 ? 20.04721 25.73681 22.52291 1.000 32.68214 119 ASP C O 1
ATOM 7784 N N . SER C 1 120 ? 18.65820 27.32204 23.30641 1.000 16.74769 120 SER C N 1
ATOM 7785 C CA . SER C 1 120 ? 19.66431 27.98761 24.11480 1.000 22.25456 120 SER C CA 1
ATOM 7786 C C . SER C 1 120 ? 19.61473 27.57639 25.58703 1.000 23.85873 120 SER C C 1
ATOM 7787 O O . SER C 1 120 ? 20.65992 27.32086 26.19291 1.000 26.74225 120 SER C O 1
ATOM 7795 N N . TRP C 1 121 ? 18.42589 27.43954 26.14740 1.000 17.69067 121 TRP C N 1
ATOM 7796 C CA . TRP C 1 121 ? 18.27129 26.99225 27.50868 1.000 16.07455 121 TRP C CA 1
ATOM 7797 C C . TRP C 1 121 ? 18.14451 25.48228 27.60752 1.000 18.35572 121 TRP C C 1
ATOM 7798 O O . TRP C 1 121 ? 18.25086 24.95089 28.70878 1.000 18.61691 121 TRP C O 1
ATOM 7819 N N . GLN C 1 122 ? 17.97233 24.76367 26.50495 1.000 17.53617 122 GLN C N 1
ATOM 7820 C CA . GLN C 1 122 ? 17.86555 23.29569 26.57777 1.000 17.61397 122 GLN C CA 1
ATOM 7821 C C . GLN C 1 122 ? 16.74184 22.84105 27.50929 1.000 19.61718 122 GLN C C 1
ATOM 7822 O O . GLN C 1 122 ? 16.87715 21.85846 28.24479 1.000 20.21469 122 GLN C O 1
ATOM 7836 N N . MET C 1 123 ? 15.60173 23.52386 27.43721 1.000 20.01028 123 MET C N 1
ATOM 7837 C CA . MET C 1 123 ? 14.44198 23.16013 28.23869 1.000 18.51594 123 MET C CA 1
ATOM 7838 C C . MET C 1 123 ? 13.83702 21.85778 27.73454 1.000 14.54517 123 MET C C 1
ATOM 7839 O O . MET C 1 123 ? 13.88477 21.55515 26.53569 1.000 14.22962 123 MET C O 1
ATOM 7853 N N . VAL C 1 124 ? 13.27136 21.08121 28.66410 1.000 16.83805 124 VAL C N 1
ATOM 7854 C CA . VAL C 1 124 ? 12.55744 19.85493 28.32994 1.000 10.15293 124 VAL C CA 1
ATOM 7855 C C . VAL C 1 124 ? 11.05838 20.10568 28.23018 1.000 12.78575 124 VAL C C 1
ATOM 7856 O O . VAL C 1 124 ? 10.33435 19.27628 27.65680 1.000 12.81739 124 VAL C O 1
ATOM 7869 N N . ARG C 1 125 ? 10.58134 21.25886 28.68068 1.000 12.17380 125 ARG C N 1
ATOM 7870 C CA . ARG C 1 125 ? 9.15031 21.54269 28.72288 1.000 9.98979 125 ARG C CA 1
ATOM 7871 C C . ARG C 1 125 ? 8.97112 23.05169 28.75612 1.000 16.52815 125 ARG C C 1
ATOM 7872 O O . ARG C 1 125 ? 9.64024 23.70721 29.56360 1.000 15.04709 125 ARG C O 1
ATOM 7893 N N . VAL C 1 126 ? 8.09983 23.59511 27.88904 1.000 12.46615 126 VAL C N 1
ATOM 7894 C CA . VAL C 1 126 ? 7.57969 24.95812 28.04144 1.000 10.41337 126 VAL C CA 1
ATOM 7895 C C . VAL C 1 126 ? 6.04973 24.92799 28.16784 1.000 13.23552 126 VAL C C 1
ATOM 7896 O O . VAL C 1 126 ? 5.36258 24.37043 27.29531 1.000 9.96013 126 VAL C O 1
ATOM 7909 N N . GLN C 1 127 ? 5.51292 25.51649 29.23466 1.000 11.93876 127 GLN C N 1
ATOM 7910 C CA . GLN C 1 127 ? 4.07097 25.45940 29.43405 1.000 11.07268 127 GLN C CA 1
ATOM 7911 C C . GLN C 1 127 ? 3.41973 26.82018 29.17748 1.000 13.58197 127 GLN C C 1
ATOM 7912 O O . GLN C 1 127 ? 4.06759 27.86227 29.17976 1.000 13.91006 127 GLN C O 1
ATOM 7926 N N . LEU C 1 128 ? 2.13566 26.75384 28.85684 1.000 12.83967 128 LEU C N 1
ATOM 7927 C CA . LEU C 1 128 ? 1.33544 27.92759 28.59140 1.000 8.71748 128 LEU C CA 1
ATOM 7928 C C . LEU C 1 128 ? -0.05639 27.65070 29.13390 1.000 17.28842 128 LEU C C 1
ATOM 7929 O O . LEU C 1 128 ? -0.56227 26.52458 29.04163 1.000 16.15362 128 LEU C O 1
ATOM 7945 N N . LYS C 1 129 ? -0.65537 28.66895 29.75150 1.000 13.02252 129 LYS C N 1
ATOM 7946 C CA . LYS C 1 129 ? -2.03925 28.54801 30.19391 1.000 14.37815 129 LYS C CA 1
ATOM 7947 C C . LYS C 1 129 ? -2.82250 29.81172 29.85843 1.000 16.58171 129 LYS C C 1
ATOM 7948 O O . LYS C 1 129 ? -2.26868 30.89870 29.68971 1.000 20.03231 129 LYS C O 1
ATOM 7967 N N . THR C 1 130 ? -4.13050 29.63848 29.73485 1.000 11.77047 130 THR C N 1
ATOM 7968 C CA . THR C 1 130 ? -5.00273 30.74219 29.39448 1.000 12.20303 130 THR C CA 1
ATOM 7969 C C . THR C 1 130 ? -6.37155 30.46733 29.99896 1.000 15.19615 130 THR C C 1
ATOM 7970 O O . THR C 1 130 ? -6.67229 29.33852 30.42265 1.000 17.71818 130 THR C O 1
ATOM 7981 N N . ALA C 1 131 ? -7.16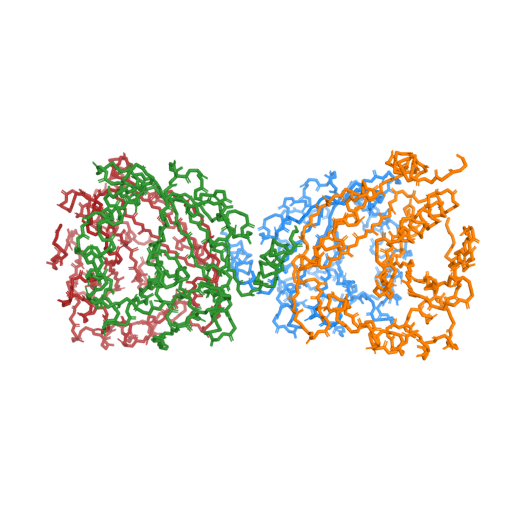466 31.52929 30.12559 1.000 11.52677 131 ALA C N 1
ATOM 7982 C CA . ALA C 1 131 ? -8.49949 31.39843 30.71900 1.000 15.17446 131 ALA C CA 1
ATOM 7983 C C . ALA C 1 131 ? -9.40057 30.45488 29.90873 1.000 17.74604 131 ALA C C 1
ATOM 7984 O O . ALA C 1 131 ? -9.43088 30.50521 28.66971 1.000 15.07586 131 ALA C O 1
ATOM 7991 N N . ALA C 1 132 ? -10.17128 29.61716 30.62837 1.000 15.62247 132 ALA C N 1
ATOM 7992 C CA . ALA C 1 132 ? -11.10432 28.69669 29.97510 1.000 16.88792 132 ALA C CA 1
ATOM 7993 C C . ALA C 1 132 ? -12.12063 29.46311 29.13894 1.000 20.53739 132 ALA C C 1
ATOM 7994 O O . ALA C 1 132 ? -12.66580 28.90952 28.17237 1.000 19.34380 132 ALA C O 1
ATOM 8001 N N . SER C 1 133 ? -12.35171 30.74027 29.49031 1.000 17.13104 133 SER C N 1
ATOM 8002 C CA . SER C 1 133 ? -13.32099 31.60078 28.82109 1.000 14.81562 133 SER C CA 1
ATOM 8003 C C . SER C 1 133 ? -12.71238 32.29021 27.61557 1.000 17.01344 133 SER C C 1
ATOM 8004 O O . SER C 1 133 ? -13.45766 32.89270 26.84143 1.000 17.88675 133 SER C O 1
ATOM 8012 N N . ASN C 1 134 ? -11.38842 32.21530 27.44528 1.000 17.79411 134 ASN C N 1
ATOM 8013 C CA . ASN C 1 134 ? -10.64977 33.00986 26.45467 1.000 20.72611 134 ASN C CA 1
ATOM 8014 C C . ASN C 1 134 ? -10.40897 32.15722 25.20806 1.000 15.35563 134 ASN C C 1
ATOM 8015 O O . ASN C 1 134 ? -9.33695 31.60625 24.98909 1.000 15.70469 134 ASN C O 1
ATOM 8026 N N . LEU C 1 135 ? -11.41617 32.08663 24.35235 1.000 15.45172 135 LEU C N 1
ATOM 8027 C CA . LEU C 1 135 ? -11.32632 31.15105 23.24983 1.000 20.07855 135 LEU C CA 1
ATOM 8028 C C . LEU C 1 135 ? -10.33065 31.60062 22.19234 1.000 18.92270 135 LEU C C 1
ATOM 8029 O O . LEU C 1 135 ? -9.68969 30.74936 21.56764 1.000 17.52669 135 LEU C O 1
ATOM 8045 N N . ARG C 1 136 ? -10.18287 32.91152 21.97060 1.000 21.08373 136 ARG C N 1
ATOM 8046 C CA . ARG C 1 136 ? -9.22418 33.38911 20.98111 1.000 19.70230 136 ARG C CA 1
ATOM 8047 C C . ARG C 1 136 ? -7.80503 33.01852 21.38695 1.000 18.94852 136 ARG C C 1
ATOM 8048 O O . ARG C 1 136 ? -6.99819 32.61317 20.54597 1.000 18.94796 136 ARG C O 1
ATOM 8069 N N . SER C 1 137 ? -7.47673 33.17225 22.66779 1.000 15.98934 137 SER C N 1
ATOM 8070 C CA . SER C 1 137 ? -6.16455 32.75269 23.16968 1.000 16.68544 137 SER C CA 1
ATOM 8071 C C . SER C 1 137 ? -5.97238 31.24165 23.05445 1.000 17.79285 137 SER C C 1
ATOM 8072 O O . SER C 1 137 ? -4.89141 30.75860 22.67944 1.000 14.92713 137 SER C O 1
ATOM 8080 N N . GLN C 1 138 ? -7.00620 30.47169 23.38112 1.000 14.13545 138 GLN C N 1
ATOM 8081 C CA . GLN C 1 138 ? -6.89106 29.02660 23.17687 1.000 14.78136 138 GLN C CA 1
ATOM 8082 C C . GLN C 1 138 ? -6.55937 28.68387 21.73197 1.000 17.60670 138 GLN C C 1
ATOM 8083 O O . GLN C 1 138 ? -5.76032 27.78183 21.47025 1.000 15.86957 138 GLN C O 1
ATOM 8097 N N . ARG C 1 139 ? -7.28269 29.26926 20.78883 1.000 18.36886 139 ARG C N 1
ATOM 8098 C CA . ARG C 1 139 ? -7.01799 28.92255 19.39395 1.000 18.42464 139 ARG C CA 1
ATOM 8099 C C . ARG C 1 139 ? -5.60114 29.32252 18.98538 1.000 16.27236 139 ARG C C 1
ATOM 8100 O O . ARG C 1 139 ? -4.96925 28.62317 18.18560 1.000 16.38354 139 ARG C O 1
ATOM 8121 N N . ALA C 1 140 ? -5.11117 30.46185 19.47965 1.000 16.68053 140 ALA C N 1
ATOM 8122 C CA . ALA C 1 140 ? -3.74130 30.87688 19.19109 1.000 15.75120 140 ALA C CA 1
ATOM 8123 C C . ALA C 1 140 ? -2.74103 29.87530 19.73737 1.000 17.24037 140 ALA C C 1
ATOM 8124 O O . ALA C 1 140 ? -1.74215 29.56808 19.08629 1.000 20.03297 140 ALA C O 1
ATOM 8131 N N . ILE C 1 141 ? -2.99566 29.33190 20.92073 1.000 12.76277 141 ILE C N 1
ATOM 8132 C CA . ILE C 1 141 ? -2.08239 28.32631 21.46204 1.000 16.55634 141 ILE C CA 1
ATOM 8133 C C . ILE C 1 141 ? -2.20141 27.00189 20.69978 1.000 16.09993 141 ILE C C 1
ATOM 8134 O O . ILE C 1 141 ? -1.21037 26.28890 20.48492 1.000 17.89990 141 ILE C O 1
ATOM 8150 N N . GLU C 1 142 ? -3.42444 26.59756 20.38530 1.000 14.86849 142 GLU C N 1
ATOM 8151 C CA . GLU C 1 142 ? -3.61446 25.37512 19.62401 1.000 17.50779 142 GLU C CA 1
ATOM 8152 C C . GLU C 1 142 ? -2.92181 25.44549 18.26880 1.000 22.02193 142 GLU C C 1
ATOM 8153 O O . GLU C 1 142 ? -2.36980 24.43831 17.80120 1.000 16.04627 142 GLU C O 1
ATOM 8165 N N . LYS C 1 143 ? -2.93113 26.62614 17.62417 1.000 19.03435 143 LYS C N 1
ATOM 8166 C CA . LYS C 1 143 ? -2.27047 26.78153 16.32892 1.000 17.44260 143 LYS C CA 1
ATOM 8167 C C . LYS C 1 143 ? -0.78241 26.50078 16.41670 1.000 23.03048 143 LYS C C 1
ATOM 8168 O O . LYS C 1 143 ? -0.18960 26.04932 15.42879 1.000 22.75092 143 LYS C O 1
ATOM 8187 N N . LEU C 1 144 ? -0.16615 26.74049 17.58841 1.000 18.30887 144 LEU C N 1
ATOM 8188 C CA . LEU C 1 144 ? 1.25093 26.43377 17.76923 1.000 16.84749 144 LEU C CA 1
ATOM 8189 C C . LEU C 1 144 ? 1.50612 24.94178 17.72896 1.000 19.74410 144 LEU C C 1
ATOM 8190 O O . LEU C 1 144 ? 2.63311 24.51979 17.46091 1.000 25.06334 144 LEU C O 1
ATOM 8206 N N . GLY C 1 145 ? 0.50332 24.14184 18.08664 1.000 18.65928 145 GLY C N 1
ATOM 8207 C CA . GLY C 1 145 ? 0.68256 22.72398 18.30736 1.000 16.74169 145 GLY C CA 1
ATOM 8208 C C . GLY C 1 145 ? 0.90997 22.32979 19.75251 1.000 19.14822 145 GLY C C 1
ATOM 8209 O O . GLY C 1 145 ? 1.22719 21.15498 20.02207 1.000 21.45066 145 GLY C O 1
ATOM 8213 N N . ALA C 1 146 ? 0.78108 23.27428 20.69004 1.000 16.17880 146 ALA C N 1
ATOM 8214 C CA . ALA C 1 146 ? 0.94048 22.92005 22.09519 1.000 12.87728 146 ALA C CA 1
ATOM 8215 C C . ALA C 1 146 ? -0.13130 21.90411 22.46000 1.000 18.04543 146 ALA C C 1
ATOM 8216 O O . ALA C 1 146 ? -1.25343 21.95968 21.94825 1.000 21.91353 146 ALA C O 1
ATOM 8223 N N . VAL C 1 147 ? 0.26004 20.94262 23.31542 1.000 13.97247 147 VAL C N 1
ATOM 8224 C CA . VAL C 1 147 ? -0.60470 19.84374 23.75523 1.000 13.17647 147 VAL C CA 1
ATOM 8225 C C . VAL C 1 147 ? -1.44847 20.28926 24.92820 1.000 15.46520 147 VAL C C 1
ATOM 8226 O O . VAL C 1 147 ? -0.91529 20.78386 25.92280 1.000 14.72027 147 VAL C O 1
ATOM 8239 N N . ARG C 1 148 ? -2.76148 20.12502 24.81361 1.000 14.09985 148 ARG C N 1
ATOM 8240 C CA . ARG C 1 148 ? -3.67125 20.46748 25.89466 1.000 15.41830 148 ARG C CA 1
ATOM 8241 C C . ARG C 1 148 ? -3.58484 19.39907 26.97621 1.000 18.45992 148 ARG C C 1
ATOM 8242 O O . ARG C 1 148 ? -3.92174 18.23191 26.74792 1.000 18.65410 148 ARG C O 1
ATOM 8263 N N . GLU C 1 149 ? -3.17060 19.80477 28.16389 1.000 15.20273 149 GLU C N 1
ATOM 8264 C CA . GLU C 1 149 ? -2.95720 18.86638 29.24934 1.000 12.45939 149 GLU C CA 1
ATOM 8265 C C . GLU C 1 149 ? -4.16696 18.74871 30.16270 1.000 16.58669 149 GLU C C 1
ATOM 8266 O O . GLU C 1 149 ? -4.40568 17.66497 30.70535 1.000 17.39571 149 GLU C O 1
ATOM 8278 N N . GLY C 1 150 ? -4.96006 19.79768 30.30734 1.000 17.27827 150 GLY C N 1
ATOM 8279 C CA . GLY C 1 150 ? -6.16485 19.66794 31.09771 1.000 16.54605 150 GLY C CA 1
ATOM 8280 C C . GLY C 1 150 ? -6.70593 21.02607 31.47012 1.000 17.10055 150 GLY C C 1
ATOM 8281 O O . GLY C 1 150 ? -6.17417 22.06493 31.07943 1.000 17.42796 150 GLY C O 1
ATOM 8285 N N . VAL C 1 151 ? -7.76873 20.97936 32.27341 1.000 12.28896 151 VAL C N 1
ATOM 8286 C CA . VAL C 1 151 ? -8.49677 22.15351 32.72896 1.000 15.04378 151 VAL C CA 1
ATOM 8287 C C . VAL C 1 151 ? -8.26741 22.26034 34.21184 1.000 12.15445 151 VAL C C 1
ATOM 8288 O O . VAL C 1 151 ? -8.55810 21.31870 34.96042 1.000 14.46086 151 VAL C O 1
ATOM 8301 N N . LEU C 1 152 ? -7.65146 23.36664 34.62310 1.000 12.89225 152 LEU C N 1
ATOM 8302 C CA . LEU C 1 152 ? -7.40114 23.63343 36.03689 1.000 15.21497 152 LEU C CA 1
ATOM 8303 C C . LEU C 1 152 ? -8.53911 24.47857 36.58072 1.000 18.40811 152 LEU C C 1
ATOM 8304 O O . LEU C 1 152 ? -8.68337 25.63134 36.17414 1.000 14.76789 152 LEU C O 1
ATOM 8320 N N . ARG C 1 153 ? -9.30180 23.93399 37.54520 1.000 15.25314 153 ARG C N 1
ATOM 8321 C CA . ARG C 1 153 ? -10.50476 24.58110 38.05216 1.000 15.74523 153 ARG C CA 1
ATOM 8322 C C . ARG C 1 153 ? -10.12364 25.62870 39.07250 1.000 13.98348 153 ARG C C 1
ATOM 8323 O O . ARG C 1 153 ? -9.19242 25.42225 39.85838 1.000 14.11480 153 ARG C O 1
ATOM 8344 N N . ASN C 1 154 ? -10.82881 26.76058 39.01807 1.000 15.05168 154 ASN C N 1
ATOM 8345 C CA . ASN C 1 154 ? -10.70672 27.88109 39.94544 1.000 13.21283 154 ASN C CA 1
ATOM 8346 C C . ASN C 1 154 ? -9.27275 28.36536 40.09082 1.000 14.20302 154 ASN C C 1
ATOM 8347 O O . ASN C 1 154 ? -8.75349 28.48603 41.20162 1.000 13.33616 154 ASN C O 1
ATOM 8358 N N . HIS C 1 155 ? -8.67409 28.71782 38.94048 1.000 16.82111 155 HIS C N 1
ATOM 8359 C CA . HIS C 1 155 ? -7.23414 28.86594 38.80304 1.000 16.42000 155 HIS C CA 1
ATOM 8360 C C . HIS C 1 155 ? -6.82142 30.27179 38.41618 1.000 12.25523 155 HIS C C 1
ATOM 8361 O O . HIS C 1 155 ? -5.62446 30.57194 38.40572 1.000 14.74798 155 HIS C O 1
ATOM 8375 N N . ARG C 1 156 ? -7.76761 31.15452 38.14495 1.000 14.82663 156 ARG C N 1
ATOM 8376 C CA . ARG C 1 156 ? -7.40686 32.53141 37.85512 1.000 14.54736 156 ARG C CA 1
ATOM 8377 C C . ARG C 1 156 ? -8.58990 33.43542 38.16193 1.000 21.58930 156 ARG C C 1
ATOM 8378 O O . ARG C 1 156 ? -9.73582 32.98431 38.24545 1.000 19.54326 156 ARG C O 1
ATOM 8399 N N . ARG C 1 157 ? -8.31806 34.73849 38.23416 1.000 18.26149 157 ARG C N 1
ATOM 8400 C CA . ARG C 1 157 ? -9.36820 35.74232 38.17488 1.000 19.80145 157 ARG C CA 1
ATOM 8401 C C . ARG C 1 157 ? -9.19063 36.58167 36.91539 1.000 22.35367 157 ARG C C 1
ATOM 8402 O O . ARG C 1 157 ? -8.06677 36.86558 36.48095 1.000 23.47195 157 ARG C O 1
ATOM 8423 N N . LEU C 1 158 ? -10.31283 36.94220 36.31047 1.000 17.33246 158 LEU C N 1
ATOM 8424 C CA . LEU C 1 158 ? -10.32923 37.78056 35.13203 1.000 17.15750 158 LEU C CA 1
ATOM 8425 C C . LEU C 1 158 ? -10.24132 39.23481 35.56622 1.000 18.40167 158 LEU C C 1
ATOM 8426 O O . LEU C 1 158 ? -10.22006 39.53945 36.76106 1.000 18.08125 158 LEU C O 1
ATOM 8442 N N . ALA C 1 159 ? -10.20768 40.16830 34.61872 1.000 17.79381 159 ALA C N 1
ATOM 8443 C CA . ALA C 1 159 ? -9.93577 41.56953 34.98390 1.000 17.27391 159 ALA C CA 1
ATOM 8444 C C . ALA C 1 159 ? -10.95560 42.15293 35.97384 1.000 24.14923 159 ALA C C 1
ATOM 8445 O O . ALA C 1 159 ? -10.60150 42.99543 36.81630 1.000 22.58538 159 ALA C O 1
ATOM 8452 N N . GLY C 1 160 ? -12.22258 41.76470 35.85936 1.000 21.87850 160 GLY C N 1
ATOM 8453 C CA . GLY C 1 160 ? -13.23742 42.26405 36.75435 1.000 23.98240 160 GLY C CA 1
ATOM 8454 C C . GLY C 1 160 ? -13.42200 41.46770 38.02082 1.000 24.29904 160 GLY C C 1
ATOM 8455 O O . GLY C 1 160 ? -14.36385 41.74598 38.76091 1.000 28.21725 160 GLY C O 1
ATOM 8459 N N . GLY C 1 161 ? -12.55080 40.48796 38.28613 1.000 21.65674 161 GLY C N 1
ATOM 8460 C CA . GLY C 1 161 ? -12.56339 39.74263 39.52853 1.000 20.97146 161 GLY C CA 1
ATOM 8461 C C . GLY C 1 161 ? -13.17823 38.36051 39.45643 1.000 22.37702 161 GLY C C 1
ATOM 8462 O O . GLY C 1 161 ? -13.10388 37.61505 40.44581 1.000 24.35929 161 GLY C O 1
ATOM 8466 N N . ARG C 1 162 ? -13.85546 38.04582 38.35076 1.000 21.38383 162 ARG C N 1
ATOM 8467 C CA . ARG C 1 162 ? -14.53334 36.76864 38.17362 1.000 26.28758 162 ARG C CA 1
ATOM 8468 C C . ARG C 1 162 ? -13.53218 35.62879 38.20198 1.000 22.51064 162 ARG C C 1
ATOM 8469 O O . ARG C 1 162 ? -12.49036 35.67656 37.53370 1.000 18.16958 162 ARG C O 1
ATOM 8490 N N . LEU C 1 163 ? -13.87386 34.58114 38.94163 1.000 18.61031 163 LEU C N 1
ATOM 8491 C CA . LEU C 1 163 ? -13.11370 33.33923 38.93011 1.000 13.46550 163 LEU C CA 1
ATOM 8492 C C . LEU C 1 163 ? -13.35793 32.59150 37.61957 1.000 20.18632 163 LEU C C 1
ATOM 8493 O O . LEU C 1 163 ? -14.46906 32.58206 37.08485 1.000 17.01732 163 LEU C O 1
ATOM 8509 N N . ASP C 1 164 ? -12.30098 31.99035 37.08163 1.000 14.01938 164 ASP C N 1
ATOM 8510 C CA . ASP C 1 164 ? -12.39217 31.17769 35.88009 1.000 15.30952 164 ASP C CA 1
ATOM 8511 C C . ASP C 1 164 ? -11.43398 30.00490 36.04548 1.000 14.99983 164 ASP C C 1
ATOM 8512 O O . ASP C 1 164 ? -10.53377 30.04147 36.88023 1.000 16.69959 164 ASP C O 1
ATOM 8521 N N . ASP C 1 165 ? -11.64404 28.97245 35.24808 1.000 15.01595 165 ASP C N 1
ATOM 8522 C CA . ASP C 1 165 ? -10.70394 27.88748 35.06643 1.000 12.12228 165 ASP C CA 1
ATOM 8523 C C . ASP C 1 165 ? -9.61024 28.33311 34.11292 1.000 11.83427 165 ASP C C 1
ATOM 8524 O O . ASP C 1 165 ? -9.73055 29.34772 33.42240 1.000 13.54359 165 ASP C O 1
ATOM 8533 N N . SER C 1 166 ? -8.49914 27.60727 34.13703 1.000 15.25629 166 SER C N 1
ATOM 8534 C CA . SER C 1 166 ? -7.44541 27.75287 33.13569 1.000 14.41501 166 SER C CA 1
ATOM 8535 C C . SER C 1 166 ? -7.35644 26.47944 32.30835 1.000 12.35903 166 SER C C 1
ATOM 8536 O O . SER C 1 166 ? -7.55717 25.36968 32.80400 1.000 14.39306 166 SER C O 1
ATOM 8544 N N . VAL C 1 167 ? -6.95778 26.64282 31.05816 1.000 13.09667 167 VAL C N 1
ATOM 8545 C CA . VAL C 1 167 ? -6.53384 25.52842 30.21866 1.000 14.06477 167 VAL C CA 1
ATOM 8546 C C . VAL C 1 167 ? -5.01085 25.52560 30.17428 1.000 14.66001 167 VAL C C 1
ATOM 8547 O O . VAL C 1 167 ? -4.39107 26.54251 29.85058 1.000 11.68920 167 VAL C O 1
ATOM 8560 N N . LEU C 1 168 ? -4.41263 24.36683 30.45075 1.000 11.42643 168 LEU C N 1
ATOM 8561 C CA . LEU C 1 168 ? -2.95659 24.21405 30.51147 1.000 13.59093 168 LEU C CA 1
ATOM 8562 C C . LEU C 1 168 ? -2.47579 23.42647 29.30477 1.000 12.65581 168 LEU C C 1
ATOM 8563 O O . LEU C 1 168 ? -3.02973 22.36323 28.99648 1.000 15.77240 168 LEU C O 1
ATOM 8579 N N . TYR C 1 169 ? -1.43102 23.93826 28.66324 1.000 13.68876 169 TYR C N 1
ATOM 8580 C CA . TYR C 1 169 ? -0.79923 23.35372 27.50139 1.000 12.81696 169 TYR C CA 1
ATOM 8581 C C . TYR C 1 169 ? 0.70384 23.25106 27.75107 1.000 14.42418 169 TYR C C 1
ATOM 8582 O O . TYR C 1 169 ? 1.28394 24.01555 28.52852 1.000 12.60745 169 TYR C O 1
ATOM 8600 N N . SER C 1 170 ? 1.36278 22.35775 27.02739 1.000 13.81819 170 SER C N 1
ATOM 8601 C CA . SER C 1 170 ? 2.82178 22.40195 27.02800 1.000 9.96903 170 SER C CA 1
ATOM 8602 C C . SER C 1 170 ? 3.38750 21.94130 25.68911 1.000 13.19906 170 SER C C 1
ATOM 8603 O O . SER C 1 170 ? 2.68337 21.37975 24.83958 1.000 12.87826 170 SER C O 1
ATOM 8611 N N . ILE C 1 171 ? 4.69042 22.22338 25.51463 1.000 11.38350 171 ILE C N 1
ATOM 8612 C CA . ILE C 1 171 ? 5.49521 21.72690 24.40869 1.000 10.49503 171 ILE C CA 1
ATOM 8613 C C . ILE C 1 171 ? 6.73745 21.08138 25.00273 1.000 16.19693 171 ILE C C 1
ATOM 8614 O O . ILE C 1 171 ? 7.46855 21.73288 25.76520 1.000 12.79236 171 ILE C O 1
ATOM 8630 N N . THR C 1 172 ? 7.02951 19.84620 24.60232 1.000 12.61506 172 THR C N 1
ATOM 8631 C CA . THR C 1 172 ? 8.23572 19.20463 25.10437 1.000 15.29998 172 THR C CA 1
ATOM 8632 C C . THR C 1 172 ? 9.38945 19.39526 24.13897 1.000 12.37303 172 THR C C 1
ATOM 8633 O O . THR C 1 172 ? 9.18612 19.72761 22.96985 1.000 14.16473 172 THR C O 1
ATOM 8644 N N . ASP C 1 173 ? 10.60661 19.11669 24.62682 1.000 12.80359 173 ASP C N 1
ATOM 8645 C CA . ASP C 1 173 ? 11.77238 19.25738 23.76545 1.000 15.40786 173 ASP C CA 1
ATOM 8646 C C . ASP C 1 173 ? 11.61619 18.38870 22.54196 1.000 16.30517 173 ASP C C 1
ATOM 8647 O O . ASP C 1 173 ? 11.99386 18.77815 21.42966 1.000 14.21359 173 ASP C O 1
ATOM 8656 N N . HIS C 1 174 ? 11.02639 17.20473 22.73674 1.000 15.32737 174 HIS C N 1
ATOM 8657 C CA . HIS C 1 174 ? 10.83823 16.29411 21.62528 1.000 15.89660 174 HIS C CA 1
ATOM 8658 C C . HIS C 1 174 ? 9.90689 16.86441 20.56020 1.000 14.52138 174 HIS C C 1
ATOM 8659 O O . HIS C 1 174 ? 10.13562 16.63980 19.36227 1.000 19.94130 174 HIS C O 1
ATOM 8674 N N . GLU C 1 175 ? 8.90389 17.64850 20.96603 1.000 12.74952 175 GLU C N 1
ATOM 8675 C CA . GLU C 1 175 ? 7.89160 18.20089 20.07499 1.000 13.30699 175 GLU C CA 1
ATOM 8676 C C . GLU C 1 175 ? 8.31826 19.49358 19.40519 1.000 17.51758 175 GLU C C 1
ATOM 8677 O O . GLU C 1 175 ? 7.59398 19.95601 18.51912 1.000 12.95012 175 GLU C O 1
ATOM 8689 N N . TRP C 1 176 ? 9.43529 20.08996 19.84059 1.000 14.23569 176 TRP C N 1
ATOM 8690 C CA . TRP C 1 176 ? 9.86099 21.39075 19.33879 1.000 13.26234 176 TRP C CA 1
ATOM 8691 C C . TRP C 1 176 ? 10.03062 21.35596 17.82376 1.000 13.51831 176 TRP C C 1
ATOM 8692 O O . TRP C 1 176 ? 9.57233 22.29254 17.15437 1.000 18.91452 176 TRP C O 1
ATOM 8713 N N . PRO C 1 177 ? 10.63560 20.35372 17.22115 1.000 15.93863 177 PRO C N 1
ATOM 8714 C CA . PRO C 1 177 ? 10.77423 20.41495 15.75208 1.000 13.49622 177 PRO C CA 1
ATOM 8715 C C . PRO C 1 177 ? 9.45303 20.59040 15.05432 1.000 15.89969 177 PRO C C 1
ATOM 8716 O O . PRO C 1 177 ? 9.38469 21.37988 14.11091 1.000 17.67915 177 PRO C O 1
ATOM 8727 N N . GLN C 1 178 ? 8.40823 19.86849 15.49296 1.000 16.98603 178 GLN C N 1
ATOM 8728 C CA . GLN C 1 178 ? 7.07207 19.98000 14.89724 1.000 21.14012 178 GLN C CA 1
ATOM 8729 C C . GLN C 1 178 ? 6.51191 21.39799 15.02262 1.000 18.84079 178 GLN C C 1
ATOM 8730 O O . GLN C 1 178 ? 5.96660 21.95741 14.06545 1.000 19.95368 178 GLN C O 1
ATOM 8744 N N . VAL C 1 179 ? 6.57014 21.96065 16.23130 1.000 12.84549 179 VAL C N 1
ATOM 8745 C CA . VAL C 1 179 ? 6.10302 23.32772 16.48768 1.000 14.12834 179 VAL C CA 1
ATOM 8746 C C . VAL C 1 179 ? 6.90669 24.35440 15.68693 1.000 15.40364 179 VAL C C 1
ATOM 8747 O O . VAL C 1 179 ? 6.34242 25.28101 15.08957 1.000 18.37634 179 VAL C O 1
ATOM 8760 N N . LYS C 1 180 ? 8.23370 24.21457 15.67367 1.000 15.22243 180 LYS C N 1
ATOM 8761 C CA . LYS C 1 180 ? 9.06939 25.10826 14.88499 1.000 18.36883 180 LYS C CA 1
ATOM 8762 C C . LYS C 1 180 ? 8.64403 25.07842 13.43011 1.000 17.96493 180 LYS C C 1
ATOM 8763 O O . LYS C 1 180 ? 8.50373 26.12306 12.78758 1.000 14.96861 180 LYS C O 1
ATOM 8782 N N . ALA C 1 181 ? 8.42105 23.88010 12.88881 1.000 19.16562 181 ALA C N 1
ATOM 8783 C CA . ALA C 1 181 ? 8.00272 23.78230 11.49796 1.000 17.22058 181 ALA C CA 1
ATOM 8784 C C . ALA C 1 181 ? 6.67657 24.48700 11.27292 1.000 18.31037 181 ALA C C 1
ATOM 8785 O O . ALA C 1 181 ? 6.47723 25.13842 10.23962 1.000 20.73672 181 ALA C O 1
ATOM 8792 N N . ALA C 1 182 ? 5.76083 24.35340 12.23322 1.000 18.62144 182 ALA C N 1
ATOM 8793 C CA . ALA C 1 182 ? 4.42672 24.91014 12.09325 1.000 20.63804 182 ALA C CA 1
ATOM 8794 C C . ALA C 1 182 ? 4.47752 26.42914 12.08142 1.000 23.31065 182 ALA C C 1
ATOM 8795 O O . ALA C 1 182 ? 3.76624 27.06463 11.30226 1.000 24.89309 182 ALA C O 1
ATOM 8802 N N . LEU C 1 183 ? 5.30065 27.03072 12.94289 1.000 21.22581 183 LEU C N 1
ATOM 8803 C CA . LEU C 1 183 ? 5.46145 28.47973 12.92108 1.000 18.50267 183 LEU C CA 1
ATOM 8804 C C . LEU C 1 183 ? 6.15907 28.94413 11.63965 1.000 20.85861 183 LEU C C 1
ATOM 8805 O O . LEU C 1 183 ? 5.78579 29.97377 11.05719 1.000 22.71880 183 LEU C O 1
ATOM 8821 N N . GLU C 1 184 ? 7.20906 28.23904 11.21277 1.000 18.84895 184 GLU C N 1
ATOM 8822 C CA . GLU C 1 184 ? 7.88570 28.63147 9.98139 1.000 23.07302 184 GLU C CA 1
ATOM 8823 C C . GLU C 1 184 ? 6.93842 28.51470 8.78769 1.000 26.15483 184 GLU C C 1
ATOM 8824 O O . GLU C 1 184 ? 7.00508 29.31621 7.84424 1.000 24.68691 184 GLU C O 1
ATOM 8836 N N . ALA C 1 185 ? 6.04856 27.51960 8.81244 1.000 23.15294 185 ALA C N 1
ATOM 8837 C CA . ALA C 1 185 ? 5.04731 27.39990 7.75776 1.000 26.99475 185 ALA C CA 1
ATOM 8838 C C . ALA C 1 185 ? 4.18812 28.66574 7.66429 1.000 28.49390 185 ALA C C 1
ATOM 8839 O O . ALA C 1 185 ? 3.94878 29.18712 6.57107 1.000 28.18671 185 ALA C O 1
ATOM 8846 N N . GLY C 1 186 ? 3.73733 29.18529 8.80413 1.000 29.08387 186 GLY C N 1
ATOM 8847 C CA . GLY C 1 186 ? 2.95717 30.41318 8.78866 1.000 24.99392 186 GLY C CA 1
ATOM 8848 C C . GLY C 1 186 ? 3.72089 31.63602 8.31382 1.000 26.16396 186 GLY C C 1
ATOM 8849 O O . GLY C 1 186 ? 3.14761 32.49759 7.64450 1.000 30.35579 186 GLY C O 1
ATOM 8853 N N . PHE C 1 187 ? 5.01896 31.72537 8.64344 1.000 23.25283 187 PHE C N 1
ATOM 8854 C CA . PHE C 1 187 ? 5.82472 32.89729 8.29761 1.000 23.05432 187 PHE C CA 1
ATOM 8855 C C . PHE C 1 187 ? 5.85032 33.12550 6.82048 1.000 34.91809 187 PHE C C 1
ATOM 8856 O O . PHE C 1 187 ? 6.51208 34.03733 6.33583 1.000 32.13386 187 PHE C O 1
ATOM 8873 N N . SER C 1 188 ? 5.42227 32.09405 6.08915 1.000 42.46120 188 SER C N 1
ATOM 8874 C CA . SER C 1 188 ? 5.76197 31.78535 4.69923 1.000 30.93344 188 SER C CA 1
ATOM 8875 C C . SER C 1 188 ? 4.49581 31.51377 3.91969 1.000 29.08530 188 SER C C 1
ATOM 8876 O O . SER C 1 188 ? 4.55558 31.05315 2.75692 1.000 34.78599 188 SER C O 1
ATOM 8884 N N . GLY C 1 189 ? 3.34292 31.80994 4.52882 1.000 31.59980 189 GLY C N 1
ATOM 8885 C CA . GLY C 1 189 ? 2.07085 31.36549 3.99337 1.000 30.33277 189 GLY C CA 1
ATOM 8886 C C . GLY C 1 189 ? 1.95609 29.85357 4.17521 1.000 32.82801 189 GLY C C 1
ATOM 8887 O O . GLY C 1 189 ? 0.98230 29.31474 4.73474 1.000 42.00394 189 GLY C O 1
ATOM 8891 N N . PHE D 1 2 ? -4.37109 35.85207 52.53377 1.000 37.01907 2 PHE D N 1
ATOM 8892 C CA . PHE D 1 2 ? -4.70010 34.71315 53.37927 1.000 39.27606 2 PHE D CA 1
ATOM 8893 C C . PHE D 1 2 ? -3.61429 34.55875 54.42751 1.000 39.50973 2 PHE D C 1
ATOM 8894 O O . PHE D 1 2 ? -3.80733 33.87791 55.43181 1.000 50.97069 2 PHE D O 1
ATOM 8910 N N . ARG D 1 3 ? -2.48168 35.22007 54.19154 1.000 44.06496 3 ARG D N 1
ATOM 8911 C CA . ARG D 1 3 ? -1.37198 35.16465 55.12575 1.000 36.61260 3 ARG D CA 1
ATOM 8912 C C . ARG D 1 3 ? -0.86441 33.74185 55.25170 1.000 36.88627 3 ARG D C 1
ATOM 8913 O O . ARG D 1 3 ? -1.36655 32.95787 56.07824 1.000 40.88233 3 ARG D O 1
ATOM 8934 N N . PRO D 1 4 ? 0.12314 33.38300 54.47606 1.000 32.01074 4 PRO D N 1
ATOM 8935 C CA . PRO D 1 4 ? 0.79474 32.10228 54.71786 1.000 31.89302 4 PRO D CA 1
ATOM 8936 C C . PRO D 1 4 ? 1.50370 32.13081 56.05434 1.000 30.37259 4 PRO D C 1
ATOM 8937 O O . PRO D 1 4 ? 2.72868 32.30323 56.09641 1.000 30.05444 4 PRO D O 1
ATOM 8948 N N . LEU D 1 5 ? 0.76954 32.03582 57.15989 1.000 23.81809 5 LEU D N 1
ATOM 8949 C CA . LEU D 1 5 ? 1.42147 32.08633 58.46241 1.000 22.90862 5 LEU D CA 1
ATOM 8950 C C . LEU D 1 5 ? 1.62234 30.68752 59.02158 1.000 17.33225 5 LEU D C 1
ATOM 8951 O O . LEU D 1 5 ? 0.69955 29.86320 58.93244 1.000 17.27098 5 LEU D O 1
ATOM 8967 N N . PRO D 1 6 ? 2.78189 30.38505 59.63780 1.000 17.84390 6 PRO D N 1
ATOM 8968 C CA . PRO D 1 6 ? 3.00972 29.02624 60.16095 1.000 22.01354 6 PRO D CA 1
ATOM 8969 C C . PRO D 1 6 ? 1.98161 28.64913 61.20778 1.000 21.39710 6 PRO D C 1
ATOM 8970 O O . PRO D 1 6 ? 1.59094 29.47119 62.03988 1.000 24.27409 6 PRO D O 1
ATOM 8981 N N . ILE D 1 7 ? 1.57301 27.38099 61.18836 1.000 16.43704 7 ILE D N 1
ATOM 8982 C CA . ILE D 1 7 ? 0.58687 26.85688 62.13120 1.000 18.54391 7 ILE D CA 1
ATOM 8983 C C . ILE D 1 7 ? 1.02766 25.47413 62.58819 1.000 21.94812 7 ILE D C 1
ATOM 8984 O O . ILE D 1 7 ? 1.87542 24.83427 61.96672 1.000 20.09356 7 ILE D O 1
ATOM 9000 N N . THR D 1 8 ? 0.48763 25.03820 63.71868 1.000 17.52793 8 THR D N 1
ATOM 9001 C CA . THR D 1 8 ? 0.55640 23.65532 64.14094 1.000 20.38297 8 THR D CA 1
ATOM 9002 C C . THR D 1 8 ? -0.84752 23.09782 63.99809 1.000 19.06676 8 THR D C 1
ATOM 9003 O O . THR D 1 8 ? -1.80645 23.75160 64.40264 1.000 20.48589 8 THR D O 1
ATOM 9014 N N . LEU D 1 9 ? -0.96356 21.90965 63.40144 1.000 17.88705 9 LEU D N 1
ATOM 9015 C CA . LEU D 1 9 ? -2.24145 21.22219 63.24452 1.000 18.07758 9 LEU D CA 1
ATOM 9016 C C . LEU D 1 9 ? -2.15848 19.88238 63.96977 1.000 24.08786 9 LEU D C 1
ATOM 9017 O O . LEU D 1 9 ? -1.14531 19.18570 63.88019 1.000 16.51764 9 LEU D O 1
ATOM 9033 N N . GLN D 1 10 ? -3.20982 19.52520 64.70761 1.000 18.92513 10 GLN D N 1
ATOM 9034 C CA . GLN D 1 10 ? -3.14582 18.35041 65.55483 1.000 23.15100 10 GLN D CA 1
ATOM 9035 C C . GLN D 1 10 ? -4.45556 17.57498 65.55496 1.000 18.00392 10 GLN D C 1
ATOM 9036 O O . GLN D 1 10 ? -5.55682 18.11859 65.44764 1.000 20.68197 10 GLN D O 1
ATOM 9050 N N . ARG D 1 11 ? -4.29503 16.28306 65.69413 1.000 21.85553 11 ARG D N 1
ATOM 9051 C CA . ARG D 1 11 ? -5.40571 15.35569 65.71015 1.000 28.51894 11 ARG D CA 1
ATOM 9052 C C . ARG D 1 11 ? -4.93571 14.17004 66.54508 1.000 28.31994 11 ARG D C 1
ATOM 9053 O O . ARG D 1 11 ? -4.15878 13.33619 66.06570 1.000 25.97859 11 ARG D O 1
ATOM 9074 N N . GLY D 1 12 ? -5.40779 14.09916 67.78343 1.000 26.97463 12 GLY D N 1
ATOM 9075 C CA . GLY D 1 12 ? -4.96879 13.02550 68.66236 1.000 34.07850 12 GLY D CA 1
ATOM 9076 C C . GLY D 1 12 ? -3.46264 13.07706 68.89125 1.000 29.18426 12 GLY D C 1
ATOM 9077 O O . GLY D 1 12 ? -2.91166 14.10234 69.32762 1.000 28.16945 12 GLY D O 1
ATOM 9081 N N . ALA D 1 13 ? -2.77651 11.97421 68.57200 1.000 23.53650 13 ALA D N 1
ATOM 9082 C CA . ALA D 1 13 ? -1.33732 11.87074 68.78498 1.000 25.56792 13 ALA D CA 1
ATOM 9083 C C . ALA D 1 13 ? -0.52935 12.39674 67.60727 1.000 25.29205 13 ALA D C 1
ATOM 9084 O O . ALA D 1 13 ? 0.70369 12.47317 67.69836 1.000 28.33490 13 ALA D O 1
ATOM 9091 N N . LEU D 1 14 ? -1.19326 12.82228 66.54866 1.000 18.47907 14 LEU D N 1
ATOM 9092 C CA . LEU D 1 14 ? -0.53029 13.29523 65.34107 1.000 22.81594 14 LEU D CA 1
ATOM 9093 C C . LEU D 1 14 ? -0.41575 14.80828 65.39764 1.000 19.62026 14 LEU D C 1
ATOM 9094 O O . LEU D 1 14 ? -1.41482 15.49800 65.62922 1.000 22.34865 14 LEU D O 1
ATOM 9110 N N . ARG D 1 15 ? 0.79392 15.31463 65.18565 1.000 19.77736 15 ARG D N 1
ATOM 9111 C CA . ARG D 1 15 ? 1.05441 16.74971 65.13314 1.000 15.39911 15 ARG D CA 1
ATOM 9112 C C . ARG D 1 15 ? 1.77236 17.07866 63.84254 1.000 16.43633 15 ARG D C 1
ATOM 9113 O O . ARG D 1 15 ? 2.74734 16.40990 63.50498 1.000 24.04434 15 ARG D O 1
ATOM 9134 N N . LEU D 1 16 ? 1.28250 18.08833 63.11867 1.000 17.75945 16 LEU D N 1
ATOM 9135 C CA . LEU D 1 16 ? 1.99949 18.70932 62.01401 1.000 18.70921 16 LEU D CA 1
ATOM 9136 C C . LEU D 1 16 ? 2.58442 20.02663 62.51829 1.000 17.52841 16 LEU D C 1
ATOM 9137 O O . LEU D 1 16 ? 1.83935 20.95045 62.83762 1.000 20.33334 16 LEU D O 1
ATOM 9153 N N . GLU D 1 17 ? 3.90139 20.15107 62.53130 1.000 19.68560 17 GLU D N 1
ATOM 9154 C CA . GLU D 1 17 ? 4.50146 21.31741 63.16660 1.000 20.10336 17 GLU D CA 1
ATOM 9155 C C . GLU D 1 17 ? 5.42351 22.04950 62.19376 1.000 19.05549 17 GLU D C 1
ATOM 9156 O O . GLU D 1 17 ? 6.01209 21.41550 61.31748 1.000 15.92531 17 GLU D O 1
ATOM 9168 N N . PRO D 1 18 ? 5.58618 23.36658 62.33935 1.000 17.66245 18 PRO D N 1
ATOM 9169 C CA . PRO D 1 18 ? 6.48128 24.10868 61.43953 1.000 17.27088 18 PRO D CA 1
ATOM 9170 C C . PRO D 1 18 ? 7.89951 23.55516 61.49562 1.000 24.85836 18 PRO D C 1
ATOM 9171 O O . PRO D 1 18 ? 8.47237 23.32860 62.57126 1.000 20.73684 18 PRO D O 1
ATOM 9182 N N . MET D 1 19 ? 8.45072 23.33208 60.30927 1.000 16.41068 19 MET D N 1
ATOM 9183 C CA . MET D 1 19 ? 9.78580 22.78449 60.17443 1.000 18.21486 19 MET D CA 1
ATOM 9184 C C . MET D 1 19 ? 10.81271 23.84991 60.52544 1.000 19.05757 19 MET D C 1
ATOM 9185 O O . MET D 1 19 ? 10.66507 25.02679 60.18428 1.000 22.30916 19 MET D O 1
ATOM 9199 N N . VAL D 1 20 ? 11.88732 23.42241 61.16976 1.000 22.25027 20 VAL D N 1
ATOM 9200 C CA . VAL D 1 20 ? 12.96728 24.32985 61.53677 1.000 22.78775 20 VAL D CA 1
ATOM 9201 C C . VAL D 1 20 ? 14.29223 23.66821 61.16195 1.000 21.49111 20 VAL D C 1
ATOM 9202 O O . VAL D 1 20 ? 14.36446 22.46318 60.92417 1.000 19.72112 20 VAL D O 1
ATOM 9215 N N . GLU D 1 21 ? 15.34391 24.48254 61.09100 1.000 24.23370 21 GLU D N 1
ATOM 9216 C CA . GLU D 1 21 ? 16.62970 24.00286 60.58118 1.000 26.47512 21 GLU D CA 1
ATOM 9217 C C . GLU D 1 21 ? 17.12066 22.77819 61.34210 1.000 25.87062 21 GLU D C 1
ATOM 9218 O O . GLU D 1 21 ? 17.70252 21.86425 60.73988 1.000 26.98589 21 GLU D O 1
ATOM 9230 N N . ALA D 1 22 ? 16.88363 22.72341 62.65328 1.000 24.52876 22 ALA D N 1
ATOM 9231 C CA . ALA D 1 22 ? 17.39057 21.60675 63.44216 1.000 24.46022 22 ALA D CA 1
ATOM 9232 C C . ALA D 1 22 ? 16.73473 20.29245 63.06094 1.000 25.64539 22 ALA D C 1
ATOM 9233 O O . ALA D 1 22 ? 17.25235 19.23170 63.42480 1.000 28.94368 22 ALA D O 1
ATOM 9240 N N . ASP D 1 23 ? 15.58422 20.33791 62.38276 1.000 25.78560 23 ASP D N 1
ATOM 9241 C CA . ASP D 1 23 ? 14.89335 19.11760 62.00254 1.000 21.64329 23 ASP D CA 1
ATOM 9242 C C . ASP D 1 23 ? 15.56672 18.43956 60.82620 1.000 21.96099 23 ASP D C 1
ATOM 9243 O O . ASP D 1 23 ? 15.39899 17.23546 60.64860 1.000 25.63691 23 ASP D O 1
ATOM 9252 N N . VAL D 1 24 ? 16.30488 19.18762 60.01350 1.000 20.91470 24 VAL D N 1
ATOM 9253 C CA . VAL D 1 24 ? 16.69010 18.66645 58.70434 1.000 22.29242 24 VAL D CA 1
ATOM 9254 C C . VAL D 1 24 ? 17.59257 17.44577 58.79295 1.000 26.23460 24 VAL D C 1
ATOM 9255 O O . VAL D 1 24 ? 17.31440 16.45152 58.10138 1.000 18.49528 24 VAL D O 1
ATOM 9268 N N . PRO D 1 25 ? 18.66816 17.42531 59.58818 1.000 27.45487 25 PRO D N 1
ATOM 9269 C CA . PRO D 1 25 ? 19.48861 16.19259 59.63986 1.000 24.69823 25 PRO D CA 1
ATOM 9270 C C . PRO D 1 25 ? 18.68027 14.95140 59.99173 1.000 24.48390 25 PRO D C 1
ATOM 9271 O O . PRO D 1 25 ? 18.89019 13.89334 59.39581 1.000 23.61154 25 PRO D O 1
ATOM 9282 N N . GLU D 1 26 ? 17.72290 15.06129 60.91040 1.000 21.86142 26 GLU D N 1
ATOM 9283 C CA . GLU D 1 26 ? 16.90856 13.90410 61.28225 1.000 27.12137 26 GLU D CA 1
ATOM 9284 C C . GLU D 1 26 ? 15.99987 13.46955 60.14001 1.000 20.31478 26 GLU D C 1
ATOM 9285 O O . GLU D 1 26 ? 15.80710 12.26943 59.91142 1.000 20.53878 26 GLU D O 1
ATOM 9297 N N . LEU D 1 27 ? 15.42802 14.42919 59.41121 1.000 22.96107 27 LEU D N 1
ATOM 9298 C CA . LEU D 1 27 ? 14.59330 14.09466 58.26089 1.000 23.93615 27 LEU D CA 1
ATOM 9299 C C . LEU D 1 27 ? 15.40274 13.39068 57.17646 1.000 19.06056 27 LEU D C 1
ATOM 9300 O O . LEU D 1 27 ? 14.94162 12.41939 56.56201 1.000 17.99608 27 LEU D O 1
ATOM 9316 N N . VAL D 1 28 ? 16.59938 13.89101 56.90048 1.000 23.81010 28 VAL D N 1
ATOM 9317 C CA . VAL D 1 28 ? 17.44684 13.28407 55.88500 1.000 15.74543 28 VAL D CA 1
ATOM 9318 C C . VAL D 1 28 ? 17.85160 11.86229 56.27702 1.000 21.37583 28 VAL D C 1
ATOM 9319 O O . VAL D 1 28 ? 17.87928 10.95911 55.43521 1.000 23.40492 28 VAL D O 1
ATOM 9332 N N . GLU D 1 29 ? 18.19359 11.64169 57.54483 1.000 24.56495 29 GLU D N 1
ATOM 9333 C CA . GLU D 1 29 ? 18.53836 10.29290 57.98288 1.000 25.34969 29 GLU D CA 1
ATOM 9334 C C . GLU D 1 29 ? 17.34562 9.34749 57.90596 1.000 21.47581 29 GLU D C 1
ATOM 9335 O O . GLU D 1 29 ? 17.48770 8.18744 57.48912 1.000 24.01705 29 GLU D O 1
ATOM 9347 N N . LEU D 1 30 ? 16.15573 9.82518 58.27872 1.000 20.81087 30 LEU D N 1
ATOM 9348 C CA . LEU D 1 30 ? 14.95889 9.00074 58.12077 1.000 21.07557 30 LEU D CA 1
ATOM 9349 C C . LEU D 1 30 ? 14.67990 8.72432 56.64304 1.000 18.94308 30 LEU D C 1
ATOM 9350 O O . LEU D 1 30 ? 14.25801 7.62410 56.28559 1.000 22.25622 30 LEU D O 1
ATOM 9366 N N . ALA D 1 31 ? 14.86694 9.71719 55.77568 1.000 23.18300 31 ALA D N 1
ATOM 9367 C CA . ALA D 1 31 ? 14.66798 9.48580 54.34687 1.000 18.31354 31 ALA D CA 1
ATOM 9368 C C . ALA D 1 31 ? 15.63896 8.42800 53.82941 1.000 18.50287 31 ALA D C 1
ATOM 9369 O O . ALA D 1 31 ? 15.26367 7.55770 53.03888 1.000 20.30014 31 ALA D O 1
ATOM 9376 N N . ASP D 1 32 ? 16.89227 8.47552 54.27949 1.000 17.51370 32 ASP D N 1
ATOM 9377 C CA . ASP D 1 32 ? 17.84232 7.43575 53.88003 1.000 24.69669 32 ASP D CA 1
ATOM 9378 C C . ASP D 1 32 ? 17.34007 6.04667 54.27271 1.000 22.85330 32 ASP D C 1
ATOM 9379 O O . ASP D 1 32 ? 17.42582 5.08152 53.49586 1.000 26.67322 32 ASP D O 1
ATOM 9388 N N . ALA D 1 33 ? 16.81499 5.92977 55.48912 1.000 23.55704 33 ALA D N 1
ATOM 9389 C CA . ALA D 1 33 ? 16.31976 4.64971 55.96677 1.000 20.52895 33 ALA D CA 1
ATOM 9390 C C . ALA D 1 33 ? 15.06237 4.21013 55.22778 1.000 25.56391 33 ALA D C 1
ATOM 9391 O O . ALA D 1 33 ? 14.72578 3.02402 55.25129 1.000 22.82874 33 ALA D O 1
ATOM 9398 N N . ASN D 1 34 ? 14.35859 5.12474 54.56808 1.000 24.96829 34 ASN D N 1
ATOM 9399 C CA . ASN D 1 34 ? 13.18913 4.76418 53.77801 1.000 25.78315 34 ASN D CA 1
ATOM 9400 C C . ASN D 1 34 ? 13.39699 4.93691 52.27982 1.000 29.12587 34 ASN D C 1
ATOM 9401 O O . ASN D 1 34 ? 12.41940 5.04541 51.52251 1.000 25.30208 34 ASN D O 1
ATOM 9412 N N . ARG D 1 35 ? 14.65767 4.93923 51.84391 1.000 27.68405 35 ARG D N 1
ATOM 9413 C CA . ARG D 1 35 ? 14.99458 5.16203 50.44161 1.000 27.41099 35 ARG D CA 1
ATOM 9414 C C . ARG D 1 35 ? 14.12318 4.32153 49.51843 1.000 27.41170 35 ARG D C 1
ATOM 9415 O O . ARG D 1 35 ? 13.74924 4.76516 48.42161 1.000 27.27021 35 ARG D O 1
ATOM 9436 N N . GLU D 1 36 ? 13.79089 3.11051 49.94295 1.000 26.88326 36 GLU D N 1
ATOM 9437 C CA . GLU D 1 36 ? 13.04457 2.20607 49.07970 1.000 37.39281 36 GLU D CA 1
ATOM 9438 C C . GLU D 1 36 ? 11.69408 2.79553 48.67454 1.000 29.68840 36 GLU D C 1
ATOM 9439 O O . GLU D 1 36 ? 11.32124 2.74514 47.50483 1.000 33.25018 36 GLU D O 1
ATOM 9451 N N . VAL D 1 37 ? 10.97354 3.41950 49.60393 1.000 18.90087 37 VAL D N 1
ATOM 9452 C CA . VAL D 1 37 ? 9.64013 3.92298 49.26478 1.000 17.98298 37 VAL D CA 1
ATOM 9453 C C . VAL D 1 37 ? 9.67427 5.35688 48.73544 1.000 18.21015 37 VAL D C 1
ATOM 9454 O O . VAL D 1 37 ? 8.65274 5.85842 48.23606 1.000 15.68538 37 VAL D O 1
ATOM 9467 N N . LEU D 1 38 ? 10.83506 6.00226 48.73845 1.000 17.78607 38 LEU D N 1
ATOM 9468 C CA . LEU D 1 38 ? 10.91131 7.39620 48.35008 1.000 19.22438 38 LEU D CA 1
ATOM 9469 C C . LEU D 1 38 ? 11.40422 7.57604 46.92368 1.000 17.52948 38 LEU D C 1
ATOM 9470 O O . LEU D 1 38 ? 11.77357 8.69108 46.53916 1.000 19.63352 38 LEU D O 1
ATOM 9486 N N . GLN D 1 39 ? 11.40700 6.50286 46.13092 1.000 15.61958 39 GLN D N 1
ATOM 9487 C CA . GLN D 1 39 ? 12.09906 6.50180 44.84541 1.000 15.59422 39 GLN D CA 1
ATOM 9488 C C . GLN D 1 39 ? 11.41701 7.35934 43.78872 1.000 19.45840 39 GLN D C 1
ATOM 9489 O O . GLN D 1 39 ? 12.04416 7.70132 42.78018 1.000 19.24199 39 GLN D O 1
ATOM 9503 N N . TYR D 1 40 ? 10.16104 7.71297 43.98955 1.000 15.69990 40 TYR D N 1
ATOM 9504 C CA . TYR D 1 40 ? 9.43507 8.52451 43.03089 1.000 15.90009 40 TYR D CA 1
ATOM 9505 C C . TYR D 1 40 ? 9.51981 10.00461 43.35350 1.000 17.01956 40 TYR D C 1
ATOM 9506 O O . TYR D 1 40 ? 8.93002 10.81225 42.62674 1.000 19.22959 40 TYR D O 1
ATOM 9524 N N . MET D 1 41 ? 10.18649 10.36608 44.44693 1.000 15.34814 41 MET D N 1
ATOM 9525 C CA . MET D 1 41 ? 10.29631 11.75820 44.83054 1.000 19.57410 41 MET D CA 1
ATOM 9526 C C . MET D 1 41 ? 11.62278 12.30854 44.35545 1.000 18.42727 41 MET D C 1
ATOM 9527 O O . MET D 1 41 ? 12.62396 11.58985 44.27088 1.000 21.70918 41 MET D O 1
ATOM 9541 N N . SER D 1 42 ? 11.61212 13.58346 44.03817 1.000 19.38833 42 SER D N 1
ATOM 9542 C CA . SER D 1 42 ? 12.83169 14.31081 43.77012 1.000 27.44575 42 SER D CA 1
ATOM 9543 C C . SER D 1 42 ? 13.31548 14.85527 45.10964 1.000 31.82710 42 SER D C 1
ATOM 9544 O O . SER D 1 42 ? 12.59175 15.57418 45.80001 1.000 45.26986 42 SER D O 1
ATOM 9552 N N . ALA D 1 43 ? 14.43591 14.43673 45.50192 1.000 31.68407 43 ALA D N 1
ATOM 9553 C CA . ALA D 1 43 ? 15.24444 15.08123 46.52319 1.000 25.03749 43 ALA D CA 1
ATOM 9554 C C . ALA D 1 43 ? 14.81753 14.97841 47.97853 1.000 23.50289 43 ALA D C 1
ATOM 9555 O O . ALA D 1 43 ? 15.27284 15.79574 48.77501 1.000 17.34652 43 ALA D O 1
ATOM 9562 N N . PRO D 1 44 ? 14.04417 13.99125 48.41331 1.000 23.00640 44 PRO D N 1
ATOM 9563 C CA . PRO D 1 44 ? 13.79425 13.89150 49.85852 1.000 18.98710 44 PRO D CA 1
ATOM 9564 C C . PRO D 1 44 ? 15.03395 13.47808 50.62371 1.000 23.28661 44 PRO D C 1
ATOM 9565 O O . PRO D 1 44 ? 15.08078 13.66637 51.84663 1.000 21.17679 44 PRO D O 1
ATOM 9576 N N . GLN D 1 45 ? 16.04063 12.93626 49.94410 1.000 20.26948 45 GLN D N 1
ATOM 9577 C CA . GLN D 1 45 ? 17.31120 12.64483 50.58624 1.000 24.19834 45 GLN D CA 1
ATOM 9578 C C . GLN D 1 45 ? 18.23786 13.84316 50.67130 1.000 23.38280 45 GLN D C 1
ATOM 9579 O O . GLN D 1 45 ? 19.35429 13.70164 51.19252 1.000 26.15648 45 GLN D O 1
ATOM 9593 N N . ARG D 1 46 ? 17.84208 14.98290 50.11133 1.000 24.17355 46 ARG D N 1
ATOM 9594 C CA . ARG D 1 46 ? 18.75062 16.11117 49.99441 1.000 23.01108 46 ARG D CA 1
ATOM 9595 C C . ARG D 1 46 ? 18.45004 17.15131 51.05140 1.000 21.26579 46 ARG D C 1
ATOM 9596 O O . ARG D 1 46 ? 17.31394 17.63495 51.13411 1.000 19.28101 46 ARG D O 1
ATOM 9617 N N . PRO D 1 47 ? 19.43550 17.55182 51.86059 1.000 19.61822 47 PRO D N 1
ATOM 9618 C CA . PRO D 1 47 ? 19.15688 18.60495 52.86055 1.000 21.79404 47 PRO D CA 1
ATOM 9619 C C . PRO D 1 47 ? 18.63902 19.91665 52.28463 1.000 21.51002 47 PRO D C 1
ATOM 9620 O O . PRO D 1 47 ? 17.78826 20.57551 52.91010 1.000 20.20009 47 PRO D O 1
ATOM 9631 N N . ASP D 1 48 ? 19.14203 20.31655 51.10818 1.000 20.96338 48 ASP D N 1
ATOM 9632 C CA . ASP D 1 48 ? 18.73820 21.59629 50.54918 1.000 20.54834 48 ASP D CA 1
ATOM 9633 C C . ASP D 1 48 ? 17.26889 21.61571 50.13625 1.000 21.41061 48 ASP D C 1
ATOM 9634 O O . ASP D 1 48 ? 16.69344 22.69449 49.99842 1.000 27.19032 48 ASP D O 1
ATOM 9643 N N . TRP D 1 49 ? 16.65409 20.46845 49.88695 1.000 23.33261 49 TRP D N 1
ATOM 9644 C CA . TRP D 1 49 ? 15.22388 20.46491 49.59399 1.000 23.71994 49 TRP D CA 1
ATOM 9645 C C . TRP D 1 49 ? 14.41658 20.97591 50.78546 1.000 22.56998 49 TRP D C 1
ATOM 9646 O O . TRP D 1 49 ? 13.45320 21.72855 50.61300 1.000 24.05981 49 TRP D O 1
ATOM 9667 N N . TYR D 1 50 ? 14.80359 20.58031 51.99827 1.000 24.92435 50 TYR D N 1
ATOM 9668 C CA . TYR D 1 50 ? 14.17330 21.09538 53.20762 1.000 22.31848 50 TYR D CA 1
ATOM 9669 C C . TYR D 1 50 ? 14.59805 22.52759 53.51498 1.000 18.77161 50 TYR D C 1
ATOM 9670 O O . TYR D 1 50 ? 13.75398 23.37938 53.81341 1.000 23.14004 50 TYR D O 1
ATOM 9688 N N . ARG D 1 51 ? 15.90395 22.80702 53.50997 1.000 21.67957 51 ARG D N 1
ATOM 9689 C CA . ARG D 1 51 ? 16.36977 24.14426 53.87233 1.000 23.26936 51 ARG D CA 1
ATOM 9690 C C . ARG D 1 51 ? 15.80274 25.20786 52.93750 1.000 24.11107 51 ARG D C 1
ATOM 9691 O O . ARG D 1 51 ? 15.51768 26.33486 53.37146 1.000 24.87863 51 ARG D O 1
ATOM 9712 N N . GLN D 1 52 ? 15.61992 24.88351 51.65771 1.000 17.45963 52 GLN D N 1
ATOM 9713 C CA . GLN D 1 52 ? 15.03294 25.88912 50.77591 1.000 23.39536 52 GLN D CA 1
ATOM 9714 C C . GLN D 1 52 ? 13.57211 26.12371 51.11792 1.000 18.98043 52 GLN D C 1
ATOM 9715 O O . GLN D 1 52 ? 13.08262 27.23951 50.95302 1.000 23.29978 52 GLN D O 1
ATOM 9729 N N . ALA D 1 53 ? 12.85379 25.09557 51.58367 1.000 22.20290 53 ALA D N 1
ATOM 9730 C CA . ALA D 1 53 ? 11.47704 25.30722 52.02763 1.000 22.39231 53 ALA D CA 1
ATOM 9731 C C . ALA D 1 53 ? 11.43263 26.21948 53.24445 1.000 19.71074 53 ALA D C 1
ATOM 9732 O O . ALA D 1 53 ? 10.56640 27.10421 53.33888 1.000 23.34185 53 ALA D O 1
ATOM 9739 N N . ILE D 1 54 ? 12.37236 26.03100 54.17481 1.000 24.75856 54 ILE D N 1
ATOM 9740 C CA . ILE D 1 54 ? 12.45193 26.90329 55.34356 1.000 24.23991 54 ILE D CA 1
ATOM 9741 C C . ILE D 1 54 ? 12.73614 28.32928 54.90903 1.000 26.14387 54 ILE D C 1
ATOM 9742 O O . ILE D 1 54 ? 12.15020 29.28321 55.43324 1.000 23.76732 54 ILE D O 1
ATOM 9758 N N . ALA D 1 55 ? 13.65738 28.49837 53.95132 1.000 24.33563 55 ALA D N 1
ATOM 9759 C CA . ALA D 1 55 ? 13.97958 29.83437 53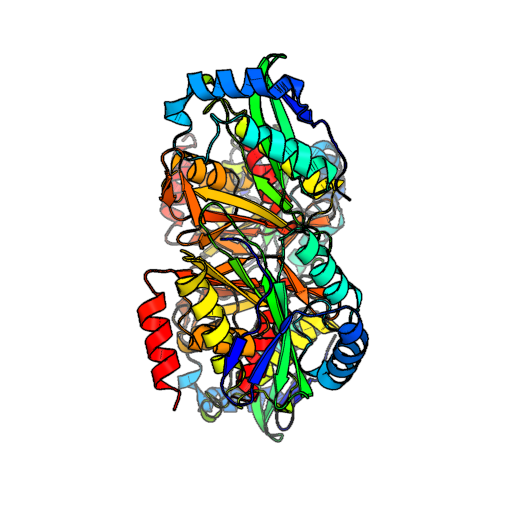.44979 1.000 24.08513 55 ALA D CA 1
ATOM 9760 C C . ALA D 1 55 ? 12.77687 30.45581 52.75652 1.000 30.59174 55 ALA D C 1
ATOM 9761 O O . ALA D 1 55 ? 12.46962 31.63976 52.95948 1.000 23.42612 55 ALA D O 1
ATOM 9768 N N . ASP D 1 56 ? 12.06954 29.65540 51.94621 1.000 24.61804 56 ASP D N 1
ATOM 9769 C CA . ASP D 1 56 ? 10.89486 30.14284 51.23096 1.000 25.95561 56 ASP D CA 1
ATOM 9770 C C . ASP D 1 56 ? 9.81540 30.62970 52.19463 1.000 21.07882 56 ASP D C 1
ATOM 9771 O O . ASP D 1 56 ? 9.06586 31.56439 51.88497 1.000 23.84697 56 ASP D O 1
ATOM 9780 N N . GLN D 1 57 ? 9.69745 29.98693 53.35286 1.000 24.39652 57 GLN D N 1
ATOM 9781 C CA . GLN D 1 57 ? 8.68902 30.40981 54.31850 1.000 21.50066 57 GLN D CA 1
ATOM 9782 C C . GLN D 1 57 ? 8.94086 31.83899 54.75700 1.000 23.94972 57 GLN D C 1
ATOM 9783 O O . GLN D 1 57 ? 7.99873 32.61472 54.92851 1.000 25.25491 57 GLN D O 1
ATOM 9797 N N . ARG D 1 58 ? 10.21288 32.20446 54.95199 1.000 28.47308 58 ARG D N 1
ATOM 9798 C CA . ARG D 1 58 ? 10.56067 33.58265 55.28943 1.000 29.93747 58 ARG D CA 1
ATOM 9799 C C . ARG D 1 58 ? 9.93962 34.57422 54.30365 1.000 27.20722 58 ARG D C 1
ATOM 9800 O O . ARG D 1 58 ? 9.48654 35.66016 54.68774 1.000 27.33352 58 ARG D O 1
ATOM 9821 N N . GLU D 1 59 ? 9.87283 34.19691 53.03879 1.000 27.18024 59 GLU D N 1
ATOM 9822 C CA . GLU D 1 59 ? 9.29680 35.03949 52.00802 1.000 28.45140 59 GLU D CA 1
ATOM 9823 C C . GLU D 1 59 ? 7.80775 34.79795 51.82515 1.000 33.00525 59 GLU D C 1
ATOM 9824 O O . GLU D 1 59 ? 7.19391 35.44256 50.97645 1.000 34.56474 59 GLU D O 1
ATOM 9836 N N . GLY D 1 60 ? 7.20660 33.89593 52.59379 1.000 29.46843 60 GLY D N 1
ATOM 9837 C CA . GLY D 1 60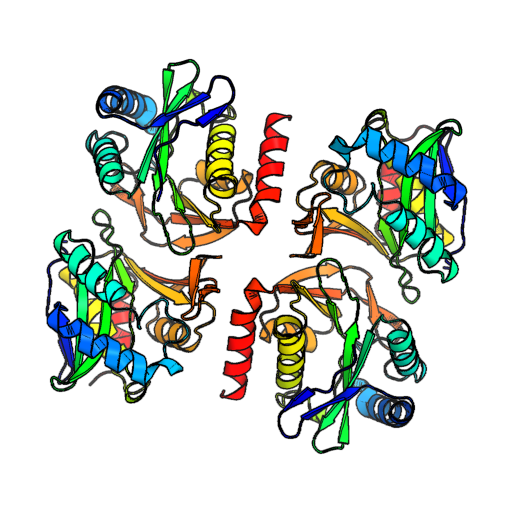 ? 5.79158 33.65042 52.44488 1.000 27.84676 60 GLY D CA 1
ATOM 9838 C C . GLY D 1 60 ? 5.41806 32.71805 51.31436 1.000 19.48717 60 GLY D C 1
ATOM 9839 O O . GLY D 1 60 ? 4.26376 32.72857 50.89520 1.000 23.04604 60 GLY D O 1
ATOM 9843 N N . ARG D 1 61 ? 6.35796 31.92224 50.80486 1.000 21.39675 61 ARG D N 1
ATOM 9844 C CA . ARG D 1 61 ? 6.17933 31.14191 49.58416 1.000 24.52406 61 ARG D CA 1
ATOM 9845 C C . ARG D 1 61 ? 5.97403 29.65690 49.87065 1.000 21.52997 61 ARG D C 1
ATOM 9846 O O . ARG D 1 61 ? 5.65362 28.88359 48.95105 1.000 21.75905 61 ARG D O 1
ATOM 9867 N N . ALA D 1 62 ? 6.13808 29.25524 51.12662 1.000 16.08578 62 ALA D N 1
ATOM 9868 C CA . ALA D 1 62 ? 5.97480 27.86327 51.49305 1.000 15.73079 62 ALA D CA 1
ATOM 9869 C C . ALA D 1 62 ? 5.69291 27.77951 52.97727 1.000 15.47787 62 ALA D C 1
ATOM 9870 O O . ALA D 1 62 ? 6.03516 28.68680 53.73882 1.000 19.79826 62 ALA D O 1
ATOM 9877 N N . LEU D 1 63 ? 5.11959 26.65041 53.39495 1.000 15.58451 63 LEU D N 1
ATOM 9878 C CA . LEU D 1 63 ? 4.98073 26.33669 54.81512 1.000 18.19468 63 LEU D CA 1
ATOM 9879 C C . LEU D 1 63 ? 5.33535 24.87385 55.00519 1.000 16.92751 63 LEU D C 1
ATOM 9880 O O . LEU D 1 63 ? 4.46357 24.00354 54.90402 1.000 17.71242 63 LEU D O 1
ATOM 9896 N N . PRO D 1 64 ? 6.61362 24.55532 55.22633 1.000 15.84969 64 PRO D N 1
ATOM 9897 C CA . PRO D 1 64 ? 7.00523 23.15150 55.42936 1.000 15.37799 64 PRO D CA 1
ATOM 9898 C C . PRO D 1 64 ? 6.66841 22.69770 56.83871 1.000 15.85199 64 PRO D C 1
ATOM 9899 O O . PRO D 1 64 ? 6.83987 23.43498 57.80942 1.000 16.62642 64 PRO D O 1
ATOM 9910 N N . LEU D 1 65 ? 6.17489 21.46756 56.93635 1.000 16.53034 65 LEU D N 1
ATOM 9911 C CA . LEU D 1 65 ? 5.71999 20.87369 58.18081 1.000 14.77531 65 LEU D CA 1
ATOM 9912 C C . LEU D 1 65 ? 6.44861 19.56399 58.44358 1.000 17.37099 65 LEU D C 1
ATOM 9913 O O . LEU D 1 65 ? 6.80419 18.81790 57.51649 1.000 14.76846 65 LEU D O 1
ATOM 9929 N N . VAL D 1 66 ? 6.65964 19.29435 59.73349 1.000 13.55822 66 VAL D N 1
ATOM 9930 C CA . VAL D 1 66 ? 7.18839 18.01763 60.18739 1.000 19.68909 66 VAL D CA 1
ATOM 9931 C C . VAL D 1 66 ? 6.03207 17.22538 60.75441 1.000 14.29295 66 VAL D C 1
ATOM 9932 O O . VAL D 1 66 ? 5.22844 17.78028 61.51187 1.000 19.79713 66 VAL D O 1
ATOM 9945 N N . VAL D 1 67 ? 5.93423 15.94726 60.39777 1.000 16.15513 67 VAL D N 1
ATOM 9946 C CA . VAL D 1 67 ? 4.86887 15.08002 60.88374 1.000 17.03561 67 VAL D CA 1
ATOM 9947 C C . VAL D 1 67 ? 5.44399 14.34048 62.07949 1.000 18.77220 67 VAL D C 1
ATOM 9948 O O . VAL D 1 67 ? 6.36315 13.52675 61.92700 1.000 17.05910 67 VAL D O 1
ATOM 9961 N N . ARG D 1 68 ? 4.93777 14.61958 63.27579 1.000 17.39439 68 ARG D N 1
ATOM 9962 C CA . ARG D 1 68 ? 5.33588 13.89698 64.47867 1.000 20.36180 68 ARG D CA 1
ATOM 9963 C C . ARG D 1 68 ? 4.16051 13.07170 64.96971 1.000 25.54699 68 ARG D C 1
ATOM 9964 O O . ARG D 1 68 ? 3.03441 13.56835 65.05042 1.000 21.43218 68 ARG D O 1
ATOM 9985 N N . LEU D 1 69 ? 4.43117 11.81787 65.30780 1.000 22.19137 69 LEU D N 1
ATOM 9986 C CA . LEU D 1 69 ? 3.44290 10.92167 65.89672 1.000 26.93890 69 LEU D CA 1
ATOM 9987 C C . LEU D 1 69 ? 3.94001 10.63815 67.29542 1.000 32.39794 69 LEU D C 1
ATOM 9988 O O . LEU D 1 69 ? 4.99034 10.00154 67.46280 1.000 34.99556 69 LEU D O 1
ATOM 10004 N N . GLY D 1 70 ? 3.19859 11.08113 68.30086 1.000 36.86024 70 GLY D N 1
ATOM 10005 C CA . GLY D 1 70 ? 3.72063 10.90261 69.64352 1.000 43.09669 70 GLY D CA 1
ATOM 10006 C C . GLY D 1 70 ? 5.07151 11.56209 69.78539 1.000 44.42792 70 GLY D C 1
ATOM 10007 O O . GLY D 1 70 ? 5.99414 10.98753 70.37885 1.000 47.33446 70 GLY D O 1
ATOM 10011 N N . ASN D 1 71 ? 5.22468 12.73300 69.17001 1.000 39.06027 71 ASN D N 1
ATOM 10012 C CA . ASN D 1 71 ? 6.45047 13.52443 69.24594 1.000 38.33896 71 ASN D CA 1
ATOM 10013 C C . ASN D 1 71 ? 7.64927 12.80369 68.64323 1.000 33.45173 71 ASN D C 1
ATOM 10014 O O . ASN D 1 71 ? 8.79646 13.04915 69.01134 1.000 34.24325 71 ASN D O 1
ATOM 10025 N N . ARG D 1 72 ? 7.40388 11.91939 67.69761 1.000 25.45829 72 ARG D N 1
ATOM 10026 C CA . ARG D 1 72 ? 8.45960 11.21159 66.99600 1.000 23.35674 72 ARG D CA 1
ATOM 10027 C C . ARG D 1 72 ? 8.33742 11.56122 65.52601 1.000 22.56848 72 ARG D C 1
ATOM 10028 O O . ARG D 1 72 ? 7.25805 11.41373 64.94583 1.000 20.54230 72 ARG D O 1
ATOM 10049 N N . ILE D 1 73 ? 9.43282 12.02244 64.91611 1.000 24.76876 73 ILE D N 1
ATOM 10050 C CA . ILE D 1 73 ? 9.34267 12.39709 63.50809 1.000 18.96468 73 ILE D CA 1
ATOM 10051 C C . ILE D 1 73 ? 9.00949 11.16580 62.68761 1.000 16.33102 73 ILE D C 1
ATOM 10052 O O . ILE D 1 73 ? 9.70688 10.15005 62.77033 1.000 20.28066 73 ILE D O 1
ATOM 10068 N N . VAL D 1 74 ? 7.98283 11.27127 61.83633 1.000 15.12349 74 VAL D N 1
ATOM 10069 C CA . VAL D 1 74 ? 7.55860 10.14594 61.00590 1.000 17.35815 74 VAL D CA 1
ATOM 10070 C C . VAL D 1 74 ? 7.45839 10.52957 59.51988 1.000 16.20320 74 VAL D C 1
ATOM 10071 O O . VAL D 1 74 ? 7.29904 9.67332 58.64019 1.000 18.72410 74 VAL D O 1
ATOM 10084 N N . GLY D 1 75 ? 7.66276 11.79957 59.22345 1.000 19.59859 75 GLY D N 1
ATOM 10085 C CA . GLY D 1 75 ? 7.62661 12.23625 57.84438 1.000 13.68969 75 GLY D CA 1
ATOM 10086 C C . GLY D 1 75 ? 7.46105 13.74718 57.76315 1.000 12.83526 75 GLY D C 1
ATOM 10087 O O . GLY D 1 75 ? 7.72650 14.47348 58.71980 1.000 17.81420 75 GLY D O 1
ATOM 10091 N N . THR D 1 76 ? 7.03705 14.19277 56.58836 1.000 12.26909 76 THR D N 1
ATOM 10092 C CA . THR D 1 76 ? 6.98835 15.61568 56.28208 1.000 12.45989 76 THR D CA 1
ATOM 10093 C C . THR D 1 76 ? 5.89352 15.87709 55.25381 1.000 12.86380 76 THR D C 1
ATOM 10094 O O . THR D 1 76 ? 5.44731 14.96478 54.55734 1.000 12.66000 76 THR D O 1
ATOM 10105 N N . THR D 1 77 ? 5.52699 17.14994 55.10879 1.000 15.17011 77 THR D N 1
ATOM 10106 C CA . THR D 1 77 ? 4.54512 17.59739 54.11941 1.000 11.88730 77 THR D CA 1
ATOM 10107 C C . THR D 1 77 ? 4.60363 19.11741 54.14202 1.000 12.48401 77 THR D C 1
ATOM 10108 O O . THR D 1 77 ? 5.29905 19.69883 54.97538 1.000 17.63059 77 THR D O 1
ATOM 10119 N N . ARG D 1 78 ? 4.00269 19.75499 53.14331 1.000 12.94816 78 ARG D N 1
ATOM 10120 C CA . ARG D 1 78 ? 4.20214 21.19203 53.03184 1.000 14.03181 78 ARG D CA 1
ATOM 10121 C C . ARG D 1 78 ? 3.10431 21.78747 52.16151 1.000 19.20566 78 ARG D C 1
ATOM 10122 O O . ARG D 1 78 ? 2.50493 21.10408 51.33210 1.000 15.12131 78 ARG D O 1
ATOM 10143 N N . PHE D 1 79 ? 2.74015 23.01942 52.50449 1.000 14.61275 79 PHE D N 1
ATOM 10144 C CA . PHE D 1 79 ? 1.95224 23.88297 51.65387 1.000 16.32452 79 PHE D CA 1
ATOM 10145 C C . PHE D 1 79 ? 2.92434 24.66310 50.77599 1.000 19.92026 79 PHE D C 1
ATOM 10146 O O . PHE D 1 79 ? 3.97353 25.13355 51.24512 1.000 15.86023 79 PHE D O 1
ATOM 10163 N N . LEU D 1 80 ? 2.61237 24.77470 49.49019 1.000 15.37575 80 LEU D N 1
ATOM 10164 C CA . LEU D 1 80 ? 3.46647 25.58479 48.62139 1.000 18.58411 80 LEU D CA 1
ATOM 10165 C C . LEU D 1 80 ? 2.63545 26.13826 47.46987 1.000 17.86933 80 LEU D C 1
ATOM 10166 O O . LEU D 1 80 ? 1.42049 25.94784 47.43979 1.000 18.15306 80 LEU D O 1
ATOM 10182 N N . ASP D 1 81 ? 3.30953 26.77526 46.49523 1.000 17.28751 81 ASP D N 1
ATOM 10183 C CA . ASP D 1 81 ? 2.65948 27.33777 45.30058 1.000 18.10882 81 ASP D CA 1
ATOM 10184 C C . ASP D 1 81 ? 1.39646 28.14543 45.64431 1.000 19.03418 81 ASP D C 1
ATOM 10185 O O . ASP D 1 81 ? 0.30510 27.96494 45.07815 1.000 15.48725 81 ASP D O 1
ATOM 10194 N N . PHE D 1 82 ? 1.58577 29.11869 46.52496 1.000 20.86233 82 PHE D N 1
ATOM 10195 C CA . PHE D 1 82 ? 0.49374 29.99841 46.88255 1.000 17.50225 82 PHE D CA 1
ATOM 10196 C C . PHE D 1 82 ? 0.15659 30.93904 45.72958 1.000 18.68925 82 PHE D C 1
ATOM 10197 O O . PHE D 1 82 ? 1.03494 31.55819 45.11481 1.000 21.54952 82 PHE D O 1
ATOM 10214 N N . MET D 1 83 ? -1.14364 31.08955 45.48350 1.000 16.36615 83 MET D N 1
ATOM 10215 C CA . MET D 1 83 ? -1.69368 31.97114 44.45770 1.000 16.40414 83 MET D CA 1
ATOM 10216 C C . MET D 1 83 ? -2.58345 32.94701 45.21212 1.000 19.47354 83 MET D C 1
ATOM 10217 O O . MET D 1 83 ? -3.78823 32.69966 45.40006 1.000 17.78653 83 MET D O 1
ATOM 10231 N N . PRO D 1 84 ? -2.02948 34.06031 45.68747 1.000 19.13258 84 PRO D N 1
ATOM 10232 C CA . PRO D 1 84 ? -2.73298 34.83731 46.73081 1.000 18.39140 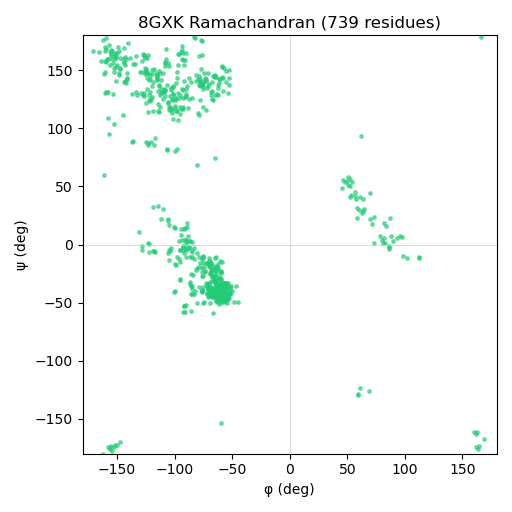84 PRO D CA 1
ATOM 10233 C C . PRO D 1 84 ? -4.00355 35.53878 46.26057 1.000 20.74327 84 PRO D C 1
ATOM 10234 O O . PRO D 1 84 ? -4.85307 35.89968 47.08911 1.000 22.41188 84 PRO D O 1
ATOM 10245 N N . ALA D 1 85 ? -4.11858 35.83145 44.97159 1.000 20.90061 85 ALA D N 1
ATOM 10246 C CA . ALA D 1 85 ? -5.30218 36.51194 44.46230 1.000 17.48657 85 ALA D CA 1
ATOM 10247 C C . ALA D 1 85 ? -6.52297 35.59451 44.33339 1.000 20.45309 85 ALA D C 1
ATOM 10248 O O . ALA D 1 85 ? -7.62732 36.08708 44.07608 1.000 20.36625 85 ALA D O 1
ATOM 10255 N N . LEU D 1 86 ? -6.36946 34.28458 44.43757 1.000 23.02494 86 LEU D N 1
ATOM 10256 C CA . LEU D 1 86 ? -7.52634 33.42315 44.20961 1.000 20.41866 86 LEU D CA 1
ATOM 10257 C C . LEU D 1 86 ? -8.36537 33.24815 45.47126 1.000 18.41807 86 LEU D C 1
ATOM 10258 O O . LEU D 1 86 ? -9.56048 33.58875 45.46305 1.000 24.85637 86 LEU D O 1
ATOM 10274 N N . PRO D 1 87 ? -7.79539 32.76859 46.58895 1.000 13.70347 87 PRO D N 1
ATOM 10275 C CA . PRO D 1 87 ? -6.45301 32.28811 46.90309 1.000 13.70622 87 PRO D CA 1
ATOM 10276 C C . PRO D 1 87 ? -6.46066 30.76106 46.68144 1.000 15.97319 87 PRO D C 1
ATOM 10277 O O . PRO D 1 87 ? -7.51845 30.10170 46.66935 1.000 13.87704 87 PRO D O 1
ATOM 10288 N N . ALA D 1 88 ? -5.27162 30.20741 46.47970 1.000 16.05497 88 ALA D N 1
ATOM 10289 C CA . ALA D 1 88 ? -5.12344 28.81637 46.10090 1.000 14.80864 88 ALA D CA 1
ATOM 10290 C C . ALA D 1 88 ? -3.74495 28.36893 46.55900 1.000 16.36683 88 ALA D C 1
ATOM 10291 O O . ALA D 1 88 ? -2.85601 29.18829 46.84917 1.000 16.27502 88 ALA D O 1
ATOM 10298 N N . CYS D 1 89 ? -3.58643 27.05801 46.67818 1.000 15.74683 89 CYS D N 1
ATOM 10299 C CA . CYS D 1 89 ? -2.27101 26.55753 47.02834 1.000 12.97641 89 CYS D CA 1
ATOM 10300 C C . CYS D 1 89 ? -2.17083 25.09947 46.61759 1.000 12.65638 89 CYS D C 1
ATOM 10301 O O . CYS D 1 89 ? -3.08707 24.53103 46.02639 1.000 13.44292 89 CYS D O 1
ATOM 10309 N N . GLU D 1 90 ? -0.99147 24.54791 46.85386 1.000 13.72615 90 GLU D N 1
ATOM 10310 C CA . GLU D 1 90 ? -0.68715 23.14497 46.65896 1.000 14.27359 90 GLU D CA 1
ATOM 10311 C C . GLU D 1 90 ? -0.37096 22.48938 47.99787 1.000 15.46623 90 GLU D C 1
ATOM 10312 O O . GLU D 1 90 ? 0.19349 23.11877 48.89532 1.000 12.72942 90 GLU D O 1
ATOM 10324 N N . ILE D 1 91 ? -0.82643 21.25126 48.16048 1.000 11.84504 91 ILE D N 1
ATOM 10325 C CA . ILE D 1 91 ? -0.30538 20.37367 49.20430 1.000 13.95265 91 ILE D CA 1
ATOM 10326 C C . ILE D 1 91 ? 0.68945 19.44485 48.54379 1.000 15.38976 91 ILE D C 1
ATOM 10327 O O . ILE D 1 91 ? 0.32901 18.72852 47.60621 1.000 13.83104 91 ILE D O 1
ATOM 10343 N N . GLY D 1 92 ? 1.94975 19.47636 48.96687 1.000 14.14648 92 GLY D N 1
ATOM 10344 C CA . GLY D 1 92 ? 2.94150 18.67353 48.26033 1.000 17.53361 92 GLY D CA 1
ATOM 10345 C C . GLY D 1 92 ? 4.06731 18.20811 49.15661 1.000 16.61938 92 GLY D C 1
ATOM 10346 O O . GLY D 1 92 ? 4.01512 18.41337 50.37061 1.000 12.79222 92 GLY D O 1
ATOM 10350 N N . GLY D 1 93 ? 5.09209 17.60032 48.58101 1.000 17.48860 93 GLY D N 1
ATOM 10351 C CA . GLY D 1 93 ? 6.25478 17.25088 49.37224 1.000 14.69554 93 GLY D CA 1
ATOM 10352 C C . GLY D 1 93 ? 5.94393 16.31004 50.51268 1.000 18.19606 93 GLY D C 1
ATOM 10353 O O . GLY D 1 93 ? 6.64065 16.34850 51.52416 1.000 17.79906 93 GLY D O 1
ATOM 10357 N N . THR D 1 94 ? 4.93711 15.44767 50.37460 1.000 17.01209 94 THR D N 1
ATOM 10358 C CA . THR D 1 94 ? 4.54520 14.56479 51.46509 1.000 15.34587 94 THR D CA 1
ATOM 10359 C C . THR D 1 94 ? 5.29561 13.23703 51.43084 1.000 14.87453 94 THR D C 1
ATOM 10360 O O . THR D 1 94 ? 5.27612 12.52680 50.43002 1.000 20.07029 94 THR D O 1
ATOM 10371 N N . TRP D 1 95 ? 5.90455 12.85748 52.55049 1.000 14.41669 95 TRP D N 1
ATOM 10372 C CA . TRP D 1 95 ? 6.28508 11.46163 52.64152 1.000 15.27941 95 TRP D CA 1
ATOM 10373 C C . TRP D 1 95 ? 6.19428 11.00192 54.07769 1.000 16.31467 95 TRP D C 1
ATOM 10374 O O . TRP D 1 95 ? 6.36770 11.78419 55.01939 1.000 14.54769 95 TRP D O 1
ATOM 10395 N N . LEU D 1 96 ? 5.94282 9.71788 54.24117 1.000 14.21488 96 LEU D N 1
ATOM 10396 C CA . LEU D 1 96 ? 5.91698 9.08716 55.54833 1.000 13.18706 96 LEU D CA 1
ATOM 10397 C C . LEU D 1 96 ? 6.82138 7.85746 55.53295 1.000 13.51043 96 LEU D C 1
ATOM 10398 O O . LEU D 1 96 ? 6.96185 7.20127 54.49999 1.000 16.34848 96 LEU D O 1
ATOM 10414 N N . GLU D 1 97 ? 7.43631 7.54692 56.67257 1.000 15.04152 97 GLU D N 1
ATOM 10415 C CA . GLU D 1 97 ? 8.18680 6.29919 56.77331 1.000 16.35057 97 GLU D CA 1
ATOM 10416 C C . GLU D 1 97 ? 7.29994 5.10882 56.42222 1.000 19.38085 97 GLU D C 1
ATOM 10417 O O . GLU D 1 97 ? 6.08208 5.12246 56.61910 1.000 17.37224 97 GLU D O 1
ATOM 10429 N N . GLN D 1 98 ? 7.92389 4.06890 55.87500 1.000 21.71016 98 GLN D N 1
ATOM 10430 C CA . GLN D 1 98 ? 7.16088 2.93753 55.34981 1.000 21.84008 98 GLN D CA 1
ATOM 10431 C C . GLN D 1 98 ? 6.20383 2.36245 56.38664 1.000 20.71824 98 GLN D C 1
ATOM 10432 O O . GLN D 1 98 ? 5.09372 1.93000 56.05054 1.000 19.94701 98 GLN D O 1
ATOM 10446 N N . SER D 1 99 ? 6.62375 2.34887 57.65633 1.000 22.77500 99 SER D N 1
ATOM 10447 C CA . SER D 1 99 ? 5.85774 1.69886 58.71304 1.000 25.46150 99 SER D CA 1
ATOM 10448 C C . SER D 1 99 ? 4.52069 2.37847 58.95886 1.000 23.74798 99 SER D C 1
ATOM 10449 O O . SER D 1 99 ? 3.66537 1.78433 59.62961 1.000 22.28309 99 SER D O 1
ATOM 10457 N N . GLN D 1 100 ? 4.31189 3.57327 58.39974 1.000 23.82469 100 GLN D N 1
ATOM 10458 C CA . GLN D 1 100 ? 3.05676 4.28589 58.55449 1.000 20.90077 100 GLN D CA 1
ATOM 10459 C C . GLN D 1 100 ? 2.18588 4.21632 57.31014 1.000 17.64675 100 GLN D C 1
ATOM 10460 O O . GLN D 1 100 ? 1.04676 4.67495 57.35286 1.000 18.29272 100 GLN D O 1
ATOM 10474 N N . HIS D 1 101 ? 2.66127 3.63723 56.20992 1.000 18.31593 101 HIS D N 1
ATOM 10475 C CA . HIS D 1 101 ? 1.80448 3.47868 55.04658 1.000 15.50898 101 HIS D CA 1
ATOM 10476 C C . HIS D 1 101 ? 0.61001 2.57536 55.36866 1.000 20.98406 101 HIS D C 1
ATOM 10477 O O . HIS D 1 101 ? 0.74877 1.45552 55.89381 1.000 20.12284 101 HIS D O 1
ATOM 10492 N N . GLY D 1 102 ? -0.56840 3.08989 55.03240 1.000 18.17018 102 GLY D N 1
ATOM 10493 C CA . GLY D 1 102 ? -1.79602 2.36353 55.23045 1.000 23.03832 102 GLY D CA 1
ATOM 10494 C C . GLY D 1 102 ? -2.32099 2.36268 56.64883 1.000 20.35934 102 GLY D C 1
ATOM 10495 O O . GLY D 1 102 ? -3.29855 1.65341 56.92371 1.000 18.37276 102 GLY D O 1
ATOM 10499 N N . MET D 1 103 ? -1.70858 3.13408 57.55922 1.000 17.79163 103 MET D N 1
ATOM 10500 C CA . MET D 1 103 ? -2.08857 3.17728 58.96648 1.000 19.76178 103 MET D CA 1
ATOM 10501 C C . MET D 1 103 ? -2.97173 4.38106 59.29385 1.000 20.05689 103 MET D C 1
ATOM 10502 O O . MET D 1 103 ? -3.23397 4.66223 60.47198 1.000 17.27240 103 MET D O 1
ATOM 10516 N N . GLY D 1 104 ? -3.51270 5.03364 58.26010 1.000 18.34549 104 GLY D N 1
ATOM 10517 C CA . GLY D 1 104 ? -4.48594 6.09936 58.41757 1.000 18.74545 104 GLY D CA 1
ATOM 10518 C C . GLY D 1 104 ? -3.90425 7.47560 58.62383 1.000 17.59368 104 GLY D C 1
ATOM 10519 O O . GLY D 1 104 ? -4.65448 8.44538 58.75216 1.000 18.41067 104 GLY D O 1
ATOM 10523 N N . LEU D 1 105 ? -2.59422 7.60405 58.72385 1.000 16.50806 105 LEU D N 1
ATOM 10524 C CA . LEU D 1 105 ? -2.02940 8.90532 59.07115 1.000 14.28668 105 LEU D CA 1
ATOM 10525 C C . LEU D 1 105 ? -2.21155 9.88800 57.92706 1.000 13.59273 105 LEU D C 1
ATOM 10526 O O . LEU D 1 105 ? -2.59180 11.05392 58.11707 1.000 14.55148 105 LEU D O 1
ATOM 10542 N N . ASN D 1 106 ? -2.00428 9.41580 56.71501 1.000 15.00380 106 ASN D N 1
ATOM 10543 C CA . ASN D 1 106 ? -2.15440 10.29349 55.57492 1.000 14.21681 106 ASN D CA 1
ATOM 10544 C C . ASN D 1 106 ? -3.51764 10.94803 55.53877 1.000 15.20121 106 ASN D C 1
ATOM 10545 O O . ASN D 1 106 ? -3.62527 12.13292 55.21658 1.000 14.25560 106 ASN D O 1
ATOM 10556 N N . ALA D 1 107 ? -4.58325 10.16172 55.72272 1.000 15.20051 107 ALA D N 1
ATOM 10557 C CA . ALA D 1 107 ? -5.92245 10.74327 55.71256 1.000 15.41897 107 ALA D CA 1
ATOM 10558 C C . ALA D 1 107 ? -6.05805 11.84046 56.76341 1.000 13.19770 107 ALA D C 1
ATOM 10559 O O . ALA D 1 107 ? -6.69957 12.87219 56.51965 1.000 14.47522 107 ALA D O 1
ATOM 10566 N N . SER D 1 108 ? -5.55408 11.58790 57.97610 1.000 17.53812 108 SER D N 1
ATOM 10567 C CA . SER D 1 108 ? -5.62565 12.59412 59.03093 1.000 15.67049 108 SER D CA 1
ATOM 10568 C C . SER D 1 108 ? -4.83433 13.82829 58.65508 1.000 15.74810 108 SER D C 1
ATOM 10569 O O . SER D 1 108 ? -5.32558 14.94417 58.83018 1.000 15.76345 108 SER D O 1
ATOM 10577 N N . MET D 1 109 ? -3.63067 13.67057 58.11724 1.000 14.07983 109 MET D N 1
ATOM 10578 C CA . MET D 1 109 ? -2.85635 14.85274 57.72041 1.000 19.72320 109 MET D CA 1
ATOM 10579 C C . MET D 1 109 ? -3.57740 15.66826 56.64775 1.000 16.27512 109 MET D C 1
ATOM 10580 O O . MET D 1 109 ? -3.61277 16.90726 56.70349 1.000 12.32451 109 MET D O 1
ATOM 10594 N N . LYS D 1 110 ? -4.06593 14.98786 55.60826 1.000 16.77845 110 LYS D N 1
ATOM 10595 C CA . LYS D 1 110 ? -4.74195 15.68139 54.52559 1.000 15.64572 110 LYS D CA 1
ATOM 10596 C C . LYS D 1 110 ? -5.99781 16.37209 55.03035 1.000 14.34423 110 LYS D C 1
ATOM 10597 O O . LYS D 1 110 ? -6.28749 17.50090 54.61830 1.000 14.38944 110 LYS D O 1
ATOM 10616 N N . TYR D 1 111 ? -6.74694 15.73705 55.94104 1.000 14.49478 111 TYR D N 1
ATOM 10617 C CA . TYR D 1 111 ? -7.91474 16.40479 56.52373 1.000 17.10571 111 TYR D CA 1
ATOM 10618 C C . TYR D 1 111 ? -7.50466 17.69108 57.22015 1.000 13.00539 111 TYR D C 1
ATOM 10619 O O . TYR D 1 111 ? -8.13413 18.74484 57.04937 1.000 14.78389 111 TYR D O 1
ATOM 10637 N N . LEU D 1 112 ? -6.48001 17.59962 58.06742 1.000 13.53455 112 LEU D N 1
ATOM 10638 C CA . LEU D 1 112 ? -6.04686 18.77393 58.81784 1.000 14.81985 112 LEU D CA 1
ATOM 10639 C C . LEU D 1 112 ? -5.61991 19.91786 57.89627 1.000 15.29476 112 LEU D C 1
ATOM 10640 O O . LEU D 1 112 ? -5.96512 21.08380 58.13126 1.000 13.47246 112 LEU D O 1
ATOM 10656 N N . MET D 1 113 ? -4.80854 19.61390 56.88075 1.000 11.21073 113 MET D N 1
ATOM 10657 C CA . MET D 1 113 ? -4.32456 20.63185 55.94717 1.000 10.14190 113 MET D CA 1
ATOM 10658 C C . MET D 1 113 ? -5.43239 21.19829 55.06885 1.000 15.34842 113 MET D C 1
ATOM 10659 O O . MET D 1 113 ? -5.49396 22.41522 54.83362 1.000 12.95707 113 MET D O 1
ATOM 10673 N N . LEU D 1 114 ? -6.31545 20.33489 54.58468 1.000 12.91467 114 LEU D N 1
ATOM 10674 C CA . LEU D 1 114 ? -7.38423 20.81834 53.73535 1.000 11.29483 114 LEU D CA 1
ATOM 10675 C C . LEU D 1 114 ? -8.37394 21.66419 54.52088 1.000 13.27087 114 LEU D C 1
ATOM 10676 O O . LEU D 1 114 ? -8.88566 22.66490 53.99303 1.000 13.56632 114 LEU D O 1
ATOM 10692 N N . ARG D 1 115 ? -8.66991 21.28337 55.76618 1.000 14.90579 115 ARG D N 1
ATOM 10693 C CA . ARG D 1 115 ? -9.52456 22.10528 56.61862 1.000 14.56346 115 ARG D CA 1
ATOM 10694 C C . ARG D 1 115 ? -8.93688 23.49852 56.82288 1.000 13.99862 115 ARG D C 1
ATOM 10695 O O . ARG D 1 115 ? -9.64230 24.49926 56.69416 1.000 17.40818 115 ARG D O 1
ATOM 10716 N N . HIS D 1 116 ? -7.64068 23.59202 57.13291 1.000 14.15939 116 HIS D N 1
ATOM 10717 C CA . HIS D 1 116 ? -7.01704 24.91125 57.24616 1.000 14.30926 116 HIS D CA 1
ATOM 10718 C C . HIS D 1 116 ? -7.12525 25.68092 55.92907 1.000 11.74452 116 HIS D C 1
ATOM 10719 O O . HIS D 1 116 ? -7.52065 26.84678 55.90609 1.000 14.06130 116 HIS D O 1
ATOM 10733 N N . ALA D 1 117 ? -6.79884 25.03378 54.81898 1.000 11.42799 117 ALA D N 1
ATOM 10734 C CA . ALA D 1 117 ? -6.80601 25.70448 53.52283 1.000 12.39697 117 ALA D CA 1
ATOM 10735 C C . ALA D 1 117 ? -8.18544 26.25595 53.18271 1.000 14.47552 117 ALA D C 1
ATOM 10736 O O . ALA D 1 117 ? -8.31017 27.37680 52.68155 1.000 14.48411 117 ALA D O 1
ATOM 10743 N N . PHE D 1 118 ? -9.21605 25.43764 53.34064 1.000 14.86023 118 PHE D N 1
ATOM 10744 C CA . PHE D 1 118 ? -10.54549 25.85711 52.92451 1.000 14.84041 118 PHE D CA 1
ATOM 10745 C C . PHE D 1 118 ? -11.27298 26.64911 53.99986 1.000 14.57429 118 PHE D C 1
ATOM 10746 O O . PHE D 1 118 ? -11.90252 27.66283 53.70809 1.000 18.57108 118 PHE D O 1
ATOM 10763 N N . ASP D 1 119 ? -11.19193 26.22542 55.24390 1.000 14.05342 119 ASP D N 1
ATOM 10764 C CA . ASP D 1 119 ? -12.00144 26.91537 56.23533 1.000 16.33638 119 ASP D CA 1
ATOM 10765 C C . ASP D 1 119 ? -11.29244 28.15273 56.80054 1.000 14.47476 119 ASP D C 1
ATOM 10766 O O . ASP D 1 119 ? -11.95163 29.17556 57.00079 1.000 20.92482 119 ASP D O 1
ATOM 10775 N N . SER D 1 120 ? -9.96029 28.12122 56.98458 1.000 14.59415 120 SER D N 1
ATOM 10776 C CA . SER D 1 120 ? -9.25628 29.28457 57.52580 1.000 13.62631 120 SER D CA 1
ATOM 10777 C C . SER D 1 120 ? -8.78040 30.22848 56.42425 1.000 20.92748 120 SER D C 1
ATOM 10778 O O . SER D 1 120 ? -9.07378 31.43139 56.44419 1.000 21.73405 120 SER D O 1
ATOM 10786 N N . TRP D 1 121 ? -8.08094 29.69149 55.43786 1.000 14.46368 121 TRP D N 1
ATOM 10787 C CA . TRP D 1 121 ? -7.57800 30.52142 54.35530 1.000 15.51770 121 TRP D CA 1
ATOM 10788 C C . TRP D 1 121 ? -8.63388 30.90383 53.31799 1.000 18.53775 121 TRP D C 1
ATOM 10789 O O . TRP D 1 121 ? -8.38577 31.81573 52.50760 1.000 18.68605 121 TRP D O 1
ATOM 10810 N N . GLN D 1 122 ? -9.78267 30.22045 53.30298 1.000 16.08368 122 GLN D N 1
ATOM 10811 C CA . GLN D 1 122 ? -10.87844 30.52788 52.37870 1.000 13.90567 122 GLN D CA 1
ATOM 10812 C C . GLN D 1 122 ? -10.45442 30.30669 50.92644 1.000 14.85127 122 GLN D C 1
ATOM 10813 O O . GLN D 1 122 ? -10.84733 31.04935 50.02356 1.000 15.64404 122 GLN D O 1
ATOM 10827 N N . MET D 1 123 ? -9.68224 29.24789 50.68812 1.000 13.90611 123 MET D N 1
ATOM 10828 C CA . MET D 1 123 ? -9.15211 28.94977 49.36680 1.000 16.75216 123 MET D CA 1
ATOM 10829 C C . MET D 1 123 ? -10.22261 28.38920 48.42471 1.000 14.92914 123 MET D C 1
ATOM 10830 O O . MET D 1 123 ? -11.20508 27.75997 48.85556 1.000 14.49222 123 MET D O 1
ATOM 10844 N N . VAL D 1 124 ? -10.06665 28.71096 47.13652 1.000 14.48893 124 VAL D N 1
ATOM 10845 C CA . VAL D 1 124 ? -11.00824 28.24942 46.11931 1.000 12.86894 124 VAL D CA 1
ATOM 10846 C C . VAL D 1 124 ? -10.49235 27.02643 45.41021 1.000 13.81052 124 VAL D C 1
ATOM 10847 O O . VAL D 1 124 ? -11.26665 26.36801 44.69592 1.000 14.00251 124 VAL D O 1
ATOM 10860 N N . ARG D 1 125 ? -9.22307 26.67490 45.62737 1.000 13.69401 125 ARG D N 1
ATOM 10861 C CA . ARG D 1 125 ? -8.56319 25.56797 44.95814 1.000 10.73889 125 ARG D CA 1
ATOM 10862 C C . ARG D 1 125 ? -7.34946 25.15056 45.76935 1.000 12.35604 125 ARG D C 1
ATOM 10863 O O . ARG D 1 125 ? -6.59942 26.00891 46.22261 1.000 15.00607 125 ARG D O 1
ATOM 10884 N N . VAL D 1 126 ? -7.22085 23.84465 46.01155 1.000 10.90444 126 VAL D N 1
ATOM 10885 C CA . VAL D 1 126 ? -6.03423 23.20718 46.57683 1.000 10.01335 126 VAL D CA 1
ATOM 10886 C C . VAL D 1 126 ? -5.61757 22.10709 45.59877 1.000 13.34005 126 VAL D C 1
ATOM 10887 O O . VAL D 1 126 ? -6.43252 21.23375 45.27456 1.000 11.92553 126 VAL D O 1
ATOM 10900 N N . GLN D 1 127 ? -4.38996 22.16339 45.09487 1.000 11.13397 127 GLN D N 1
ATOM 10901 C CA . GLN D 1 127 ? -3.95733 21.15431 44.12378 1.000 12.50124 127 GLN D CA 1
ATOM 10902 C C . GLN D 1 127 ? -2.95855 20.18178 44.75028 1.000 13.98392 127 GLN D C 1
ATOM 10903 O O . GLN D 1 127 ? -2.36287 20.44222 45.80278 1.000 13.57524 127 GLN D O 1
ATOM 10917 N N . LEU D 1 128 ? -2.84062 19.01668 44.12245 1.000 12.69445 128 LEU D N 1
ATOM 10918 C CA . LEU D 1 128 ? -1.91796 17.97909 44.55402 1.000 11.16970 128 LEU D CA 1
ATOM 10919 C C . LEU D 1 128 ? -1.37465 17.33399 43.31077 1.000 10.82660 128 LEU D C 1
ATOM 10920 O O . LEU D 1 128 ? -2.12329 17.14952 42.35335 1.000 14.81530 128 LEU D O 1
ATOM 10936 N N . LYS D 1 129 ? -0.09156 17.00141 43.28891 1.000 12.47732 129 LYS D N 1
ATOM 10937 C CA . LYS D 1 129 ? 0.45681 16.34333 42.12266 1.000 14.31532 129 LYS D CA 1
ATOM 10938 C C . LYS D 1 129 ? 1.48245 15.30076 42.52815 1.000 17.94526 129 LYS D C 1
ATOM 10939 O O . LYS D 1 129 ? 2.08621 15.37320 43.59869 1.000 17.85037 129 LYS D O 1
ATOM 10958 N N . THR D 1 130 ? 1.67016 14.31063 41.67423 1.000 12.79763 130 THR D N 1
ATOM 10959 C CA . THR D 1 130 ? 2.58477 13.23901 42.02581 1.000 9.82020 130 THR D CA 1
ATOM 10960 C C . THR D 1 130 ? 3.09303 12.64689 40.72857 1.000 15.06680 130 THR D C 1
ATOM 10961 O O . THR D 1 130 ? 2.49919 12.85945 39.67196 1.000 15.47875 130 THR D O 1
ATOM 10972 N N . ALA D 1 131 ? 4.14835 11.84325 40.80299 1.000 15.08608 131 ALA D N 1
ATOM 10973 C CA . ALA D 1 131 ? 4.69663 11.28916 39.57071 1.000 12.70352 131 ALA D CA 1
ATOM 10974 C C . ALA D 1 131 ? 3.69849 10.32768 38.92666 1.000 14.78270 131 ALA D C 1
ATOM 10975 O O . ALA D 1 131 ? 3.00523 9.56260 39.60733 1.000 12.76884 131 ALA D O 1
ATOM 10982 N N . ALA D 1 132 ? 3.68752 10.32638 37.59666 1.000 14.81759 132 ALA D N 1
ATOM 10983 C CA . ALA D 1 132 ? 2.89230 9.35395 36.85146 1.000 14.99951 132 ALA D CA 1
ATOM 10984 C C . ALA D 1 132 ? 3.33297 7.91115 37.12247 1.000 16.63012 132 ALA D C 1
ATOM 10985 O O . ALA D 1 132 ? 2.52818 6.97986 36.98526 1.000 16.12270 132 ALA D O 1
ATOM 10992 N N . SER D 1 133 ? 4.56436 7.70366 37.55562 1.000 14.55652 133 SER D N 1
ATOM 10993 C CA . SER D 1 133 ? 5.00504 6.35188 37.87560 1.000 11.84070 133 SER D CA 1
ATOM 10994 C C . SER D 1 133 ? 4.75723 5.96813 39.33687 1.000 14.65831 133 SER D C 1
ATOM 10995 O O . SER D 1 133 ? 5.10390 4.86033 39.74587 1.000 21.39320 133 SER D O 1
ATOM 11003 N N . ASN D 1 134 ? 4.12351 6.85009 40.12413 1.000 15.25591 134 ASN D N 1
ATOM 11004 C CA . ASN D 1 134 ? 3.88963 6.63934 41.56235 1.000 11.27036 134 ASN D CA 1
ATOM 11005 C C . ASN D 1 134 ? 2.41191 6.31890 41.80150 1.000 17.82322 134 ASN D C 1
ATOM 11006 O O . ASN D 1 134 ? 1.59090 7.16271 42.17490 1.000 16.15437 134 ASN D O 1
ATOM 11017 N N . LEU D 1 135 ? 2.06516 5.05374 41.57903 1.000 17.51053 135 LEU D N 1
ATOM 11018 C CA . LEU D 1 135 ? 0.64530 4.73227 41.61514 1.000 15.51419 135 LEU D CA 1
ATOM 11019 C C . LEU D 1 135 ? 0.09234 4.67541 43.02655 1.000 13.45629 135 LEU D C 1
ATOM 11020 O O . LEU D 1 135 ? -1.11259 4.85805 43.20839 1.000 16.52032 135 LEU D O 1
ATOM 11036 N N . ARG D 1 136 ? 0.89818 4.36990 44.03804 1.000 13.24495 136 ARG D N 1
ATOM 11037 C CA . ARG D 1 136 ? 0.36216 4.39303 45.40042 1.000 15.73561 136 ARG D CA 1
ATOM 11038 C C . ARG D 1 136 ? -0.07602 5.80498 45.79942 1.000 18.08896 136 ARG D C 1
ATOM 11039 O O . ARG D 1 136 ? -1.14464 5.99476 46.40216 1.000 15.80952 136 ARG D O 1
ATOM 11060 N N . SER D 1 137 ? 0.73541 6.79717 45.46561 1.000 13.85995 137 SER D N 1
ATOM 11061 C CA . SER D 1 137 ? 0.36114 8.18711 45.72757 1.000 10.91725 137 SER D CA 1
ATOM 11062 C C . SER D 1 137 ? -0.89156 8.58351 44.94339 1.000 15.07018 137 SER D C 1
ATOM 11063 O O . SER D 1 137 ? -1.79537 9.21334 45.48990 1.000 13.80989 137 SER D O 1
ATOM 11071 N N . GLN D 1 138 ? -0.94839 8.26720 43.65750 1.000 13.39877 138 GLN D N 1
ATOM 11072 C CA . GLN D 1 138 ? -2.16503 8.54763 42.90432 1.000 17.18777 138 GLN D CA 1
ATOM 11073 C C . GLN D 1 138 ? -3.40034 7.95037 43.58336 1.000 13.18788 138 GLN D C 1
ATOM 11074 O O . GLN D 1 138 ? -4.44949 8.59405 43.67797 1.000 14.57173 138 GLN D O 1
ATOM 11088 N N . ARG D 1 139 ? -3.32062 6.69049 43.99758 1.000 15.56627 139 ARG D N 1
ATOM 11089 C CA . ARG D 1 139 ? -4.48597 6.06124 44.60557 1.000 14.21119 139 ARG D CA 1
ATOM 11090 C C . ARG D 1 139 ? -4.88128 6.77940 45.88670 1.000 13.76986 139 ARG D C 1
ATOM 11091 O O . ARG D 1 139 ? -6.07410 6.92508 46.19753 1.000 15.02942 139 ARG D O 1
ATOM 11112 N N . ALA D 1 140 ? -3.88983 7.17491 46.68389 1.000 14.29284 140 ALA D N 1
ATOM 11113 C CA . ALA D 1 140 ? -4.19913 7.83909 47.94896 1.000 13.59379 140 ALA D CA 1
ATOM 11114 C C . ALA D 1 140 ? -4.78977 9.22184 47.70008 1.000 13.64240 140 ALA D C 1
ATOM 11115 O O . ALA D 1 140 ? -5.67638 9.65771 48.43863 1.000 15.05049 140 ALA D O 1
ATOM 11122 N N . ILE D 1 141 ? -4.27874 9.94779 46.70354 1.000 15.44199 141 ILE D N 1
ATOM 11123 C CA . ILE D 1 141 ? -4.92542 11.20649 46.33773 1.000 12.26788 141 ILE D CA 1
ATOM 11124 C C . ILE D 1 141 ? -6.34671 10.96590 45.82382 1.000 12.98337 141 ILE D C 1
ATOM 11125 O O . ILE D 1 141 ? -7.25872 11.72467 46.16031 1.000 16.85052 141 ILE D O 1
ATOM 11141 N N . GLU D 1 142 ? -6.54701 9.95964 44.95719 1.000 11.66417 142 GLU D N 1
ATOM 11142 C CA . GLU D 1 142 ? -7.88724 9.59608 44.47025 1.000 14.48590 142 GLU D CA 1
ATOM 11143 C C . GLU D 1 142 ? -8.84831 9.29202 45.61801 1.000 19.77827 142 GLU D C 1
ATOM 11144 O O . GLU D 1 142 ? -10.03449 9.66061 45.53979 1.000 16.11942 142 GLU D O 1
ATOM 11156 N N . LYS D 1 143 ? -8.35032 8.66143 46.69679 1.000 15.45873 143 LYS D N 1
ATOM 11157 C CA . LYS D 1 143 ? -9.22539 8.28039 47.79652 1.000 16.26532 143 LYS D CA 1
ATOM 11158 C C . LYS D 1 143 ? -9.76426 9.50038 48.52963 1.000 19.87300 143 LYS D C 1
ATOM 11159 O O . LYS D 1 143 ? -10.79374 9.40319 49.20240 1.000 16.99617 143 LYS D O 1
ATOM 11178 N N . LEU D 1 144 ? -9.09074 10.64757 48.40189 1.000 18.89204 144 LEU D N 1
ATOM 11179 C CA . LEU D 1 144 ? -9.58073 11.89354 48.97196 1.000 15.53053 144 LEU D CA 1
ATOM 11180 C C . LEU D 1 144 ? -10.76149 12.43297 48.18270 1.000 18.69903 144 LEU D C 1
ATOM 11181 O O . LEU D 1 144 ? -11.53336 13.22583 48.72508 1.000 21.43938 144 LEU D O 1
ATOM 11197 N N . GLY D 1 145 ? -10.90528 12.04263 46.91789 1.000 18.28249 145 GLY D N 1
ATOM 11198 C CA . GLY D 1 145 ? -11.91810 12.62811 46.06149 1.000 17.65212 145 GLY D CA 1
ATOM 11199 C C . GLY D 1 145 ? -11.41907 13.79309 45.24787 1.000 15.53127 145 GLY D C 1
ATOM 11200 O O . GLY D 1 145 ? -12.20681 14.42466 44.52030 1.000 18.38497 145 GLY D O 1
ATOM 11204 N N . ALA D 1 146 ? -10.12512 14.07153 45.30586 1.000 12.67630 146 ALA D N 1
ATOM 11205 C CA . ALA D 1 146 ? -9.55710 15.06252 44.41423 1.000 10.25279 146 ALA D CA 1
ATOM 11206 C C . ALA D 1 146 ? -9.80801 14.64411 42.97750 1.000 19.34613 146 ALA D C 1
ATOM 11207 O O . ALA D 1 146 ? -9.72886 13.45606 42.64071 1.000 18.64102 146 ALA D O 1
ATOM 11214 N N . VAL D 1 147 ? -10.05996 15.63383 42.11046 1.000 14.90642 147 VAL D N 1
ATOM 11215 C CA . VAL D 1 147 ? -10.35092 15.39742 40.69273 1.000 17.82921 147 VAL D CA 1
ATOM 11216 C C . VAL D 1 147 ? -9.06552 15.40566 39.86979 1.000 16.15299 147 VAL D C 1
ATOM 11217 O O . VAL D 1 147 ? -8.21170 16.27998 40.02197 1.000 14.23569 147 VAL D O 1
ATOM 11230 N N . ARG D 1 148 ? -8.92183 14.43051 38.99291 1.000 14.01803 148 ARG D N 1
ATOM 11231 C CA . ARG D 1 148 ? -7.74643 14.36271 38.14307 1.000 17.72285 148 ARG D CA 1
ATOM 11232 C C . ARG D 1 148 ? -7.89960 15.33639 36.97596 1.000 18.39590 148 ARG D C 1
ATOM 11233 O O . ARG D 1 148 ? -8.77216 15.15791 36.11763 1.000 18.86313 148 ARG D O 1
ATOM 11254 N N . GLU D 1 149 ? -7.06196 16.36966 36.94812 1.000 14.49821 149 GLU D N 1
ATOM 11255 C CA . GLU D 1 149 ? -7.15205 17.37940 35.90895 1.000 12.23778 149 GLU D CA 1
ATOM 11256 C C . GLU D 1 149 ? -6.36384 17.01938 34.65746 1.000 17.76525 149 GLU D C 1
ATOM 11257 O O . GLU D 1 149 ? -6.79276 17.37199 33.55169 1.000 19.99983 149 GLU D O 1
ATOM 11269 N N . GLY D 1 150 ? -5.24652 16.31378 34.77781 1.000 15.09059 150 GLY D N 1
ATOM 11270 C CA . GLY D 1 150 ? -4.53824 15.87075 33.59239 1.000 13.31884 150 GLY D CA 1
ATOM 11271 C C . GLY D 1 150 ? -3.10887 15.48629 33.91744 1.000 12.69564 150 GLY D C 1
ATOM 11272 O O . GLY D 1 150 ? -2.71300 15.40969 35.07917 1.000 14.18344 150 GLY D O 1
ATOM 11276 N N . VAL D 1 151 ? -2.36455 15.19030 32.84897 1.000 11.89410 151 VAL D N 1
ATOM 11277 C CA . VAL D 1 151 ? -0.98834 14.69677 32.90908 1.000 9.19163 151 VAL D CA 1
ATOM 11278 C C . VAL D 1 151 ? -0.09313 15.75493 32.30519 1.000 12.74786 151 VAL D C 1
ATOM 11279 O O . VAL D 1 151 ? -0.25310 16.10761 31.13122 1.000 15.50135 151 VAL D O 1
ATOM 11292 N N . LEU D 1 152 ? 0.85829 16.22943 33.09839 1.000 13.89520 152 LEU D N 1
ATOM 11293 C CA . LEU D 1 152 ? 1.85267 17.20367 32.69345 1.000 14.62811 152 LEU D CA 1
ATOM 11294 C C . LEU D 1 152 ? 3.12559 16.48099 32.25468 1.000 14.52482 152 LEU D C 1
ATOM 11295 O O . LEU D 1 152 ? 3.77940 15.81139 33.06136 1.000 15.28465 152 LEU D O 1
ATOM 11311 N N . ARG D 1 153 ? 3.50163 16.66083 31.01037 1.000 14.17182 153 ARG D N 1
ATOM 11312 C CA . ARG D 1 153 ? 4.63046 15.94508 30.45271 1.000 13.89738 153 ARG D CA 1
ATOM 11313 C C . ARG D 1 153 ? 5.95951 16.59561 30.82360 1.000 13.33009 153 ARG D C 1
ATOM 11314 O O . ARG D 1 153 ? 6.09211 17.82765 30.83022 1.000 14.18420 153 ARG D O 1
ATOM 11335 N N . ASN D 1 154 ? 6.97592 15.73998 30.99605 1.000 10.67941 154 ASN D N 1
ATOM 11336 C CA . ASN D 1 154 ? 8.35995 16.17750 31.23195 1.000 11.51417 154 ASN D CA 1
ATOM 11337 C C . ASN D 1 154 ? 8.41746 17.18178 32.39268 1.000 14.21274 154 ASN D C 1
ATOM 11338 O O . ASN D 1 154 ? 9.03104 18.24796 32.30499 1.000 14.65251 154 ASN D O 1
ATOM 11349 N N . HIS D 1 155 ? 7.81039 16.82883 33.51120 1.000 12.73233 155 HIS D N 1
ATOM 11350 C CA . HIS D 1 155 ? 7.47980 17.81695 34.53022 1.000 10.89621 155 HIS D CA 1
ATOM 11351 C C . HIS D 1 155 ? 8.19285 17.60449 35.86875 1.000 14.34240 155 HIS D C 1
ATOM 11352 O O . HIS D 1 155 ? 8.00827 18.39264 36.81470 1.000 15.66773 155 HIS D O 1
ATOM 11366 N N . ARG D 1 156 ? 8.90931 16.49675 35.99748 1.000 13.90163 156 ARG D N 1
ATOM 11367 C CA . ARG D 1 156 ? 9.61230 16.20426 37.23003 1.000 15.61044 156 ARG D CA 1
ATOM 11368 C C . ARG D 1 156 ? 10.76043 15.24658 36.96441 1.000 19.12476 156 ARG D C 1
ATOM 11369 O O . ARG D 1 156 ? 10.84685 14.63837 35.89749 1.000 17.94813 156 ARG D O 1
ATOM 11390 N N . ARG D 1 157 ? 11.59024 15.04409 37.98485 1.000 16.21602 157 ARG D N 1
ATOM 11391 C CA . ARG D 1 157 ? 12.56859 13.97341 37.98438 1.000 16.11418 157 ARG D CA 1
ATOM 11392 C C . ARG D 1 157 ? 12.32577 13.08161 39.18976 1.000 17.58054 157 ARG D C 1
ATOM 11393 O O . ARG D 1 157 ? 11.92539 13.54771 40.25595 1.000 23.32424 157 ARG D O 1
ATOM 11414 N N . LEU D 1 158 ? 12.49904 11.78761 38.97593 1.000 18.12179 158 LEU D N 1
ATOM 11415 C CA . LEU D 1 158 ? 12.43113 10.78983 40.02720 1.000 20.54582 158 LEU D CA 1
ATOM 11416 C C . LEU D 1 158 ? 13.72571 10.82444 40.83625 1.000 22.09401 158 LEU D C 1
ATOM 11417 O O . LEU D 1 158 ? 14.65925 11.56168 40.53441 1.000 20.22466 158 LEU D O 1
ATOM 11433 N N . ALA D 1 159 ? 13.78174 10.02070 41.88740 1.000 21.33102 159 ALA D N 1
ATOM 11434 C CA . ALA D 1 159 ? 14.84841 10.17127 42.87159 1.000 28.26945 159 ALA D CA 1
ATOM 11435 C C . ALA D 1 159 ? 16.22697 10.10259 42.23360 1.000 25.31140 159 ALA D C 1
ATOM 11436 O O . ALA D 1 159 ? 17.14299 10.84897 42.59976 1.000 29.58219 159 ALA D O 1
ATOM 11443 N N . GLY D 1 160 ? 16.39559 9.19643 41.30368 1.000 18.60220 160 GLY D N 1
ATOM 11444 C CA . GLY D 1 160 ? 17.66622 8.95771 40.67781 1.000 25.76559 160 GLY D CA 1
ATOM 11445 C C . GLY D 1 160 ? 17.92805 9.77152 39.44244 1.000 28.50985 160 GLY D C 1
ATOM 11446 O O . GLY D 1 160 ? 18.96665 9.57472 38.79772 1.000 26.79961 160 GLY D O 1
ATOM 11450 N N . GLY D 1 161 ? 17.01949 10.67914 39.08389 1.000 22.07978 161 GLY D N 1
ATOM 11451 C CA . GLY D 1 161 ? 17.26339 11.61898 38.00850 1.000 23.88014 161 GLY D CA 1
ATOM 11452 C C . GLY D 1 161 ? 16.41755 11.44542 36.77216 1.000 20.12262 161 GLY D C 1
ATOM 11453 O O . GLY D 1 161 ? 16.42263 12.35723 35.91895 1.000 19.90603 161 GLY D O 1
ATOM 11457 N N . ARG D 1 162 ? 15.68381 10.34214 36.62594 1.000 20.01012 162 ARG D N 1
ATOM 11458 C CA . ARG D 1 162 ? 14.98399 10.09963 35.38250 1.000 19.52726 162 ARG D CA 1
ATOM 11459 C C . ARG D 1 162 ? 13.76660 11.00720 35.25818 1.000 16.94105 162 ARG D C 1
ATOM 11460 O O . ARG D 1 162 ? 13.06821 11.28019 36.23463 1.000 15.68088 162 ARG D O 1
ATOM 11481 N N . LEU D 1 163 ? 13.53256 11.49585 34.05524 1.000 17.30084 163 LEU D N 1
ATOM 11482 C CA . LEU D 1 163 ? 12.40508 12.38642 33.80786 1.000 15.01836 163 LEU D CA 1
ATOM 11483 C C . LEU D 1 163 ? 11.10336 11.60499 33.83698 1.000 18.32891 163 LEU D C 1
ATOM 11484 O O . LEU D 1 163 ? 11.04545 10.44288 33.42629 1.000 19.69426 163 LEU D O 1
ATOM 11500 N N . ASP D 1 164 ? 10.06455 12.21577 34.37860 1.000 15.45828 164 ASP D N 1
ATOM 11501 C CA . ASP D 1 164 ? 8.77279 11.55335 34.40669 1.000 15.14085 164 ASP D CA 1
ATOM 11502 C C . ASP D 1 164 ? 7.71829 12.61795 34.20122 1.000 15.16041 164 ASP D C 1
ATOM 11503 O O . ASP D 1 164 ? 8.00691 13.80805 34.21474 1.000 14.65594 164 ASP D O 1
ATOM 11512 N N . ASP D 1 165 ? 6.49226 12.18949 33.96620 1.000 13.54101 165 ASP D N 1
ATOM 11513 C CA . ASP D 1 165 ? 5.36991 13.10911 33.90481 1.000 13.43459 165 ASP D CA 1
ATOM 11514 C C . ASP D 1 165 ? 4.76787 13.26322 35.28922 1.000 16.65021 165 ASP D C 1
ATOM 11515 O O . ASP D 1 165 ? 5.05378 12.46351 36.17519 1.000 12.58713 165 ASP D O 1
ATOM 11524 N N . SER D 1 166 ? 3.93366 14.28998 35.48059 1.000 14.22839 166 SER D N 1
ATOM 11525 C CA . SER D 1 166 ? 3.18051 14.46201 36.72110 1.000 10.99162 166 SER D CA 1
ATOM 11526 C C . SER D 1 166 ? 1.70339 14.20846 36.44423 1.000 17.34141 166 SER D C 1
ATOM 11527 O O . SER D 1 166 ? 1.20251 14.49405 35.36253 1.000 15.96839 166 SER D O 1
ATOM 11535 N N . VAL D 1 167 ? 0.99128 13.67345 37.42887 1.000 10.46977 167 VAL D N 1
ATOM 11536 C CA . VAL D 1 167 ? -0.47274 13.66695 37.39794 1.000 9.83204 167 VAL D CA 1
ATOM 11537 C C . VAL D 1 167 ? -0.97240 14.75000 38.35205 1.000 16.18747 167 VAL D C 1
ATOM 11538 O O . VAL D 1 167 ? -0.55758 14.81040 39.50674 1.000 14.89855 167 VAL D O 1
ATOM 11551 N N . LEU D 1 168 ? -1.83805 15.61860 37.86349 1.000 12.17309 168 LEU D N 1
ATOM 11552 C CA . LEU D 1 168 ? -2.27890 16.78763 38.60355 1.000 10.43890 168 LEU D CA 1
ATOM 11553 C C . LEU D 1 168 ? -3.72956 16.63423 39.00163 1.000 14.00639 168 LEU D C 1
ATOM 11554 O O . LEU D 1 168 ? -4.57507 16.33476 38.15232 1.000 13.91011 168 LEU D O 1
ATOM 11570 N N . TYR D 1 169 ? -4.01271 16.89843 40.27878 1.000 14.45230 169 TYR D N 1
ATOM 11571 C CA . TYR D 1 169 ? -5.35929 16.81610 40.82678 1.000 13.69212 169 TYR D CA 1
ATOM 11572 C C . TYR D 1 169 ? -5.72621 18.11114 41.52975 1.000 15.41707 169 TYR D C 1
ATOM 11573 O O . TYR D 1 169 ? -4.85315 18.85853 41.95595 1.000 13.91931 169 TYR D O 1
ATOM 11591 N N . SER D 1 170 ? -7.01212 18.34877 41.76064 1.000 15.89338 170 SER D N 1
ATOM 11592 C CA . SER D 1 170 ? -7.35984 19.44885 42.65064 1.000 12.95216 170 SER D CA 1
ATOM 11593 C C . SER D 1 170 ? -8.68925 19.19757 43.34666 1.000 15.87451 170 SER D C 1
ATOM 11594 O O . SER D 1 170 ? -9.49528 18.36320 42.92544 1.000 15.97607 170 SER D O 1
ATOM 11602 N N . ILE D 1 171 ? -8.91972 19.95773 44.41466 1.000 13.76653 171 ILE D N 1
ATOM 11603 C CA . ILE D 1 171 ? -10.20525 20.03546 45.10658 1.000 15.50794 171 ILE D CA 1
ATOM 11604 C C . ILE D 1 171 ? -10.63677 21.50531 45.06356 1.000 15.66027 171 ILE D C 1
ATOM 11605 O O . ILE D 1 171 ? -9.83782 22.38565 45.38978 1.000 12.46155 171 ILE D O 1
ATOM 11621 N N . THR D 1 172 ? -11.87815 21.77880 44.66640 1.000 9.88572 172 THR D N 1
ATOM 11622 C CA . THR D 1 172 ? -12.38356 23.14265 44.71446 1.000 13.05292 172 THR D CA 1
ATOM 11623 C C . THR D 1 172 ? -13.17972 23.39167 45.98598 1.000 13.56712 172 THR D C 1
ATOM 11624 O O . THR D 1 172 ? -13.54189 22.46771 46.71446 1.000 15.33243 172 THR D O 1
ATOM 11635 N N . ASP D 1 173 ? -13.39093 24.68067 46.28585 1.000 13.36780 173 ASP D N 1
ATOM 11636 C CA . ASP D 1 173 ? -14.17620 25.02767 47.45634 1.000 14.28153 173 ASP D CA 1
ATOM 11637 C C . ASP D 1 173 ? -15.56606 24.42019 47.36749 1.000 13.97080 173 ASP D C 1
ATOM 11638 O O . ASP D 1 173 ? -16.16719 24.04422 48.38601 1.000 17.83584 173 ASP D O 1
ATOM 11647 N N . HIS D 1 174 ? -16.10290 24.31274 46.16390 1.000 15.24692 174 HIS D N 1
ATOM 11648 C CA . HIS D 1 174 ? -17.42577 23.71728 46.07300 1.000 18.13921 174 HIS D CA 1
ATOM 11649 C C . HIS D 1 174 ? -17.40411 22.20734 46.28932 1.000 19.12516 174 HIS D C 1
ATOM 11650 O O . HIS D 1 174 ? -18.40459 21.64611 46.75218 1.000 18.25305 174 HIS D O 1
ATOM 11664 N N . GLU D 1 175 ? -16.26607 21.55166 46.04464 1.000 14.54512 175 GLU D N 1
ATOM 11665 C CA . GLU D 1 175 ? -16.11339 20.12277 46.33185 1.000 12.62612 175 GLU D CA 1
ATOM 11666 C C . GLU D 1 175 ? -15.72923 19.84723 47.79264 1.000 13.60684 175 GLU D C 1
ATOM 11667 O O . GLU D 1 175 ? -16.03250 18.77225 48.31710 1.000 13.73244 175 GLU D O 1
ATOM 11679 N N . TRP D 1 176 ? -15.08507 20.79459 48.45496 1.000 17.92223 176 TRP D N 1
ATOM 11680 C CA . TRP D 1 176 ? -14.61101 20.56906 49.80866 1.000 15.84330 176 TRP D CA 1
ATOM 11681 C C . TRP D 1 176 ? -15.67215 20.04292 50.74955 1.000 13.95634 176 TRP D C 1
ATOM 11682 O O . TRP D 1 176 ? -15.36928 19.12219 51.51754 1.000 13.45333 176 TRP D O 1
ATOM 11703 N N . PRO D 1 177 ? -16.89631 20.52851 50.75033 1.000 15.36284 177 PRO D N 1
ATOM 11704 C CA . PRO D 1 177 ? -17.82940 19.99743 51.75913 1.000 13.36835 177 PRO D CA 1
ATOM 11705 C C . PRO D 1 177 ? -18.05199 18.49733 51.63563 1.000 16.70798 177 PRO D C 1
ATOM 11706 O O . PRO D 1 177 ? -18.21402 17.80950 52.65190 1.000 14.65859 177 PRO D O 1
ATOM 11717 N N . GLN D 1 178 ? -18.03570 17.95906 50.42074 1.000 16.86541 178 GLN D N 1
ATOM 11718 C CA . GLN D 1 178 ? -18.17336 16.52397 50.22616 1.000 15.95747 178 GLN D CA 1
ATOM 11719 C C . GLN D 1 178 ? -16.88887 15.76147 50.55340 1.000 15.31993 178 GLN D C 1
ATOM 11720 O O . GLN D 1 178 ? -16.93208 14.67759 51.14368 1.000 13.80772 178 GLN D O 1
ATOM 11734 N N . VAL D 1 179 ? -15.73634 16.31076 50.15744 1.000 14.71309 179 VAL D N 1
ATOM 11735 C CA . VAL D 1 179 ? -14.43685 15.78329 50.59261 1.000 15.02429 179 VAL D CA 1
ATOM 11736 C C . VAL D 1 179 ? -14.34172 15.74367 52.12256 1.000 13.13163 179 VAL D C 1
ATOM 11737 O O . VAL D 1 179 ? -13.89596 14.74395 52.71246 1.000 14.59788 179 VAL D O 1
ATOM 11750 N N . LYS D 1 180 ? -14.70561 16.84669 52.78057 1.000 14.28942 180 LYS D N 1
ATOM 11751 C CA . LYS D 1 180 ? -14.63457 16.90105 54.23551 1.000 16.20481 180 LYS D CA 1
ATOM 11752 C C . LYS D 1 180 ? -15.47375 15.78691 54.85837 1.000 13.60461 180 LYS D C 1
ATOM 11753 O O . LYS D 1 180 ? -15.01986 15.06326 55.75320 1.000 14.63109 180 LYS D O 1
ATOM 11772 N N . ALA D 1 181 ? -16.69905 15.61039 54.36630 1.000 14.29453 181 ALA D N 1
ATOM 11773 C CA . ALA D 1 181 ? -17.58426 14.65824 55.01916 1.000 15.30613 181 ALA D CA 1
ATOM 11774 C C . ALA D 1 181 ? -17.12495 13.22434 54.78615 1.000 16.23679 181 ALA D C 1
ATOM 11775 O O . ALA D 1 181 ? -17.22802 12.37351 55.68141 1.000 16.64234 181 ALA D O 1
ATOM 11782 N N . ALA D 1 182 ? -16.56171 12.95327 53.61480 1.000 16.05624 182 ALA D N 1
ATOM 11783 C CA . ALA D 1 182 ? -16.07047 11.61436 53.33274 1.000 18.11608 182 ALA D CA 1
ATOM 11784 C C . ALA D 1 182 ? -14.86775 11.30896 54.19094 1.000 16.57339 182 ALA D C 1
ATOM 11785 O O . ALA D 1 182 ? -14.68905 10.16511 54.62707 1.000 14.79294 182 ALA D O 1
ATOM 11792 N N . LEU D 1 183 ? -14.00291 12.30030 54.41609 1.000 14.92811 183 LEU D N 1
ATOM 11793 C CA . LEU D 1 183 ? -12.89017 12.07987 55.33433 1.000 15.31635 183 LEU D CA 1
ATOM 11794 C C . LEU D 1 183 ? -13.39306 11.83002 56.75075 1.000 21.89568 183 LEU D C 1
ATOM 11795 O O . LEU D 1 183 ? -12.95227 10.89232 57.41264 1.000 18.58351 183 LEU D O 1
ATOM 11811 N N . GLU D 1 184 ? -14.35499 12.63281 57.21527 1.000 18.07168 184 GLU D N 1
ATOM 11812 C CA . GLU D 1 184 ? -14.92395 12.42892 58.54273 1.000 14.04911 184 GLU D CA 1
ATOM 11813 C C . GLU D 1 184 ? -15.64944 11.08670 58.64256 1.000 20.13216 184 GLU D C 1
ATOM 11814 O O . GLU D 1 184 ? -15.66245 10.46294 59.71171 1.000 20.56070 184 GLU D O 1
ATOM 11826 N N . ALA D 1 185 ? -16.22208 10.60126 57.53508 1.000 16.28042 185 ALA D N 1
ATOM 11827 C CA . ALA D 1 185 ? -16.87362 9.28905 57.57285 1.000 19.23645 185 ALA D CA 1
ATOM 11828 C C . ALA D 1 185 ? -15.88102 8.17845 57.88238 1.000 26.58739 185 ALA D C 1
ATOM 11829 O O . ALA D 1 185 ? -16.27934 7.09242 58.32692 1.000 25.87749 185 ALA D O 1
ATOM 11836 N N . GLY D 1 186 ? -14.59326 8.43383 57.67239 1.000 21.68073 186 GLY D N 1
ATOM 11837 C CA . GLY D 1 186 ? -13.56272 7.46024 57.96886 1.000 23.51886 186 GLY D CA 1
ATOM 11838 C C . GLY D 1 186 ? -12.91180 7.62076 59.30835 1.000 27.24780 186 GLY D C 1
ATOM 11839 O O . GLY D 1 186 ? -11.98632 6.86714 59.62985 1.000 27.67160 186 GLY D O 1
ATOM 11843 N N . PHE D 1 187 ? -13.37255 8.58778 60.09847 1.000 20.98861 187 PHE D N 1
ATOM 11844 C CA . PHE D 1 187 ? -12.82968 8.87126 61.41701 1.000 25.22400 187 PHE D CA 1
ATOM 11845 C C . PHE D 1 187 ? -13.81175 8.43818 62.50382 1.000 28.30269 187 PHE D C 1
ATOM 11846 O O . PHE D 1 187 ? -15.01888 8.35073 62.27972 1.000 27.94318 187 PHE D O 1
ATOM 11863 N N . SER D 1 188 ? -13.26880 8.12562 63.67150 1.000 31.70871 188 SER D N 1
ATOM 11864 C CA . SER D 1 188 ? -13.95794 8.33068 64.94695 1.000 39.28868 188 SER D CA 1
ATOM 11865 C C . SER D 1 188 ? -13.06195 7.75623 66.04743 1.000 39.51583 188 SER D C 1
ATOM 11866 O O . SER D 1 188 ? -12.16381 8.43464 66.54562 1.000 40.04040 188 SER D O 1
#

Nearest PDB structures (foldseek):
  8gxk-assembly2_C  TM=1.005E+00  e=1.728E-41  Pseudomonas jinjuensis
  8gxj-assembly1_A  TM=9.861E-01  e=6.900E-35  Pseudomonas aeruginosa PAO1
  8gxf-assembly2_C  TM=9.935E-01  e=3.084E-33  Pseudomonas flexibilis
  2z0z-assembly1_A-2  TM=8.613E-01  e=5.684E-19  Thermus thermophilus HB8
  2z10-assembly1_A  TM=8.488E-01  e=2.985E-19  Thermus thermophilus HB27

InterPro domains:
  IPR000182 GNAT domain [PF13302] (14-146)
  IPR000182 GNAT domain [PS51186] (14-174)
  IPR016181 Acyl-CoA N-acyltransferase [SSF55729] (5-172)

Foldseek 3Di:
DEDWWDDPQKIKHFDDLVCLVVQLVLCVVQVVVQQFDAASNDSVVSVVQVVCVVVVFKGKIFIGGNNHTFWIKIWGDADPVQTEIEIERTDGRPVCPPVLPVLVVCLRVVCCCCVPVVHFKYKYKGFPVCVSVVVVVVLLVWAFDDKAAQDGATHVGHTTIMTMTMAGSVCVVVSNVSSVVVVVD/DALDFDWFDDVQKIWHFDDPVCLVVQLVLCVVQVVLQQFDAASNPSVVVVVQNVVVVVRFKGKTFIDGNNHTFWIKIWGPADLVQTETEIERTDGRPVCPPVCVVLVVVLRVVCCCCVVVVHFKYKYKGFPPNVSVVVVVVLLVWAFPDKAAQDHATHVGHGTIMTMTMAGSVRVVVSNVSSVVVPDD/DDDFDWWDDPQKIWHFDDLVCQVVQLVLCVVQVVVQQFAACSNDSVVVVVQVVCVVVVFKGKIFIGGNNHTFWIKIWGDADLVQTEIEIGPTDGRPVCPPVLPVLVVCLRVVCCCCVVVVHFKYKYKGFPPCVSVVVVVVLLVWAWDDKAAQDHATHVGDTTIMTMTMAGSVRVVVSNVSSVVVVPD/DQLDFDWFDDVQKIWHFDDLVCQVVQLVLCVVQVVLQQQDAASNPSVVVVVQVVVVVVVFKGKIFIAGNHHTFWIWIWGDADLVQGETEIERTDGRPVCVPVCVVLVVCLRVVCCVCVVVVHFKYKYKGFPVNVVVVVVVVQLVWAWPDKAAQDDATHVGHTTIMTMTMAGSVRVVVSNVSSVVVDD

Organism: NCBI:txid198616